Protein AF-0000000079072176 (afdb_homodimer)

Foldseek 3Di:
DFPAQLWDKAFAFKDKDKWFFADWDPQFPFKIKTKIFDPQCAFDDDPHETHHHDDAAALFFKKKWFADDPPDDFDAFPDDNRYTHADPPDHTPIAIWGWLDDDVVVRMTMTMDGADPDDRVNVCSVPDDGGDMIMIIDDGMHIHDGPPFQAEEAAEEPRCVSSVLSCQQVPDAAHEYEYEYEYQAPRRDGDGDHNYNYDYDYHHPPRPDPPPDLRRLVPLVPDDDDDTGYAYEYEEAPVSCLSVVLCCCAVVVHDLSRYDYYYSHYDPPPPPPPPPPPPDCVCVVVVVVCVVPDCVVLVLLLVCLQLCPLVCVSNPQFALVVSCVSSVHDSVVSVVSQVVCCVVFQWPDDDRGIHGGPVVVVCVNPVVNSLCSHLLEQNVLLVCLCVQLVVCVVPLAAGDDRPVRHFLVVCLVPRCRHVVRVLVVQLVVLSSLLQLVLPPDDQQPFQEEEEFEGNVLNNQQSNCVVPVNYAYEYEEAPVVLVCSQSRRHDPSRVVRYHYHYDDARFDADDQEYEYEAHPQLDDLVVLLVSLLVNQVRHPQNGKYKYKHAAQDPDPPPVVSVSQQSSSSNRRSGGGHHPVSVQVSNVSSQKDFPDWDDSDPRMIITIIHGDVPD/DAPAQLWDKAFAQKDKDKWFFADWDDQFPFKIKTKIFDDQCAFDDDPHETHHHDDAAALFFKKKWFADDPPDDFDAFPDDNRYTHADPPDHTPIAIWGWLDDDVVVRMTMTMDGADPDDRVNVCSVPPDGGDMIMIIDDGMHIHDGPPFQAEEAAEEPRCVSSVLSCQQVPDAAHEYEHEYEYAAPRRDGDGDHNYNYDYHYHYPPRDDPPPDLRRLVPLVPDDDDDTGYAYEYEEADVSVLSVVLCCCAVVVRDLSRYDYYYSHYDPPPPPPPPPPPPDCVCVVVVVVCVVPDCVVLVLLLVCLQLCVLVCQSNPQFALVVSCVSSVHDSVVSVVSLVVCCVVFQWPDDDRGIHGGPVVCVCVNPVVNSLCSHLLEQNVLLVCLCVQLVVCVVPLAAGDDRPVGHFLVVCLVPRCRHVVRVLVVQLVVLSSLLQLVLPPDDQVPFQEEEEFEGNVLNNQQSNCVVPVNYAYEYEEAPVVLVCSQSPRHDPSRVVRYHYHYDDARFDADDQEYEYEAHPQLDDLVVLLVNLLVNQVRHPQNGKYKYKHAAQDPDPPPVVSVSQQSSSSNRRSGGGHHPVSVQVSNVSSQKDFPDWDDSDPRMIITIIHGDVPD

Sequence (1226 aa):
MSTRNPRPVVTFPIVLRELTVLRVADVTPGMRRVTLGGPQLRAFHRDGLDLPALRTEGFDDHVKFFFAEGDEPPVLPGQNVSSLDWPVDARPLAKDYTPVRFDPGAGEIDFDFVRHEGGVASTWAQRVKPGEVTWIAGPKMSHGHPEGADWLLVVGDETALPAIARWLAEMPAGTRARVFIEVGEESHRQELETAADATVTWLSRDGAPAGTTDLLEQAVRSMAWLPGTVYVWAAGEAVTLKGIRRHIAVERQVPREQSHFTGYWRRAEPAPGPLEDAVPKDEEAHERLHELTDLAPGFAIRTAVTLGLFDLVRGGVSGSAELSRRTGTDPSLLGALLAYLVAIGLLEADGEAHRLTPVSEELVEDDHSSDEYHLGGAQAAMDLSLSGLLHTLRTGEPGYRTAGGEWVATAMHTDERLAGSARVAVEEEARWVAPGVSGAYDWASVPALTAGGHGVGTLVNALVKAHPALRVRIAALPSELRVLDEQILDTDVSPNVELIPQTGPVPHGGSTVLVSRLLERLADEDAVLILTGAAAALPPDGTLLLVEQIRPTDPDDVDATLQHLRLACLFGSALRSQDELSALAVRAGLRVRRCDDIGWDHRLWVLEHSAGQMSTRNPRPVVTFPIVLRELTVLRVADVTPGMRRVTLGGPQLRAFHRDGLDLPALRTEGFDDHVKFFFAEGDEPPVLPGQNVSSLDWPVDARPLAKDYTPVRFDPGAGEIDFDFVRHEGGVASTWAQRVKPGEVTWIAGPKMSHGHPEGADWLLVVGDETALPAIARWLAEMPAGTRARVFIEVGEESHRQELETAADATVTWLSRDGAPAGTTDLLEQAVRSMAWLPGTVYVWAAGEAVTLKGIRRHIAVERQVPREQSHFTGYWRRAEPAPGPLEDAVPKDEEAHERLHELTDLAPGFAIRTAVTLGLFDLVRGGVSGSAELSRRTGTDPSLLGALLAYLVAIGLLEADGEAHRLTPVSEELVEDDHSSDEYHLGGAQAAMDLSLSGLLHTLRTGEPGYRTAGGEWVATAMHTDERLAGSARVAVEEEARWVAPGVSGAYDWASVPALTAGGHGVGTLVNALVKAHPALRVRIAALPSELRVLDEQILDTDVSPNVELIPQTGPVPHGGSTVLVSRLLERLADEDAVLILTGAAAALPPDGTLLLVEQIRPTDPDDVDATLQHLRLACLFGSALRSQDELSALAVRAGLRVRRCDDIGWDHRLWVLEHSAGQ

InterPro domains:
  IPR001077 O-methyltransferase, C-terminal domain [PF00891] (393-590)
  IPR007037 SIP-like, Rossmann fold domain [PF04954] (149-267)
  IPR012967 Caffeic acid 3-O-methyltransferase-like, dimerisation domain [PF08100] (300-365)
  IPR013113 Siderophore-interacting, FAD-binding [PF08021] (20-142)
  IPR016461 O-methyltransferase-like [PS51683] (289-611)
  IPR017927 FAD-binding domain, ferredoxin reductase-type [PS51384] (14-146)
  IPR017938 Riboflavin synthase-like beta-barrel [SSF63380] (60-141)
  IPR029063 S-adenosyl-L-methionine-dependent methyltransferase superfamily [G3DSA:3.40.50.150] (427-591)
  IPR029063 S-adenosyl-L-methionine-dependent methyltransferase superfamily [SSF53335] (388-605)
  IPR036388 Winged helix-like DNA-binding domain superfamily [G3DSA:1.10.10.10] (273-373)
  IPR036390 Winged helix DNA-binding domain superfamily [SSF46785] (292-366)
  IPR039261 Ferredoxin-NADP reductase (FNR), nucleotide-binding domain [G3DSA:3.40.50.80] (146-272)
  IPR039374 Siderophore-interacting protein [PTHR30157] (13-269)

Secondary structure (DSSP, 8-state):
---S-SS-EEE----EEEEEEEEEEEEETTEEEEEEE-GGGS-EEETTEEEPPP----TT--EEEEE-STTSPPP--EE-SSSEE--SS---EEEEE-EEEEETTTTEEEEEEE--TT-HHHHHHHH--TT-EEEEE--SEEE-PPSS-SEEEEEE-GGGHHHHHHHHHHSPTT-EEEEEEEESSGGG------SSEEEEEEEE-TTPPTTS--HHHHHHHHSPPPSS-EEEEEEEEHHHHHHHHHIIIIIS---GGGEEEEEEE---------------HHHHHHHHHHHHH--HHHHHHHHHHHHTHHHHHHTT--BHHHHHHHHT--HHHHHHHHHHHHHTTSEEEETTEEEE-HHHHHHHHSHHHHHHH-TTSHHHHHHHHGGGHHHHHHHSS---B-TTS-BHHHHHHH-HHHHHHHHHHHHHHHHHHHHHHHHSS-GGG-SEEEEEETTHHHHHHHHHHH-TT-EEEEEE-HHHHHHIIIIIS-TTTGGGEEEEE-SSSS---SSEEEEES-GGGS-HHHHHHHHHHHHHHS-TT-EEEEEEEBPPS-TT-HHHHHHHHHHHHHHS--PBPHHHHHHHHHHTTEEEEEEEEEETTEEEEEEEE-TT-/---S-SS-EEE----EEEEEEEEEEEEETTEEEEEEE-GGGS-EEETTEEEPPP----TT--EEEEE-STTSPPP--EE-SSSEE--SS---EEEEE-EEEEETTTTEEEEEEE--TT-HHHHHHHH--TT-EEEEE--SEEE-PPSS-SEEEEEE-GGGHHHHHHHHHHSPTT-EEEEEEEESSGGG------SSEEEEEEEE-TTPPTTS--HHHHHHHHSPPPSS-EEEEEEEEHHHHHHHHHIIIIIS---GGGEEEEEEE---------------HHHHHHHHHHHHH--HHHHHHHHHHHHTHHHHHHTT--BHHHHHHHHT--HHHHHHHHHHHHHTTSEEEETTEEEE-HHHHHHHHSHHHHHHH-TTSHHHHHHHHGGGHHHHHHHSS---B-TTS-BHHHHHHH-HHHHHHHHHHHHHHHHHHHHHHHHHS-GGG-SEEEEEETTHHHHHHHHHHH-TT-EEEEEE-HHHHHHIIIIIS-TTTGGGEEEEE-SSSS---SSEEEEES-GGGS-HHHHHHHHHHHHHHS-TT-EEEEEEEB--S-TT-HHHHHHHHHHHHHHS--PBPHHHHHHHHHHTTEEEEEEEEEETTEEEEEEEE-TT-

Nearest PDB structures (foldseek):
  7phf-assembly2_D  TM=8.019E-01  e=1.319E-25  Streptomyces peucetius
  7oy1-assembly1_A  TM=7.825E-01  e=2.642E-25  Streptomyces peucetius
  7pga-assembly2_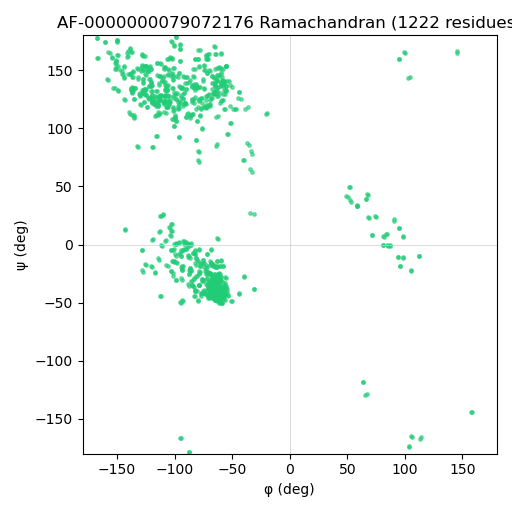C  TM=7.942E-01  e=3.000E-24  Streptomyces peucetius
  2ip2-assembly1_B  TM=5.846E-01  e=7.571E-19  Pseudomonas aeruginosa PAO1
  3lst-assembly1_A  TM=6.181E-01  e=1.217E-17  Micromonospora echinospora

Organism: Streptomyces microflavus (NCBI:txid1919)

Solvent-accessible surface area (backbone atoms only — not comparable to full-atom values): 63824 Å² total; per-residue (Å²): 127,81,84,56,64,43,39,53,74,48,71,45,59,29,46,78,31,65,33,31,30,64,44,72,46,70,77,26,92,44,28,37,34,42,30,32,27,49,72,49,53,37,57,42,76,54,94,90,38,81,41,71,46,65,66,83,79,16,37,72,26,44,25,36,35,48,38,49,67,82,90,43,78,46,54,68,61,43,80,49,91,41,34,71,42,71,52,89,90,49,80,52,49,65,49,76,47,34,58,42,42,75,38,78,89,80,38,38,38,30,35,68,38,59,63,54,87,90,38,72,66,29,50,43,66,72,65,59,51,61,70,40,76,46,38,39,34,42,27,51,50,23,51,40,74,69,53,89,48,57,28,36,40,38,39,26,28,61,83,27,38,42,26,50,45,28,35,36,54,65,38,55,69,74,43,34,30,44,33,41,39,38,33,51,34,76,72,44,62,71,92,71,58,55,59,32,54,58,49,78,44,80,42,59,48,73,68,48,62,81,72,72,64,60,62,67,43,52,51,63,71,69,47,82,81,69,86,73,46,60,33,37,41,35,31,19,40,38,72,56,46,48,62,40,50,48,44,40,43,66,76,65,54,50,53,67,57,37,45,47,78,46,62,76,44,50,76,72,64,80,56,75,67,73,75,76,66,76,63,54,57,61,64,41,26,56,50,46,45,49,59,44,50,51,47,58,56,25,34,52,50,21,37,38,47,58,56,39,47,63,56,38,35,74,70,65,52,31,38,56,68,61,48,18,62,78,53,52,33,43,57,70,57,45,48,38,51,51,41,44,36,31,73,75,47,37,28,40,75,56,86,70,28,45,40,77,27,73,38,38,41,49,39,67,70,39,65,65,44,34,51,45,37,17,67,63,20,33,52,28,48,44,57,55,8,39,76,11,38,56,56,15,31,54,68,50,38,52,34,30,56,45,99,88,65,40,47,47,75,63,40,46,75,73,35,63,55,29,34,49,43,39,48,52,52,40,28,56,52,25,49,71,34,28,65,28,57,57,70,71,51,74,59,88,79,40,65,51,38,24,29,15,48,51,25,37,50,42,35,45,44,50,42,32,72,77,34,74,80,38,32,36,36,42,31,32,41,60,75,55,48,52,45,35,62,74,69,55,43,44,82,88,42,46,85,41,49,46,81,42,75,36,88,60,81,57,51,74,52,56,50,32,31,39,40,22,53,60,52,54,65,33,41,69,71,55,36,27,52,50,45,29,52,39,52,70,48,37,49,85,87,17,38,41,35,40,35,40,64,36,42,63,84,53,72,81,42,53,66,51,38,49,49,32,51,23,35,21,6,44,46,29,10,44,52,40,45,69,66,57,52,50,48,40,40,43,74,25,53,32,33,80,78,44,74,43,82,28,34,94,52,26,34,39,34,40,29,30,63,34,87,88,111,127,80,86,54,63,43,39,53,75,48,69,45,60,29,47,79,30,67,32,30,30,66,43,70,47,71,77,27,89,44,29,38,32,41,30,32,28,47,72,49,52,36,59,41,76,56,97,91,37,81,42,71,46,66,65,84,79,16,38,73,26,45,26,36,36,47,41,50,67,83,92,43,77,47,53,70,60,45,79,48,91,41,34,71,43,72,54,88,90,50,80,53,48,63,48,75,44,37,60,42,42,74,37,79,88,79,40,37,38,31,35,68,37,59,62,53,87,88,38,72,66,29,50,44,65,72,66,59,51,63,71,40,75,49,38,40,32,41,28,49,50,24,48,40,76,69,52,89,49,60,29,37,40,38,39,26,28,60,83,25,40,42,27,48,46,29,35,37,54,65,36,55,71,73,43,34,30,47,32,42,38,38,32,51,34,74,71,45,60,72,92,71,59,56,57,32,54,57,49,79,44,79,42,59,47,73,69,48,62,83,72,72,63,60,64,66,42,52,51,62,70,70,47,82,82,69,86,72,47,60,33,37,39,35,31,19,42,37,71,57,46,47,61,40,48,49,44,41,44,66,76,65,55,49,54,67,56,36,44,48,78,45,62,78,45,49,77,73,63,80,57,75,66,72,74,77,66,78,64,52,57,60,63,42,24,55,48,47,44,50,60,45,50,50,46,58,56,26,34,51,50,22,37,37,47,58,56,39,46,63,56,38,36,73,72,65,51,31,38,58,70,60,47,20,63,77,54,51,32,42,56,71,57,45,46,37,52,52,42,44,37,31,72,75,48,37,29,38,76,56,86,71,28,43,41,77,26,73,38,38,41,49,38,66,70,39,63,66,46,33,51,44,37,17,67,63,18,33,52,28,48,45,57,57,9,40,75,10,39,56,55,15,32,55,67,49,37,51,36,30,57,46,98,88,65,40,47,45,74,63,40,45,78,74,34,62,55,29,33,49,41,39,49,51,53,41,29,56,53,24,50,70,34,27,65,28,58,57,68,71,51,74,60,87,78,41,64,51,38,24,30,14,49,50,24,36,52,42,34,47,43,51,42,32,71,76,35,74,79,37,32,36,35,41,34,33,42,60,75,55,48,51,46,36,61,75,71,56,42,44,80,91,43,46,84,40,48,45,81,42,76,37,87,60,79,55,52,73,50,56,50,32,31,39,40,22,54,59,52,52,66,34,41,68,71,56,36,25,52,50,45,29,52,40,53,70,48,36,50,86,87,17,37,41,35,39,34,40,63,34,42,63,84,52,75,81,40,54,64,50,38,49,48,31,52,24,35,20,6,42,47,29,8,44,53,40,44,70,66,56,53,51,50,40,40,44,74,25,53,33,32,80,77,45,74,43,82,29,35,94,53,25,34,40,35,40,28,30,64,33,87,88,112

Radius of gyration: 34.69 Å; Cα contacts (8 Å, |Δi|>4): 2547; chains: 2; bounding box: 75×97×93 Å

pLDDT: mean 85.84, std 12.63, range [28.48, 97.81]

Structure (mmCIF, N/CA/C/O backbone):
data_AF-0000000079072176-model_v1
#
loop_
_entity.id
_entity.type
_entity.pdbx_description
1 polymer 'SIP domain-containing protein'
#
loop_
_atom_site.group_PDB
_atom_site.id
_atom_site.type_symbol
_atom_site.label_atom_id
_atom_site.label_alt_id
_atom_site.label_comp_id
_atom_site.label_asym_id
_atom_site.label_entity_id
_atom_site.label_seq_id
_atom_site.pdbx_PDB_ins_code
_atom_site.Cartn_x
_atom_site.Cartn_y
_atom_site.Cartn_z
_atom_site.occupancy
_atom_site.B_iso_or_equiv
_atom_site.auth_seq_id
_atom_site.auth_comp_id
_atom_site.auth_asym_id
_atom_site.auth_atom_id
_atom_site.pdbx_PDB_model_num
ATOM 1 N N . MET A 1 1 ? -13.516 -35.75 0.88 1 29.86 1 MET A N 1
ATOM 2 C CA . MET A 1 1 ? -13.594 -35.375 -0.529 1 29.86 1 MET A CA 1
ATOM 3 C C . MET A 1 1 ? -12.305 -34.688 -0.982 1 29.86 1 MET A C 1
ATOM 5 O O . MET A 1 1 ? -11.688 -33.969 -0.217 1 29.86 1 MET A O 1
ATOM 9 N N . SER A 1 2 ? -11.641 -35.188 -1.911 1 36.16 2 SER A N 1
ATOM 10 C CA . SER A 1 2 ? -10.305 -34.781 -2.342 1 36.16 2 SER A CA 1
ATOM 11 C C . SER A 1 2 ? -10.234 -33.281 -2.594 1 36.16 2 SER A C 1
ATOM 13 O O . SER A 1 2 ? -11.086 -32.719 -3.283 1 36.16 2 SER A O 1
ATOM 15 N N . THR A 1 3 ? -9.664 -32.562 -1.758 1 50.34 3 THR A N 1
ATOM 16 C CA . THR A 1 3 ? -9.438 -31.125 -1.746 1 50.34 3 THR A CA 1
ATOM 17 C C . THR A 1 3 ? -8.578 -30.703 -2.932 1 50.34 3 THR A C 1
ATOM 19 O O . THR A 1 3 ? -8.219 -29.531 -3.057 1 50.34 3 THR A O 1
ATOM 22 N N . ARG A 1 4 ? -8.273 -31.75 -3.836 1 52.28 4 ARG A N 1
ATOM 23 C CA . ARG A 1 4 ? -7.383 -31.438 -4.953 1 52.28 4 ARG A CA 1
ATOM 24 C C . ARG A 1 4 ? -8.18 -31.016 -6.184 1 52.28 4 ARG A C 1
ATOM 26 O O . ARG A 1 4 ? -9.297 -31.484 -6.402 1 52.28 4 ARG A O 1
ATOM 33 N N . ASN A 1 5 ? -7.719 -30.141 -6.934 1 60.94 5 ASN A N 1
ATOM 34 C CA . ASN A 1 5 ? -8.266 -29.797 -8.242 1 60.94 5 ASN A CA 1
ATOM 35 C C . ASN A 1 5 ? -8.32 -31 -9.164 1 60.94 5 ASN A C 1
ATOM 37 O O . ASN A 1 5 ? -7.305 -31.656 -9.398 1 60.94 5 ASN A O 1
ATOM 41 N N . PRO A 1 6 ? -9.477 -31.391 -9.547 1 73.38 6 PRO A N 1
ATOM 42 C CA . PRO A 1 6 ? -9.633 -32.625 -10.328 1 73.38 6 PRO A CA 1
ATOM 43 C C . PRO A 1 6 ? -9.039 -32.5 -11.734 1 73.38 6 PRO A C 1
ATOM 45 O O . PRO A 1 6 ? -8.977 -33.5 -12.461 1 73.38 6 PRO A O 1
ATOM 48 N N . ARG A 1 7 ? -8.578 -31.297 -12.047 1 77.81 7 ARG A N 1
ATOM 49 C CA . ARG A 1 7 ? -7.992 -31.125 -13.375 1 77.81 7 ARG A CA 1
ATOM 50 C C . ARG A 1 7 ? -6.473 -31.266 -13.328 1 77.81 7 ARG A C 1
ATOM 52 O O . ARG A 1 7 ? -5.797 -30.484 -12.648 1 77.81 7 ARG A O 1
ATOM 59 N N . PRO A 1 8 ? -5.938 -32.281 -14.039 1 74 8 PRO A N 1
ATOM 60 C CA . PRO A 1 8 ? -4.48 -32.375 -14.125 1 74 8 PRO A CA 1
ATOM 61 C C . PRO A 1 8 ? -3.848 -31.125 -14.75 1 74 8 PRO A C 1
ATOM 63 O O . PRO A 1 8 ? -4.438 -30.516 -15.641 1 74 8 PRO A O 1
ATOM 66 N N . VAL A 1 9 ? -2.705 -30.781 -14.258 1 73.06 9 VAL A N 1
ATOM 67 C CA . VAL A 1 9 ? -2.055 -29.562 -14.727 1 73.06 9 VAL A CA 1
ATOM 68 C C . VAL A 1 9 ? -0.696 -29.891 -15.336 1 73.06 9 VAL A C 1
ATOM 70 O O . VAL A 1 9 ? 0.038 -30.734 -14.805 1 73.06 9 VAL A O 1
ATOM 73 N N . VAL A 1 10 ? -0.444 -29.344 -16.531 1 73.69 10 VAL A N 1
ATOM 74 C CA . VAL A 1 10 ? 0.87 -29.406 -17.156 1 73.69 10 VAL A CA 1
ATOM 75 C C . VAL A 1 10 ? 1.393 -27.984 -17.406 1 73.69 10 VAL A C 1
ATOM 77 O O . VAL A 1 10 ? 0.633 -27.094 -17.781 1 73.69 10 VAL A O 1
ATOM 80 N N . THR A 1 11 ? 2.631 -27.75 -17.125 1 76.88 11 THR A N 1
ATOM 81 C CA . THR A 1 11 ? 3.225 -26.422 -17.328 1 76.88 11 THR A CA 1
ATOM 82 C C . THR A 1 11 ? 4.203 -26.438 -18.484 1 76.88 11 THR A C 1
ATOM 84 O O . THR A 1 11 ? 4.848 -27.453 -18.75 1 76.88 11 THR A O 1
ATOM 87 N N . PHE A 1 12 ? 4.258 -25.281 -19.266 1 77.75 12 PHE A N 1
ATOM 88 C CA . PHE A 1 12 ? 5.113 -25.109 -20.438 1 77.75 12 PHE A CA 1
ATOM 89 C C . PHE A 1 12 ? 5.973 -23.859 -20.297 1 77.75 12 PHE A C 1
ATOM 91 O O . PHE A 1 12 ? 5.598 -22.922 -19.609 1 77.75 12 PHE A O 1
ATOM 98 N N . PRO A 1 13 ? 7.246 -23.859 -20.844 1 76.81 13 PRO A N 1
ATOM 99 C CA . PRO A 1 13 ? 7.941 -22.578 -20.984 1 76.81 13 PRO A CA 1
ATOM 100 C C . PRO A 1 13 ? 7.137 -21.562 -21.781 1 76.81 13 PRO A C 1
ATOM 102 O O . PRO A 1 13 ? 6.473 -21.922 -22.75 1 76.81 13 PRO A O 1
ATOM 105 N N . ILE A 1 14 ? 7.141 -20.359 -21.266 1 82.69 14 ILE A N 1
ATOM 106 C CA . ILE A 1 14 ? 6.492 -19.297 -22.031 1 82.69 14 ILE A CA 1
ATOM 107 C C . ILE A 1 14 ? 7.398 -18.859 -23.188 1 82.69 14 ILE A C 1
ATOM 109 O O . ILE A 1 14 ? 8.5 -18.359 -22.969 1 82.69 14 ILE A O 1
ATOM 113 N N . VAL A 1 15 ? 6.934 -19.047 -24.484 1 88.94 15 VAL A N 1
ATOM 114 C CA . VAL A 1 15 ? 7.738 -18.766 -25.672 1 88.94 15 VAL A CA 1
ATOM 115 C C . VAL A 1 15 ? 7.023 -17.75 -26.547 1 88.94 15 VAL A C 1
ATOM 117 O O . VAL A 1 15 ? 5.84 -17.906 -26.859 1 88.94 15 VAL A O 1
ATOM 120 N N . LEU A 1 16 ? 7.711 -16.672 -26.859 1 92.31 16 LEU A N 1
ATOM 121 C CA . LEU A 1 16 ? 7.223 -15.727 -27.859 1 92.31 16 LEU A CA 1
ATOM 122 C C . LEU A 1 16 ? 7.414 -16.266 -29.266 1 92.31 16 LEU A C 1
ATOM 124 O O . LEU A 1 16 ? 8.531 -16.625 -29.656 1 92.31 16 LEU A O 1
ATOM 128 N N . ARG A 1 17 ? 6.324 -16.297 -30.047 1 94.06 17 ARG A N 1
ATOM 129 C CA . ARG A 1 17 ? 6.379 -16.875 -31.391 1 94.06 17 ARG A CA 1
ATOM 130 C C . ARG A 1 17 ? 5.891 -15.891 -32.438 1 94.06 17 ARG A C 1
ATOM 132 O O . ARG A 1 17 ? 4.91 -15.172 -32.219 1 94.06 17 ARG A O 1
ATOM 139 N N . GLU A 1 18 ? 6.637 -15.797 -33.469 1 94.69 18 GLU A N 1
ATOM 140 C CA . GLU A 1 18 ? 6.215 -15.062 -34.656 1 94.69 18 GLU A CA 1
ATOM 141 C C . GLU A 1 18 ? 5.5 -15.984 -35.656 1 94.69 18 GLU A C 1
ATOM 143 O O . GLU A 1 18 ? 6.07 -16.984 -36.094 1 94.69 18 GLU A O 1
ATOM 148 N N . LEU A 1 19 ? 4.238 -15.617 -35.969 1 95.38 19 LEU A N 1
ATOM 149 C CA . LEU A 1 19 ? 3.449 -16.469 -36.844 1 95.38 19 LEU A CA 1
ATOM 150 C C . LEU A 1 19 ? 2.873 -15.656 -38 1 95.38 19 LEU A C 1
ATOM 152 O O . LEU A 1 19 ? 2.895 -14.43 -38 1 95.38 19 LEU A O 1
ATOM 156 N N . THR A 1 20 ? 2.459 -16.391 -39 1 95.25 20 THR A N 1
ATOM 157 C CA . THR A 1 20 ? 1.862 -15.789 -40.188 1 95.25 20 THR A CA 1
ATOM 158 C C . THR A 1 20 ? 0.389 -16.172 -40.312 1 95.25 20 THR A C 1
ATOM 160 O O . THR A 1 20 ? 0.018 -17.312 -40.062 1 95.25 20 THR A O 1
ATOM 163 N N . VAL A 1 21 ? -0.42 -15.195 -40.656 1 94.19 21 VAL A N 1
ATOM 164 C CA . VAL A 1 21 ? -1.833 -15.461 -40.906 1 94.19 21 VAL A CA 1
ATOM 165 C C . VAL A 1 21 ? -1.989 -16.266 -42.188 1 94.19 21 VAL A C 1
ATOM 167 O O . VAL A 1 21 ? -1.585 -15.812 -43.281 1 94.19 21 VAL A O 1
ATOM 170 N N . LEU A 1 22 ? -2.555 -17.391 -42.062 1 94.88 22 LEU A N 1
ATOM 171 C CA . LEU A 1 22 ? -2.725 -18.266 -43.219 1 94.88 22 LEU A CA 1
ATOM 172 C C . LEU A 1 22 ? -4.086 -18.047 -43.875 1 94.88 22 LEU A C 1
ATOM 174 O O . LEU A 1 22 ? -4.199 -18.016 -45.094 1 94.88 22 LEU A O 1
ATOM 178 N N . ARG A 1 23 ? -5.102 -18.031 -43.062 1 95.81 23 ARG A N 1
ATOM 179 C CA . ARG A 1 23 ? -6.48 -17.875 -43.531 1 95.81 23 ARG A CA 1
ATOM 180 C C . ARG A 1 23 ? -7.316 -17.125 -42.5 1 95.81 23 ARG A C 1
ATOM 182 O O . ARG A 1 23 ? -7.004 -17.125 -41.312 1 95.81 23 ARG A O 1
ATOM 189 N N . VAL A 1 24 ? -8.289 -16.422 -43.031 1 94.75 24 VAL A N 1
ATOM 190 C CA . VAL A 1 24 ? -9.297 -15.75 -42.188 1 94.75 24 VAL A CA 1
ATOM 191 C C . VAL A 1 24 ? -10.695 -16.141 -42.688 1 94.75 24 VAL A C 1
ATOM 193 O O . VAL A 1 24 ? -10.953 -16.156 -43.906 1 94.75 24 VAL A O 1
ATOM 196 N N . ALA A 1 25 ? -11.531 -16.5 -41.781 1 91.25 25 ALA A N 1
ATOM 197 C CA . ALA A 1 25 ? -12.883 -16.906 -42.156 1 91.25 25 ALA A CA 1
ATOM 198 C C . ALA A 1 25 ? -13.891 -16.5 -41.094 1 91.25 25 ALA A C 1
ATOM 200 O O . ALA A 1 25 ? -13.578 -16.516 -39.875 1 91.25 25 ALA A O 1
ATOM 201 N N . ASP A 1 26 ? -15.07 -16.188 -41.531 1 89.25 26 ASP A N 1
ATOM 202 C CA . ASP A 1 26 ? -16.156 -15.938 -40.594 1 89.25 26 ASP A CA 1
ATOM 203 C C . ASP A 1 26 ? -16.828 -17.25 -40.188 1 89.25 26 ASP A C 1
ATOM 205 O O . ASP A 1 26 ? -17.5 -17.875 -40.969 1 89.25 26 ASP A O 1
ATOM 209 N N . VAL A 1 27 ? -16.656 -17.609 -38.906 1 86.69 27 VAL A N 1
ATOM 210 C CA . VAL A 1 27 ? -17.312 -18.797 -38.375 1 86.69 27 VAL A CA 1
ATOM 211 C C . VAL A 1 27 ? -18.812 -18.531 -38.25 1 86.69 27 VAL A C 1
ATOM 213 O O . VAL A 1 27 ? -19.625 -19.406 -38.594 1 86.69 27 VAL A O 1
ATOM 216 N N . THR A 1 28 ? -19.172 -17.406 -37.719 1 84.81 28 THR A N 1
ATOM 217 C CA . THR A 1 28 ? -20.5 -16.812 -37.688 1 84.81 28 THR A CA 1
ATOM 218 C C . THR A 1 28 ? -20.438 -15.312 -37.938 1 84.81 28 THR A C 1
ATOM 220 O O . THR A 1 28 ? -19.359 -14.734 -38 1 84.81 28 THR A O 1
ATOM 223 N N . PRO A 1 29 ? -21.578 -14.742 -38.156 1 81.5 29 PRO A N 1
ATOM 224 C CA . PRO A 1 29 ? -21.547 -13.289 -38.344 1 81.5 29 PRO A CA 1
ATOM 225 C C . PRO A 1 29 ? -20.922 -12.562 -37.125 1 81.5 29 PRO A C 1
ATOM 227 O O . PRO A 1 29 ? -20.469 -11.43 -37.25 1 81.5 29 PRO A O 1
ATOM 230 N N . GLY A 1 30 ? -20.875 -13.227 -36.031 1 83.81 30 GLY A N 1
ATOM 231 C CA . GLY A 1 30 ? -20.359 -12.57 -34.844 1 83.81 30 GLY A CA 1
ATOM 232 C C . GLY A 1 30 ? -18.984 -13.07 -34.438 1 83.81 30 GLY A C 1
ATOM 233 O O . GLY A 1 30 ? -18.453 -12.672 -33.406 1 83.81 30 GLY A O 1
ATOM 234 N N . MET A 1 31 ? -18.422 -13.953 -35.25 1 88.75 31 MET A N 1
ATOM 235 C CA . MET A 1 31 ? -17.156 -14.57 -34.812 1 88.75 31 MET A CA 1
ATOM 236 C C . MET A 1 31 ? -16.234 -14.789 -36.031 1 88.75 31 MET A C 1
ATOM 238 O O . MET A 1 31 ? -16.625 -15.438 -37 1 88.75 31 MET A O 1
ATOM 242 N N . ARG A 1 32 ? -14.992 -14.234 -35.906 1 90.75 32 ARG A N 1
ATOM 243 C CA . ARG A 1 32 ? -13.969 -14.367 -36.938 1 90.75 32 ARG A CA 1
ATOM 244 C C . ARG A 1 32 ? -12.883 -15.344 -36.5 1 90.75 32 ARG A C 1
ATOM 246 O O . ARG A 1 32 ? -12.359 -15.242 -35.406 1 90.75 32 ARG A O 1
ATOM 253 N N . ARG A 1 33 ? -12.617 -16.297 -37.375 1 94.12 33 ARG A N 1
ATOM 254 C CA . ARG A 1 33 ? -11.523 -17.234 -37.125 1 94.12 33 ARG A CA 1
ATOM 255 C C . ARG A 1 33 ? -10.273 -16.828 -37.906 1 94.12 33 ARG A C 1
ATOM 257 O O . ARG A 1 33 ? -10.328 -16.578 -39.094 1 94.12 33 ARG A O 1
ATOM 264 N N . VAL A 1 34 ? -9.211 -16.781 -37.188 1 94.31 34 VAL A N 1
ATOM 265 C CA . VAL A 1 34 ? -7.898 -16.547 -37.781 1 94.31 34 VAL A CA 1
ATOM 266 C C . VAL A 1 34 ? -7.012 -17.766 -37.625 1 94.31 34 VAL A C 1
ATOM 268 O O . VAL A 1 34 ? -6.766 -18.219 -36.5 1 94.31 34 VAL A O 1
ATOM 271 N N . THR A 1 35 ? -6.582 -18.328 -38.719 1 95.94 35 THR A N 1
ATOM 272 C CA . THR A 1 35 ? -5.66 -19.469 -38.719 1 95.94 35 THR A CA 1
ATOM 273 C C . THR A 1 35 ? -4.223 -18.984 -38.906 1 95.94 35 THR A C 1
ATOM 275 O O . THR A 1 35 ? -3.908 -18.297 -39.875 1 95.94 35 THR A O 1
ATOM 278 N N . LEU A 1 36 ? -3.42 -19.359 -37.938 1 96.31 36 LEU A N 1
ATOM 279 C CA . LEU A 1 36 ? -2.016 -18.969 -37.969 1 96.31 36 LEU A CA 1
ATOM 280 C C . LEU A 1 36 ? -1.122 -20.172 -38.25 1 96.31 36 LEU A C 1
ATOM 282 O O . LEU A 1 36 ? -1.505 -21.312 -38 1 96.31 36 LEU A O 1
ATOM 286 N N . GLY A 1 37 ? 0.001 -19.844 -38.844 1 96.25 37 GLY A N 1
ATOM 287 C CA . GLY A 1 37 ? 1.033 -20.844 -39.094 1 96.25 37 GLY A CA 1
ATOM 288 C C . GLY A 1 37 ? 2.434 -20.266 -39.094 1 96.25 37 GLY A C 1
ATOM 289 O O . GLY A 1 37 ? 2.613 -19.062 -38.906 1 96.25 37 GLY A O 1
ATOM 290 N N . GLY A 1 38 ? 3.447 -21.219 -39.25 1 93.38 38 GLY A N 1
ATOM 291 C CA . GLY A 1 38 ? 4.836 -20.797 -39.281 1 93.38 38 GLY A CA 1
ATOM 292 C C . GLY A 1 38 ? 5.785 -21.781 -38.656 1 93.38 38 GLY A C 1
ATOM 293 O O . GLY A 1 38 ? 5.355 -22.656 -37.875 1 93.38 38 GLY A O 1
ATOM 294 N N . PRO A 1 39 ? 6.996 -21.609 -38.875 1 93.31 39 PRO A N 1
ATOM 295 C CA . PRO A 1 39 ? 7.992 -22.562 -38.406 1 93.31 39 PRO A CA 1
ATOM 296 C C . PRO A 1 39 ? 8.125 -22.531 -36.875 1 93.31 39 PRO A C 1
ATOM 298 O O . PRO A 1 39 ? 8.555 -23.516 -36.281 1 93.31 39 PRO A O 1
ATOM 301 N N . GLN A 1 40 ? 7.648 -21.5 -36.281 1 94.69 40 GLN A N 1
ATOM 302 C CA . GLN A 1 40 ? 7.887 -21.359 -34.844 1 94.69 40 GLN A CA 1
ATOM 303 C C . GLN A 1 40 ? 6.809 -22.078 -34.031 1 94.69 40 GLN A C 1
ATOM 305 O O . GLN A 1 40 ? 6.836 -22.062 -32.812 1 94.69 40 GLN A O 1
ATOM 310 N N . LEU A 1 41 ? 5.875 -22.688 -34.719 1 95.44 41 LEU A N 1
ATOM 311 C CA . LEU A 1 41 ? 4.984 -23.609 -34.031 1 95.44 41 LEU A CA 1
ATOM 312 C C . LEU A 1 41 ? 5.73 -24.875 -33.625 1 95.44 41 LEU A C 1
ATOM 314 O O . LEU A 1 41 ? 5.297 -25.594 -32.719 1 95.44 41 LEU A O 1
ATOM 318 N N . ARG A 1 42 ? 6.789 -25.141 -34.312 1 94.56 42 ARG A N 1
ATOM 319 C CA . ARG A 1 42 ? 7.699 -26.234 -33.969 1 94.56 42 ARG A CA 1
ATOM 320 C C . ARG A 1 42 ? 8.867 -25.719 -33.125 1 94.56 42 ARG A C 1
ATOM 322 O O . ARG A 1 42 ? 8.938 -24.531 -32.812 1 94.56 42 ARG A O 1
ATOM 329 N N . ALA A 1 43 ? 9.641 -26.75 -32.656 1 94 43 ALA A N 1
ATOM 330 C CA . ALA A 1 43 ? 10.844 -26.328 -31.953 1 94 43 ALA A CA 1
ATOM 331 C C . ALA A 1 43 ? 11.742 -25.5 -32.844 1 94 43 ALA A C 1
ATOM 333 O O . ALA A 1 43 ? 11.883 -25.781 -34.031 1 94 43 ALA A O 1
ATOM 334 N N . PHE A 1 44 ? 12.328 -24.422 -32.281 1 91.75 44 PHE A N 1
ATOM 335 C CA . PHE A 1 44 ? 13.18 -23.562 -33.094 1 91.75 44 PHE A CA 1
ATOM 336 C C . PHE A 1 44 ? 14.273 -22.922 -32.25 1 91.75 44 PHE A C 1
ATOM 338 O O . PHE A 1 44 ? 14.25 -23.031 -31.016 1 91.75 44 PHE A O 1
ATOM 345 N N . HIS A 1 45 ? 15.289 -22.422 -32.969 1 91.75 45 HIS A N 1
ATOM 346 C CA . HIS A 1 45 ? 16.406 -21.734 -32.344 1 91.75 45 HIS A CA 1
ATOM 347 C C . HIS A 1 45 ? 16.391 -20.25 -32.625 1 91.75 45 HIS A C 1
ATOM 349 O O . HIS A 1 45 ? 16.234 -19.844 -33.781 1 91.75 45 HIS A O 1
ATOM 355 N N . ARG A 1 46 ? 16.469 -19.469 -31.547 1 85.44 46 ARG A N 1
ATOM 356 C CA . ARG A 1 46 ? 16.516 -18.016 -31.703 1 85.44 46 ARG A CA 1
ATOM 357 C C . ARG A 1 46 ? 17.312 -17.359 -30.594 1 85.44 46 ARG A C 1
ATOM 359 O O . ARG A 1 46 ? 17.109 -17.672 -29.406 1 85.44 46 ARG A O 1
ATOM 366 N N . ASP A 1 47 ? 18.188 -16.484 -31.016 1 81.19 47 ASP A N 1
ATOM 367 C CA . ASP A 1 47 ? 18.953 -15.672 -30.078 1 81.19 47 ASP A CA 1
ATOM 368 C C . ASP A 1 47 ? 19.656 -16.547 -29.047 1 81.19 47 ASP A C 1
ATOM 370 O O . ASP A 1 47 ? 19.625 -16.266 -27.844 1 81.19 47 ASP A O 1
ATOM 374 N N . GLY A 1 48 ? 20.109 -17.656 -29.484 1 80 48 GLY A N 1
ATOM 375 C CA . GLY A 1 48 ? 20.922 -18.531 -28.656 1 80 48 GLY A CA 1
ATOM 376 C C . GLY A 1 48 ? 20.094 -19.453 -27.766 1 80 48 GLY A C 1
ATOM 377 O O . GLY A 1 48 ? 20.641 -20.125 -26.906 1 80 48 GLY A O 1
ATOM 378 N N . LEU A 1 49 ? 18.797 -19.5 -27.953 1 83.81 49 LEU A N 1
ATOM 379 C CA . LEU A 1 49 ? 17.922 -20.328 -27.125 1 83.81 49 LEU A CA 1
ATOM 380 C C . LEU A 1 49 ? 17.25 -21.422 -27.969 1 83.81 49 LEU A C 1
ATOM 382 O O . LEU A 1 49 ? 16.859 -21.172 -29.109 1 83.81 49 LEU A O 1
ATOM 386 N N . ASP A 1 50 ? 17.297 -22.594 -27.484 1 86.62 50 ASP A N 1
ATOM 387 C CA . ASP A 1 50 ? 16.469 -23.641 -28.047 1 86.62 50 ASP A CA 1
ATOM 388 C C . ASP A 1 50 ? 15.07 -23.641 -27.438 1 86.62 50 ASP A C 1
ATOM 390 O O . ASP A 1 50 ? 14.898 -23.969 -26.266 1 86.62 50 ASP A O 1
ATOM 394 N N . LEU A 1 51 ? 14.148 -23.297 -28.234 1 88.5 51 LEU A N 1
ATOM 395 C CA . LEU A 1 51 ? 12.773 -23.141 -27.766 1 88.5 51 LEU A CA 1
ATOM 396 C C . LEU A 1 51 ? 11.898 -24.281 -28.234 1 88.5 51 LEU A C 1
ATOM 398 O O . LEU A 1 51 ? 11.969 -24.688 -29.406 1 88.5 51 LEU A O 1
ATOM 402 N N . PRO A 1 52 ? 11.109 -24.859 -27.359 1 89.25 52 PRO A N 1
ATOM 403 C CA . PRO A 1 52 ? 10.32 -26.047 -27.688 1 89.25 52 PRO A CA 1
ATOM 404 C C . PRO A 1 52 ? 9.133 -25.734 -28.609 1 89.25 52 PRO A C 1
ATOM 406 O O . PRO A 1 52 ? 8.766 -24.562 -28.766 1 89.25 52 PRO A O 1
ATOM 409 N N . ALA A 1 53 ? 8.602 -26.781 -29.219 1 93.5 53 ALA A N 1
ATOM 410 C CA . ALA A 1 53 ? 7.379 -26.672 -30.016 1 93.5 53 ALA A CA 1
ATOM 411 C C . ALA A 1 53 ? 6.203 -26.219 -29.156 1 93.5 53 ALA A C 1
ATOM 413 O O . ALA A 1 53 ? 6.191 -26.453 -27.938 1 93.5 53 ALA A O 1
ATOM 414 N N . LEU A 1 54 ? 5.27 -25.562 -29.766 1 93.62 54 LEU A N 1
ATOM 415 C CA . LEU A 1 54 ? 4.055 -25.172 -29.062 1 93.62 54 LEU A CA 1
ATOM 416 C C . LEU A 1 54 ? 3.271 -26.406 -28.609 1 93.62 54 LEU A C 1
ATOM 418 O O . LEU A 1 54 ? 3.121 -27.359 -29.359 1 93.62 54 LEU A O 1
ATOM 422 N N . ARG A 1 55 ? 2.912 -26.328 -27.406 1 89.31 55 ARG A N 1
ATOM 423 C CA . ARG A 1 55 ? 2.018 -27.344 -26.844 1 89.31 55 ARG A CA 1
ATOM 424 C C . ARG A 1 55 ? 0.783 -26.703 -26.219 1 89.31 55 ARG A C 1
ATOM 426 O O . ARG A 1 55 ? 0.883 -25.672 -25.562 1 89.31 55 ARG A O 1
ATOM 433 N N . THR A 1 56 ? -0.342 -27.172 -26.578 1 92.06 56 THR A N 1
ATOM 434 C CA . THR A 1 56 ? -1.616 -26.812 -25.969 1 92.06 56 THR A CA 1
ATOM 435 C C . THR A 1 56 ? -2.479 -28.047 -25.719 1 92.06 56 THR A C 1
ATOM 437 O O . THR A 1 56 ? -2.951 -28.672 -26.672 1 92.06 56 THR A O 1
ATOM 440 N N . GLU A 1 57 ? -2.633 -28.312 -24.406 1 88.62 57 GLU A N 1
ATOM 441 C CA . GLU A 1 57 ? -3.301 -29.562 -24.031 1 88.62 57 GLU A CA 1
ATOM 442 C C . GLU A 1 57 ? -4.621 -29.297 -23.328 1 88.62 57 GLU A C 1
ATOM 444 O O . GLU A 1 57 ? -5.41 -30.219 -23.094 1 88.62 57 GLU A O 1
ATOM 449 N N . GLY A 1 58 ? -4.816 -28.125 -22.984 1 90.44 58 GLY A N 1
ATOM 450 C CA . GLY A 1 58 ? -6.043 -27.766 -22.281 1 90.44 58 GLY A CA 1
ATOM 451 C C . GLY A 1 58 ? -7.027 -27.016 -23.156 1 90.44 58 GLY A C 1
ATOM 452 O O . GLY A 1 58 ? -6.629 -26.172 -23.953 1 90.44 58 GLY A O 1
ATOM 453 N N . PHE A 1 59 ? -8.328 -27.234 -22.938 1 90.06 59 PHE A N 1
ATOM 454 C CA . PHE A 1 59 ? -9.383 -26.641 -23.75 1 90.06 59 PHE A CA 1
ATOM 455 C C . PHE A 1 59 ? -9.523 -25.156 -23.469 1 90.06 59 PHE A C 1
ATOM 457 O O . PHE A 1 59 ? -10.031 -24.406 -24.312 1 90.06 59 PHE A O 1
ATOM 464 N N . ASP A 1 60 ? -9.164 -24.766 -22.375 1 88.38 60 ASP A N 1
ATOM 465 C CA . ASP A 1 60 ? -9.289 -23.359 -22.031 1 88.38 60 ASP A CA 1
ATOM 466 C C . ASP A 1 60 ? -7.918 -22.703 -21.891 1 88.38 60 ASP A C 1
ATOM 468 O O . ASP A 1 60 ? -7.754 -21.75 -21.141 1 88.38 60 ASP A O 1
ATOM 472 N N . ASP A 1 61 ? -6.91 -23.25 -22.547 1 89.88 61 ASP A N 1
ATOM 473 C CA . ASP A 1 61 ? -5.598 -22.625 -22.641 1 89.88 61 ASP A CA 1
ATOM 474 C C . ASP A 1 61 ? -5.699 -21.203 -23.203 1 89.88 61 ASP A C 1
ATOM 476 O O . ASP A 1 61 ? -6.664 -20.875 -23.906 1 89.88 61 ASP A O 1
ATOM 480 N N . HIS A 1 62 ? -4.801 -20.391 -22.875 1 89.06 62 HIS A N 1
ATOM 481 C CA . HIS A 1 62 ? -4.773 -19.078 -23.484 1 89.06 62 HIS A CA 1
ATOM 482 C C . HIS A 1 62 ? -3.344 -18.641 -23.797 1 89.06 62 HIS A C 1
ATOM 484 O O . HIS A 1 62 ? -2.4 -19.062 -23.125 1 89.06 62 HIS A O 1
ATOM 490 N N . VAL A 1 63 ? -3.258 -17.906 -24.859 1 91.31 63 VAL A N 1
ATOM 491 C CA . VAL A 1 63 ? -2.002 -17.297 -25.281 1 91.31 63 VAL A CA 1
ATOM 492 C C . VAL A 1 63 ? -2.18 -15.781 -25.406 1 91.31 63 VAL A C 1
ATOM 494 O O . VAL A 1 63 ? -3.291 -15.305 -25.625 1 91.31 63 VAL A O 1
ATOM 497 N N . LYS A 1 64 ? -1.088 -15.094 -25.156 1 88.88 64 LYS A N 1
ATOM 498 C CA . LYS A 1 64 ? -1.107 -13.641 -25.328 1 88.88 64 LYS A CA 1
ATOM 499 C C . LYS A 1 64 ? -0.822 -13.258 -26.766 1 88.88 64 LYS A C 1
ATOM 501 O O . LYS A 1 64 ? 0.175 -13.688 -27.344 1 88.88 64 LYS A O 1
ATOM 506 N N . PHE A 1 65 ? -1.76 -12.469 -27.359 1 92.06 65 PHE A N 1
ATOM 507 C CA . PHE A 1 65 ? -1.523 -11.805 -28.641 1 92.06 65 PHE A CA 1
ATOM 508 C C . PHE A 1 65 ? -0.928 -10.414 -28.422 1 92.06 65 PHE A C 1
ATOM 510 O O . PHE A 1 65 ? -1.331 -9.695 -27.516 1 92.06 65 PHE A O 1
ATOM 517 N N . PHE A 1 66 ? 0.003 -10.062 -29.203 1 90.12 66 PHE A N 1
ATOM 518 C CA . PHE A 1 66 ? 0.591 -8.734 -29.141 1 90.12 66 PHE A CA 1
ATOM 519 C C . PHE A 1 66 ? 0.173 -7.895 -30.344 1 90.12 66 PHE A C 1
ATOM 521 O O . PHE A 1 66 ? 0.385 -8.297 -31.5 1 90.12 66 PHE A O 1
ATOM 528 N N . PHE A 1 67 ? -0.43 -6.773 -30.078 1 87.25 67 PHE A N 1
ATOM 529 C CA . PHE A 1 67 ? -0.983 -5.945 -31.141 1 87.25 67 PHE A CA 1
ATOM 530 C C . PHE A 1 67 ? -0.221 -4.629 -31.266 1 87.25 67 PHE A C 1
ATOM 532 O O . PHE A 1 67 ? 0.408 -4.188 -30.297 1 87.25 67 PHE A O 1
ATOM 539 N N . ALA A 1 68 ? -0.282 -4.078 -32.375 1 82.56 68 ALA A N 1
ATOM 540 C CA . ALA A 1 68 ? 0.307 -2.766 -32.625 1 82.56 68 ALA A CA 1
ATOM 541 C C . ALA A 1 68 ? -0.643 -1.649 -32.219 1 82.56 68 ALA A C 1
ATOM 543 O O . ALA A 1 68 ? -1.863 -1.795 -32.312 1 82.56 68 ALA A O 1
ATOM 544 N N . GLU A 1 69 ? -0.032 -0.708 -31.594 1 73.5 69 GLU A N 1
ATOM 545 C CA . GLU A 1 69 ? -0.788 0.515 -31.344 1 73.5 69 GLU A CA 1
ATOM 546 C C . GLU A 1 69 ? -0.65 1.497 -32.5 1 73.5 69 GLU A C 1
ATOM 548 O O . GLU A 1 69 ? 0.442 2.002 -32.781 1 73.5 69 GLU A O 1
ATOM 553 N N . GLY A 1 70 ? -1.726 1.747 -33.219 1 72.5 70 GLY A N 1
ATOM 554 C CA . GLY A 1 70 ? -1.659 2.59 -34.406 1 72.5 70 GLY A CA 1
ATOM 555 C C . GLY A 1 70 ? -0.84 1.981 -35.5 1 72.5 70 GLY A C 1
ATOM 556 O O . GLY A 1 70 ? -1.055 0.827 -35.875 1 72.5 70 GLY A O 1
ATOM 557 N N . ASP A 1 71 ? 0.123 2.801 -36.031 1 73.94 71 ASP A N 1
ATOM 558 C CA . ASP A 1 71 ? 0.893 2.381 -37.188 1 73.94 71 ASP A CA 1
ATOM 559 C C . ASP A 1 71 ? 2.258 1.833 -36.781 1 73.94 71 ASP A C 1
ATOM 561 O O . ASP A 1 71 ? 3.02 1.354 -37.625 1 73.94 71 ASP A O 1
ATOM 565 N N . GLU A 1 72 ? 2.531 1.805 -35.531 1 76.88 72 GLU A N 1
ATOM 566 C CA . GLU A 1 72 ? 3.816 1.302 -35.062 1 76.88 72 GLU A CA 1
ATOM 567 C C . GLU A 1 72 ? 3.76 -0.201 -34.781 1 76.88 72 GLU A C 1
ATOM 569 O O . GLU A 1 72 ? 2.695 -0.743 -34.5 1 76.88 72 GLU A O 1
ATOM 574 N N . PRO A 1 73 ? 4.902 -0.807 -35.094 1 81.5 73 PRO A N 1
ATOM 575 C CA . PRO A 1 73 ? 4.938 -2.232 -34.75 1 81.5 73 PRO A CA 1
ATOM 576 C C . PRO A 1 73 ? 4.645 -2.5 -33.281 1 81.5 73 PRO A C 1
ATOM 578 O O . PRO A 1 73 ? 4.836 -1.617 -32.438 1 81.5 73 PRO A O 1
ATOM 581 N N . PRO A 1 74 ? 4.145 -3.66 -33.062 1 86.25 74 PRO A N 1
ATOM 582 C CA . PRO A 1 74 ? 3.838 -3.975 -31.656 1 86.25 74 PRO A CA 1
ATOM 583 C C . PRO A 1 74 ? 5.078 -3.992 -30.766 1 86.25 74 PRO A C 1
ATOM 585 O O . PRO A 1 74 ? 6.152 -4.402 -31.203 1 86.25 74 PRO A O 1
ATOM 588 N N . VAL A 1 75 ? 4.902 -3.475 -29.594 1 81.25 75 VAL A N 1
ATOM 589 C CA . VAL A 1 75 ? 5.922 -3.641 -28.562 1 81.25 75 VAL A CA 1
ATOM 590 C C . VAL A 1 75 ? 5.945 -5.09 -28.094 1 81.25 75 VAL A C 1
ATOM 592 O O . VAL A 1 75 ? 4.91 -5.637 -27.688 1 81.25 75 VAL A O 1
ATOM 595 N N . LEU A 1 76 ? 7.117 -5.73 -28.266 1 87.56 76 LEU A N 1
ATOM 596 C CA . LEU A 1 76 ? 7.215 -7.141 -27.906 1 87.56 76 LEU A CA 1
ATOM 597 C C . LEU A 1 76 ? 8.141 -7.332 -26.703 1 87.56 76 LEU A C 1
ATOM 599 O O . LEU A 1 76 ? 9.125 -6.605 -26.562 1 87.56 76 LEU A O 1
ATOM 603 N N . PRO A 1 77 ? 7.805 -8.32 -25.828 1 81.25 77 PRO A N 1
ATOM 604 C CA . PRO A 1 77 ? 8.766 -8.703 -24.797 1 81.25 77 PRO A CA 1
ATOM 605 C C . PRO A 1 77 ? 9.961 -9.461 -25.344 1 81.25 77 PRO A C 1
ATOM 607 O O . PRO A 1 77 ? 9.914 -9.969 -26.469 1 81.25 77 PRO A O 1
ATOM 610 N N . GLY A 1 78 ? 11.039 -9.422 -24.5 1 80.38 78 GLY A N 1
ATOM 611 C CA . GLY A 1 78 ? 12.148 -10.305 -24.812 1 80.38 78 GLY A CA 1
ATOM 612 C C . GLY A 1 78 ? 11.898 -11.742 -24.406 1 80.38 78 GLY A C 1
ATOM 613 O O . GLY A 1 78 ? 10.875 -12.055 -23.797 1 80.38 78 GLY A O 1
ATOM 614 N N . GLN A 1 79 ? 12.758 -12.625 -24.906 1 85.81 79 GLN A N 1
ATOM 615 C CA . GLN A 1 79 ? 12.617 -14.047 -24.609 1 85.81 79 GLN A CA 1
ATOM 616 C C . GLN A 1 79 ? 13.711 -14.523 -23.656 1 85.81 79 GLN A C 1
ATOM 618 O O . GLN A 1 79 ? 14.898 -14.289 -23.906 1 85.81 79 GLN A O 1
ATOM 623 N N . ASN A 1 80 ? 13.305 -15.109 -22.516 1 74.62 80 ASN A N 1
ATOM 624 C CA . ASN A 1 80 ? 14.18 -15.891 -21.656 1 74.62 80 ASN A CA 1
ATOM 625 C C . ASN A 1 80 ? 14.016 -17.391 -21.891 1 74.62 80 ASN A C 1
ATOM 627 O O . ASN A 1 80 ? 13.258 -17.797 -22.781 1 74.62 80 ASN A O 1
ATOM 631 N N . VAL A 1 81 ? 14.766 -18.172 -21.188 1 66.94 81 VAL A N 1
ATOM 632 C CA . VAL A 1 81 ? 14.781 -19.609 -21.406 1 66.94 81 VAL A CA 1
ATOM 633 C C . VAL A 1 81 ? 13.375 -20.172 -21.25 1 66.94 81 VAL A C 1
ATOM 635 O O . VAL A 1 81 ? 12.961 -21.047 -22 1 66.94 81 VAL A O 1
ATOM 638 N N . SER A 1 82 ? 12.633 -19.672 -20.297 1 72.81 82 SER A N 1
ATOM 639 C CA . SER A 1 82 ? 11.312 -20.234 -20.047 1 72.81 82 SER A CA 1
ATOM 640 C C . SER A 1 82 ? 10.305 -19.156 -19.672 1 72.81 82 SER A C 1
ATOM 642 O O . SER A 1 82 ? 9.266 -19.453 -19.078 1 72.81 82 SER A O 1
ATOM 644 N N . SER A 1 83 ? 10.68 -17.906 -19.875 1 75.69 83 SER A N 1
ATOM 645 C CA . SER A 1 83 ? 9.812 -16.781 -19.547 1 75.69 83 SER A CA 1
ATOM 646 C C . SER A 1 83 ? 10.062 -15.602 -20.469 1 75.69 83 SER A C 1
ATOM 648 O O . SER A 1 83 ? 10.867 -15.695 -21.406 1 75.69 83 SER A O 1
ATOM 650 N N . LEU A 1 84 ? 9.188 -14.523 -20.281 1 77.44 84 LEU A N 1
ATOM 651 C CA . LEU A 1 84 ? 9.344 -13.328 -21.109 1 77.44 84 LEU A CA 1
ATOM 652 C C . LEU A 1 84 ? 10.031 -12.211 -20.328 1 77.44 84 LEU A C 1
ATOM 654 O O . LEU A 1 84 ? 9.914 -12.148 -19.109 1 77.44 84 LEU A O 1
ATOM 658 N N . ASP A 1 85 ? 10.75 -11.477 -20.984 1 74.75 85 ASP A N 1
ATOM 659 C CA . ASP A 1 85 ? 11.352 -10.25 -20.469 1 74.75 85 ASP A CA 1
ATOM 660 C C . ASP A 1 85 ? 10.562 -9.023 -20.922 1 74.75 85 ASP A C 1
ATOM 662 O O . ASP A 1 85 ? 10.742 -8.539 -22.031 1 74.75 85 ASP A O 1
ATOM 666 N N . TRP A 1 86 ? 9.742 -8.461 -20.047 1 70.94 86 TRP A N 1
ATOM 667 C CA . TRP A 1 86 ? 8.82 -7.391 -20.406 1 70.94 86 TRP A CA 1
ATOM 668 C C . TRP A 1 86 ? 9.547 -6.047 -20.453 1 70.94 86 TRP A C 1
ATOM 670 O O . TRP A 1 86 ? 10.352 -5.742 -19.578 1 70.94 86 TRP A O 1
ATOM 680 N N . PRO A 1 87 ? 9.227 -5.336 -21.516 1 64.81 87 PRO A N 1
ATOM 681 C CA . PRO A 1 87 ? 9.891 -4.039 -21.641 1 64.81 87 PRO A CA 1
ATOM 682 C C . PRO A 1 87 ? 9.5 -3.061 -20.531 1 64.81 87 PRO A C 1
ATOM 684 O O . PRO A 1 87 ? 8.336 -3.021 -20.125 1 64.81 87 PRO A O 1
ATOM 687 N N . VAL A 1 88 ? 10.414 -2.299 -19.984 1 56.47 88 VAL A N 1
ATOM 688 C CA . VAL A 1 88 ? 10.227 -1.389 -18.859 1 56.47 88 VAL A CA 1
ATOM 689 C C . VAL A 1 88 ? 9.57 -0.099 -19.344 1 56.47 88 VAL A C 1
ATOM 691 O O . VAL A 1 88 ? 8.719 0.468 -18.656 1 56.47 88 VAL A O 1
ATOM 694 N N . ASP A 1 89 ? 9.914 0.297 -20.516 1 55.19 89 ASP A N 1
ATOM 695 C CA . ASP A 1 89 ? 9.562 1.644 -20.953 1 55.19 89 ASP A CA 1
ATOM 696 C C . ASP A 1 89 ? 8.258 1.64 -21.75 1 55.19 89 ASP A C 1
ATOM 698 O O . ASP A 1 89 ? 7.695 2.699 -22.031 1 55.19 89 ASP A O 1
ATOM 702 N N . ALA A 1 90 ? 7.895 0.404 -22.266 1 60.34 90 ALA A N 1
ATOM 703 C CA . ALA A 1 90 ? 6.695 0.329 -23.094 1 60.34 90 ALA A CA 1
ATOM 704 C C . ALA A 1 90 ? 5.863 -0.903 -22.734 1 60.34 90 ALA A C 1
ATOM 706 O O . ALA A 1 90 ? 6.391 -2.016 -22.672 1 60.34 90 ALA A O 1
ATOM 707 N N . ARG A 1 91 ? 4.668 -0.537 -22.578 1 66.19 91 ARG A N 1
ATOM 708 C CA . ARG A 1 91 ? 3.799 -1.666 -22.266 1 66.19 91 ARG A CA 1
ATOM 709 C C . ARG A 1 91 ? 3.211 -2.271 -23.547 1 66.19 91 ARG A C 1
ATOM 711 O O . ARG A 1 91 ? 2.545 -1.581 -24.312 1 66.19 91 ARG A O 1
ATOM 718 N N . PRO A 1 92 ? 3.496 -3.549 -23.719 1 72.81 92 PRO A N 1
ATOM 719 C CA . PRO A 1 92 ? 2.883 -4.207 -24.875 1 72.81 92 PRO A CA 1
ATOM 720 C C . PRO A 1 92 ? 1.357 -4.23 -24.797 1 72.81 92 PRO A C 1
ATOM 722 O O . PRO A 1 92 ? 0.792 -4.406 -23.719 1 72.81 92 PRO A O 1
ATOM 725 N N . LEU A 1 93 ? 0.71 -3.914 -25.891 1 78.38 93 LEU A N 1
ATOM 726 C CA . LEU A 1 93 ? -0.725 -4.145 -26.016 1 78.38 93 LEU A CA 1
ATOM 727 C C . LEU A 1 93 ? -1.02 -5.617 -26.266 1 78.38 93 LEU A C 1
ATOM 729 O O . LEU A 1 93 ? -0.861 -6.105 -27.391 1 78.38 93 LEU A O 1
ATOM 733 N N . ALA A 1 94 ? -1.408 -6.332 -25.219 1 80.31 94 ALA A N 1
ATOM 734 C CA . ALA A 1 94 ? -1.571 -7.781 -25.328 1 80.31 94 ALA A CA 1
ATOM 735 C C . ALA A 1 94 ? -2.955 -8.211 -24.844 1 80.31 94 ALA A C 1
ATOM 737 O O . ALA A 1 94 ? -3.537 -7.578 -23.969 1 80.31 94 ALA A O 1
ATOM 738 N N . LYS A 1 95 ? -3.502 -9.18 -25.531 1 81.69 95 LYS A N 1
ATOM 739 C CA . LYS A 1 95 ? -4.773 -9.789 -25.141 1 81.69 95 LYS A CA 1
ATOM 740 C C . LYS A 1 95 ? -4.68 -11.312 -25.172 1 81.69 95 LYS A C 1
ATOM 742 O O . LYS A 1 95 ? -3.941 -11.883 -25.984 1 81.69 95 LYS A O 1
ATOM 747 N N . ASP A 1 96 ? -5.469 -11.93 -24.359 1 85.5 96 ASP A N 1
ATOM 748 C CA . ASP A 1 96 ? -5.441 -13.383 -24.281 1 85.5 96 ASP A CA 1
ATOM 749 C C . ASP A 1 96 ? -6.516 -14.008 -25.156 1 85.5 96 ASP A C 1
ATOM 751 O O . ASP A 1 96 ? -7.648 -13.523 -25.203 1 85.5 96 ASP A O 1
ATOM 755 N N . TYR A 1 97 ? -6.133 -15.031 -25.844 1 90.75 97 TYR A N 1
ATOM 756 C CA . TYR A 1 97 ? -7.078 -15.781 -26.672 1 90.75 97 TYR A CA 1
ATOM 757 C C . TYR A 1 97 ? -6.859 -17.281 -26.5 1 90.75 97 TYR A C 1
ATOM 759 O O . TYR A 1 97 ? -5.727 -17.734 -26.297 1 90.75 97 TYR A O 1
ATOM 767 N N . THR A 1 98 ? -7.895 -17.984 -26.625 1 90.94 98 THR A N 1
ATOM 768 C CA . THR A 1 98 ? -7.883 -19.438 -26.484 1 90.94 98 THR A CA 1
ATOM 769 C C . THR A 1 98 ? -7.676 -20.109 -27.844 1 90.94 98 THR A C 1
ATOM 771 O O . THR A 1 98 ? -8.414 -19.828 -28.797 1 90.94 98 THR A O 1
ATOM 774 N N . PRO A 1 99 ? -6.656 -20.984 -28 1 92.94 99 PRO A N 1
ATOM 775 C CA . PRO A 1 99 ? -6.582 -21.797 -29.219 1 92.94 99 PRO A CA 1
ATOM 776 C C . PRO A 1 99 ? -7.777 -22.734 -29.375 1 92.94 99 PRO A C 1
ATOM 778 O O . PRO A 1 99 ? -8.031 -23.562 -28.5 1 92.94 99 PRO A O 1
ATOM 781 N N . VAL A 1 100 ? -8.398 -22.656 -30.516 1 92.06 100 VAL A N 1
ATOM 782 C CA . VAL A 1 100 ? -9.578 -23.469 -30.766 1 92.06 100 VAL A CA 1
ATOM 783 C C . VAL A 1 100 ? -9.156 -24.828 -31.344 1 92.06 100 VAL A C 1
ATOM 785 O O . VAL A 1 100 ? -9.773 -25.844 -31.047 1 92.06 100 VAL A O 1
ATOM 788 N N . ARG A 1 101 ? -8.141 -24.781 -32.094 1 91.75 101 ARG A N 1
ATOM 789 C CA . ARG A 1 101 ? -7.625 -25.969 -32.75 1 91.75 101 ARG A CA 1
ATOM 790 C C . ARG A 1 101 ? -6.133 -25.844 -33.031 1 91.75 101 ARG A C 1
ATOM 792 O O . ARG A 1 101 ? -5.66 -24.781 -33.438 1 91.75 101 ARG A O 1
ATOM 799 N N . PHE A 1 102 ? -5.465 -26.953 -32.688 1 94.19 102 PHE A N 1
ATOM 800 C CA . PHE A 1 102 ? -4.047 -27.031 -33 1 94.19 102 PHE A CA 1
ATOM 801 C C . PHE A 1 102 ? -3.715 -28.328 -33.719 1 94.19 102 PHE A C 1
ATOM 803 O O . PHE A 1 102 ? -4 -29.406 -33.219 1 94.19 102 PHE A O 1
ATOM 810 N N . ASP A 1 103 ? -3.197 -28.141 -34.906 1 92.12 103 ASP A N 1
ATOM 811 C CA . ASP A 1 103 ? -2.746 -29.281 -35.719 1 92.12 103 ASP A CA 1
ATOM 812 C C . ASP A 1 103 ? -1.236 -29.219 -35.938 1 92.12 103 ASP A C 1
ATOM 814 O O . ASP A 1 103 ? -0.762 -28.578 -36.875 1 92.12 103 ASP A O 1
ATOM 818 N N . PRO A 1 104 ? -0.547 -29.922 -35.031 1 91.12 104 PRO A N 1
ATOM 819 C CA . PRO A 1 104 ? 0.912 -29.859 -35.156 1 91.12 104 PRO A CA 1
ATOM 820 C C . PRO A 1 104 ? 1.419 -30.422 -36.5 1 91.12 104 PRO A C 1
ATOM 822 O O . PRO A 1 104 ? 2.469 -30 -36.969 1 91.12 104 PRO A O 1
ATOM 825 N N . GLY A 1 105 ? 0.79 -31.359 -37.062 1 90.81 105 GLY A N 1
ATOM 826 C CA . GLY A 1 105 ? 1.174 -31.938 -38.344 1 90.81 105 GLY A CA 1
ATOM 827 C C . GLY A 1 105 ? 1.092 -30.938 -39.5 1 90.81 105 GLY A C 1
ATOM 828 O O . GLY A 1 105 ? 2.047 -30.781 -40.25 1 90.81 105 GLY A O 1
ATOM 829 N N . ALA A 1 106 ? -0.039 -30.266 -39.531 1 91.31 106 ALA A N 1
ATOM 830 C CA . ALA A 1 106 ? -0.257 -29.266 -40.594 1 91.31 106 ALA A CA 1
ATOM 831 C C . ALA A 1 106 ? 0.458 -27.969 -40.25 1 91.31 106 ALA A C 1
ATOM 833 O O . ALA A 1 106 ? 0.635 -27.109 -41.125 1 91.31 106 ALA A O 1
ATOM 834 N N . GLY A 1 107 ? 0.878 -27.828 -39.031 1 92.5 107 GLY A N 1
ATOM 835 C CA . GLY A 1 107 ? 1.495 -26.594 -38.625 1 92.5 107 GLY A CA 1
ATOM 836 C C . GLY A 1 107 ? 0.528 -25.422 -38.594 1 92.5 107 GLY A C 1
ATOM 837 O O . GLY A 1 107 ? 0.84 -24.344 -39.094 1 92.5 107 GLY A O 1
ATOM 838 N N . GLU A 1 108 ? -0.662 -25.703 -38.062 1 95.75 108 GLU A N 1
ATOM 839 C CA . GLU A 1 108 ? -1.7 -24.672 -38.031 1 95.75 108 GLU A CA 1
ATOM 840 C C . GLU A 1 108 ? -2.334 -24.594 -36.625 1 95.75 108 GLU A C 1
ATOM 842 O O . GLU A 1 108 ? -2.467 -25.609 -35.938 1 95.75 108 GLU A O 1
ATOM 847 N N . ILE A 1 109 ? -2.654 -23.375 -36.281 1 95.38 109 ILE A N 1
ATOM 848 C CA . ILE A 1 109 ? -3.379 -23.125 -35.031 1 95.38 109 ILE A CA 1
ATOM 849 C C . ILE A 1 109 ? -4.477 -22.094 -35.281 1 95.38 109 ILE A C 1
ATOM 851 O O . ILE A 1 109 ? -4.266 -21.109 -36 1 95.38 109 ILE A O 1
ATOM 855 N N . ASP A 1 110 ? -5.699 -22.344 -34.75 1 95.12 110 ASP A N 1
ATOM 856 C CA . ASP A 1 110 ? -6.863 -21.484 -34.969 1 95.12 110 ASP A CA 1
ATOM 857 C C . ASP A 1 110 ? -7.23 -20.703 -33.719 1 95.12 110 ASP A C 1
ATOM 859 O O . ASP A 1 110 ? -7.199 -21.25 -32.625 1 95.12 110 ASP A O 1
ATOM 863 N N . PHE A 1 111 ? -7.531 -19.453 -33.938 1 95.19 111 PHE A N 1
ATOM 864 C CA . PHE A 1 111 ? -8.078 -18.594 -32.906 1 95.19 111 PHE A CA 1
ATOM 865 C C . PHE A 1 111 ? -9.367 -17.922 -33.375 1 95.19 111 PHE A C 1
ATOM 867 O O . PHE A 1 111 ? -9.461 -17.484 -34.531 1 95.19 111 PHE A O 1
ATOM 874 N N . ASP A 1 112 ? -10.344 -17.812 -32.531 1 92.56 112 ASP A N 1
ATOM 875 C CA . ASP A 1 112 ? -11.609 -17.156 -32.812 1 92.56 112 ASP A CA 1
ATOM 876 C C . ASP A 1 112 ? -11.727 -15.828 -32.062 1 92.56 112 ASP A C 1
ATOM 878 O O . ASP A 1 112 ? -11.391 -15.75 -30.891 1 92.56 112 ASP A O 1
ATOM 882 N N . PHE A 1 113 ? -12.133 -14.836 -32.781 1 91.12 113 PHE A N 1
ATOM 883 C CA . PHE A 1 113 ? -12.305 -13.492 -32.25 1 91.12 113 PHE A CA 1
ATOM 884 C C . PHE A 1 113 ? -13.758 -13.055 -32.344 1 91.12 113 PHE A C 1
ATOM 886 O O . PHE A 1 113 ? -14.336 -13.023 -33.406 1 91.12 113 PHE A O 1
ATOM 893 N N . VAL A 1 114 ? -14.344 -12.734 -31.156 1 85.75 114 VAL A N 1
ATOM 894 C CA . VAL A 1 114 ? -15.695 -12.188 -31.156 1 85.75 114 VAL A CA 1
ATOM 895 C C . VAL A 1 114 ? -15.68 -10.805 -31.797 1 85.75 114 VAL A C 1
ATOM 897 O O . VAL A 1 114 ? -14.828 -9.969 -31.5 1 85.75 114 VAL A O 1
ATOM 900 N N . ARG A 1 115 ? -16.609 -10.625 -32.656 1 82.12 115 ARG A N 1
ATOM 901 C CA . ARG A 1 115 ? -16.719 -9.344 -33.344 1 82.12 115 ARG A CA 1
ATOM 902 C C . ARG A 1 115 ? -17.438 -8.312 -32.469 1 82.12 115 ARG A C 1
ATOM 904 O O . ARG A 1 115 ? -18.562 -8.531 -32.031 1 82.12 115 ARG A O 1
ATOM 911 N N . HIS A 1 116 ? -16.781 -7.301 -32.125 1 76.56 116 HIS A N 1
ATOM 912 C CA . HIS A 1 116 ? -17.375 -6.168 -31.438 1 76.56 116 HIS A CA 1
ATOM 913 C C . HIS A 1 116 ? -16.641 -4.871 -31.766 1 76.56 116 HIS A C 1
ATOM 915 O O . HIS A 1 116 ? -15.492 -4.891 -32.219 1 76.56 116 HIS A O 1
ATOM 921 N N . GLU A 1 117 ? -17.312 -3.814 -31.562 1 69.06 117 GLU A N 1
ATOM 922 C CA . GLU A 1 117 ? -16.734 -2.525 -31.938 1 69.06 117 GLU A CA 1
ATOM 923 C C . GLU A 1 117 ? -15.773 -2.016 -30.875 1 69.06 117 GLU A C 1
ATOM 925 O O . GLU A 1 117 ? -16 -2.207 -29.672 1 69.06 117 GLU A O 1
ATOM 930 N N . GLY A 1 118 ? -14.703 -1.493 -31.359 1 65.94 118 GLY A N 1
ATOM 931 C CA . GLY A 1 118 ? -13.852 -0.682 -30.516 1 65.94 118 GLY A CA 1
ATOM 932 C C . GLY A 1 118 ? -12.727 -1.468 -29.875 1 65.94 118 GLY A C 1
ATOM 933 O O . GLY A 1 118 ? -11.812 -0.886 -29.281 1 65.94 118 GLY A O 1
ATOM 934 N N . GLY A 1 119 ? -12.695 -2.715 -29.922 1 70.44 119 GLY A N 1
ATOM 935 C CA . GLY A 1 119 ? -11.617 -3.455 -29.297 1 70.44 119 GLY A CA 1
ATOM 936 C C . GLY A 1 119 ? -10.414 -3.643 -30.203 1 70.44 119 GLY A C 1
ATOM 937 O O . GLY A 1 119 ? -10.57 -3.834 -31.422 1 70.44 119 GLY A O 1
ATOM 938 N N . VAL A 1 120 ? -9.242 -3.531 -29.672 1 77.12 120 VAL A N 1
ATOM 939 C CA . VAL A 1 120 ? -7.992 -3.627 -30.422 1 77.12 120 VAL A CA 1
ATOM 940 C C . VAL A 1 120 ? -7.906 -4.988 -31.109 1 77.12 120 VAL A C 1
ATOM 942 O O . VAL A 1 120 ? -7.609 -5.074 -32.312 1 77.12 120 VAL A O 1
ATOM 945 N N . ALA A 1 121 ? -8.227 -6.016 -30.422 1 84.56 121 ALA A N 1
ATOM 946 C CA . ALA A 1 121 ? -8.094 -7.367 -30.969 1 84.56 121 ALA A CA 1
ATOM 947 C C . ALA A 1 121 ? -9.188 -7.656 -31.984 1 84.56 121 ALA A C 1
ATOM 949 O O . ALA A 1 121 ? -8.922 -8.266 -33.031 1 84.56 121 ALA A O 1
ATOM 950 N N . SER A 1 122 ? -10.359 -7.23 -31.625 1 84.69 122 SER A N 1
ATOM 951 C CA . SER A 1 122 ? -11.461 -7.414 -32.562 1 84.69 122 SER A CA 1
ATOM 952 C C . SER A 1 122 ? -11.211 -6.656 -33.875 1 84.69 122 SER A C 1
ATOM 954 O O . SER A 1 122 ? -11.414 -7.199 -34.938 1 84.69 122 SER A O 1
ATOM 956 N N . THR A 1 123 ? -10.766 -5.434 -33.75 1 83.81 123 THR A N 1
ATOM 957 C CA . THR A 1 123 ? -10.469 -4.629 -34.938 1 83.81 123 THR A CA 1
ATOM 958 C C . THR A 1 123 ? -9.367 -5.277 -35.75 1 83.81 123 THR A C 1
ATOM 960 O O . THR A 1 123 ? -9.469 -5.355 -37 1 83.81 123 THR A O 1
ATOM 963 N N . TRP A 1 124 ? -8.422 -5.73 -35.125 1 88.94 124 TRP A N 1
ATOM 964 C CA . TRP A 1 124 ? -7.324 -6.41 -35.812 1 88.94 124 TRP A CA 1
ATOM 965 C C . TRP A 1 124 ? -7.832 -7.629 -36.594 1 88.94 124 TRP A C 1
ATOM 967 O O . TRP A 1 124 ? -7.523 -7.809 -37.781 1 88.94 124 TRP A O 1
ATOM 977 N N . ALA A 1 125 ? -8.602 -8.484 -35.938 1 91.38 125 ALA A N 1
ATOM 978 C CA . ALA A 1 125 ? -9.094 -9.727 -36.531 1 91.38 125 ALA A CA 1
ATOM 979 C C . ALA A 1 125 ? -9.961 -9.445 -37.75 1 91.38 125 ALA A C 1
ATOM 981 O O . ALA A 1 125 ? -9.992 -10.234 -38.688 1 91.38 125 ALA A O 1
ATOM 982 N N . GLN A 1 126 ? -10.594 -8.305 -37.688 1 87.69 126 GLN A N 1
ATOM 983 C CA . GLN A 1 126 ? -11.477 -7.945 -38.812 1 87.69 126 GLN A CA 1
ATOM 984 C C . GLN A 1 126 ? -10.68 -7.434 -40 1 87.69 126 GLN A C 1
ATOM 986 O O . GLN A 1 126 ? -11.109 -7.57 -41.156 1 87.69 126 GLN A O 1
ATOM 991 N N . ARG A 1 127 ? -9.547 -6.957 -39.75 1 88.31 127 ARG A N 1
ATOM 992 C CA . ARG A 1 127 ? -8.805 -6.285 -40.812 1 88.31 127 ARG A CA 1
ATOM 993 C C . ARG A 1 127 ? -7.652 -7.156 -41.312 1 88.31 127 ARG A C 1
ATOM 995 O O . ARG A 1 127 ? -7.152 -6.957 -42.406 1 88.31 127 ARG A O 1
ATOM 1002 N N . VAL A 1 128 ? -7.281 -8.102 -40.531 1 91.25 128 VAL A N 1
ATOM 1003 C CA . VAL A 1 128 ? -6.059 -8.852 -40.812 1 91.25 128 VAL A CA 1
ATOM 1004 C C . VAL A 1 128 ? -6.246 -9.68 -42.062 1 91.25 128 VAL A C 1
ATOM 1006 O O . VAL A 1 128 ? -7.352 -10.156 -42.344 1 91.25 128 VAL A O 1
ATOM 1009 N N . LYS A 1 129 ? -5.152 -9.82 -42.844 1 90.75 129 LYS A N 1
ATOM 1010 C CA . LYS A 1 129 ? -5.176 -10.57 -44.094 1 90.75 129 LYS A CA 1
ATOM 1011 C C . LYS A 1 129 ? -4.121 -11.672 -44.094 1 90.75 129 LYS A C 1
ATOM 1013 O O . LYS A 1 129 ? -3.102 -11.57 -43.438 1 90.75 129 LYS A O 1
ATOM 1018 N N . PRO A 1 130 ? -4.504 -12.766 -44.906 1 93.19 130 PRO A N 1
ATOM 1019 C CA . PRO A 1 130 ? -3.477 -13.805 -45.031 1 93.19 130 PRO A CA 1
ATOM 1020 C C . PRO A 1 130 ? -2.125 -13.242 -45.469 1 93.19 130 PRO A C 1
ATOM 1022 O O . PRO A 1 130 ? -2.066 -12.359 -46.312 1 93.19 130 PRO A O 1
ATOM 1025 N N . GLY A 1 131 ? -1.084 -13.719 -44.844 1 92 131 GLY A N 1
ATOM 1026 C CA . GLY A 1 131 ? 0.26 -13.258 -45.156 1 92 131 GLY A CA 1
ATOM 1027 C C . GLY A 1 131 ? 0.827 -12.32 -44.094 1 92 131 GLY A C 1
ATOM 1028 O O . GLY A 1 131 ? 2.045 -12.164 -44 1 92 131 GLY A O 1
ATOM 1029 N N . GLU A 1 132 ? -0.021 -11.703 -43.344 1 92.38 132 GLU A N 1
ATOM 1030 C CA . GLU A 1 132 ? 0.44 -10.781 -42.312 1 92.38 132 GLU A CA 1
ATOM 1031 C C . GLU A 1 132 ? 1.027 -11.531 -41.125 1 92.38 132 GLU A C 1
ATOM 1033 O O . GLU A 1 132 ? 0.682 -12.695 -40.875 1 92.38 132 GLU A O 1
ATOM 1038 N N . VAL A 1 133 ? 1.919 -10.805 -40.438 1 92.56 133 VAL A N 1
ATOM 1039 C CA . VAL A 1 133 ? 2.639 -11.414 -39.344 1 92.56 133 VAL A CA 1
ATOM 1040 C C . VAL A 1 133 ? 2.012 -10.984 -38 1 92.56 133 VAL A C 1
ATOM 1042 O O . VAL A 1 133 ? 1.483 -9.875 -37.906 1 92.56 133 VAL A O 1
ATOM 1045 N N . THR A 1 134 ? 1.953 -11.898 -37.062 1 94 134 THR A N 1
ATOM 1046 C CA . THR A 1 134 ? 1.504 -11.617 -35.719 1 94 134 THR A CA 1
ATOM 1047 C C . THR A 1 134 ? 2.346 -12.375 -34.688 1 94 134 THR A C 1
ATOM 1049 O O . THR A 1 134 ? 3.197 -13.188 -35.062 1 94 134 THR A O 1
ATOM 1052 N N . TRP A 1 135 ? 2.246 -12.016 -33.406 1 93.88 135 TRP A N 1
ATOM 1053 C CA . TRP A 1 135 ? 3.035 -12.609 -32.344 1 93.88 135 TRP A CA 1
ATOM 1054 C C . TRP A 1 135 ? 2.137 -13.109 -31.203 1 93.88 135 TRP A C 1
ATOM 1056 O O . TRP A 1 135 ? 1.182 -12.43 -30.812 1 93.88 135 TRP A O 1
ATOM 1066 N N . ILE A 1 136 ? 2.412 -14.336 -30.766 1 93.94 136 ILE A N 1
ATOM 1067 C CA . ILE A 1 136 ? 1.703 -14.883 -29.625 1 93.94 136 ILE A CA 1
ATOM 1068 C C . ILE A 1 136 ? 2.709 -15.406 -28.594 1 93.94 136 ILE A C 1
ATOM 1070 O O . ILE A 1 136 ? 3.855 -15.695 -28.938 1 93.94 136 ILE A O 1
ATOM 1074 N N . ALA A 1 137 ? 2.338 -15.445 -27.359 1 92.06 137 ALA A N 1
ATOM 1075 C CA . ALA A 1 137 ? 3.145 -16.047 -26.281 1 92.06 137 ALA A CA 1
ATOM 1076 C C . ALA A 1 137 ? 2.291 -16.922 -25.391 1 92.06 137 ALA A C 1
ATOM 1078 O O . ALA A 1 137 ? 1.185 -16.547 -25 1 92.06 137 ALA A O 1
ATOM 1079 N N . GLY A 1 138 ? 2.855 -18.172 -25.078 1 87.06 138 GLY A N 1
ATOM 1080 C CA . GLY A 1 138 ? 2.15 -19.125 -24.25 1 87.06 138 GLY A CA 1
ATOM 1081 C C . GLY A 1 138 ? 1.745 -20.391 -24.984 1 87.06 138 GLY A C 1
ATOM 1082 O O . GLY A 1 138 ? 2.209 -20.625 -26.109 1 87.06 138 GLY A O 1
ATOM 1083 N N . PRO A 1 139 ? 0.867 -21.141 -24.359 1 86.81 139 PRO A N 1
ATOM 1084 C CA . PRO A 1 139 ? 0.354 -21 -23 1 86.81 139 PRO A CA 1
ATOM 1085 C C . PRO A 1 139 ? 1.395 -21.344 -21.938 1 86.81 139 PRO A C 1
ATOM 1087 O O . PRO A 1 139 ? 2.391 -22.016 -22.234 1 86.81 139 PRO A O 1
ATOM 1090 N N . LYS A 1 140 ? 1.162 -20.859 -20.734 1 78.25 140 LYS A N 1
ATOM 1091 C CA . LYS A 1 140 ? 2.057 -21.141 -19.609 1 78.25 140 LYS A CA 1
ATOM 1092 C C . LYS A 1 140 ? 1.717 -22.469 -18.938 1 78.25 140 LYS A C 1
ATOM 1094 O O . LYS A 1 140 ? 2.594 -23.125 -18.391 1 78.25 140 LYS A O 1
ATOM 1099 N N . MET A 1 141 ? 0.449 -22.766 -18.906 1 77.62 141 MET A N 1
ATOM 1100 C CA . MET A 1 141 ? -0.034 -24 -18.281 1 77.62 141 MET A CA 1
ATOM 1101 C C . MET A 1 141 ? -1.327 -24.469 -18.953 1 77.62 141 MET A C 1
ATOM 1103 O O . MET A 1 141 ? -2.027 -23.672 -19.578 1 77.62 141 MET A O 1
ATOM 1107 N N . SER A 1 142 ? -1.58 -25.766 -18.828 1 85 142 SER A N 1
ATOM 1108 C CA . SER A 1 142 ? -2.803 -26.375 -19.344 1 85 142 SER A CA 1
ATOM 1109 C C . SER A 1 142 ? -3.512 -27.188 -18.266 1 85 142 SER A C 1
ATOM 1111 O O . SER A 1 142 ? -2.877 -27.953 -17.547 1 85 142 SER A O 1
ATOM 1113 N N . HIS A 1 143 ? -4.75 -26.906 -18.172 1 83.56 143 HIS A N 1
ATOM 1114 C CA . HIS A 1 143 ? -5.605 -27.734 -17.344 1 83.56 143 HIS A CA 1
ATOM 1115 C C . HIS A 1 143 ? -6.371 -28.75 -18.172 1 83.56 143 HIS A C 1
ATOM 1117 O O . HIS A 1 143 ? -6.969 -28.391 -19.203 1 83.56 143 HIS A O 1
ATOM 1123 N N . GLY A 1 144 ? -6.285 -29.984 -17.734 1 85.75 144 GLY A N 1
ATOM 1124 C CA . GLY A 1 144 ? -6.926 -31.031 -18.5 1 85.75 144 GLY A CA 1
ATOM 1125 C C . GLY A 1 144 ? -8.383 -31.25 -18.125 1 85.75 144 GLY A C 1
ATOM 1126 O O . GLY A 1 144 ? -8.969 -30.438 -17.422 1 85.75 144 GLY A O 1
ATOM 1127 N N . HIS A 1 145 ? -9.039 -32.25 -18.797 1 89.75 145 HIS A N 1
ATOM 1128 C CA . HIS A 1 145 ? -10.398 -32.688 -18.5 1 89.75 145 HIS A CA 1
ATOM 1129 C C . HIS A 1 145 ? -10.539 -33.125 -17.031 1 89.75 145 HIS A C 1
ATOM 1131 O O . HIS A 1 145 ? -9.688 -33.844 -16.516 1 89.75 145 HIS A O 1
ATOM 1137 N N . PRO A 1 146 ? -11.578 -32.562 -16.391 1 88.38 146 PRO A N 1
ATOM 1138 C CA . PRO A 1 146 ? -11.742 -32.906 -14.984 1 88.38 146 PRO A CA 1
ATOM 1139 C C . PRO A 1 146 ? -11.945 -34.406 -14.781 1 88.38 146 PRO A C 1
ATOM 1141 O O . PRO A 1 146 ? -12.734 -35.031 -15.5 1 88.38 146 PRO A O 1
ATOM 1144 N N . GLU A 1 147 ? -11.266 -34.906 -13.797 1 83.94 147 GLU A N 1
ATOM 1145 C CA . GLU A 1 147 ? -11.375 -36.312 -13.477 1 83.94 147 GLU A CA 1
ATOM 1146 C C . GLU A 1 147 ? -12.367 -36.562 -12.352 1 83.94 147 GLU A C 1
ATOM 1148 O O . GLU A 1 147 ? -12.492 -35.75 -11.438 1 83.94 147 GLU A O 1
ATOM 1153 N N . GLY A 1 148 ? -13.086 -37.625 -12.414 1 82.38 148 GLY A N 1
ATOM 1154 C CA . GLY A 1 148 ? -13.914 -38.094 -11.305 1 82.38 148 GLY A CA 1
ATOM 1155 C C . GLY A 1 148 ? -15.297 -37.469 -11.297 1 82.38 148 GLY A C 1
ATOM 1156 O O . GLY A 1 148 ? -16.125 -37.781 -10.438 1 82.38 148 GLY A O 1
ATOM 1157 N N . ALA A 1 149 ? -15.617 -36.594 -12.25 1 91.38 149 ALA A N 1
ATOM 1158 C CA . ALA A 1 149 ? -16.953 -36 -12.312 1 91.38 149 ALA A CA 1
ATOM 1159 C C . ALA A 1 149 ? -17.922 -36.906 -13.062 1 91.38 149 ALA A C 1
ATOM 1161 O O . ALA A 1 149 ? -17.562 -37.531 -14.07 1 91.38 149 ALA A O 1
ATOM 1162 N N . ASP A 1 150 ? -19.125 -37.062 -12.516 1 93.31 150 ASP A N 1
ATOM 1163 C CA . ASP A 1 150 ? -20.156 -37.844 -13.172 1 93.31 150 ASP A CA 1
ATOM 1164 C C . ASP A 1 150 ? -20.766 -37.062 -14.352 1 93.31 150 ASP A C 1
ATOM 1166 O O . ASP A 1 150 ? -21.234 -37.688 -15.312 1 93.31 150 ASP A O 1
ATOM 1170 N N . TRP A 1 151 ? -20.781 -35.844 -14.234 1 94.88 151 TRP A N 1
ATOM 1171 C CA . TRP A 1 151 ? -21.281 -35 -15.32 1 94.88 151 TRP A CA 1
ATOM 1172 C C . TRP A 1 151 ? -20.688 -33.594 -15.234 1 94.88 151 TRP A C 1
ATOM 1174 O O . TRP A 1 151 ? -20.078 -33.219 -14.227 1 94.88 151 TRP A O 1
ATOM 1184 N N . LEU A 1 152 ? -20.859 -32.875 -16.375 1 96.25 152 LEU A N 1
ATOM 1185 C CA . LEU A 1 152 ? -20.266 -31.531 -16.484 1 96.25 152 LEU A CA 1
ATOM 1186 C C . LEU A 1 152 ? -21.344 -30.484 -16.719 1 96.25 152 LEU A C 1
ATOM 1188 O O . LEU A 1 152 ? -22.312 -30.719 -17.438 1 96.25 152 LEU A O 1
ATOM 1192 N N . LEU A 1 153 ? -21.219 -29.375 -16.047 1 96 153 LEU A N 1
ATOM 1193 C CA . LEU A 1 153 ? -21.984 -28.172 -16.344 1 96 153 LEU A CA 1
ATOM 1194 C C . LEU A 1 153 ? -21.094 -27.094 -16.953 1 96 153 LEU A C 1
ATOM 1196 O O . LEU A 1 153 ? -20.172 -26.609 -16.297 1 96 153 LEU A O 1
ATOM 1200 N N . VAL A 1 154 ? -21.328 -26.766 -18.188 1 96.31 154 VAL A N 1
ATOM 1201 C CA . VAL A 1 154 ? -20.516 -25.828 -18.938 1 96.31 154 VAL A CA 1
ATOM 1202 C C . VAL A 1 154 ? -21.344 -24.594 -19.281 1 96.31 154 VAL A C 1
ATOM 1204 O O . VAL A 1 154 ? -22.391 -24.703 -19.922 1 96.31 154 VAL A O 1
ATOM 1207 N N . VAL A 1 155 ? -20.891 -23.422 -18.828 1 95.38 155 VAL A N 1
ATOM 1208 C CA . VAL A 1 155 ? -21.641 -22.188 -19.016 1 95.38 155 VAL A CA 1
ATOM 1209 C C . VAL A 1 155 ? -20.719 -21.109 -19.594 1 95.38 155 VAL A C 1
ATOM 1211 O O . VAL A 1 155 ? -19.625 -20.891 -19.094 1 95.38 155 VAL A O 1
ATOM 1214 N N . GLY A 1 156 ? -21.141 -20.438 -20.703 1 94.56 156 GLY A N 1
ATOM 1215 C CA . GLY A 1 156 ? -20.312 -19.359 -21.203 1 94.56 156 GLY A CA 1
ATOM 1216 C C . GLY A 1 156 ? -21.016 -18.5 -22.234 1 94.56 156 GLY A C 1
ATOM 1217 O O . GLY A 1 156 ? -22.062 -18.875 -22.766 1 94.56 156 GLY A O 1
ATOM 1218 N N . ASP A 1 157 ? -20.5 -17.281 -22.438 1 91.25 157 ASP A N 1
ATOM 1219 C CA . ASP A 1 157 ? -20.969 -16.438 -23.531 1 91.25 157 ASP A CA 1
ATOM 1220 C C . ASP A 1 157 ? -20.094 -16.594 -24.766 1 91.25 157 ASP A C 1
ATOM 1222 O O . ASP A 1 157 ? -19.344 -17.578 -24.891 1 91.25 157 ASP A O 1
ATOM 1226 N N . GLU A 1 158 ? -20.234 -15.734 -25.672 1 88.69 158 GLU A N 1
ATOM 1227 C CA . GLU A 1 158 ? -19.547 -15.875 -26.953 1 88.69 158 GLU A CA 1
ATOM 1228 C C . GLU A 1 158 ? -18.031 -15.883 -26.766 1 88.69 158 GLU A C 1
ATOM 1230 O O . GLU A 1 158 ? -17.312 -16.547 -27.516 1 88.69 158 GLU A O 1
ATOM 1235 N N . THR A 1 159 ? -17.562 -15.195 -25.766 1 87.19 159 THR A N 1
ATOM 1236 C CA . THR A 1 159 ? -16.109 -15.117 -25.547 1 87.19 159 THR A CA 1
ATOM 1237 C C . THR A 1 159 ? -15.57 -16.438 -25.031 1 87.19 159 THR A C 1
ATOM 1239 O O . THR A 1 159 ? -14.383 -16.734 -25.172 1 87.19 159 THR A O 1
ATOM 1242 N N . ALA A 1 160 ? -16.438 -17.25 -24.5 1 91.62 160 ALA A N 1
ATOM 1243 C CA . ALA A 1 160 ? -16.047 -18.562 -23.969 1 91.62 160 ALA A CA 1
ATOM 1244 C C . ALA A 1 160 ? -16.266 -19.656 -25 1 91.62 160 ALA A C 1
ATOM 1246 O O . ALA A 1 160 ? -15.828 -20.797 -24.812 1 91.62 160 ALA A O 1
ATOM 1247 N N . LEU A 1 161 ? -16.859 -19.312 -26.062 1 90.88 161 LEU A N 1
ATOM 1248 C CA . LEU A 1 161 ? -17.281 -20.281 -27.047 1 90.88 161 LEU A CA 1
ATOM 1249 C C . LEU A 1 161 ? -16.094 -21.047 -27.625 1 90.88 161 LEU A C 1
ATOM 1251 O O . LEU A 1 161 ? -16.156 -22.25 -27.844 1 90.88 161 LEU A O 1
ATOM 1255 N N . PRO A 1 162 ? -14.938 -20.406 -27.875 1 89.75 162 PRO A N 1
ATOM 1256 C CA . PRO A 1 162 ? -13.789 -21.172 -28.375 1 89.75 162 PRO A CA 1
ATOM 1257 C C . PRO A 1 162 ? -13.367 -22.281 -27.422 1 89.75 162 PRO A C 1
ATOM 1259 O O . PRO A 1 162 ? -13.094 -23.406 -27.875 1 89.75 162 PRO A O 1
ATOM 1262 N N . ALA A 1 163 ? -13.344 -22.016 -26.188 1 92.44 163 ALA A N 1
ATOM 1263 C CA . ALA A 1 163 ? -12.984 -23.016 -25.188 1 92.44 163 ALA A CA 1
ATOM 1264 C C . ALA A 1 163 ? -14.039 -24.125 -25.125 1 92.44 163 ALA A C 1
ATOM 1266 O O . ALA A 1 163 ? -13.703 -25.312 -25.062 1 92.44 163 ALA A O 1
ATOM 1267 N N . ILE A 1 164 ? -15.273 -23.719 -25.172 1 93.81 164 ILE A N 1
ATOM 1268 C CA . ILE A 1 164 ? -16.375 -24.672 -25.078 1 93.81 164 ILE A CA 1
ATOM 1269 C C . ILE A 1 164 ? -16.359 -25.578 -26.312 1 93.81 164 ILE A C 1
ATOM 1271 O O . ILE A 1 164 ? -16.484 -26.797 -26.172 1 93.81 164 ILE A O 1
ATOM 1275 N N . ALA A 1 165 ? -16.203 -24.969 -27.469 1 92.19 165 ALA A N 1
ATOM 1276 C CA . ALA A 1 165 ? -16.172 -25.734 -28.703 1 92.19 165 ALA A CA 1
ATOM 1277 C C . ALA A 1 165 ? -15.039 -26.766 -28.688 1 92.19 165 ALA A C 1
ATOM 1279 O O . ALA A 1 165 ? -15.25 -27.938 -29.031 1 92.19 165 ALA A O 1
ATOM 1280 N N . ARG A 1 166 ? -13.898 -26.297 -28.234 1 92.31 166 ARG A N 1
ATOM 1281 C CA . ARG A 1 166 ? -12.758 -27.188 -28.156 1 92.31 166 ARG A CA 1
ATOM 1282 C C . ARG A 1 166 ? -13 -28.312 -27.141 1 92.31 166 ARG A C 1
ATOM 1284 O O . ARG A 1 166 ? -12.703 -29.469 -27.422 1 92.31 166 ARG A O 1
ATOM 1291 N N . TRP A 1 167 ? -13.539 -27.984 -26.031 1 95.12 167 TRP A N 1
ATOM 1292 C CA . TRP A 1 167 ? -13.773 -28.969 -24.984 1 95.12 167 TRP A CA 1
ATOM 1293 C C . TRP A 1 167 ? -14.773 -30.031 -25.438 1 95.12 167 TRP A C 1
ATOM 1295 O O . TRP A 1 167 ? -14.555 -31.219 -25.25 1 95.12 167 TRP A O 1
ATOM 1305 N N . LEU A 1 168 ? -15.844 -29.562 -26.062 1 93.62 168 LEU A N 1
ATOM 1306 C CA . LEU A 1 168 ? -16.859 -30.484 -26.562 1 93.62 168 LEU A CA 1
ATOM 1307 C C . LEU A 1 168 ? -16.25 -31.438 -27.578 1 93.62 168 LEU A C 1
ATOM 1309 O O . LEU A 1 168 ? -16.547 -32.625 -27.562 1 93.62 168 LEU A O 1
ATOM 1313 N N . ALA A 1 169 ? -15.391 -30.938 -28.406 1 92.06 169 ALA A N 1
ATOM 1314 C CA . ALA A 1 169 ? -14.742 -31.781 -29.406 1 92.06 169 ALA A CA 1
ATOM 1315 C C . ALA A 1 169 ? -13.82 -32.812 -28.766 1 92.06 169 ALA A C 1
ATOM 1317 O O . ALA A 1 169 ? -13.633 -33.906 -29.281 1 92.06 169 ALA A O 1
ATOM 1318 N N . GLU A 1 170 ? -13.273 -32.406 -27.562 1 92.31 170 GLU A N 1
ATOM 1319 C CA . GLU A 1 170 ? -12.258 -33.25 -26.938 1 92.31 170 GLU A CA 1
ATOM 1320 C C . GLU A 1 170 ? -12.859 -34.125 -25.828 1 92.31 170 GLU A C 1
ATOM 1322 O O . GLU A 1 170 ? -12.219 -35.031 -25.328 1 92.31 170 GLU A O 1
ATOM 1327 N N . MET A 1 171 ? -14.148 -33.875 -25.484 1 93.69 171 MET A N 1
ATOM 1328 C CA . MET A 1 171 ? -14.781 -34.594 -24.406 1 93.69 171 MET A CA 1
ATOM 1329 C C . MET A 1 171 ? -14.867 -36.094 -24.734 1 93.69 171 MET A C 1
ATOM 1331 O O . MET A 1 171 ? -15.258 -36.469 -25.844 1 93.69 171 MET A O 1
ATOM 1335 N N . PRO A 1 172 ? -14.438 -36.875 -23.781 1 91.31 172 PRO A N 1
ATOM 1336 C CA . PRO A 1 172 ? -14.562 -38.312 -24.016 1 91.31 172 PRO A CA 1
ATOM 1337 C C . PRO A 1 172 ? -16.016 -38.75 -24.234 1 91.31 172 PRO A C 1
ATOM 1339 O O . PRO A 1 172 ? -16.938 -38.188 -23.641 1 91.31 172 PRO A O 1
ATOM 1342 N N . ALA A 1 173 ? -16.156 -39.812 -25.078 1 92.81 173 ALA A N 1
ATOM 1343 C CA . ALA A 1 173 ? -17.484 -40.406 -25.281 1 92.81 173 ALA A CA 1
ATOM 1344 C C . ALA A 1 173 ? -18.078 -40.875 -23.953 1 92.81 173 ALA A C 1
ATOM 1346 O O . ALA A 1 173 ? -17.375 -41.438 -23.109 1 92.81 173 ALA A O 1
ATOM 1347 N N . GLY A 1 174 ? -19.344 -40.625 -23.797 1 90.75 174 GLY A N 1
ATOM 1348 C CA . GLY A 1 174 ? -20.016 -41.031 -22.578 1 90.75 174 GLY A CA 1
ATOM 1349 C C . GLY A 1 174 ? -20.109 -39.938 -21.531 1 90.75 174 GLY A C 1
ATOM 1350 O O . GLY A 1 174 ? -20.875 -40.031 -20.578 1 90.75 174 GLY A O 1
ATOM 1351 N N . THR A 1 175 ? -19.266 -38.938 -21.688 1 93 175 THR A N 1
ATOM 1352 C CA . THR A 1 175 ? -19.359 -37.812 -20.766 1 93 175 THR A CA 1
ATOM 1353 C C . THR A 1 175 ? -20.734 -37.156 -20.844 1 93 175 THR A C 1
ATOM 1355 O O . THR A 1 175 ? -21.219 -36.844 -21.922 1 93 175 THR A O 1
ATOM 1358 N N . ARG A 1 176 ? -21.438 -37.062 -19.75 1 95.56 176 ARG A N 1
ATOM 1359 C CA . ARG A 1 176 ? -22.703 -36.312 -19.688 1 95.56 176 ARG A CA 1
ATOM 1360 C C . ARG A 1 176 ? -22.438 -34.844 -19.422 1 95.56 176 ARG A C 1
ATOM 1362 O O . ARG A 1 176 ? -21.781 -34.5 -18.438 1 95.56 176 ARG A O 1
ATOM 1369 N N . ALA A 1 177 ? -22.906 -34.031 -20.297 1 96.81 177 ALA A N 1
ATOM 1370 C CA . ALA A 1 177 ? -22.641 -32.625 -20.125 1 96.81 177 ALA A CA 1
ATOM 1371 C C . ALA A 1 177 ? -23.875 -31.781 -20.438 1 96.81 177 ALA A C 1
ATOM 1373 O O . ALA A 1 177 ? -24.609 -32.094 -21.375 1 96.81 177 ALA A O 1
ATOM 1374 N N . ARG A 1 178 ? -24.188 -30.828 -19.609 1 96.62 178 ARG A N 1
ATOM 1375 C CA . ARG A 1 178 ? -25.125 -29.75 -19.859 1 96.62 178 ARG A CA 1
ATOM 1376 C C . ARG A 1 178 ? -24.391 -28.453 -20.203 1 96.62 178 ARG A C 1
ATOM 1378 O O . ARG A 1 178 ? -23.625 -27.938 -19.391 1 96.62 178 ARG A O 1
ATOM 1385 N N . VAL A 1 179 ? -24.641 -27.984 -21.422 1 96.44 179 VAL A N 1
ATOM 1386 C CA . VAL A 1 179 ? -23.891 -26.844 -21.922 1 96.44 179 VAL A CA 1
ATOM 1387 C C . VAL A 1 179 ? -24.844 -25.688 -22.234 1 96.44 179 VAL A C 1
ATOM 1389 O O . VAL A 1 179 ? -25.797 -25.859 -22.984 1 96.44 179 VAL A O 1
ATOM 1392 N N . PHE A 1 180 ? -24.609 -24.547 -21.625 1 95.81 180 PHE A N 1
ATOM 1393 C CA . PHE A 1 180 ? -25.375 -23.344 -21.891 1 95.81 180 PHE A CA 1
ATOM 1394 C C . PHE A 1 180 ? -24.5 -22.266 -22.516 1 95.81 180 PHE A C 1
ATOM 1396 O O . PHE A 1 180 ? -23.484 -21.891 -21.938 1 95.81 180 PHE A O 1
ATOM 1403 N N . ILE A 1 181 ? -24.859 -21.766 -23.688 1 94.69 181 ILE A N 1
ATOM 1404 C CA . ILE A 1 181 ? -24.062 -20.766 -24.422 1 94.69 181 ILE A CA 1
ATOM 1405 C C . ILE A 1 181 ? -24.938 -19.562 -24.781 1 94.69 181 ILE A C 1
ATOM 1407 O O . ILE A 1 181 ? -25.969 -19.719 -25.438 1 94.69 181 ILE A O 1
ATOM 1411 N N . GLU A 1 182 ? -24.516 -18.406 -24.344 1 94 182 GLU A N 1
ATOM 1412 C CA . GLU A 1 182 ? -25.203 -17.156 -24.688 1 94 182 GLU A CA 1
ATOM 1413 C C . GLU A 1 182 ? -24.562 -16.5 -25.906 1 94 182 GLU A C 1
ATOM 1415 O O . GLU A 1 182 ? -23.344 -16.312 -25.953 1 94 182 GLU A O 1
ATOM 1420 N N . VAL A 1 183 ? -25.422 -16.156 -26.938 1 91.31 183 VAL A N 1
ATOM 1421 C CA . VAL A 1 183 ? -24.938 -15.5 -28.141 1 91.31 183 VAL A CA 1
ATOM 1422 C C . VAL A 1 183 ? -25.75 -14.234 -28.406 1 91.31 183 VAL A C 1
ATOM 1424 O O . VAL A 1 183 ? -26.844 -14.07 -27.859 1 91.31 183 VAL A O 1
ATOM 1427 N N . GLY A 1 184 ? -25.219 -13.352 -29.219 1 86.94 184 GLY A N 1
ATOM 1428 C CA . GLY A 1 184 ? -25.891 -12.094 -29.516 1 86.94 184 GLY A CA 1
ATOM 1429 C C . GLY A 1 184 ? -27.156 -12.273 -30.312 1 86.94 184 GLY A C 1
ATOM 1430 O O . GLY A 1 184 ? -28.156 -11.609 -30.047 1 86.94 184 GLY A O 1
ATOM 1431 N N . GLU A 1 185 ? -27 -13.141 -31.297 1 87.06 185 GLU A N 1
ATOM 1432 C CA . GLU A 1 185 ? -28.109 -13.43 -32.188 1 87.06 185 GLU A CA 1
ATOM 1433 C C . GLU A 1 185 ? -28.172 -14.914 -32.531 1 87.06 185 GLU A C 1
ATOM 1435 O O . GLU A 1 185 ? -27.188 -15.641 -32.375 1 87.06 185 GLU A O 1
ATOM 1440 N N . GLU A 1 186 ? -29.406 -15.273 -33.031 1 87.56 186 GLU A N 1
ATOM 1441 C CA . GLU A 1 186 ? -29.578 -16.672 -33.438 1 87.56 186 GLU A CA 1
ATOM 1442 C C . GLU A 1 186 ? -28.609 -17.062 -34.531 1 87.56 186 GLU A C 1
ATOM 1444 O O . GLU A 1 186 ? -28.188 -18.219 -34.594 1 87.56 186 GLU A O 1
ATOM 1449 N N . SER A 1 187 ? -28.281 -16.125 -35.312 1 85.81 187 SER A N 1
ATOM 1450 C CA . SER A 1 187 ? -27.391 -16.391 -36.438 1 85.81 187 SER A CA 1
ATOM 1451 C C . SER A 1 187 ? -25.953 -16.641 -35.938 1 85.81 187 SER A C 1
ATOM 1453 O O . SER A 1 187 ? -25.109 -17.094 -36.719 1 85.81 187 SER A O 1
ATOM 1455 N N . HIS A 1 188 ? -25.719 -16.422 -34.688 1 90.19 188 HIS A N 1
ATOM 1456 C CA . HIS A 1 188 ? -24.391 -16.609 -34.156 1 90.19 188 HIS A CA 1
ATOM 1457 C C . HIS A 1 188 ? -24.188 -18.031 -33.625 1 90.19 188 HIS A C 1
ATOM 1459 O O . HIS A 1 188 ? -23.109 -18.375 -33.156 1 90.19 188 HIS A O 1
ATOM 1465 N N . ARG A 1 189 ? -25.156 -18.812 -33.719 1 89.44 189 ARG A N 1
ATOM 1466 C CA . ARG A 1 189 ? -25.031 -20.219 -33.344 1 89.44 189 ARG A CA 1
ATOM 1467 C C . ARG A 1 189 ? -24.094 -20.969 -34.281 1 89.44 189 ARG A C 1
ATOM 1469 O O . ARG A 1 189 ? -24.094 -20.734 -35.469 1 89.44 189 ARG A O 1
ATOM 1476 N N . GLN A 1 190 ? -23.328 -21.797 -33.656 1 88.44 190 GLN A N 1
ATOM 1477 C CA . GLN A 1 190 ? -22.422 -22.625 -34.438 1 88.44 190 GLN A CA 1
ATOM 1478 C C . GLN A 1 190 ? -22.688 -24.109 -34.188 1 88.44 190 GLN A C 1
ATOM 1480 O O . GLN A 1 190 ? -23.234 -24.484 -33.156 1 88.44 190 GLN A O 1
ATOM 1485 N N . GLU A 1 191 ? -22.328 -24.875 -35.219 1 85.25 191 GLU A N 1
ATOM 1486 C CA . GLU A 1 191 ? -22.375 -26.312 -35 1 85.25 191 GLU A CA 1
ATOM 1487 C C . GLU A 1 191 ? -21.156 -26.797 -34.219 1 85.25 191 GLU A C 1
ATOM 1489 O O . GLU A 1 191 ? -20.016 -26.469 -34.562 1 85.25 191 GLU A O 1
ATOM 1494 N N . LEU A 1 192 ? -21.453 -27.438 -33.125 1 90.25 192 LEU A N 1
ATOM 1495 C CA . LEU A 1 192 ? -20.406 -27.922 -32.25 1 90.25 192 LEU A CA 1
ATOM 1496 C C . LEU A 1 192 ? -20.312 -29.453 -32.281 1 90.25 192 LEU A C 1
ATOM 1498 O O . LEU A 1 192 ? -21.312 -30.141 -32.062 1 90.25 192 LEU A O 1
ATOM 1502 N N . GLU A 1 193 ? -19.156 -29.953 -32.625 1 88.62 193 GLU A N 1
ATOM 1503 C CA . GLU A 1 193 ? -18.922 -31.391 -32.688 1 88.62 193 GLU A CA 1
ATOM 1504 C C . GLU A 1 193 ? -18.625 -31.953 -31.281 1 88.62 193 GLU A C 1
ATOM 1506 O O . GLU A 1 193 ? -17.922 -31.312 -30.5 1 88.62 193 GLU A O 1
ATOM 1511 N N . THR A 1 194 ? -19.266 -33.094 -31 1 93.62 194 THR A N 1
ATOM 1512 C CA . THR A 1 194 ? -18.938 -33.719 -29.719 1 93.62 194 THR A CA 1
ATOM 1513 C C . THR A 1 194 ? -19.281 -35.219 -29.766 1 93.62 194 THR A C 1
ATOM 1515 O O . THR A 1 194 ? -20.203 -35.625 -30.453 1 93.62 194 THR A O 1
ATOM 1518 N N . ALA A 1 195 ? -18.438 -36 -29.156 1 93.88 195 ALA A N 1
ATOM 1519 C CA . ALA A 1 195 ? -18.734 -37.406 -28.953 1 93.88 195 ALA A CA 1
ATOM 1520 C C . ALA A 1 195 ? -19.422 -37.656 -27.609 1 93.88 195 ALA A C 1
ATOM 1522 O O . ALA A 1 195 ? -19.844 -38.75 -27.312 1 93.88 195 ALA A O 1
ATOM 1523 N N . ALA A 1 196 ? -19.562 -36.625 -26.844 1 93.94 196 ALA A N 1
ATOM 1524 C CA . ALA A 1 196 ? -20.141 -36.719 -25.5 1 93.94 196 ALA A CA 1
ATOM 1525 C C . ALA A 1 196 ? -21.656 -36.719 -25.562 1 93.94 196 ALA A C 1
ATOM 1527 O O . ALA A 1 196 ? -22.25 -36.406 -26.594 1 93.94 196 ALA A O 1
ATOM 1528 N N . ASP A 1 197 ? -22.266 -37.219 -24.5 1 95.06 197 ASP A N 1
ATOM 1529 C CA . ASP A 1 197 ? -23.703 -37.031 -24.312 1 95.06 197 ASP A CA 1
ATOM 1530 C C . ASP A 1 197 ? -24.031 -35.656 -23.766 1 95.06 197 ASP A C 1
ATOM 1532 O O . ASP A 1 197 ? -24.422 -35.5 -22.609 1 95.06 197 ASP A O 1
ATOM 1536 N N . ALA A 1 198 ? -23.859 -34.719 -24.703 1 95.44 198 ALA A N 1
ATOM 1537 C CA . ALA A 1 198 ? -23.969 -33.312 -24.297 1 95.44 198 ALA A CA 1
ATOM 1538 C C . ALA A 1 198 ? -25.266 -32.688 -24.812 1 95.44 198 ALA A C 1
ATOM 1540 O O . ALA A 1 198 ? -25.672 -32.969 -25.953 1 95.44 198 ALA A O 1
ATOM 1541 N N . THR A 1 199 ? -25.953 -32.031 -23.969 1 94.19 199 THR A N 1
ATOM 1542 C CA . THR A 1 199 ? -27.078 -31.203 -24.359 1 94.19 199 THR A CA 1
ATOM 1543 C C . THR A 1 199 ? -26.672 -29.734 -24.422 1 94.19 199 THR A C 1
ATOM 1545 O O . THR A 1 199 ? -26.422 -29.109 -23.391 1 94.19 199 THR A O 1
ATOM 1548 N N . VAL A 1 200 ? -26.609 -29.219 -25.641 1 95 200 VAL A N 1
ATOM 1549 C CA . VAL A 1 200 ? -26.203 -27.828 -25.844 1 95 200 VAL A CA 1
ATOM 1550 C C . VAL A 1 200 ? -27.438 -26.953 -25.984 1 95 200 VAL A C 1
ATOM 1552 O O . VAL A 1 200 ? -28.266 -27.156 -26.875 1 95 200 VAL A O 1
ATOM 1555 N N . THR A 1 201 ? -27.594 -26.031 -25.062 1 94.31 201 THR A N 1
ATOM 1556 C CA . THR A 1 201 ? -28.672 -25.047 -25.094 1 94.31 201 THR A CA 1
ATOM 1557 C C . THR A 1 201 ? -28.141 -23.672 -25.484 1 94.31 201 THR A C 1
ATOM 1559 O O . THR A 1 201 ? -27.281 -23.109 -24.781 1 94.31 201 THR A O 1
ATOM 1562 N N . TRP A 1 202 ? -28.594 -23.156 -26.562 1 94.75 202 TRP A N 1
ATOM 1563 C CA . TRP A 1 202 ? -28.219 -21.828 -27.016 1 94.75 202 TRP A CA 1
ATOM 1564 C C . TRP A 1 202 ? -29.188 -20.766 -26.5 1 94.75 202 TRP A C 1
ATOM 1566 O O . TRP A 1 202 ? -30.406 -20.953 -26.578 1 94.75 202 TRP A O 1
ATOM 1576 N N . LEU A 1 203 ? -28.656 -19.734 -25.938 1 92.81 203 LEU A N 1
ATOM 1577 C CA . LEU A 1 203 ? -29.422 -18.609 -25.422 1 92.81 203 LEU A CA 1
ATOM 1578 C C . LEU A 1 203 ? -29.125 -17.344 -26.219 1 92.81 203 LEU A C 1
ATOM 1580 O O . LEU A 1 203 ? -28 -16.812 -26.156 1 92.81 203 LEU A O 1
ATOM 1584 N N . SER A 1 204 ? -30.062 -16.828 -26.984 1 91.38 204 SER A N 1
ATOM 1585 C CA . SER A 1 204 ? -29.875 -15.625 -27.797 1 91.38 204 SER A CA 1
ATOM 1586 C C . SER A 1 204 ? -30.328 -14.375 -27.047 1 91.38 204 SER A C 1
ATOM 1588 O O . SER A 1 204 ? -31.406 -14.367 -26.453 1 91.38 204 SER A O 1
ATOM 1590 N N . ARG A 1 205 ? -29.5 -13.336 -27.109 1 87.88 205 ARG A N 1
ATOM 1591 C CA . ARG A 1 205 ? -29.875 -12.078 -26.469 1 87.88 205 ARG A CA 1
ATOM 1592 C C . ARG A 1 205 ? -30.797 -11.266 -27.375 1 87.88 205 ARG A C 1
ATOM 1594 O O . ARG A 1 205 ? -31.266 -10.195 -26.969 1 87.88 205 ARG A O 1
ATOM 1601 N N . ASP A 1 206 ? -31 -11.727 -28.516 1 85.38 206 ASP A N 1
ATOM 1602 C CA . ASP A 1 206 ? -31.844 -11.07 -29.5 1 85.38 206 ASP A CA 1
ATOM 1603 C C . ASP A 1 206 ? -31.484 -9.594 -29.641 1 85.38 206 ASP A C 1
ATOM 1605 O O . ASP A 1 206 ? -32.344 -8.719 -29.562 1 85.38 206 ASP A O 1
ATOM 1609 N N . GLY A 1 207 ? -30.219 -9.336 -29.656 1 75.81 207 GLY A N 1
ATOM 1610 C CA . GLY A 1 207 ? -29.734 -7.992 -29.938 1 75.81 207 GLY A CA 1
ATOM 1611 C C . GLY A 1 207 ? -29.391 -7.199 -28.703 1 75.81 207 GLY A C 1
ATOM 1612 O O . GLY A 1 207 ? -28.766 -6.145 -28.781 1 75.81 207 GLY A O 1
ATOM 1613 N N . ALA A 1 208 ? -29.75 -7.668 -27.562 1 80.19 208 ALA A N 1
ATOM 1614 C CA . ALA A 1 208 ? -29.359 -6.965 -26.344 1 80.19 208 ALA A CA 1
ATOM 1615 C C . ALA A 1 208 ? -27.844 -6.957 -26.188 1 80.19 208 ALA A C 1
ATOM 1617 O O . ALA A 1 208 ? -27.172 -7.918 -26.578 1 80.19 208 ALA A O 1
ATOM 1618 N N . PRO A 1 209 ? -27.312 -5.84 -25.703 1 78.69 209 PRO A N 1
ATOM 1619 C CA . PRO A 1 209 ? -25.859 -5.773 -25.531 1 78.69 209 PRO A CA 1
ATOM 1620 C C . PRO A 1 209 ? -25.328 -6.863 -24.594 1 78.69 209 PRO A C 1
ATOM 1622 O O . PRO A 1 209 ? -26.016 -7.258 -23.641 1 78.69 209 PRO A O 1
ATOM 1625 N N . ALA A 1 210 ? -24.219 -7.379 -24.969 1 79.25 210 ALA A N 1
ATOM 1626 C CA . ALA A 1 210 ? -23.578 -8.422 -24.172 1 79.25 210 ALA A CA 1
ATOM 1627 C C . ALA A 1 210 ? -23.406 -7.984 -22.719 1 79.25 210 ALA A C 1
ATOM 1629 O O . ALA A 1 210 ? -23.094 -6.824 -22.438 1 79.25 210 ALA A O 1
ATOM 1630 N N . GLY A 1 211 ? -23.609 -8.867 -21.828 1 76.94 211 GLY A N 1
ATOM 1631 C CA . GLY A 1 211 ? -23.422 -8.602 -20.406 1 76.94 211 GLY A CA 1
ATOM 1632 C C . GLY A 1 211 ? -24.625 -7.965 -19.75 1 76.94 211 GLY A C 1
ATOM 1633 O O . GLY A 1 211 ? -24.594 -7.68 -18.547 1 76.94 211 GLY A O 1
ATOM 1634 N N . THR A 1 212 ? -25.656 -7.699 -20.422 1 76.12 212 THR A N 1
ATOM 1635 C CA . THR A 1 212 ? -26.781 -6.961 -19.859 1 76.12 212 THR A CA 1
ATOM 1636 C C . THR A 1 212 ? -27.922 -7.91 -19.5 1 76.12 212 THR A C 1
ATOM 1638 O O . THR A 1 212 ? -28.891 -7.512 -18.859 1 76.12 212 THR A O 1
ATOM 1641 N N . THR A 1 213 ? -27.844 -9.133 -20 1 82.94 213 THR A N 1
ATOM 1642 C CA . THR A 1 213 ? -28.938 -10.078 -19.781 1 82.94 213 THR A CA 1
ATOM 1643 C C . THR A 1 213 ? -28.562 -11.078 -18.688 1 82.94 213 THR A C 1
ATOM 1645 O O . THR A 1 213 ? -27.406 -11.18 -18.297 1 82.94 213 THR A O 1
ATOM 1648 N N . ASP A 1 214 ? -29.578 -11.656 -18.156 1 86.81 214 ASP A N 1
ATOM 1649 C CA . ASP A 1 214 ? -29.359 -12.695 -17.156 1 86.81 214 ASP A CA 1
ATOM 1650 C C . ASP A 1 214 ? -29.734 -14.07 -17.688 1 86.81 214 ASP A C 1
ATOM 1652 O O . ASP A 1 214 ? -30.125 -14.961 -16.938 1 86.81 214 ASP A O 1
ATOM 1656 N N . LEU A 1 215 ? -29.672 -14.242 -19.016 1 87.69 215 LEU A N 1
ATOM 1657 C CA . LEU A 1 215 ? -30.109 -15.461 -19.688 1 87.69 215 LEU A CA 1
ATOM 1658 C C . LEU A 1 215 ? -29.344 -16.672 -19.156 1 87.69 215 LEU A C 1
ATOM 1660 O O . LEU A 1 215 ? -29.953 -17.719 -18.875 1 87.69 215 LEU A O 1
ATOM 1664 N N . LEU A 1 216 ? -28.094 -16.578 -19 1 92.44 216 LEU A N 1
ATOM 1665 C CA . LEU A 1 216 ? -27.266 -17.688 -18.531 1 92.44 216 LEU A CA 1
ATOM 1666 C C . LEU A 1 216 ? -27.641 -18.094 -17.109 1 92.44 216 LEU A C 1
ATOM 1668 O O . LEU A 1 216 ? -27.812 -19.281 -16.828 1 92.44 216 LEU A O 1
ATOM 1672 N N . GLU A 1 217 ? -27.766 -17.094 -16.266 1 90.19 217 GLU A N 1
ATOM 1673 C CA . GLU A 1 217 ? -28.125 -17.375 -14.883 1 90.19 217 GLU A CA 1
ATOM 1674 C C . GLU A 1 217 ? -29.484 -18.062 -14.789 1 90.19 217 GLU A C 1
ATOM 1676 O O . GLU A 1 217 ? -29.656 -19.047 -14.062 1 90.19 217 GLU A O 1
ATOM 1681 N N . GLN A 1 218 ? -30.453 -17.547 -15.531 1 87.25 218 GLN A N 1
ATOM 1682 C CA . GLN A 1 218 ? -31.797 -18.125 -15.539 1 87.25 218 GLN A CA 1
ATOM 1683 C C . GLN A 1 218 ? -31.766 -19.578 -16.031 1 87.25 218 GLN A C 1
ATOM 1685 O O . GLN A 1 218 ? -32.438 -20.438 -15.484 1 87.25 218 GLN A O 1
ATOM 1690 N N . ALA A 1 219 ? -31.031 -19.859 -17.062 1 92.5 219 ALA A N 1
ATOM 1691 C CA . ALA A 1 219 ? -30.938 -21.203 -17.625 1 92.5 219 ALA A CA 1
ATOM 1692 C C . ALA A 1 219 ? -30.359 -22.188 -16.609 1 92.5 219 ALA A C 1
ATOM 1694 O O . ALA A 1 219 ? -30.875 -23.297 -16.453 1 92.5 219 ALA A O 1
ATOM 1695 N N . VAL A 1 220 ? -29.328 -21.812 -15.938 1 92.94 220 VAL A N 1
ATOM 1696 C CA . VAL A 1 220 ? -28.672 -22.688 -14.969 1 92.94 220 VAL A CA 1
ATOM 1697 C C . VAL A 1 220 ? -29.609 -22.953 -13.789 1 92.94 220 VAL A C 1
ATOM 1699 O O . VAL A 1 220 ? -29.703 -24.078 -13.312 1 92.94 220 VAL A O 1
ATOM 1702 N N . ARG A 1 221 ? -30.297 -21.875 -13.344 1 90.25 221 ARG A N 1
ATOM 1703 C CA . ARG A 1 221 ? -31.219 -22 -12.211 1 90.25 221 ARG A CA 1
ATOM 1704 C C . ARG A 1 221 ? -32.406 -22.891 -12.57 1 90.25 221 ARG A C 1
ATOM 1706 O O . ARG A 1 221 ? -32.938 -23.609 -11.711 1 90.25 221 ARG A O 1
ATOM 1713 N N . SER A 1 222 ? -32.844 -22.891 -13.82 1 89.38 222 SER A N 1
ATOM 1714 C CA . SER A 1 222 ? -34.031 -23.609 -14.242 1 89.38 222 SER A CA 1
ATOM 1715 C C . SER A 1 222 ? -33.688 -25.047 -14.648 1 89.38 222 SER A C 1
ATOM 1717 O O . SER A 1 222 ? -34.594 -25.875 -14.797 1 89.38 222 SER A O 1
ATOM 1719 N N . MET A 1 223 ? -32.438 -25.328 -14.734 1 92 223 MET A N 1
ATOM 1720 C CA . MET A 1 223 ? -32.031 -26.656 -15.203 1 92 223 MET A CA 1
ATOM 1721 C C . MET A 1 223 ? -32.25 -27.688 -14.117 1 92 223 MET A C 1
ATOM 1723 O O . MET A 1 223 ? -32.031 -27.422 -12.93 1 92 223 MET A O 1
ATOM 1727 N N . ALA A 1 224 ? -32.719 -28.875 -14.539 1 89.81 224 ALA A N 1
ATOM 1728 C CA . ALA A 1 224 ? -32.75 -30.016 -13.617 1 89.81 224 ALA A CA 1
ATOM 1729 C C . ALA A 1 224 ? -31.359 -30.516 -13.289 1 89.81 224 ALA A C 1
ATOM 1731 O O . ALA A 1 224 ? -30.578 -30.797 -14.195 1 89.81 224 ALA A O 1
ATOM 1732 N N . TRP A 1 225 ? -31.047 -30.562 -12.062 1 93.31 225 TRP A N 1
ATOM 1733 C CA . TRP A 1 225 ? -29.734 -31.047 -11.617 1 93.31 225 TRP A CA 1
ATOM 1734 C C . TRP A 1 225 ? -29.609 -32.562 -11.812 1 93.31 225 TRP A C 1
ATOM 1736 O O . TRP A 1 225 ? -30.531 -33.312 -11.477 1 93.31 225 TRP A O 1
ATOM 1746 N N . LEU A 1 226 ? -28.641 -33 -12.398 1 91.44 226 LEU A N 1
ATOM 1747 C CA . LEU A 1 226 ? -28.422 -34.406 -12.641 1 91.44 226 LEU A CA 1
ATOM 1748 C C . LEU A 1 226 ? -27.797 -35.094 -11.422 1 91.44 226 LEU A C 1
ATOM 1750 O O . LEU A 1 226 ? -27.109 -34.438 -10.641 1 91.44 226 LEU A O 1
ATOM 1754 N N . PRO A 1 227 ? -28.078 -36.344 -11.273 1 92.31 227 PRO A N 1
ATOM 1755 C CA . PRO A 1 227 ? -27.484 -37.062 -10.141 1 92.31 227 PRO A CA 1
ATOM 1756 C C . PRO A 1 227 ? -25.969 -37.25 -10.297 1 92.31 227 PRO A C 1
ATOM 1758 O O . PRO A 1 227 ? -25.469 -37.344 -11.414 1 92.31 227 PRO A O 1
ATOM 1761 N N . GLY A 1 228 ? -25.234 -37.281 -9.125 1 91.25 228 GLY A N 1
ATOM 1762 C CA . GLY A 1 228 ? -23.812 -37.562 -9.117 1 91.25 228 GLY A CA 1
ATOM 1763 C C . GLY A 1 228 ? -22.969 -36.312 -8.906 1 91.25 228 GLY A C 1
ATOM 1764 O O . GLY A 1 228 ? -23.516 -35.219 -8.648 1 91.25 228 GLY A O 1
ATOM 1765 N N . THR A 1 229 ? -21.672 -36.5 -9.031 1 91.94 229 THR A N 1
ATOM 1766 C CA . THR A 1 229 ? -20.719 -35.438 -8.797 1 91.94 229 THR A CA 1
ATOM 1767 C C . THR A 1 229 ? -20.562 -34.562 -10.047 1 91.94 229 THR A C 1
ATOM 1769 O O . THR A 1 229 ? -20.297 -35.094 -11.141 1 91.94 229 THR A O 1
ATOM 1772 N N . VAL A 1 230 ? -20.75 -33.281 -9.898 1 94.19 230 VAL A N 1
ATOM 1773 C CA . VAL A 1 230 ? -20.656 -32.344 -11.023 1 94.19 230 VAL A CA 1
ATOM 1774 C C . VAL A 1 230 ? -19.312 -31.625 -10.984 1 94.19 230 VAL A C 1
ATOM 1776 O O . VAL A 1 230 ? -18.734 -31.422 -9.914 1 94.19 230 VAL A O 1
ATOM 1779 N N . TYR A 1 231 ? -18.781 -31.344 -12.148 1 94.38 231 TYR A N 1
ATOM 1780 C CA . TYR A 1 231 ? -17.781 -30.312 -12.32 1 94.38 231 TYR A CA 1
ATOM 1781 C C . TYR A 1 231 ? -18.328 -29.125 -13.117 1 94.38 231 TYR A C 1
ATOM 1783 O O . TYR A 1 231 ? -18.828 -29.312 -14.234 1 94.38 231 TYR A O 1
ATOM 1791 N N . VAL A 1 232 ? -18.234 -27.969 -12.531 1 93.62 232 VAL A N 1
ATOM 1792 C CA . VAL A 1 232 ? -18.812 -26.781 -13.148 1 93.62 232 VAL A CA 1
ATOM 1793 C C . VAL A 1 232 ? -17.703 -25.922 -13.75 1 93.62 232 VAL A C 1
ATOM 1795 O O . VAL A 1 232 ? -16.734 -25.578 -13.062 1 93.62 232 VAL A O 1
ATOM 1798 N N . TRP A 1 233 ? -17.797 -25.656 -15.008 1 93.88 233 TRP A N 1
ATOM 1799 C CA . TRP A 1 233 ? -16.906 -24.719 -15.695 1 93.88 233 TRP A CA 1
ATOM 1800 C C . TRP A 1 233 ? -17.703 -23.562 -16.312 1 93.88 233 TRP A C 1
ATOM 1802 O O . TRP A 1 233 ? -18.641 -23.797 -17.078 1 93.88 233 TRP A O 1
ATOM 1812 N N . ALA A 1 234 ? -17.391 -22.344 -15.922 1 93.06 234 ALA A N 1
ATOM 1813 C CA . ALA A 1 234 ? -18.109 -21.172 -16.438 1 93.06 234 ALA A CA 1
ATOM 1814 C C . ALA A 1 234 ? -17.141 -20.062 -16.797 1 93.06 234 ALA A C 1
ATOM 1816 O O . ALA A 1 234 ? -16.203 -19.766 -16.047 1 93.06 234 ALA A O 1
ATOM 1817 N N . ALA A 1 235 ? -17.297 -19.469 -17.984 1 90.62 235 ALA A N 1
ATOM 1818 C CA . ALA A 1 235 ? -16.469 -18.359 -18.422 1 90.62 235 ALA A CA 1
ATOM 1819 C C . ALA A 1 235 ? -17.266 -17.359 -19.234 1 90.62 235 ALA A C 1
ATOM 1821 O O . ALA A 1 235 ? -18.188 -17.734 -19.969 1 90.62 235 ALA A O 1
ATOM 1822 N N . GLY A 1 236 ? -17 -16.078 -19.109 1 87.69 236 GLY A N 1
ATOM 1823 C CA . GLY A 1 236 ? -17.688 -15.023 -19.828 1 87.69 236 GLY A CA 1
ATOM 1824 C C . GLY A 1 236 ? -17.578 -13.672 -19.156 1 87.69 236 GLY A C 1
ATOM 1825 O O . GLY A 1 236 ? -16.5 -13.273 -18.719 1 87.69 236 GLY A O 1
ATOM 1826 N N . GLU A 1 237 ? -18.656 -12.883 -19.234 1 80.12 237 GLU A N 1
ATOM 1827 C CA . GLU A 1 237 ? -18.703 -11.57 -18.594 1 80.12 237 GLU A CA 1
ATOM 1828 C C . GLU A 1 237 ? -18.672 -11.695 -17.078 1 80.12 237 GLU A C 1
ATOM 1830 O O . GLU A 1 237 ? -19.453 -12.453 -16.484 1 80.12 237 GLU A O 1
ATOM 1835 N N . ALA A 1 238 ? -17.797 -10.969 -16.469 1 71.75 238 ALA A N 1
ATOM 1836 C CA . ALA A 1 238 ? -17.422 -11.18 -15.078 1 71.75 238 ALA A CA 1
ATOM 1837 C C . ALA A 1 238 ? -18.625 -10.969 -14.156 1 71.75 238 ALA A C 1
ATOM 1839 O O . ALA A 1 238 ? -18.844 -11.758 -13.227 1 71.75 238 ALA A O 1
ATOM 1840 N N . VAL A 1 239 ? -19.406 -9.977 -14.359 1 68.69 239 VAL A N 1
ATOM 1841 C CA . VAL A 1 239 ? -20.5 -9.664 -13.461 1 68.69 239 VAL A CA 1
ATOM 1842 C C . VAL A 1 239 ? -21.625 -10.688 -13.633 1 68.69 239 VAL A C 1
ATOM 1844 O O . VAL A 1 239 ? -22.234 -11.117 -12.656 1 68.69 239 VAL A O 1
ATOM 1847 N N . THR A 1 240 ? -21.812 -11.164 -14.859 1 76.88 240 THR A N 1
ATOM 1848 C CA . THR A 1 240 ? -22.828 -12.164 -15.156 1 76.88 240 THR A CA 1
ATOM 1849 C C . THR A 1 240 ? -22.516 -13.477 -14.445 1 76.88 240 THR A C 1
ATOM 1851 O O . THR A 1 240 ? -23.422 -14.18 -14.008 1 76.88 240 THR A O 1
ATOM 1854 N N . LEU A 1 241 ? -21.281 -13.758 -14.273 1 82.62 241 LEU A N 1
ATOM 1855 C CA . LEU A 1 241 ? -20.859 -15.039 -13.703 1 82.62 241 LEU A CA 1
ATOM 1856 C C . LEU A 1 241 ? -21.047 -15.047 -12.188 1 82.62 241 LEU A C 1
ATOM 1858 O O . LEU A 1 241 ? -21.125 -16.109 -11.57 1 82.62 241 LEU A O 1
ATOM 1862 N N . LYS A 1 242 ? -21.219 -13.828 -11.617 1 73.38 242 LYS A N 1
ATOM 1863 C CA . LYS A 1 242 ? -21.328 -13.734 -10.164 1 73.38 242 LYS A CA 1
ATOM 1864 C C . LYS A 1 242 ? -22.578 -14.43 -9.656 1 73.38 242 LYS A C 1
ATOM 1866 O O . LYS A 1 242 ? -22.531 -15.211 -8.695 1 73.38 242 LYS A O 1
ATOM 1871 N N . GLY A 1 243 ? -23.688 -14.148 -10.312 1 76.44 243 GLY A N 1
ATOM 1872 C CA . GLY A 1 243 ? -24.938 -14.781 -9.922 1 76.44 243 GLY A CA 1
ATOM 1873 C C . GLY A 1 243 ? -24.922 -16.297 -10.086 1 76.44 243 GLY A C 1
ATOM 1874 O O . GLY A 1 243 ? -25.453 -17.016 -9.25 1 76.44 243 GLY A O 1
ATOM 1875 N N . ILE A 1 244 ? -24.266 -16.734 -11.078 1 86.19 244 ILE A N 1
ATOM 1876 C CA . ILE A 1 244 ? -24.172 -18.172 -11.344 1 86.19 244 ILE A CA 1
ATOM 1877 C C . ILE A 1 244 ? -23.281 -18.844 -10.297 1 86.19 244 ILE A C 1
ATOM 1879 O O . ILE A 1 244 ? -23.641 -19.891 -9.758 1 86.19 244 ILE A O 1
ATOM 1883 N N . ARG A 1 245 ? -22.219 -18.172 -10.047 1 81.5 245 ARG A N 1
ATOM 1884 C CA . ARG A 1 245 ? -21.297 -18.703 -9.047 1 81.5 245 ARG A CA 1
ATOM 1885 C C . ARG A 1 245 ? -21.969 -18.828 -7.688 1 81.5 245 ARG A C 1
ATOM 1887 O O . ARG A 1 245 ? -21.797 -19.844 -7 1 81.5 245 ARG A O 1
ATOM 1894 N N . ARG A 1 246 ? -22.703 -17.828 -7.289 1 75.31 246 ARG A N 1
ATOM 1895 C CA . ARG A 1 246 ? -23.422 -17.859 -6.02 1 75.31 246 ARG A CA 1
ATOM 1896 C C . ARG A 1 246 ? -24.422 -19 -5.984 1 75.31 246 ARG A C 1
ATOM 1898 O O . ARG A 1 246 ? -24.531 -19.719 -4.98 1 75.31 246 ARG A O 1
ATOM 1905 N N . HIS A 1 247 ? -25.109 -19.156 -7.035 1 84.62 247 HIS A N 1
ATOM 1906 C CA . HIS A 1 247 ? -26.109 -20.234 -7.133 1 84.62 247 HIS A CA 1
ATOM 1907 C C . HIS A 1 247 ? -25.453 -21.594 -6.988 1 84.62 247 HIS A C 1
ATOM 1909 O O . HIS A 1 247 ? -25.938 -22.453 -6.242 1 84.62 247 HIS A O 1
ATOM 1915 N N . ILE A 1 248 ? -24.344 -21.812 -7.605 1 86.44 248 ILE A N 1
ATOM 1916 C CA . ILE A 1 248 ? -23.641 -23.078 -7.633 1 86.44 248 ILE A CA 1
ATOM 1917 C C . ILE A 1 248 ? -23.047 -23.359 -6.254 1 86.44 248 ILE A C 1
ATOM 1919 O O . ILE A 1 248 ? -23.141 -24.484 -5.746 1 86.44 248 ILE A O 1
ATOM 1923 N N . ALA A 1 249 ? -22.5 -22.344 -5.695 1 78.06 249 ALA A N 1
ATOM 1924 C CA . ALA A 1 249 ? -21.797 -22.516 -4.422 1 78.06 249 ALA A CA 1
ATOM 1925 C C . ALA A 1 249 ? -22.781 -22.625 -3.268 1 78.06 249 ALA A C 1
ATOM 1927 O O . ALA A 1 249 ? -22.625 -23.484 -2.395 1 78.06 249 ALA A O 1
ATOM 1928 N N . VAL A 1 250 ? -23.844 -21.766 -3.254 1 72.19 250 VAL A N 1
ATOM 1929 C CA . VAL A 1 250 ? -24.703 -21.625 -2.082 1 72.19 250 VAL A CA 1
ATOM 1930 C C . VAL A 1 250 ? -25.922 -22.531 -2.223 1 72.19 250 VAL A C 1
ATOM 1932 O O . VAL A 1 250 ? -26.234 -23.297 -1.31 1 72.19 250 VAL A O 1
ATOM 1935 N N . GLU A 1 251 ? -26.547 -22.484 -3.26 1 77.31 251 GLU A N 1
ATOM 1936 C CA . GLU A 1 251 ? -27.781 -23.219 -3.422 1 77.31 251 GLU A CA 1
ATOM 1937 C C . GLU A 1 251 ? -27.516 -24.688 -3.785 1 77.31 251 GLU A C 1
ATOM 1939 O O . GLU A 1 251 ? -28.156 -25.594 -3.252 1 77.31 251 GLU A O 1
ATOM 1944 N N . ARG A 1 252 ? -26.531 -24.906 -4.617 1 89 252 ARG A N 1
ATOM 1945 C CA . ARG A 1 252 ? -26.25 -26.266 -5.066 1 89 252 ARG A CA 1
ATOM 1946 C C . ARG A 1 252 ? -25.109 -26.875 -4.27 1 89 252 ARG A C 1
ATOM 1948 O O . ARG A 1 252 ? -24.891 -28.094 -4.312 1 89 252 ARG A O 1
ATOM 1955 N N . GLN A 1 253 ? -24.328 -25.984 -3.527 1 82.06 253 GLN A N 1
ATOM 1956 C CA . GLN A 1 253 ? -23.266 -26.406 -2.605 1 82.06 253 GLN A CA 1
ATOM 1957 C C . GLN A 1 253 ? -22.203 -27.234 -3.318 1 82.06 253 GLN A C 1
ATOM 1959 O O . GLN A 1 253 ? -21.766 -28.266 -2.811 1 82.06 253 GLN A O 1
ATOM 1964 N N . VAL A 1 254 ? -21.922 -26.953 -4.543 1 86.31 254 VAL A N 1
ATOM 1965 C CA . VAL A 1 254 ? -20.797 -27.562 -5.25 1 86.31 254 VAL A CA 1
ATOM 1966 C C . VAL A 1 254 ? -19.484 -27.062 -4.652 1 86.31 254 VAL A C 1
ATOM 1968 O O . VAL A 1 254 ? -19.266 -25.859 -4.516 1 86.31 254 VAL A O 1
ATOM 1971 N N . PRO A 1 255 ? -18.672 -28.047 -4.281 1 75.94 255 PRO A N 1
ATOM 1972 C CA . PRO A 1 255 ? -17.391 -27.656 -3.695 1 75.94 255 PRO A CA 1
ATOM 1973 C C . PRO A 1 255 ? -16.562 -26.781 -4.641 1 75.94 255 PRO A C 1
ATOM 1975 O O . PRO A 1 255 ? -16.641 -26.953 -5.859 1 75.94 255 PRO A O 1
ATOM 1978 N N . ARG A 1 256 ? -15.805 -26 -4.078 1 73.31 256 ARG A N 1
ATOM 1979 C CA . ARG A 1 256 ? -14.984 -25.047 -4.828 1 73.31 256 ARG A CA 1
ATOM 1980 C C . ARG A 1 256 ? -14.039 -25.781 -5.773 1 73.31 256 ARG A C 1
ATOM 1982 O O . ARG A 1 256 ? -13.781 -25.312 -6.887 1 73.31 256 ARG A O 1
ATOM 1989 N N . GLU A 1 257 ? -13.57 -26.875 -5.312 1 73.88 257 GLU A N 1
ATOM 1990 C CA . GLU A 1 257 ? -12.617 -27.625 -6.117 1 73.88 257 GLU A CA 1
ATOM 1991 C C . GLU A 1 257 ? -13.289 -28.219 -7.355 1 73.88 257 GLU A C 1
ATOM 1993 O O . GLU A 1 257 ? -12.609 -28.609 -8.312 1 73.88 257 GLU A O 1
ATOM 1998 N N . GLN A 1 258 ? -14.586 -28.203 -7.32 1 87.12 258 GLN A N 1
ATOM 1999 C CA . GLN A 1 258 ? -15.336 -28.797 -8.43 1 87.12 258 GLN A CA 1
ATOM 2000 C C . GLN A 1 258 ? -15.938 -27.719 -9.32 1 87.12 258 GLN A C 1
ATOM 2002 O O . GLN A 1 258 ? -16.875 -27.969 -10.07 1 87.12 258 GLN A O 1
ATOM 2007 N N . SER A 1 259 ? -15.453 -26.578 -9.133 1 86.75 259 SER A N 1
ATOM 2008 C CA . SER A 1 259 ? -15.938 -25.484 -9.961 1 86.75 259 SER A CA 1
ATOM 2009 C C . SER A 1 259 ? -14.789 -24.594 -10.43 1 86.75 259 SER A C 1
ATOM 2011 O O . SER A 1 259 ? -13.781 -24.453 -9.734 1 86.75 259 SER A O 1
ATOM 2013 N N . HIS A 1 260 ? -14.93 -24.109 -11.648 1 84.69 260 HIS A N 1
ATOM 2014 C CA . HIS A 1 260 ? -13.977 -23.156 -12.219 1 84.69 260 HIS A CA 1
ATOM 2015 C C . HIS A 1 260 ? -14.703 -22.016 -12.93 1 84.69 260 HIS A C 1
ATOM 2017 O O . HIS A 1 260 ? -15.383 -22.234 -13.938 1 84.69 260 HIS A O 1
ATOM 2023 N N . PHE A 1 261 ? -14.641 -20.844 -12.359 1 83.62 261 PHE A N 1
ATOM 2024 C CA . PHE A 1 261 ? -15.25 -19.641 -12.922 1 83.62 261 PHE A CA 1
ATOM 2025 C C . PHE A 1 261 ? -14.188 -18.656 -13.352 1 83.62 261 PHE A C 1
ATOM 2027 O O . PHE A 1 261 ? -13.273 -18.328 -12.586 1 83.62 261 PHE A O 1
ATOM 2034 N N . THR A 1 262 ? -14.25 -18.156 -14.578 1 78.75 262 THR A N 1
ATOM 2035 C CA . THR A 1 262 ? -13.297 -17.156 -15.055 1 78.75 262 THR A CA 1
ATOM 2036 C C . THR A 1 262 ? -14.023 -16.031 -15.805 1 78.75 262 THR A C 1
ATOM 2038 O O . THR A 1 262 ? -14.711 -16.297 -16.797 1 78.75 262 THR A O 1
ATOM 2041 N N . GLY A 1 263 ? -13.812 -14.789 -15.391 1 76.31 263 GLY A N 1
ATOM 2042 C CA . GLY A 1 263 ? -14.281 -13.641 -16.156 1 76.31 263 GLY A CA 1
ATOM 2043 C C . GLY A 1 263 ? -13.375 -13.281 -17.312 1 76.31 263 GLY A C 1
ATOM 2044 O O . GLY A 1 263 ? -12.273 -12.758 -17.109 1 76.31 263 GLY A O 1
ATOM 2045 N N . TYR A 1 264 ? -13.844 -13.594 -18.5 1 73.19 264 TYR A N 1
ATOM 2046 C CA . TYR A 1 264 ? -13.039 -13.32 -19.688 1 73.19 264 TYR A CA 1
ATOM 2047 C C . TYR A 1 264 ? -13.062 -11.836 -20.031 1 73.19 264 TYR A C 1
ATOM 2049 O O . TYR A 1 264 ? -12.117 -11.312 -20.641 1 73.19 264 TYR A O 1
ATOM 2057 N N . TRP A 1 265 ? -14.219 -11.148 -19.719 1 69.12 265 TRP A N 1
ATOM 2058 C CA . TRP A 1 265 ? -14.375 -9.727 -20 1 69.12 265 TRP A CA 1
ATOM 2059 C C . TRP A 1 265 ? -15.383 -9.086 -19.047 1 69.12 265 TRP A C 1
ATOM 2061 O O . TRP A 1 265 ? -16.047 -9.781 -18.281 1 69.12 265 TRP A O 1
ATOM 2071 N N . ARG A 1 266 ? -15.336 -7.695 -18.922 1 62.62 266 ARG A N 1
ATOM 2072 C CA . ARG A 1 266 ? -16.266 -6.961 -18.062 1 62.62 266 ARG A CA 1
ATOM 2073 C C . ARG A 1 266 ? -16.891 -5.789 -18.812 1 62.62 266 ARG A C 1
ATOM 2075 O O . ARG A 1 266 ? -16.203 -5.059 -19.516 1 62.62 266 ARG A O 1
ATOM 2082 N N . ARG A 1 267 ? -18.125 -5.77 -18.719 1 57.16 267 ARG A N 1
ATOM 2083 C CA . ARG A 1 267 ? -18.844 -4.656 -19.344 1 57.16 267 ARG A CA 1
ATOM 2084 C C . ARG A 1 267 ? -18.469 -3.332 -18.688 1 57.16 267 ARG A C 1
ATOM 2086 O O . ARG A 1 267 ? -18.5 -3.215 -17.453 1 57.16 267 ARG A O 1
ATOM 2093 N N . ALA A 1 268 ? -17.719 -2.455 -19.422 1 48.88 268 ALA A N 1
ATOM 2094 C CA . ALA A 1 268 ? -17.344 -1.137 -18.906 1 48.88 268 ALA A CA 1
ATOM 2095 C C . ALA A 1 268 ? -18.578 -0.272 -18.672 1 48.88 268 ALA A C 1
ATOM 2097 O O . ALA A 1 268 ? -19.469 -0.202 -19.531 1 48.88 268 ALA A O 1
ATOM 2098 N N . GLU A 1 269 ? -19.25 -0.312 -17.641 1 40.28 269 GLU A N 1
ATOM 2099 C CA . GLU A 1 269 ? -20.156 0.83 -17.578 1 40.28 269 GLU A CA 1
ATOM 2100 C C . GLU A 1 269 ? -19.422 2.137 -17.859 1 40.28 269 GLU A C 1
ATOM 2102 O O . GLU A 1 269 ? -18.281 2.322 -17.406 1 40.28 269 GLU A O 1
ATOM 2107 N N . PRO A 1 270 ? -19.797 2.797 -18.938 1 30.31 270 PRO A N 1
ATOM 2108 C CA . PRO A 1 270 ? -19.141 4.078 -19.188 1 30.31 270 PRO A CA 1
ATOM 2109 C C . PRO A 1 270 ? -18.766 4.816 -17.906 1 30.31 270 PRO A C 1
ATOM 2111 O O . PRO A 1 270 ? -19.641 5.168 -17.109 1 30.31 270 PRO A O 1
ATOM 2114 N N . ALA A 1 271 ? -17.969 4.223 -17.203 1 31.89 271 ALA A N 1
ATOM 2115 C CA . ALA A 1 271 ? -17.625 5.184 -16.156 1 31.89 271 ALA A CA 1
ATOM 2116 C C . ALA A 1 271 ? -17.359 6.566 -16.75 1 31.89 271 ALA A C 1
ATOM 2118 O O . ALA A 1 271 ? -16.938 6.688 -17.891 1 31.89 271 ALA A O 1
ATOM 2119 N N . PRO A 1 272 ? -18.078 7.578 -16.219 1 30.88 272 PRO A N 1
ATOM 2120 C CA . PRO A 1 272 ? -17.672 8.898 -16.703 1 30.88 272 PRO A CA 1
ATOM 2121 C C . PRO A 1 272 ? -16.172 9.016 -16.922 1 30.88 272 PRO A C 1
ATOM 2123 O O . PRO A 1 272 ? -15.391 8.273 -16.312 1 30.88 272 PRO A O 1
ATOM 2126 N N . GLY A 1 273 ? -15.789 9.266 -18.141 1 28.59 273 GLY A N 1
ATOM 2127 C CA . GLY A 1 273 ? -14.422 9.523 -18.562 1 28.59 273 GLY A CA 1
ATOM 2128 C C . GLY A 1 273 ? -13.523 9.961 -17.406 1 28.59 273 GLY A C 1
ATOM 2129 O O . GLY A 1 273 ? -13.984 10.562 -16.438 1 28.59 273 GLY A O 1
ATOM 2130 N N . PRO A 1 274 ? -12.688 9.109 -17.172 1 31 274 PRO A N 1
ATOM 2131 C CA . PRO A 1 274 ? -11.742 9.609 -16.172 1 31 274 PRO A CA 1
ATOM 2132 C C . PRO A 1 274 ? -11.438 11.102 -16.344 1 31 274 PRO A C 1
ATOM 2134 O O . PRO A 1 274 ? -11.258 11.57 -17.469 1 31 274 PRO A O 1
ATOM 2137 N N . LEU A 1 275 ? -12.188 11.945 -15.781 1 29.06 275 LEU A N 1
ATOM 2138 C CA . LEU A 1 275 ? -11.672 13.312 -15.758 1 29.06 275 LEU A CA 1
ATOM 2139 C C . LEU A 1 275 ? -10.148 13.312 -15.641 1 29.06 275 LEU A C 1
ATOM 2141 O O . LEU A 1 275 ? -9.594 12.742 -14.703 1 29.06 275 LEU A O 1
ATOM 2145 N N . GLU A 1 276 ? -9.523 13.109 -16.734 1 30.84 276 GLU A N 1
ATOM 2146 C CA . GLU A 1 276 ? -8.086 13.359 -16.859 1 30.84 276 GLU A CA 1
ATOM 2147 C C . GLU A 1 276 ? -7.66 14.547 -16.016 1 30.84 276 GLU A C 1
ATOM 2149 O O . GLU A 1 276 ? -7.652 15.688 -16.484 1 30.84 276 GLU A O 1
ATOM 2154 N N . ASP A 1 277 ? -8.328 14.828 -14.984 1 30.11 277 ASP A N 1
ATOM 2155 C CA . ASP A 1 277 ? -7.762 15.977 -14.289 1 30.11 277 ASP A CA 1
ATOM 2156 C C . ASP A 1 277 ? -6.281 15.758 -13.977 1 30.11 277 ASP A C 1
ATOM 2158 O O . ASP A 1 277 ? -5.922 14.812 -13.273 1 30.11 277 ASP A O 1
ATOM 2162 N N . ALA A 1 278 ? -5.449 16.25 -14.844 1 32.19 278 ALA A N 1
ATOM 2163 C CA . ALA A 1 278 ? -4.016 16.406 -14.617 1 32.19 278 ALA A CA 1
ATOM 2164 C C . ALA A 1 278 ? -3.734 16.891 -13.195 1 32.19 278 ALA A C 1
ATOM 2166 O O . ALA A 1 278 ? -3.971 18.062 -12.875 1 32.19 278 ALA A O 1
ATOM 2167 N N . VAL A 1 279 ? -3.863 16.141 -12.242 1 31.8 279 VAL A N 1
ATOM 2168 C CA . VAL A 1 279 ? -3.34 16.531 -10.938 1 31.8 279 VAL A CA 1
ATOM 2169 C C . VAL A 1 279 ? -1.916 17.062 -11.094 1 31.8 279 VAL A C 1
ATOM 2171 O O . VAL A 1 279 ? -1.093 16.453 -11.789 1 31.8 279 VAL A O 1
ATOM 2174 N N . PRO A 1 280 ? -1.66 18.188 -10.828 1 36.09 280 PRO A N 1
ATOM 2175 C CA . PRO A 1 280 ? -0.294 18.703 -10.938 1 36.09 280 PRO A CA 1
ATOM 2176 C C . PRO A 1 280 ? 0.747 17.75 -10.359 1 36.09 280 PRO A C 1
ATOM 2178 O O . PRO A 1 280 ? 0.463 17.031 -9.398 1 36.09 280 PRO A O 1
ATOM 2181 N N . LYS A 1 281 ? 1.729 17.547 -11.117 1 41.94 281 LYS A N 1
ATOM 2182 C CA . LYS A 1 281 ? 2.777 16.547 -10.969 1 41.94 281 LYS A CA 1
ATOM 2183 C C . LYS A 1 281 ? 3.266 16.469 -9.523 1 41.94 281 LYS A C 1
ATOM 2185 O O . LYS A 1 281 ? 3.6 15.398 -9.023 1 41.94 281 LYS A O 1
ATOM 2190 N N . ASP A 1 282 ? 3.477 17.734 -8.773 1 41.16 282 ASP A N 1
ATOM 2191 C CA . ASP A 1 282 ? 3.887 17.734 -7.371 1 41.16 282 ASP A CA 1
ATOM 2192 C C . ASP A 1 282 ? 2.855 17.031 -6.496 1 41.16 282 ASP A C 1
ATOM 2194 O O . ASP A 1 282 ? 3.217 16.281 -5.582 1 41.16 282 ASP A O 1
ATOM 2198 N N . GLU A 1 283 ? 1.598 17.406 -6.711 1 50.06 283 GLU A N 1
ATOM 2199 C CA . GLU A 1 283 ? 0.528 16.719 -5.996 1 50.06 283 GLU A CA 1
ATOM 2200 C C . GLU A 1 283 ? 0.521 15.227 -6.32 1 50.06 283 GLU A C 1
ATOM 2202 O O . GLU A 1 283 ? 0.18 14.406 -5.469 1 50.06 283 GLU A O 1
ATOM 2207 N N . GLU A 1 284 ? 1.333 15.086 -7.434 1 59.12 284 GLU A N 1
ATOM 2208 C CA . GLU A 1 284 ? 1.413 13.688 -7.848 1 59.12 284 GLU A CA 1
ATOM 2209 C C . GLU A 1 284 ? 2.467 12.938 -7.039 1 59.12 284 GLU A C 1
ATOM 2211 O O . GLU A 1 284 ? 2.236 11.797 -6.617 1 59.12 284 GLU A O 1
ATOM 2216 N N . ALA A 1 285 ? 3.66 13.773 -6.727 1 64.88 285 ALA A N 1
ATOM 2217 C CA . ALA A 1 285 ? 4.73 13.117 -5.973 1 64.88 285 ALA A CA 1
ATOM 2218 C C . ALA A 1 285 ? 4.305 12.852 -4.535 1 64.88 285 ALA A C 1
ATOM 2220 O O . ALA A 1 285 ? 4.566 11.773 -3.992 1 64.88 285 ALA A O 1
ATOM 2221 N N . HIS A 1 286 ? 3.658 13.828 -3.932 1 71.94 286 HIS A N 1
ATOM 2222 C CA . HIS A 1 286 ? 3.18 13.68 -2.562 1 71.94 286 HIS A CA 1
ATOM 2223 C C . HIS A 1 286 ? 2.131 12.578 -2.463 1 71.94 286 HIS A C 1
ATOM 2225 O O . HIS A 1 286 ? 2.189 11.742 -1.559 1 71.94 286 HIS A O 1
ATOM 2231 N N . GLU A 1 287 ? 1.269 12.656 -3.377 1 72.75 287 GLU A N 1
ATOM 2232 C CA . GLU A 1 287 ? 0.224 11.633 -3.398 1 72.75 287 GLU A CA 1
ATOM 2233 C C . GLU A 1 287 ? 0.812 10.25 -3.643 1 72.75 287 GLU A C 1
ATOM 2235 O O . GLU A 1 287 ? 0.391 9.266 -3.021 1 72.75 287 GLU A O 1
ATOM 2240 N N . ARG A 1 288 ? 1.787 10.242 -4.516 1 79.56 288 ARG A N 1
ATOM 2241 C CA . ARG A 1 288 ? 2.449 8.969 -4.797 1 79.56 288 ARG A CA 1
ATOM 2242 C C . ARG A 1 288 ? 3.172 8.445 -3.564 1 79.56 288 ARG A C 1
ATOM 2244 O O . ARG A 1 288 ? 3.09 7.254 -3.25 1 79.56 288 ARG A O 1
ATOM 2251 N N . LEU A 1 289 ? 3.84 9.32 -2.861 1 85.56 289 LEU A N 1
ATOM 2252 C CA . LEU A 1 289 ? 4.52 8.93 -1.632 1 85.56 289 LEU A CA 1
ATOM 2253 C C . LEU A 1 289 ? 3.525 8.398 -0.604 1 85.56 289 LEU A C 1
ATOM 2255 O O . LEU A 1 289 ? 3.766 7.367 0.024 1 85.56 289 LEU A O 1
ATOM 2259 N N . HIS A 1 290 ? 2.428 9.031 -0.501 1 83.62 290 HIS A N 1
ATOM 2260 C CA . HIS A 1 290 ? 1.395 8.602 0.432 1 83.62 290 HIS A CA 1
ATOM 2261 C C . HIS A 1 290 ? 0.867 7.215 0.063 1 83.62 290 HIS A C 1
ATOM 2263 O O . HIS A 1 290 ? 0.704 6.355 0.932 1 83.62 290 HIS A O 1
ATOM 2269 N N . GLU A 1 291 ? 0.687 7.043 -1.161 1 82.56 291 GLU A N 1
ATOM 2270 C CA . GLU A 1 291 ? 0.2 5.754 -1.634 1 82.56 291 GLU A CA 1
ATOM 2271 C C . GLU A 1 291 ? 1.199 4.641 -1.33 1 82.56 291 GLU A C 1
ATOM 2273 O O . GLU A 1 291 ? 0.82 3.572 -0.845 1 82.56 291 GLU A O 1
ATOM 2278 N N . LEU A 1 292 ? 2.453 4.918 -1.576 1 88.81 292 LEU A N 1
ATOM 2279 C CA . LEU A 1 292 ? 3.496 3.91 -1.415 1 88.81 292 LEU A CA 1
ATOM 2280 C C . LEU A 1 292 ? 3.707 3.578 0.058 1 88.81 292 LEU A C 1
ATOM 2282 O O . LEU A 1 292 ? 4.066 2.447 0.398 1 88.81 292 LEU A O 1
ATOM 2286 N N . THR A 1 293 ? 3.377 4.535 0.932 1 92.44 293 THR A N 1
ATOM 2287 C CA . THR A 1 293 ? 3.748 4.355 2.332 1 92.44 293 THR A CA 1
ATOM 2288 C C . THR A 1 293 ? 2.539 3.932 3.16 1 92.44 293 THR A C 1
ATOM 2290 O O . THR A 1 293 ? 2.66 3.676 4.359 1 92.44 293 THR A O 1
ATOM 2293 N N . ASP A 1 294 ? 1.389 3.896 2.551 1 91.31 294 ASP A N 1
ATOM 2294 C CA . ASP A 1 294 ? 0.179 3.531 3.281 1 91.31 294 ASP A CA 1
ATOM 2295 C C . ASP A 1 294 ? 0.152 2.035 3.588 1 91.31 294 ASP A C 1
ATOM 2297 O O . ASP A 1 294 ? 0.128 1.21 2.672 1 91.31 294 ASP A O 1
ATOM 2301 N N . LEU A 1 295 ? 0.142 1.616 4.84 1 95 295 LEU A N 1
ATOM 2302 C CA . LEU A 1 295 ? 0.18 0.221 5.266 1 95 295 LEU A CA 1
ATOM 2303 C C . LEU A 1 295 ? -1.213 -0.267 5.652 1 95 295 LEU A C 1
ATOM 2305 O O . LEU A 1 295 ? -1.445 -1.474 5.754 1 95 295 LEU A O 1
ATOM 2309 N N . ALA A 1 296 ? -2.15 0.633 5.84 1 95.38 296 ALA A N 1
ATOM 2310 C CA . ALA A 1 296 ? -3.424 0.329 6.488 1 95.38 296 ALA A CA 1
ATOM 2311 C C . ALA A 1 296 ? -4.234 -0.666 5.664 1 95.38 296 ALA A C 1
ATOM 2313 O O . ALA A 1 296 ? -4.738 -1.657 6.195 1 95.38 296 ALA A O 1
ATOM 2314 N N . PRO A 1 297 ? -4.348 -0.439 4.293 1 94.44 297 PRO A N 1
ATOM 2315 C CA . PRO A 1 297 ? -5.156 -1.392 3.529 1 94.44 297 PRO A CA 1
ATOM 2316 C C . PRO A 1 297 ? -4.637 -2.824 3.635 1 94.44 297 PRO A C 1
ATOM 2318 O O . PRO A 1 297 ? -5.422 -3.756 3.834 1 94.44 297 PRO A O 1
ATOM 2321 N N . GLY A 1 298 ? -3.338 -3.016 3.521 1 95.75 298 GLY A N 1
ATOM 2322 C CA . GLY A 1 298 ? -2.748 -4.344 3.588 1 95.75 298 GLY A CA 1
ATOM 2323 C C . GLY A 1 298 ? -3.029 -5.059 4.898 1 95.75 298 GLY A C 1
ATOM 2324 O O . GLY A 1 298 ? -3.377 -6.238 4.902 1 95.75 298 GLY A O 1
ATOM 2325 N N . PHE A 1 299 ? -2.943 -4.375 6.031 1 96.12 299 PHE A N 1
ATOM 2326 C CA . PHE A 1 299 ? -3.207 -4.953 7.34 1 96.12 299 PHE A CA 1
ATOM 2327 C C . PHE A 1 299 ? -4.695 -5.234 7.523 1 96.12 299 PHE A C 1
ATOM 2329 O O . PHE A 1 299 ? -5.074 -6.293 8.023 1 96.12 299 PHE A O 1
ATOM 2336 N N . ALA A 1 300 ? -5.52 -4.27 7.098 1 96.62 300 ALA A N 1
ATOM 2337 C CA . ALA A 1 300 ? -6.965 -4.41 7.266 1 96.62 300 ALA A CA 1
ATOM 2338 C C . ALA A 1 300 ? -7.496 -5.605 6.48 1 96.62 300 ALA A C 1
ATOM 2340 O O . ALA A 1 300 ? -8.273 -6.402 7.008 1 96.62 300 ALA A O 1
ATOM 2341 N N . ILE A 1 301 ? -7.027 -5.738 5.242 1 95.94 301 ILE A N 1
ATOM 2342 C CA . ILE A 1 301 ? -7.504 -6.812 4.379 1 95.94 301 ILE A CA 1
ATOM 2343 C C . ILE A 1 301 ? -7.051 -8.156 4.938 1 95.94 301 ILE A C 1
ATOM 2345 O O . ILE A 1 301 ? -7.848 -9.102 5.027 1 95.94 301 ILE A O 1
ATOM 2349 N N . ARG A 1 302 ? -5.797 -8.289 5.324 1 96.06 302 ARG A N 1
ATOM 2350 C CA . ARG A 1 302 ? -5.297 -9.539 5.875 1 96.06 302 ARG A CA 1
ATOM 2351 C C . ARG A 1 302 ? -6.039 -9.914 7.152 1 96.06 302 ARG A C 1
ATOM 2353 O O . ARG A 1 302 ? -6.324 -11.086 7.395 1 96.06 302 ARG A O 1
ATOM 2360 N N . THR A 1 303 ? -6.359 -8.906 8 1 97 303 THR A N 1
ATOM 2361 C CA . THR A 1 303 ? -7.137 -9.141 9.211 1 97 303 THR A CA 1
ATOM 2362 C C . THR A 1 303 ? -8.531 -9.656 8.867 1 97 303 THR A C 1
ATOM 2364 O O . THR A 1 303 ? -8.992 -10.648 9.43 1 97 303 THR A O 1
ATOM 2367 N N . ALA A 1 304 ? -9.195 -9.039 7.883 1 96.69 304 ALA A N 1
ATOM 2368 C CA . ALA A 1 304 ? -10.539 -9.422 7.465 1 96.69 304 ALA A CA 1
ATOM 2369 C C . ALA A 1 304 ? -10.555 -10.836 6.891 1 96.69 304 ALA A C 1
ATOM 2371 O O . ALA A 1 304 ? -11.453 -11.625 7.188 1 96.69 304 ALA A O 1
ATOM 2372 N N . VAL A 1 305 ? -9.516 -11.148 6.062 1 94.56 305 VAL A N 1
ATOM 2373 C CA . VAL A 1 305 ? -9.391 -12.484 5.484 1 94.56 305 VAL A CA 1
ATOM 2374 C C . VAL A 1 305 ? -9.219 -13.516 6.598 1 94.56 305 VAL A C 1
ATOM 2376 O O . VAL A 1 305 ? -9.883 -14.555 6.594 1 94.56 305 VAL A O 1
ATOM 2379 N N . THR A 1 306 ? -8.391 -13.227 7.555 1 95.44 306 THR A N 1
ATOM 2380 C CA . THR A 1 306 ? -8.094 -14.156 8.641 1 95.44 306 THR A CA 1
ATOM 2381 C C . THR A 1 306 ? -9.32 -14.375 9.516 1 95.44 306 THR A C 1
ATOM 2383 O O . THR A 1 306 ? -9.531 -15.477 10.031 1 95.44 306 THR A O 1
ATOM 2386 N N . LEU A 1 307 ? -10.18 -13.32 9.664 1 95.81 307 LEU A N 1
ATOM 2387 C CA . LEU A 1 307 ? -11.422 -13.414 10.438 1 95.81 307 LEU A CA 1
ATOM 2388 C C . LEU A 1 307 ? -12.484 -14.188 9.664 1 95.81 307 LEU A C 1
ATOM 2390 O O . LEU A 1 307 ? -13.508 -14.57 10.227 1 95.81 307 LEU A O 1
ATOM 2394 N N . GLY A 1 308 ? -12.242 -14.406 8.359 1 92.94 308 GLY A N 1
ATOM 2395 C CA . GLY A 1 308 ? -13.234 -15.031 7.508 1 92.94 308 GLY A CA 1
ATOM 2396 C C . GLY A 1 308 ? -14.383 -14.109 7.152 1 92.94 308 GLY A C 1
ATOM 2397 O O . GLY A 1 308 ? -15.484 -14.57 6.844 1 92.94 308 GLY A O 1
ATOM 2398 N N . LEU A 1 309 ? -14.125 -12.805 7.195 1 94.38 309 LEU A N 1
ATOM 2399 C CA . LEU A 1 309 ? -15.172 -11.805 7.039 1 94.38 309 LEU A CA 1
ATOM 2400 C C . LEU A 1 309 ? -15.789 -11.875 5.645 1 94.38 309 LEU A C 1
ATOM 2402 O O . LEU A 1 309 ? -17.016 -11.883 5.504 1 94.38 309 LEU A O 1
ATOM 2406 N N . PHE A 1 310 ? -15.008 -11.938 4.602 1 91 310 PHE A N 1
ATOM 2407 C CA . PHE A 1 310 ? -15.508 -11.922 3.23 1 91 310 PHE A CA 1
ATOM 2408 C C . PHE A 1 310 ? -16.281 -13.203 2.924 1 91 310 PHE A C 1
ATOM 2410 O O . PHE A 1 310 ? -17.281 -13.164 2.209 1 91 310 PHE A O 1
ATOM 2417 N N . ASP A 1 311 ? -15.797 -14.32 3.477 1 83.38 311 ASP A N 1
ATOM 2418 C CA . ASP A 1 311 ? -16.516 -15.578 3.324 1 83.38 311 ASP A CA 1
ATOM 2419 C C . ASP A 1 311 ? -17.891 -15.5 3.992 1 83.38 311 ASP A C 1
ATOM 2421 O O . ASP A 1 311 ? -18.875 -16.047 3.471 1 83.38 311 ASP A O 1
ATOM 2425 N N . LEU A 1 312 ? -17.938 -14.914 5.184 1 87.75 312 LEU A N 1
ATOM 2426 C CA . LEU A 1 312 ? -19.203 -14.758 5.895 1 87.75 312 LEU A CA 1
ATOM 2427 C C . LEU A 1 312 ? -20.172 -13.914 5.082 1 87.75 312 LEU A C 1
ATOM 2429 O O . LEU A 1 312 ? -21.344 -14.266 4.945 1 87.75 312 LEU A O 1
ATOM 2433 N N . VAL A 1 313 ? -19.672 -12.812 4.539 1 86.06 313 VAL A N 1
ATOM 2434 C CA . VAL A 1 313 ? -20.531 -11.938 3.744 1 86.06 313 VAL A CA 1
ATOM 2435 C C . VAL A 1 313 ? -21 -12.672 2.494 1 86.06 313 VAL A C 1
ATOM 2437 O O . VAL A 1 313 ? -22.172 -12.57 2.121 1 86.06 313 VAL A O 1
ATOM 2440 N N . ARG A 1 314 ? -20.078 -13.391 1.884 1 75.25 314 ARG A N 1
ATOM 2441 C CA . ARG A 1 314 ? -20.453 -14.203 0.729 1 75.25 314 ARG A CA 1
ATOM 2442 C C . ARG A 1 314 ? -21.547 -15.203 1.089 1 75.25 314 ARG A C 1
ATOM 2444 O O . ARG A 1 314 ? -22.422 -15.484 0.275 1 75.25 314 ARG A O 1
ATOM 2451 N N . GLY A 1 315 ? -21.438 -15.703 2.316 1 71.06 315 GLY A N 1
ATOM 2452 C CA . GLY A 1 315 ? -22.391 -16.688 2.801 1 71.06 315 GLY A CA 1
ATOM 2453 C C . GLY A 1 315 ? -23.719 -16.078 3.244 1 71.06 315 GLY A C 1
ATOM 2454 O O . GLY A 1 315 ? -24.625 -16.797 3.67 1 71.06 315 GLY A O 1
ATOM 2455 N N . GLY A 1 316 ? -23.844 -14.766 3.238 1 74.88 316 GLY A N 1
ATOM 2456 C CA . GLY A 1 316 ? -25.125 -14.141 3.514 1 74.88 316 GLY A CA 1
ATOM 2457 C C . GLY A 1 316 ? -25.141 -13.367 4.824 1 74.88 316 GLY A C 1
ATOM 2458 O O . GLY A 1 316 ? -26.156 -12.742 5.168 1 74.88 316 GLY A O 1
ATOM 2459 N N . VAL A 1 317 ? -24.125 -13.523 5.594 1 82.75 317 VAL A N 1
ATOM 2460 C CA . VAL A 1 317 ? -24.031 -12.734 6.816 1 82.75 317 VAL A CA 1
ATOM 2461 C C . VAL A 1 317 ? -23.578 -11.312 6.488 1 82.75 317 VAL A C 1
ATOM 2463 O O . VAL A 1 317 ? -22.438 -11.102 6.086 1 82.75 317 VAL A O 1
ATOM 2466 N N . SER A 1 318 ? -24.422 -10.352 6.637 1 82.06 318 SER A N 1
ATOM 2467 C CA . SER A 1 318 ? -24.062 -9.055 6.086 1 82.06 318 SER A CA 1
ATOM 2468 C C . SER A 1 318 ? -24.125 -7.965 7.152 1 82.06 318 SER A C 1
ATOM 2470 O O . SER A 1 318 ? -23.547 -6.887 6.988 1 82.06 318 SER A O 1
ATOM 2472 N N . GLY A 1 319 ? -24.797 -8.227 8.258 1 90.31 319 GLY A N 1
ATOM 2473 C CA . GLY A 1 319 ? -24.938 -7.223 9.297 1 90.31 319 GLY A CA 1
ATOM 2474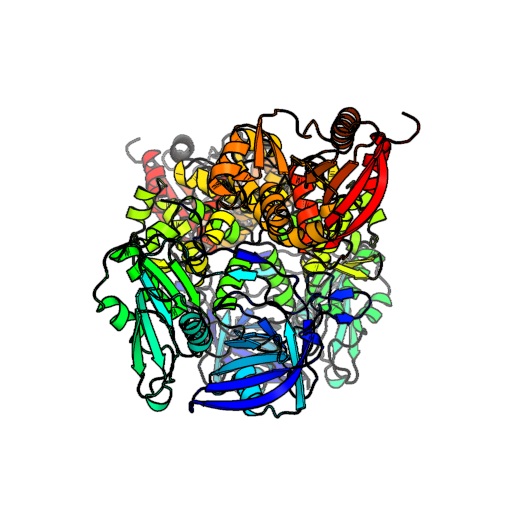 C C . GLY A 1 319 ? -23.75 -7.164 10.234 1 90.31 319 GLY A C 1
ATOM 2475 O O . GLY A 1 319 ? -23.156 -8.195 10.562 1 90.31 319 GLY A O 1
ATOM 2476 N N . SER A 1 320 ? -23.422 -5.984 10.672 1 91.62 320 SER A N 1
ATOM 2477 C CA . SER A 1 320 ? -22.25 -5.75 11.508 1 91.62 320 SER A CA 1
ATOM 2478 C C . SER A 1 320 ? -22.359 -6.531 12.82 1 91.62 320 SER A C 1
ATOM 2480 O O . SER A 1 320 ? -21.375 -7.129 13.266 1 91.62 320 SER A O 1
ATOM 2482 N N . ALA A 1 321 ? -23.531 -6.547 13.422 1 92.81 321 ALA A N 1
ATOM 2483 C CA . ALA A 1 321 ? -23.703 -7.223 14.703 1 92.81 321 ALA A CA 1
ATOM 2484 C C . ALA A 1 321 ? -23.484 -8.727 14.562 1 92.81 321 ALA A C 1
ATOM 2486 O O . ALA A 1 321 ? -22.797 -9.344 15.383 1 92.81 321 ALA A O 1
ATOM 2487 N N . GLU A 1 322 ? -24.094 -9.32 13.562 1 92.12 322 GLU A N 1
ATOM 2488 C CA . GLU A 1 322 ? -23.953 -10.758 13.336 1 92.12 322 GLU A CA 1
ATOM 2489 C C . GLU A 1 322 ? -22.516 -11.109 12.945 1 92.12 322 GLU A C 1
ATOM 2491 O O . GLU A 1 322 ? -22 -12.148 13.344 1 92.12 322 GLU A O 1
ATOM 2496 N N . LEU A 1 323 ? -21.906 -10.258 12.164 1 94.69 323 LEU A N 1
ATOM 2497 C CA . LEU A 1 323 ? -20.5 -10.469 11.805 1 94.69 323 LEU A CA 1
ATOM 2498 C C . LEU A 1 323 ? -19.609 -10.461 13.039 1 94.69 323 LEU A C 1
ATOM 2500 O O . LEU A 1 323 ? -18.719 -11.297 13.164 1 94.69 323 LEU A O 1
ATOM 2504 N N . SER A 1 324 ? -19.875 -9.508 13.938 1 95.88 324 SER A N 1
ATOM 2505 C CA . SER A 1 324 ? -19.109 -9.445 15.172 1 95.88 324 SER A CA 1
ATOM 2506 C C . SER A 1 324 ? -19.281 -10.719 15.992 1 95.88 324 SER A C 1
ATOM 2508 O O . SER A 1 324 ? -18.297 -11.266 16.516 1 95.88 324 SER A O 1
ATOM 2510 N N . ARG A 1 325 ? -20.422 -11.211 16.078 1 95.38 325 ARG A N 1
ATOM 2511 C CA . ARG A 1 325 ? -20.703 -12.422 16.844 1 95.38 325 ARG A CA 1
ATOM 2512 C C . ARG A 1 325 ? -20 -13.633 16.219 1 95.38 325 ARG A C 1
ATOM 2514 O O . ARG A 1 325 ? -19.359 -14.414 16.938 1 95.38 325 ARG A O 1
ATOM 2521 N N . ARG A 1 326 ? -20.078 -13.781 14.969 1 93.19 326 ARG A N 1
ATOM 2522 C CA . ARG A 1 326 ? -19.547 -14.953 14.273 1 93.19 326 ARG A CA 1
ATOM 2523 C C . ARG A 1 326 ? -18.031 -14.938 14.25 1 93.19 326 ARG A C 1
ATOM 2525 O O . ARG A 1 326 ? -17.391 -15.992 14.25 1 93.19 326 ARG A O 1
ATOM 2532 N N . THR A 1 327 ? -17.469 -13.734 14.266 1 95.31 327 THR A N 1
ATOM 2533 C CA . THR A 1 327 ? -16.016 -13.625 14.211 1 95.31 327 THR A CA 1
ATOM 2534 C C . THR A 1 327 ? -15.422 -13.516 15.609 1 95.31 327 THR A C 1
ATOM 2536 O O . THR A 1 327 ? -14.203 -13.586 15.781 1 95.31 327 THR A O 1
ATOM 2539 N N . GLY A 1 328 ? -16.266 -13.328 16.641 1 96.31 328 GLY A N 1
ATOM 2540 C CA . GLY A 1 328 ? -15.789 -13.18 18 1 96.31 328 GLY A CA 1
ATOM 2541 C C . GLY A 1 328 ? -14.984 -11.914 18.219 1 96.31 328 GLY A C 1
ATOM 2542 O O . GLY A 1 328 ? -13.906 -11.945 18.828 1 96.31 328 GLY A O 1
ATOM 2543 N N . THR A 1 329 ? -15.398 -10.828 17.609 1 96.38 329 THR A N 1
ATOM 2544 C CA . THR A 1 329 ? -14.648 -9.578 17.672 1 96.38 329 THR A CA 1
ATOM 2545 C C . THR A 1 329 ? -15.445 -8.508 18.406 1 96.38 329 THR A C 1
ATOM 2547 O O . THR A 1 329 ? -16.656 -8.617 18.547 1 96.38 329 THR A O 1
ATOM 2550 N N . ASP A 1 330 ? -14.758 -7.492 18.984 1 93.19 330 ASP A N 1
ATOM 2551 C CA . ASP A 1 330 ? -15.391 -6.328 19.594 1 93.19 330 ASP A CA 1
ATOM 2552 C C . ASP A 1 330 ? -16.266 -5.582 18.594 1 93.19 330 ASP A C 1
ATOM 2554 O O . ASP A 1 330 ? -15.797 -5.223 17.5 1 93.19 330 ASP A O 1
ATOM 2558 N N . PRO A 1 331 ? -17.516 -5.371 18.891 1 92.19 331 PRO A N 1
ATOM 2559 C CA . PRO A 1 331 ? -18.469 -4.801 17.922 1 92.19 331 PRO A CA 1
ATOM 2560 C C . PRO A 1 331 ? -18.047 -3.418 17.438 1 92.19 331 PRO A C 1
ATOM 2562 O O . PRO A 1 331 ? -18.188 -3.109 16.25 1 92.19 331 PRO A O 1
ATOM 2565 N N . SER A 1 332 ? -17.578 -2.525 18.297 1 89.06 332 SER A N 1
ATOM 2566 C CA . SER A 1 332 ? -17.188 -1.173 17.922 1 89.06 332 SER A CA 1
ATOM 2567 C C . SER A 1 332 ? -15.984 -1.188 16.984 1 89.06 332 SER A C 1
ATOM 2569 O O . SER A 1 332 ? -15.969 -0.487 15.969 1 89.06 332 SER A O 1
ATOM 2571 N N . LEU A 1 333 ? -15.039 -1.973 17.344 1 92.5 333 LEU A N 1
ATOM 2572 C CA . LEU A 1 333 ? -13.828 -2.061 16.547 1 92.5 333 LEU A CA 1
ATOM 2573 C C . LEU A 1 333 ? -14.109 -2.721 15.195 1 92.5 333 LEU A C 1
ATOM 2575 O O . LEU A 1 333 ? -13.586 -2.289 14.164 1 92.5 333 LEU A O 1
ATOM 2579 N N . LEU A 1 334 ? -14.945 -3.783 15.203 1 94.5 334 LEU A N 1
ATOM 2580 C CA . LEU A 1 334 ? -15.297 -4.402 13.93 1 94.5 334 LEU A CA 1
ATOM 2581 C C . LEU A 1 334 ? -16.062 -3.432 13.039 1 94.5 334 LEU A C 1
ATOM 2583 O O . LEU A 1 334 ? -15.875 -3.41 11.82 1 94.5 334 LEU A O 1
ATOM 2587 N N . GLY A 1 335 ? -16.984 -2.688 13.703 1 91.69 335 GLY A N 1
ATOM 2588 C CA . GLY A 1 335 ? -17.688 -1.664 12.945 1 91.69 335 GLY A CA 1
ATOM 2589 C C . GLY A 1 335 ? -16.766 -0.705 12.227 1 91.69 335 GLY A C 1
ATOM 2590 O O . GLY A 1 335 ? -17 -0.344 11.078 1 91.69 335 GLY A O 1
ATOM 2591 N N . ALA A 1 336 ? -15.727 -0.273 12.898 1 91.38 336 ALA A N 1
ATOM 2592 C CA . ALA A 1 336 ? -14.734 0.623 12.305 1 91.38 336 ALA A CA 1
ATOM 2593 C C . ALA A 1 336 ? -13.992 -0.059 11.156 1 91.38 336 ALA A C 1
ATOM 2595 O O . ALA A 1 336 ? -13.734 0.561 10.125 1 91.38 336 ALA A O 1
ATOM 2596 N N . LEU A 1 337 ? -13.586 -1.36 11.352 1 94.81 337 LEU A N 1
ATOM 2597 C CA . LEU A 1 337 ? -12.93 -2.104 10.281 1 94.81 337 LEU A CA 1
ATOM 2598 C C . LEU A 1 337 ? -13.836 -2.197 9.055 1 94.81 337 LEU A C 1
ATOM 2600 O O . LEU A 1 337 ? -13.383 -1.993 7.93 1 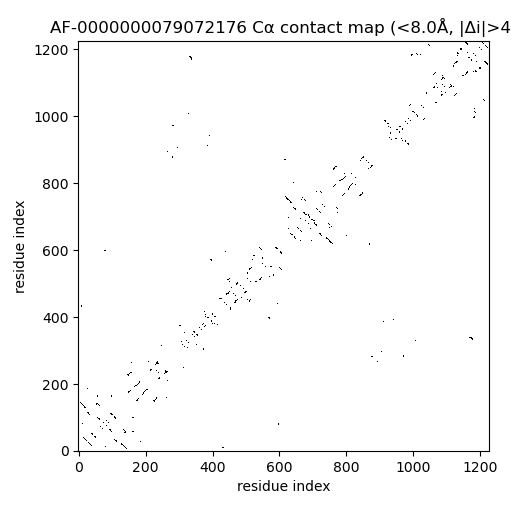94.81 337 LEU A O 1
ATOM 2604 N N . LEU A 1 338 ? -15.133 -2.492 9.281 1 93.75 338 LEU A N 1
ATOM 2605 C CA . LEU A 1 338 ? -16.094 -2.588 8.188 1 93.75 338 LEU A CA 1
ATOM 2606 C C . LEU A 1 338 ? -16.203 -1.258 7.453 1 93.75 338 LEU A C 1
ATOM 2608 O O . LEU A 1 338 ? -16.219 -1.223 6.223 1 93.75 338 LEU A O 1
ATOM 2612 N N . ALA A 1 339 ? -16.25 -0.172 8.219 1 89.25 339 ALA A N 1
ATOM 2613 C CA . ALA A 1 339 ? -16.328 1.156 7.613 1 89.25 339 ALA A CA 1
ATOM 2614 C C . ALA A 1 339 ? -15.102 1.444 6.762 1 89.25 339 ALA A C 1
ATOM 2616 O O . ALA A 1 339 ? -15.203 2.025 5.68 1 89.25 339 ALA A O 1
ATOM 2617 N N . TYR A 1 340 ? -13.984 1.067 7.242 1 93.62 340 TYR A N 1
ATOM 2618 C CA . TYR A 1 340 ? -12.75 1.272 6.492 1 93.62 340 TYR A CA 1
ATOM 2619 C C . TYR A 1 340 ? -12.742 0.45 5.211 1 93.62 340 TYR A C 1
ATOM 2621 O O . TYR A 1 340 ? -12.32 0.933 4.156 1 93.62 340 TYR A O 1
ATOM 2629 N N . LEU A 1 341 ? -13.148 -0.872 5.281 1 94.5 341 LEU A N 1
ATOM 2630 C CA . LEU A 1 341 ? -13.195 -1.747 4.117 1 94.5 341 LEU A CA 1
ATOM 2631 C C . LEU A 1 341 ? -14.148 -1.2 3.062 1 94.5 341 LEU A C 1
ATOM 2633 O O . LEU A 1 341 ? -13.914 -1.364 1.862 1 94.5 341 LEU A O 1
ATOM 2637 N N . VAL A 1 342 ? -15.219 -0.516 3.496 1 88.31 342 VAL A N 1
ATOM 2638 C CA . VAL A 1 342 ? -16.125 0.158 2.576 1 88.31 342 VAL A CA 1
ATOM 2639 C C . VAL A 1 342 ? -15.414 1.329 1.906 1 88.31 342 VAL A C 1
ATOM 2641 O O . VAL A 1 342 ? -15.5 1.497 0.687 1 88.31 342 VAL A O 1
ATOM 2644 N N . ALA A 1 343 ? -14.664 2.068 2.691 1 83.31 343 ALA A N 1
ATOM 2645 C CA . ALA A 1 343 ? -13.977 3.262 2.203 1 83.31 343 ALA A CA 1
ATOM 2646 C C . ALA A 1 343 ? -12.953 2.908 1.125 1 83.31 343 ALA A C 1
ATOM 2648 O O . ALA A 1 343 ? -12.766 3.662 0.168 1 83.31 343 ALA A O 1
ATOM 2649 N N . ILE A 1 344 ? -12.328 1.761 1.228 1 87.69 344 ILE A N 1
ATOM 2650 C CA . ILE A 1 344 ? -11.273 1.424 0.275 1 87.69 344 ILE A CA 1
ATOM 2651 C C . ILE A 1 344 ? -11.836 0.512 -0.813 1 87.69 344 ILE A C 1
ATOM 2653 O O . ILE A 1 344 ? -11.086 -0.01 -1.643 1 87.69 344 ILE A O 1
ATOM 2657 N N . GLY A 1 345 ? -13.117 0.191 -0.756 1 87.25 345 GLY A N 1
ATOM 2658 C CA . GLY A 1 345 ? -13.812 -0.404 -1.888 1 87.25 345 GLY A CA 1
ATOM 2659 C C . GLY A 1 345 ? -13.852 -1.919 -1.832 1 87.25 345 GLY A C 1
ATOM 2660 O O . GLY A 1 345 ? -14.086 -2.576 -2.85 1 87.25 345 GLY A O 1
ATOM 2661 N N . LEU A 1 346 ? -13.539 -2.568 -0.678 1 91.81 346 LEU A N 1
ATOM 2662 C CA . LEU A 1 346 ? -13.656 -4.02 -0.563 1 91.81 346 LEU A CA 1
ATOM 2663 C C . LEU A 1 346 ? -15.086 -4.426 -0.238 1 91.81 346 LEU A C 1
ATOM 2665 O O . LEU A 1 346 ? -15.508 -5.535 -0.568 1 91.81 346 LEU A O 1
ATOM 2669 N N . LEU A 1 347 ? -15.836 -3.527 0.487 1 91.44 347 LEU A N 1
ATOM 2670 C CA . LEU A 1 347 ? -17.25 -3.75 0.809 1 91.44 347 LEU A CA 1
ATOM 2671 C C . LEU A 1 347 ? -18.094 -2.572 0.354 1 91.44 347 LEU A C 1
ATOM 2673 O O . LEU A 1 347 ? -17.594 -1.47 0.15 1 91.44 347 LEU A O 1
ATOM 2677 N N . GLU A 1 348 ? -19.266 -2.805 0.105 1 84.62 348 GLU A N 1
ATOM 2678 C CA . GLU A 1 348 ? -20.281 -1.784 -0.134 1 84.62 348 GLU A CA 1
ATOM 2679 C C . GLU A 1 348 ? -21.328 -1.775 0.978 1 84.62 348 GLU A C 1
ATOM 2681 O O . GLU A 1 348 ? -21.812 -2.83 1.385 1 84.62 348 GLU A O 1
ATOM 2686 N N . ALA A 1 349 ? -21.5 -0.576 1.488 1 81.06 349 ALA A N 1
ATOM 2687 C CA . ALA A 1 349 ? -22.531 -0.452 2.527 1 81.06 349 ALA A CA 1
ATOM 2688 C C . ALA A 1 349 ? -23.922 -0.398 1.918 1 81.06 349 ALA A C 1
ATOM 2690 O O . ALA A 1 349 ? -24.141 0.254 0.892 1 81.06 349 ALA A O 1
ATOM 2691 N N . ASP A 1 350 ? -24.781 -1.244 2.328 1 74.62 350 ASP A N 1
ATOM 2692 C CA . ASP A 1 350 ? -26.203 -1.241 2.029 1 74.62 350 ASP A CA 1
ATOM 2693 C C . ASP A 1 350 ? -27.031 -1.115 3.307 1 74.62 350 ASP A C 1
ATOM 2695 O O . ASP A 1 350 ? -27.531 -2.113 3.83 1 74.62 350 ASP A O 1
ATOM 2699 N N . GLY A 1 351 ? -27.203 0.157 3.732 1 73.38 351 GLY A N 1
ATOM 2700 C CA . GLY A 1 351 ? -27.75 0.324 5.066 1 73.38 351 GLY A CA 1
ATOM 2701 C C . GLY A 1 351 ? -26.859 -0.227 6.156 1 73.38 351 GLY A C 1
ATOM 2702 O O . GLY A 1 351 ? -25.688 0.161 6.266 1 73.38 351 GLY A O 1
ATOM 2703 N N . GLU A 1 352 ? -27.438 -1.228 6.867 1 78.12 352 GLU A N 1
ATOM 2704 C CA . GLU A 1 352 ? -26.672 -1.85 7.941 1 78.12 352 GLU A CA 1
ATOM 2705 C C . GLU A 1 352 ? -25.984 -3.123 7.465 1 78.12 352 GLU A C 1
ATOM 2707 O O . GLU A 1 352 ? -25.281 -3.781 8.234 1 78.12 352 GLU A O 1
ATOM 2712 N N . ALA A 1 353 ? -26.203 -3.344 6.215 1 83.38 353 ALA A N 1
ATOM 2713 C CA . ALA A 1 353 ? -25.641 -4.57 5.656 1 83.38 353 ALA A CA 1
ATOM 2714 C C . ALA A 1 353 ? -24.438 -4.27 4.77 1 83.38 353 ALA A C 1
ATOM 2716 O O . ALA A 1 353 ? -24.203 -3.115 4.41 1 83.38 353 ALA A O 1
ATOM 2717 N N . HIS A 1 354 ? -23.609 -5.262 4.547 1 91.75 354 HIS A N 1
ATOM 2718 C CA . HIS A 1 354 ? -22.422 -5.152 3.697 1 91.75 354 HIS A CA 1
ATOM 2719 C C . HIS A 1 354 ? -22.469 -6.168 2.562 1 91.75 354 HIS A C 1
ATOM 2721 O O . HIS A 1 354 ? -22.984 -7.277 2.736 1 91.75 354 HIS A O 1
ATOM 2727 N N . ARG A 1 355 ? -22 -5.746 1.416 1 83.94 355 ARG A N 1
ATOM 2728 C CA . ARG A 1 355 ? -21.875 -6.613 0.251 1 83.94 355 ARG A CA 1
ATOM 2729 C C . ARG A 1 355 ? -20.453 -6.613 -0.281 1 83.94 355 ARG A C 1
ATOM 2731 O O . ARG A 1 355 ? -19.703 -5.652 -0.081 1 83.94 355 ARG A O 1
ATOM 2738 N N . LEU A 1 356 ? -20.078 -7.703 -0.938 1 82.5 356 LEU A N 1
ATOM 2739 C CA . LEU A 1 356 ? -18.766 -7.793 -1.553 1 82.5 356 LEU A CA 1
ATOM 2740 C C . LEU A 1 356 ? -18.672 -6.898 -2.787 1 82.5 356 LEU A C 1
ATOM 2742 O O . LEU A 1 356 ? -19.703 -6.551 -3.377 1 82.5 356 LEU A O 1
ATOM 2746 N N . THR A 1 357 ? -17.562 -6.379 -3.062 1 80.94 357 THR A N 1
ATOM 2747 C CA . THR A 1 357 ? -17.234 -5.664 -4.293 1 80.94 357 THR A CA 1
ATOM 2748 C C . THR A 1 357 ? -16.453 -6.562 -5.246 1 80.94 357 THR A C 1
ATOM 2750 O O . THR A 1 357 ? -16.031 -7.664 -4.875 1 80.94 357 THR A O 1
ATOM 2753 N N . PRO A 1 358 ? -16.219 -6.133 -6.477 1 69.81 358 PRO A N 1
ATOM 2754 C CA . PRO A 1 358 ? -15.398 -6.934 -7.383 1 69.81 358 PRO A CA 1
ATOM 2755 C C . PRO A 1 358 ? -14 -7.203 -6.82 1 69.81 358 PRO A C 1
ATOM 2757 O O . PRO A 1 358 ? -13.445 -8.281 -7.027 1 69.81 358 PRO A O 1
ATOM 2760 N N . VAL A 1 359 ? -13.469 -6.277 -6.066 1 81.5 359 VAL A N 1
ATOM 2761 C CA . VAL A 1 359 ? -12.133 -6.43 -5.496 1 81.5 359 VAL A CA 1
ATOM 2762 C C . VAL A 1 359 ? -12.148 -7.531 -4.438 1 81.5 359 VAL A C 1
ATOM 2764 O O . VAL A 1 359 ? -11.289 -8.422 -4.445 1 81.5 359 VAL A O 1
ATOM 2767 N N . SER A 1 360 ? -13.188 -7.527 -3.533 1 87.5 360 SER A N 1
ATOM 2768 C CA . SER A 1 360 ? -13.211 -8.516 -2.459 1 87.5 360 SER A CA 1
ATOM 2769 C C . SER A 1 360 ? -13.68 -9.875 -2.971 1 87.5 360 SER A C 1
ATOM 2771 O O . SER A 1 360 ? -13.406 -10.906 -2.352 1 87.5 360 SER A O 1
ATOM 2773 N N . GLU A 1 361 ? -14.305 -9.898 -4.086 1 76.12 361 GLU A N 1
ATOM 2774 C CA . GLU A 1 361 ? -14.695 -11.164 -4.707 1 76.12 361 GLU A CA 1
ATOM 2775 C C . GLU A 1 361 ? -13.469 -11.953 -5.16 1 76.12 361 GLU A C 1
ATOM 2777 O O . GLU A 1 361 ? -13.492 -13.188 -5.176 1 76.12 361 GLU A O 1
ATOM 2782 N N . GLU A 1 362 ? -12.398 -11.172 -5.5 1 74.5 362 GLU A N 1
ATOM 2783 C CA . GLU A 1 362 ? -11.148 -11.836 -5.859 1 74.5 362 GLU A CA 1
ATOM 2784 C C . GLU A 1 362 ? -10.633 -12.703 -4.711 1 74.5 362 GLU A C 1
ATOM 2786 O O . GLU A 1 362 ? -9.945 -13.695 -4.934 1 74.5 362 GLU A O 1
ATOM 2791 N N . LEU A 1 363 ? -10.953 -12.359 -3.48 1 83.44 363 LEU A N 1
ATOM 2792 C CA . LEU A 1 363 ? -10.453 -13.039 -2.291 1 83.44 363 LEU A CA 1
ATOM 2793 C C . LEU A 1 363 ? -11.242 -14.312 -2.018 1 83.44 363 LEU A C 1
ATOM 2795 O O . LEU A 1 363 ? -10.75 -15.227 -1.354 1 83.44 363 LEU A O 1
ATOM 2799 N N . VAL A 1 364 ? -12.461 -14.32 -2.449 1 70.94 364 VAL A N 1
ATOM 2800 C CA . VAL A 1 364 ? -13.312 -15.445 -2.09 1 70.94 364 VAL A CA 1
ATOM 2801 C C . VAL A 1 364 ? -13.445 -16.391 -3.281 1 70.94 364 VAL A C 1
ATOM 2803 O O . VAL A 1 364 ? -13.781 -17.562 -3.113 1 70.94 364 VAL A O 1
ATOM 2806 N N . GLU A 1 365 ? -13.211 -15.844 -4.496 1 55.12 365 GLU A N 1
ATOM 2807 C CA . GLU A 1 365 ? -13.367 -16.672 -5.684 1 55.12 365 GLU A CA 1
ATOM 2808 C C . GLU A 1 365 ? -12.148 -17.562 -5.898 1 55.12 365 GLU A C 1
ATOM 2810 O O . GLU A 1 365 ? -12.281 -18.719 -6.305 1 55.12 365 GLU A O 1
ATOM 2815 N N . ASP A 1 366 ? -10.977 -16.844 -5.797 1 49.78 366 ASP A N 1
ATOM 2816 C CA . ASP A 1 366 ? -9.734 -17.578 -6.031 1 49.78 366 ASP A CA 1
ATOM 2817 C C . ASP A 1 366 ? -9.117 -18.031 -4.711 1 49.78 366 ASP A C 1
ATOM 2819 O O . ASP A 1 366 ? -8.695 -17.203 -3.898 1 49.78 366 ASP A O 1
ATOM 2823 N N . ASP A 1 367 ? -9.43 -19.188 -4.316 1 50.41 367 ASP A N 1
ATOM 2824 C CA . ASP A 1 367 ? -8.961 -19.75 -3.053 1 50.41 367 ASP A CA 1
ATOM 2825 C C . ASP A 1 367 ? -7.5 -19.375 -2.801 1 50.41 367 ASP A C 1
ATOM 2827 O O . ASP A 1 367 ? -7.07 -19.281 -1.65 1 50.41 367 ASP A O 1
ATOM 2831 N N . HIS A 1 368 ? -6.859 -19.172 -3.861 1 56.44 368 HIS A N 1
ATOM 2832 C CA . HIS A 1 368 ? -5.438 -18.906 -3.67 1 56.44 368 HIS A CA 1
ATOM 2833 C C . HIS A 1 368 ? -5.211 -17.5 -3.107 1 56.44 368 HIS A C 1
ATOM 2835 O O . HIS A 1 368 ? -4.305 -17.297 -2.295 1 56.44 368 HIS A O 1
ATOM 2841 N N . SER A 1 369 ? -6.219 -16.688 -3.359 1 63.28 369 SER A N 1
ATOM 2842 C CA . SER A 1 369 ? -5.969 -15.32 -2.926 1 63.28 369 SER A CA 1
ATOM 2843 C C . SER A 1 369 ? -6.176 -15.164 -1.423 1 63.28 369 SER A C 1
ATOM 2845 O O . SER A 1 369 ? -5.379 -14.508 -0.746 1 63.28 369 SER A O 1
ATOM 2847 N N . SER A 1 370 ? -7.18 -15.945 -0.917 1 72.44 370 SER A N 1
ATOM 2848 C CA . SER A 1 370 ? -7.426 -15.805 0.514 1 72.44 370 SER A CA 1
ATOM 2849 C C . SER A 1 370 ? -6.277 -16.391 1.331 1 72.44 370 SER A C 1
ATOM 2851 O O . SER A 1 370 ? -5.879 -15.812 2.348 1 72.44 370 SER A O 1
ATOM 2853 N N . ASP A 1 371 ? -5.707 -17.469 0.812 1 78.62 371 ASP A N 1
ATOM 2854 C CA . ASP A 1 371 ? -4.602 -18.094 1.53 1 78.62 371 ASP A CA 1
ATOM 2855 C C . ASP A 1 371 ? -3.363 -17.203 1.521 1 78.62 371 ASP A C 1
ATOM 2857 O O . ASP A 1 371 ? -2.584 -17.203 2.479 1 78.62 371 ASP A O 1
ATOM 2861 N N . GLU A 1 372 ? -3.297 -16.484 0.486 1 84.94 372 GLU A N 1
ATOM 2862 C CA . GLU A 1 372 ? -2.139 -15.602 0.316 1 84.94 372 GLU A CA 1
ATOM 2863 C C . GLU A 1 372 ? -2.143 -14.477 1.341 1 84.94 372 GLU A C 1
ATOM 2865 O O . GLU A 1 372 ? -1.084 -13.984 1.739 1 84.94 372 GLU A O 1
ATOM 2870 N N . TYR A 1 373 ? -3.367 -14.148 1.795 1 90.81 373 TYR A N 1
ATOM 2871 C CA . TYR A 1 373 ? -3.443 -12.961 2.639 1 90.81 373 TYR A CA 1
ATOM 2872 C C . TYR A 1 373 ? -3.785 -13.336 4.078 1 90.81 373 TYR A C 1
ATOM 2874 O O . TYR A 1 373 ? -3.857 -12.469 4.949 1 90.81 373 TYR A O 1
ATOM 2882 N N . HIS A 1 374 ? -3.982 -14.695 4.312 1 92.81 374 HIS A N 1
ATOM 2883 C CA . HIS A 1 374 ? -4.219 -15.125 5.684 1 92.81 374 HIS A CA 1
ATOM 2884 C C . HIS A 1 374 ? -2.992 -14.891 6.559 1 92.81 374 HIS A C 1
ATOM 2886 O O . HIS A 1 374 ? -1.887 -15.312 6.215 1 92.81 374 HIS A O 1
ATOM 2892 N N . LEU A 1 375 ? -3.125 -14.289 7.715 1 94.25 375 LEU A N 1
ATOM 2893 C CA . LEU A 1 375 ? -2.029 -13.852 8.57 1 94.25 375 LEU A CA 1
ATOM 2894 C C . LEU A 1 375 ? -1.267 -15.047 9.133 1 94.25 375 LEU A C 1
ATOM 2896 O O . LEU A 1 375 ? -0.115 -14.914 9.547 1 94.25 375 LEU A O 1
ATOM 2900 N N . GLY A 1 376 ? -1.826 -16.172 9.109 1 91.69 376 GLY A N 1
ATOM 2901 C CA . GLY A 1 376 ? -1.157 -17.375 9.578 1 91.69 376 GLY A CA 1
ATOM 2902 C C . GLY A 1 376 ? -0.43 -18.125 8.477 1 91.69 376 GLY A C 1
ATOM 2903 O O . GLY A 1 376 ? 0.163 -19.172 8.727 1 91.69 376 GLY A O 1
ATOM 2904 N N . GLY A 1 377 ? -0.423 -17.609 7.281 1 92.19 377 GLY A N 1
ATOM 2905 C CA . GLY A 1 377 ? 0.167 -18.281 6.141 1 92.19 377 GLY A CA 1
ATOM 2906 C C . GLY A 1 377 ? 1.595 -17.859 5.859 1 92.19 377 GLY A C 1
ATOM 2907 O O . GLY A 1 377 ? 2.068 -16.859 6.41 1 92.19 377 GLY A O 1
ATOM 2908 N N . ALA A 1 378 ? 2.244 -18.609 5 1 91.38 378 ALA A N 1
ATOM 2909 C CA . ALA A 1 378 ? 3.645 -18.375 4.656 1 91.38 378 ALA A CA 1
ATOM 2910 C C . ALA A 1 378 ? 3.814 -17.078 3.877 1 91.38 378 ALA A C 1
ATOM 2912 O O . ALA A 1 378 ? 4.797 -16.359 4.066 1 91.38 378 ALA A O 1
ATOM 2913 N N . GLN A 1 379 ? 2.9 -16.828 3.008 1 91.06 379 GLN A N 1
ATOM 2914 C CA . GLN A 1 379 ? 3.012 -15.609 2.217 1 91.06 379 GLN A CA 1
ATOM 2915 C C . GLN A 1 379 ? 2.908 -14.367 3.102 1 91.06 379 GLN A C 1
ATOM 2917 O O . GLN A 1 379 ? 3.645 -13.398 2.908 1 91.06 379 GLN A O 1
ATOM 2922 N N . ALA A 1 380 ? 1.97 -14.398 3.998 1 91.69 380 ALA A N 1
ATOM 2923 C CA . ALA A 1 380 ? 1.866 -13.281 4.941 1 91.69 380 ALA A CA 1
ATOM 2924 C C . ALA A 1 380 ? 3.164 -13.109 5.727 1 91.69 380 ALA A C 1
ATOM 2926 O O . ALA A 1 380 ? 3.617 -11.984 5.941 1 91.69 380 ALA A O 1
ATOM 2927 N N . ALA A 1 381 ? 3.729 -14.211 6.164 1 93.06 381 ALA A N 1
ATOM 2928 C CA . ALA A 1 381 ? 5.008 -14.141 6.871 1 93.06 381 ALA A CA 1
ATOM 2929 C C . ALA A 1 381 ? 6.082 -13.5 5.996 1 93.06 381 ALA A C 1
ATOM 2931 O O . ALA A 1 381 ? 6.875 -12.688 6.473 1 93.06 381 ALA A O 1
ATOM 2932 N N . MET A 1 382 ? 6.094 -13.898 4.758 1 92.88 382 MET A N 1
ATOM 2933 C CA . MET A 1 382 ? 7.047 -13.32 3.812 1 92.88 382 MET A CA 1
ATOM 2934 C C . MET A 1 382 ? 6.84 -11.812 3.678 1 92.88 382 MET A C 1
ATOM 2936 O O . MET A 1 382 ? 7.797 -11.047 3.77 1 92.88 382 MET A O 1
ATOM 2940 N N . ASP A 1 383 ? 5.66 -11.406 3.516 1 93.81 383 ASP A N 1
ATOM 2941 C CA . ASP A 1 383 ? 5.355 -9.992 3.34 1 93.81 383 ASP A CA 1
ATOM 2942 C C . ASP A 1 383 ? 5.688 -9.195 4.602 1 93.81 383 ASP A C 1
ATOM 2944 O O . ASP A 1 383 ? 6.301 -8.125 4.523 1 93.81 383 ASP A O 1
ATOM 2948 N N . LEU A 1 384 ? 5.289 -9.719 5.742 1 94.12 384 LEU A N 1
ATOM 2949 C CA . LEU A 1 384 ? 5.441 -9.016 7.012 1 94.12 384 LEU A CA 1
ATOM 2950 C C . LEU A 1 384 ? 6.891 -9.047 7.48 1 94.12 384 LEU A C 1
ATOM 2952 O O . LEU A 1 384 ? 7.285 -8.273 8.352 1 94.12 384 LEU A O 1
ATOM 2956 N N . SER A 1 385 ? 7.688 -9.945 6.891 1 94.94 385 SER A N 1
ATOM 2957 C CA . SER A 1 385 ? 9.078 -10.062 7.309 1 94.94 385 SER A CA 1
ATOM 2958 C C . SER A 1 385 ? 9.852 -8.773 7.055 1 94.94 385 SER A C 1
ATOM 2960 O O . SER A 1 385 ? 10.805 -8.461 7.77 1 94.94 385 SER A O 1
ATOM 2962 N N . LEU A 1 386 ? 9.414 -7.984 6.109 1 95.44 386 LEU A N 1
ATOM 2963 C CA . LEU A 1 386 ? 10.102 -6.75 5.738 1 95.44 386 LEU A CA 1
ATOM 2964 C C . LEU A 1 386 ? 10 -5.715 6.855 1 95.44 386 LEU A C 1
ATOM 2966 O O . LEU A 1 386 ? 10.734 -4.727 6.855 1 95.44 386 LEU A O 1
ATOM 2970 N N . SER A 1 387 ? 9.086 -5.902 7.816 1 93.62 387 SER A N 1
ATOM 2971 C CA . SER A 1 387 ? 9.055 -5.043 8.992 1 93.62 387 SER A CA 1
ATOM 2972 C C . SER A 1 387 ? 10.359 -5.129 9.773 1 93.62 387 SER A C 1
ATOM 2974 O O . SER A 1 387 ? 10.672 -4.242 10.57 1 93.62 387 SER A O 1
ATOM 2976 N N . GLY A 1 388 ? 11.18 -6.191 9.562 1 94.25 388 GLY A N 1
ATOM 2977 C CA . GLY A 1 388 ? 12.453 -6.375 10.227 1 94.25 388 GLY A CA 1
ATOM 2978 C C . GLY A 1 388 ? 13.641 -6.035 9.344 1 94.25 388 GLY A C 1
ATOM 2979 O O . GLY A 1 388 ? 14.789 -6.344 9.688 1 94.25 388 GLY A O 1
ATOM 2980 N N . LEU A 1 389 ? 13.383 -5.43 8.242 1 95.44 389 LEU A N 1
ATOM 2981 C CA . LEU A 1 389 ? 14.406 -5.195 7.227 1 95.44 389 LEU A CA 1
ATOM 2982 C C . LEU A 1 389 ? 15.555 -4.375 7.793 1 95.44 389 LEU A C 1
ATOM 2984 O O . LEU A 1 389 ? 16.719 -4.656 7.508 1 95.44 389 LEU A O 1
ATOM 2988 N N . LEU A 1 390 ? 15.266 -3.354 8.633 1 95.06 390 LEU A N 1
ATOM 2989 C CA . LEU A 1 390 ? 16.312 -2.516 9.211 1 95.06 390 LEU A CA 1
ATOM 2990 C C . LEU A 1 390 ? 17.297 -3.355 10.008 1 95.06 390 LEU A C 1
ATOM 2992 O O . LEU A 1 390 ? 18.516 -3.25 9.812 1 95.06 390 LEU A O 1
ATOM 2996 N N . HIS A 1 391 ? 16.797 -4.195 10.906 1 94.19 391 HIS A N 1
ATOM 2997 C CA . HIS A 1 391 ? 17.625 -5.062 11.727 1 94.19 391 HIS A CA 1
ATOM 2998 C C . HIS A 1 391 ? 18.484 -5.98 10.859 1 94.19 391 HIS A C 1
ATOM 3000 O O . HIS A 1 391 ? 19.688 -6.113 11.094 1 94.19 391 HIS A O 1
ATOM 3006 N N . THR A 1 392 ? 17.859 -6.57 9.859 1 94.81 392 THR A N 1
ATOM 3007 C CA . THR A 1 392 ? 18.531 -7.527 8.984 1 94.81 392 THR A CA 1
ATOM 3008 C C . THR A 1 392 ? 19.625 -6.836 8.172 1 94.81 392 THR A C 1
ATOM 3010 O O . THR A 1 392 ? 20.703 -7.387 7.984 1 94.81 392 THR A O 1
ATOM 3013 N N . LEU A 1 393 ? 19.375 -5.641 7.664 1 95.25 393 LEU A N 1
ATOM 3014 C CA . LEU A 1 393 ? 20.375 -4.895 6.902 1 95.25 393 LEU A CA 1
ATOM 3015 C C . LEU A 1 393 ? 21.609 -4.598 7.754 1 95.25 393 LEU A C 1
ATOM 3017 O O . LEU A 1 393 ? 22.734 -4.648 7.266 1 95.25 393 LEU A O 1
ATOM 3021 N N . ARG A 1 394 ? 21.438 -4.344 9.023 1 94.44 394 ARG A N 1
ATOM 3022 C CA . ARG A 1 394 ? 22.516 -3.924 9.906 1 94.44 394 ARG A CA 1
ATOM 3023 C C . ARG A 1 394 ? 23.281 -5.129 10.453 1 94.44 394 ARG A C 1
ATOM 3025 O O . ARG A 1 394 ? 24.5 -5.066 10.656 1 94.44 394 ARG A O 1
ATOM 3032 N N . THR A 1 395 ? 22.547 -6.301 10.641 1 93 395 THR A N 1
ATOM 3033 C CA . THR A 1 395 ? 23.172 -7.383 11.406 1 93 395 THR A CA 1
ATOM 3034 C C . THR A 1 395 ? 23.359 -8.625 10.539 1 93 395 THR A C 1
ATOM 3036 O O . THR A 1 395 ? 24.156 -9.5 10.867 1 93 395 THR A O 1
ATOM 3039 N N . GLY A 1 396 ? 22.516 -8.68 9.5 1 90.06 396 GLY A N 1
ATOM 3040 C CA . GLY A 1 396 ? 22.5 -9.898 8.703 1 90.06 396 GLY A CA 1
ATOM 3041 C C . GLY A 1 396 ? 21.672 -11.008 9.32 1 90.06 396 GLY A C 1
ATOM 3042 O O . GLY A 1 396 ? 21.531 -12.086 8.742 1 90.06 396 GLY A O 1
ATOM 3043 N N . GLU A 1 397 ? 21.094 -10.773 10.453 1 91.19 397 GLU A N 1
ATOM 3044 C CA . GLU A 1 397 ? 20.297 -11.758 11.164 1 91.19 397 GLU A CA 1
ATOM 3045 C C . GLU A 1 397 ? 18.812 -11.594 10.844 1 91.19 397 GLU A C 1
ATOM 3047 O O . GLU A 1 397 ? 18.375 -10.523 10.406 1 91.19 397 GLU A O 1
ATOM 3052 N N . PRO A 1 398 ? 18.047 -12.711 11.062 1 91.88 398 PRO A N 1
ATOM 3053 C CA . PRO A 1 398 ? 16.594 -12.562 10.859 1 91.88 398 PRO A CA 1
ATOM 3054 C C . PRO A 1 398 ? 16 -11.461 11.727 1 91.88 398 PRO A C 1
ATOM 3056 O O . PRO A 1 398 ? 16.406 -11.281 12.875 1 91.88 398 PRO A O 1
ATOM 3059 N N . GLY A 1 399 ? 15.086 -10.734 11.148 1 91.44 399 GLY A N 1
ATOM 3060 C CA . GLY A 1 399 ? 14.523 -9.586 11.859 1 91.44 399 GLY A CA 1
ATOM 3061 C C . GLY A 1 399 ? 13.031 -9.703 12.086 1 91.44 399 GLY A C 1
ATOM 3062 O O . GLY A 1 399 ? 12.398 -8.766 12.578 1 91.44 399 GLY A O 1
ATOM 3063 N N . TYR A 1 400 ? 12.414 -10.789 11.734 1 91.5 400 TYR A N 1
ATOM 3064 C CA . TYR A 1 400 ? 10.969 -10.93 11.836 1 91.5 400 TYR A CA 1
ATOM 3065 C C . TYR A 1 400 ? 10.594 -12.117 12.711 1 91.5 400 TYR A C 1
ATOM 3067 O O . TYR A 1 400 ? 11.18 -13.195 12.586 1 91.5 400 TYR A O 1
ATOM 3075 N N . ARG A 1 401 ? 9.594 -11.859 13.57 1 89.06 401 ARG A N 1
ATOM 3076 C CA . ARG A 1 401 ? 8.961 -12.891 14.391 1 89.06 401 ARG A CA 1
ATOM 3077 C C . ARG A 1 401 ? 7.469 -12.984 14.094 1 89.06 401 ARG A C 1
ATOM 3079 O O . ARG A 1 401 ? 6.844 -12 13.711 1 89.06 401 ARG A O 1
ATOM 3086 N N . THR A 1 402 ? 6.949 -14.172 14.281 1 87.75 402 THR A N 1
ATOM 3087 C CA . THR A 1 402 ? 5.512 -14.359 14.109 1 87.75 402 THR A CA 1
ATOM 3088 C C . THR A 1 402 ? 4.73 -13.57 15.156 1 87.75 402 THR A C 1
ATOM 3090 O O . THR A 1 402 ? 5.324 -12.984 16.062 1 87.75 402 THR A O 1
ATOM 3093 N N . ALA A 1 403 ? 3.375 -13.484 14.992 1 78.19 403 ALA A N 1
ATOM 3094 C CA . ALA A 1 403 ? 2.502 -12.789 15.938 1 78.19 403 ALA A CA 1
ATOM 3095 C C . ALA A 1 403 ? 2.68 -13.336 17.359 1 78.19 403 ALA A C 1
ATOM 3097 O O . ALA A 1 403 ? 2.541 -12.594 18.328 1 78.19 403 ALA A O 1
ATOM 3098 N N . GLY A 1 404 ? 3.057 -14.609 17.438 1 78.38 404 GLY A N 1
ATOM 3099 C CA . GLY A 1 404 ? 3.27 -15.234 18.734 1 78.38 404 GLY A CA 1
ATOM 3100 C C . GLY A 1 404 ? 4.652 -14.977 19.312 1 78.38 404 GLY A C 1
ATOM 3101 O O . GLY A 1 404 ? 4.957 -15.391 20.422 1 78.38 404 GLY A O 1
ATOM 3102 N N . GLY A 1 405 ? 5.52 -14.359 18.516 1 82.88 405 GLY A N 1
ATOM 3103 C CA . GLY A 1 405 ? 6.824 -13.953 19.016 1 82.88 405 GLY A CA 1
ATOM 3104 C C . GLY A 1 405 ? 7.93 -14.93 18.656 1 82.88 405 GLY A C 1
ATOM 3105 O O . GLY A 1 405 ? 9.078 -14.75 19.062 1 82.88 405 GLY A O 1
ATOM 3106 N N . GLU A 1 406 ? 7.672 -15.914 17.859 1 88.31 406 GLU A N 1
ATOM 3107 C CA . GLU A 1 406 ? 8.664 -16.922 17.5 1 88.31 406 GLU A CA 1
ATOM 3108 C C . GLU A 1 406 ? 9.336 -16.578 16.172 1 88.31 406 GLU A C 1
ATOM 3110 O O . GLU A 1 406 ? 8.703 -16 15.281 1 88.31 406 GLU A O 1
ATOM 3115 N N . TRP A 1 407 ? 10.633 -17 16.125 1 90.12 407 TRP A N 1
ATOM 3116 C CA . TRP A 1 407 ? 11.281 -16.953 14.812 1 90.12 407 TRP A CA 1
ATOM 3117 C C . TRP A 1 407 ? 10.578 -17.875 13.82 1 90.12 407 TRP A C 1
ATOM 3119 O O . TRP A 1 407 ? 10.117 -18.953 14.188 1 90.12 407 TRP A O 1
ATOM 3129 N N . VAL A 1 408 ? 10.523 -17.516 12.602 1 90.88 408 VAL A N 1
ATOM 3130 C CA . VAL A 1 408 ? 9.75 -18.234 11.594 1 90.88 408 VAL A CA 1
ATOM 3131 C C . VAL A 1 408 ? 10.32 -19.641 11.406 1 90.88 408 VAL A C 1
ATOM 3133 O O . VAL A 1 408 ? 9.57 -20.609 11.297 1 90.88 408 VAL A O 1
ATOM 3136 N N . ALA A 1 409 ? 11.664 -19.75 11.375 1 87.69 409 ALA A N 1
ATOM 3137 C CA . ALA A 1 409 ? 12.289 -21.062 11.219 1 87.69 409 ALA A CA 1
ATOM 3138 C C . ALA A 1 409 ? 11.812 -22.031 12.297 1 87.69 409 ALA A C 1
ATOM 3140 O O . ALA A 1 409 ? 11.562 -23.203 12.016 1 87.69 409 ALA A O 1
ATOM 3141 N N . THR A 1 410 ? 11.625 -21.531 13.477 1 88.12 410 THR A N 1
ATOM 3142 C CA . THR A 1 410 ? 11.148 -22.344 14.594 1 88.12 410 THR A CA 1
ATOM 3143 C C . THR A 1 410 ? 9.648 -22.594 14.469 1 88.12 410 THR A C 1
ATOM 3145 O O . THR A 1 410 ? 9.195 -23.734 14.672 1 88.12 410 THR A O 1
ATOM 3148 N N . ALA A 1 411 ? 8.93 -21.625 14.102 1 90.81 411 ALA A N 1
ATOM 3149 C CA . ALA A 1 411 ? 7.473 -21.719 13.992 1 90.81 411 ALA A CA 1
ATOM 3150 C C . ALA A 1 411 ? 7.074 -22.719 12.914 1 90.81 411 ALA A C 1
ATOM 3152 O O . ALA A 1 411 ? 6.035 -23.375 13.016 1 90.81 411 ALA A O 1
ATOM 3153 N N . MET A 1 412 ? 7.84 -22.906 11.914 1 87.75 412 MET A N 1
ATOM 3154 C CA . MET A 1 412 ? 7.551 -23.812 10.797 1 87.75 412 MET A CA 1
ATOM 3155 C C . MET A 1 412 ? 7.48 -25.25 11.266 1 87.75 412 MET A C 1
ATOM 3157 O O . MET A 1 412 ? 6.848 -26.094 10.617 1 87.75 412 MET A O 1
ATOM 3161 N N . HIS A 1 413 ? 8.023 -25.516 12.391 1 82.56 413 HIS A N 1
ATOM 3162 C CA . HIS A 1 413 ? 8.016 -26.875 12.906 1 82.56 413 HIS A CA 1
ATOM 3163 C C . HIS A 1 413 ? 6.738 -27.172 13.68 1 82.56 413 HIS A C 1
ATOM 3165 O O . HIS A 1 413 ? 6.336 -28.328 13.805 1 82.56 413 HIS A O 1
ATOM 3171 N N . THR A 1 414 ? 6.102 -26.125 14.156 1 84.56 414 THR A N 1
ATOM 3172 C CA . THR A 1 414 ? 4.992 -26.359 15.078 1 84.56 414 THR A CA 1
ATOM 3173 C C . THR A 1 414 ? 3.695 -25.766 14.523 1 84.56 414 THR A C 1
ATOM 3175 O O . THR A 1 414 ? 2.604 -26.172 14.93 1 84.56 414 THR A O 1
ATOM 3178 N N . ASP A 1 415 ? 3.809 -24.922 13.641 1 88.88 415 ASP A N 1
ATOM 3179 C CA . ASP A 1 415 ? 2.637 -24.266 13.07 1 88.88 415 ASP A CA 1
ATOM 3180 C C . ASP A 1 415 ? 2.24 -24.922 11.742 1 88.88 415 ASP A C 1
ATOM 3182 O O . ASP A 1 415 ? 2.82 -24.609 10.695 1 88.88 415 ASP A O 1
ATOM 3186 N N . GLU A 1 416 ? 1.207 -25.656 11.711 1 84.06 416 GLU A N 1
ATOM 3187 C CA . GLU A 1 416 ? 0.804 -26.453 10.562 1 84.06 416 GLU A CA 1
ATOM 3188 C C . GLU A 1 416 ? 0.374 -25.578 9.398 1 84.06 416 GLU A C 1
ATOM 3190 O O . GLU A 1 416 ? 0.621 -25.906 8.234 1 84.06 416 GLU A O 1
ATOM 3195 N N . ARG A 1 417 ? -0.283 -24.547 9.711 1 86.94 417 ARG A N 1
ATOM 3196 C CA . ARG A 1 417 ? -0.734 -23.672 8.633 1 86.94 417 ARG A CA 1
ATOM 3197 C C . ARG A 1 417 ? 0.447 -23 7.953 1 86.94 417 ARG A C 1
ATOM 3199 O O . ARG A 1 417 ? 0.504 -22.922 6.723 1 86.94 417 ARG A O 1
ATOM 3206 N N . LEU A 1 418 ? 1.344 -22.516 8.812 1 90.62 418 LEU A N 1
ATOM 3207 C CA . LEU A 1 418 ? 2.537 -21.859 8.281 1 90.62 418 LEU A CA 1
ATOM 3208 C C . LEU A 1 418 ? 3.359 -22.828 7.438 1 90.62 418 LEU A C 1
ATOM 3210 O O . LEU A 1 418 ? 3.678 -22.531 6.285 1 90.62 418 LEU A O 1
ATOM 3214 N N . ALA A 1 419 ? 3.617 -23.938 7.945 1 87.56 419 ALA A N 1
ATOM 3215 C CA . ALA A 1 419 ? 4.418 -24.953 7.258 1 87.56 419 ALA A CA 1
ATOM 3216 C C . ALA A 1 419 ? 3.691 -25.469 6.02 1 87.56 419 ALA A C 1
ATOM 3218 O O . ALA A 1 419 ? 4.305 -25.672 4.969 1 87.56 419 ALA A O 1
ATOM 3219 N N . GLY A 1 420 ? 2.432 -25.688 6.215 1 85.31 420 GLY A N 1
ATOM 3220 C CA . GLY A 1 420 ? 1.635 -26.219 5.117 1 85.31 420 GLY A CA 1
ATOM 3221 C C . GLY A 1 420 ? 1.546 -25.266 3.939 1 85.31 420 GLY A C 1
ATOM 3222 O O . GLY A 1 420 ? 1.735 -25.672 2.791 1 85.31 420 GLY A O 1
ATOM 3223 N N . SER A 1 421 ? 1.275 -24.031 4.25 1 87.88 421 SER A N 1
ATOM 3224 C CA . SER A 1 421 ? 1.173 -23.062 3.17 1 87.88 421 SER A CA 1
ATOM 3225 C C . SER A 1 421 ? 2.531 -22.812 2.521 1 87.88 421 SER A C 1
ATOM 3227 O O . SER A 1 421 ? 2.609 -22.531 1.32 1 87.88 421 SER A O 1
ATOM 3229 N N . ALA A 1 422 ? 3.58 -22.859 3.291 1 89.56 422 ALA A N 1
ATOM 3230 C CA . ALA A 1 422 ? 4.922 -22.75 2.723 1 89.56 422 ALA A CA 1
ATOM 3231 C C . ALA A 1 422 ? 5.195 -23.891 1.745 1 89.56 422 ALA A C 1
ATOM 3233 O O . ALA A 1 422 ? 5.738 -23.672 0.659 1 89.56 422 ALA A O 1
ATOM 3234 N N . ARG A 1 423 ? 4.836 -25.016 2.146 1 86.88 423 ARG A N 1
ATOM 3235 C CA . ARG A 1 423 ? 5.023 -26.188 1.301 1 86.88 423 ARG A CA 1
ATOM 3236 C C . ARG A 1 423 ? 4.25 -26.062 -0.006 1 86.88 423 ARG A C 1
ATOM 3238 O O . ARG A 1 423 ? 4.781 -26.344 -1.081 1 86.88 423 ARG A O 1
ATOM 3245 N N . VAL A 1 424 ? 3.1 -25.594 0.115 1 82.25 424 VAL A N 1
ATOM 3246 C CA . VAL A 1 424 ? 2.266 -25.406 -1.069 1 82.25 424 VAL A CA 1
ATOM 3247 C C . VAL A 1 424 ? 2.924 -24.406 -2.018 1 82.25 424 VAL A C 1
ATOM 3249 O O . VAL A 1 424 ? 2.979 -24.641 -3.229 1 82.25 424 VAL A O 1
ATOM 3252 N N . ALA A 1 425 ? 3.387 -23.422 -1.483 1 84.69 425 ALA A N 1
ATOM 3253 C CA . ALA A 1 425 ? 4.008 -22.375 -2.287 1 84.69 425 ALA A CA 1
ATOM 3254 C C . ALA A 1 425 ? 5.246 -22.906 -3.01 1 84.69 425 ALA A C 1
ATOM 3256 O O . ALA A 1 425 ? 5.441 -22.625 -4.195 1 84.69 425 ALA A O 1
ATOM 3257 N N . VAL A 1 426 ? 6.035 -23.609 -2.322 1 88.38 426 VAL A N 1
ATOM 3258 C CA . VAL A 1 426 ? 7.277 -24.094 -2.92 1 88.38 426 VAL A CA 1
ATOM 3259 C C . VAL A 1 426 ? 6.973 -25.156 -3.973 1 88.38 426 VAL A C 1
ATOM 3261 O O . VAL A 1 426 ? 7.652 -25.234 -5 1 88.38 426 VAL A O 1
ATOM 3264 N N . GLU A 1 427 ? 5.961 -25.969 -3.721 1 86.38 427 GLU A N 1
ATOM 3265 C CA . GLU A 1 427 ? 5.551 -26.969 -4.703 1 86.38 427 GLU A CA 1
ATOM 3266 C C . GLU A 1 427 ? 5.008 -26.312 -5.969 1 86.38 427 GLU A C 1
ATOM 3268 O O . GLU A 1 427 ? 5.266 -26.781 -7.078 1 86.38 427 GLU A O 1
ATOM 3273 N N . GLU A 1 428 ? 4.371 -25.25 -5.781 1 78.69 428 GLU A N 1
ATOM 3274 C CA . GLU A 1 428 ? 3.869 -24.5 -6.93 1 78.69 428 GLU A CA 1
ATOM 3275 C C . GLU A 1 428 ? 5.016 -23.922 -7.758 1 78.69 428 GLU A C 1
ATOM 3277 O O . GLU A 1 428 ? 4.988 -23.969 -8.984 1 78.69 428 GLU A O 1
ATOM 3282 N N . GLU A 1 429 ? 5.934 -23.422 -7.102 1 81.31 429 GLU A N 1
ATOM 3283 C CA . GLU A 1 429 ? 7.094 -22.875 -7.797 1 81.31 429 GLU A CA 1
ATOM 3284 C C . GLU A 1 429 ? 7.859 -23.984 -8.531 1 81.31 429 GLU A C 1
ATOM 3286 O O . GLU A 1 429 ? 8.398 -23.75 -9.617 1 81.31 429 GLU A O 1
ATOM 3291 N N . ALA A 1 430 ? 7.918 -25.094 -7.906 1 88.81 430 ALA A N 1
ATOM 3292 C CA . ALA A 1 430 ? 8.641 -26.219 -8.477 1 88.81 430 ALA A CA 1
ATOM 3293 C C . ALA A 1 430 ? 8.031 -26.641 -9.812 1 88.81 430 ALA A C 1
ATOM 3295 O O . ALA A 1 430 ? 8.727 -27.188 -10.68 1 88.81 430 ALA A O 1
ATOM 3296 N N . ARG A 1 431 ? 6.781 -26.344 -9.992 1 79.56 431 ARG A N 1
ATOM 3297 C CA . ARG A 1 431 ? 6.113 -26.672 -11.25 1 79.56 431 ARG A CA 1
ATOM 3298 C C . ARG A 1 431 ? 6.754 -25.922 -12.414 1 79.56 431 ARG A C 1
ATOM 3300 O O . ARG A 1 431 ? 6.871 -26.453 -13.516 1 79.56 431 ARG A O 1
ATOM 3307 N N . TRP A 1 432 ? 7.191 -24.781 -12.148 1 76.06 432 TRP A N 1
ATOM 3308 C CA . TRP A 1 432 ? 7.77 -23.938 -13.195 1 76.06 432 TRP A CA 1
ATOM 3309 C C . TRP A 1 432 ? 9.203 -24.375 -13.5 1 76.06 432 TRP A C 1
ATOM 3311 O O . TRP A 1 432 ? 9.68 -24.219 -14.633 1 76.06 432 TRP A O 1
ATOM 3321 N N . VAL A 1 433 ? 9.859 -24.969 -12.586 1 84.56 433 VAL A N 1
ATOM 3322 C CA . VAL A 1 433 ? 11.266 -25.328 -12.695 1 84.56 433 VAL A CA 1
ATOM 3323 C C . VAL A 1 433 ? 11.391 -26.766 -13.211 1 84.56 433 VAL A C 1
ATOM 3325 O O . VAL A 1 433 ? 12.422 -27.141 -13.773 1 84.56 433 VAL A O 1
ATOM 3328 N N . ALA A 1 434 ? 10.344 -27.547 -13.125 1 87.12 434 ALA A N 1
ATOM 3329 C CA . ALA A 1 434 ? 10.367 -29 -13.359 1 87.12 434 ALA A CA 1
ATOM 3330 C C . ALA A 1 434 ? 10.789 -29.312 -14.789 1 87.12 434 ALA A C 1
ATOM 3332 O O . ALA A 1 434 ? 11.633 -30.188 -15.016 1 87.12 434 ALA A O 1
ATOM 3333 N N . PRO A 1 435 ? 10.289 -28.562 -15.781 1 77.12 435 PRO A N 1
ATOM 3334 C CA . PRO A 1 435 ? 10.734 -28.859 -17.141 1 77.12 435 PRO A CA 1
ATOM 3335 C C . PRO A 1 435 ? 12.234 -28.656 -17.344 1 77.12 435 PRO A C 1
ATOM 3337 O O . PRO A 1 435 ? 12.891 -29.438 -18.031 1 77.12 435 PRO A O 1
ATOM 3340 N N . GLY A 1 436 ? 12.758 -27.625 -16.719 1 83.69 436 GLY A N 1
ATOM 3341 C CA . GLY A 1 436 ? 14.195 -27.359 -16.781 1 83.69 436 GLY A CA 1
ATOM 3342 C C . GLY A 1 436 ? 15.016 -28.453 -16.141 1 83.69 436 GLY A C 1
ATOM 3343 O O . GLY A 1 436 ? 16.062 -28.859 -16.672 1 83.69 436 GLY A O 1
ATOM 3344 N N . VAL A 1 437 ? 14.547 -29 -15.023 1 92.44 437 VAL A N 1
ATOM 3345 C CA . VAL A 1 437 ? 15.227 -30.078 -14.328 1 92.44 437 VAL A CA 1
ATOM 3346 C C . VAL A 1 437 ? 15.211 -31.344 -15.188 1 92.44 437 VAL A C 1
ATOM 3348 O O . VAL A 1 437 ? 16.219 -32.031 -15.305 1 92.44 437 VAL A O 1
ATOM 3351 N N . SER A 1 438 ? 14.109 -31.656 -15.789 1 87.88 438 SER A N 1
ATOM 3352 C CA . SER A 1 438 ? 13.938 -32.844 -16.594 1 87.88 438 SER A CA 1
ATOM 3353 C C . SER A 1 438 ? 14.883 -32.844 -17.797 1 87.88 438 SER A C 1
ATOM 3355 O O . SER A 1 438 ? 15.367 -33.906 -18.203 1 87.88 438 SER A O 1
ATOM 3357 N N . GLY A 1 439 ? 15.172 -31.688 -18.25 1 85.81 439 GLY A N 1
ATOM 3358 C CA . GLY A 1 439 ? 15.992 -31.594 -19.453 1 85.81 439 GLY A CA 1
ATOM 3359 C C . GLY A 1 439 ? 17.469 -31.422 -19.141 1 85.81 439 GLY A C 1
ATOM 3360 O O . GLY A 1 439 ? 18.312 -31.547 -20.047 1 85.81 439 GLY A O 1
ATOM 3361 N N . ALA A 1 440 ? 17.891 -31.281 -17.922 1 90.94 440 ALA A N 1
ATOM 3362 C CA . ALA A 1 440 ? 19.234 -30.828 -17.594 1 90.94 440 ALA A CA 1
ATOM 3363 C C . ALA A 1 440 ? 20.141 -32 -17.203 1 90.94 440 ALA A C 1
ATOM 3365 O O . ALA A 1 440 ? 21.344 -31.828 -17 1 90.94 440 ALA A O 1
ATOM 3366 N N . TYR A 1 441 ? 19.609 -33.188 -17.125 1 95 441 TYR A N 1
ATOM 3367 C CA . TYR A 1 441 ? 20.391 -34.344 -16.703 1 95 441 TYR A CA 1
ATOM 3368 C C . TYR A 1 441 ? 19.953 -35.594 -17.484 1 95 441 TYR A C 1
ATOM 3370 O O . TYR A 1 441 ? 18.828 -35.656 -17.984 1 95 441 TYR A O 1
ATOM 3378 N N . ASP A 1 442 ? 20.828 -36.5 -17.641 1 95 442 ASP A N 1
ATOM 3379 C CA . ASP A 1 442 ? 20.516 -37.75 -18.312 1 95 442 ASP A CA 1
ATOM 3380 C C . ASP A 1 442 ? 19.781 -38.719 -17.391 1 95 442 ASP A C 1
ATOM 3382 O O . ASP A 1 442 ? 20.344 -39.688 -16.922 1 95 442 ASP A O 1
ATOM 3386 N N . TRP A 1 443 ? 18.531 -38.5 -17.25 1 95.44 443 TRP A N 1
ATOM 3387 C CA . TRP A 1 443 ? 17.703 -39.25 -16.328 1 95.44 443 TRP A CA 1
ATOM 3388 C C . TRP A 1 443 ? 17.516 -40.688 -16.797 1 95.44 443 TRP A C 1
ATOM 3390 O O . TRP A 1 443 ? 17.234 -41.594 -16 1 95.44 443 TRP A O 1
ATOM 3400 N N . ALA A 1 444 ? 17.641 -40.906 -18.047 1 92.81 444 ALA A N 1
ATOM 3401 C CA . ALA A 1 444 ? 17.469 -42.25 -18.609 1 92.81 444 ALA A CA 1
ATOM 3402 C C . ALA A 1 444 ? 18.531 -43.188 -18.078 1 92.81 444 ALA A C 1
ATOM 3404 O O . ALA A 1 444 ? 18.297 -44.406 -17.984 1 92.81 444 ALA A O 1
ATOM 3405 N N . SER A 1 445 ? 19.641 -42.688 -17.719 1 92.88 445 SER A N 1
ATOM 3406 C CA . SER A 1 445 ? 20.75 -43.5 -17.234 1 92.88 445 SER A CA 1
ATOM 3407 C C . SER A 1 445 ? 20.672 -43.688 -15.727 1 92.88 445 SER A C 1
ATOM 3409 O O . SER A 1 445 ? 21.531 -44.344 -15.133 1 92.88 445 SER A O 1
ATOM 3411 N N . VAL A 1 446 ? 19.672 -43.156 -15.07 1 94.69 446 VAL A N 1
ATOM 3412 C CA . VAL A 1 446 ? 19.531 -43.219 -13.617 1 94.69 446 VAL A CA 1
ATOM 3413 C C . VAL A 1 446 ? 18.516 -44.312 -13.258 1 94.69 446 VAL A C 1
ATOM 3415 O O . VAL A 1 446 ? 17.312 -44.125 -13.492 1 94.69 446 VAL A O 1
ATOM 3418 N N . PRO A 1 447 ? 18.953 -45.344 -12.758 1 88.44 447 PRO A N 1
ATOM 3419 C CA . PRO A 1 447 ? 18 -46.406 -12.406 1 88.44 447 PRO A CA 1
ATOM 3420 C C . PRO A 1 447 ? 17.172 -46.062 -11.172 1 88.44 447 PRO A C 1
ATOM 3422 O O . PRO A 1 447 ? 15.977 -46.344 -11.125 1 88.44 447 PRO A O 1
ATOM 3425 N N . ALA A 1 448 ? 17.859 -45.5 -10.188 1 94.69 448 ALA A N 1
ATOM 3426 C CA . ALA A 1 448 ? 17.188 -45.156 -8.938 1 94.69 448 ALA A CA 1
ATOM 3427 C C . ALA A 1 448 ? 17.641 -43.781 -8.445 1 94.69 448 ALA A C 1
ATOM 3429 O O . ALA A 1 448 ? 18.828 -43.469 -8.5 1 94.69 448 ALA A O 1
ATOM 3430 N N . LEU A 1 449 ? 16.656 -43 -8.07 1 96.56 449 LEU A N 1
ATOM 3431 C CA . LEU A 1 449 ? 16.922 -41.656 -7.59 1 96.56 449 LEU A CA 1
ATOM 3432 C C . LEU A 1 449 ? 16.484 -41.5 -6.137 1 96.56 449 LEU A C 1
ATOM 3434 O O . LEU A 1 449 ? 15.383 -41.906 -5.762 1 96.56 449 LEU A O 1
ATOM 3438 N N . THR A 1 450 ? 17.359 -41.031 -5.281 1 95.69 450 THR A N 1
ATOM 3439 C CA . THR A 1 450 ? 16.984 -40.594 -3.949 1 95.69 450 THR A CA 1
ATOM 3440 C C . THR A 1 450 ? 16.844 -39.062 -3.92 1 95.69 450 THR A C 1
ATOM 3442 O O . THR A 1 450 ? 17.75 -38.344 -4.332 1 95.69 450 THR A O 1
ATOM 3445 N N . ALA A 1 451 ? 15.688 -38.625 -3.48 1 95.56 451 ALA A N 1
ATOM 3446 C CA . ALA A 1 451 ? 15.406 -37.219 -3.588 1 95.56 451 ALA A CA 1
ATOM 3447 C C . ALA A 1 451 ? 14.938 -36.625 -2.254 1 95.56 451 ALA A C 1
ATOM 3449 O O . ALA A 1 451 ? 14.367 -37.375 -1.431 1 95.56 451 ALA A O 1
ATOM 3450 N N . GLY A 1 452 ? 15.211 -35.344 -1.978 1 93.25 452 GLY A N 1
ATOM 3451 C CA . GLY A 1 452 ? 14.758 -34.594 -0.815 1 93.25 452 GLY A CA 1
ATOM 3452 C C . GLY A 1 452 ? 14.82 -33.094 -1.01 1 93.25 452 GLY A C 1
ATOM 3453 O O . GLY A 1 452 ? 15.25 -32.625 -2.061 1 93.25 452 GLY A O 1
ATOM 3454 N N . GLY A 1 453 ? 14.281 -32.375 0.021 1 92.5 453 GLY A N 1
ATOM 3455 C CA . GLY A 1 453 ? 14.25 -30.922 -0.029 1 92.5 453 GLY A CA 1
ATOM 3456 C C . GLY A 1 453 ? 12.867 -30.359 -0.305 1 92.5 453 GLY A C 1
ATOM 3457 O O . GLY A 1 453 ? 11.875 -31.078 -0.22 1 92.5 453 GLY A O 1
ATOM 3458 N N . HIS A 1 454 ? 12.852 -29.078 -0.658 1 92.12 454 HIS A N 1
ATOM 3459 C CA . HIS A 1 454 ? 11.578 -28.391 -0.859 1 92.12 454 HIS A CA 1
ATOM 3460 C C . HIS A 1 454 ? 11.156 -28.438 -2.322 1 92.12 454 HIS A C 1
ATOM 3462 O O . HIS A 1 454 ? 11.984 -28.266 -3.221 1 92.12 454 HIS A O 1
ATOM 3468 N N . GLY A 1 455 ? 9.867 -28.75 -2.553 1 93.44 455 GLY A N 1
ATOM 3469 C CA . GLY A 1 455 ? 9.328 -28.828 -3.902 1 93.44 455 GLY A CA 1
ATOM 3470 C C . GLY A 1 455 ? 9.609 -30.156 -4.586 1 93.44 455 GLY A C 1
ATOM 3471 O O . GLY A 1 455 ? 9.32 -30.312 -5.77 1 93.44 455 GLY A O 1
ATOM 3472 N N . VAL A 1 456 ? 10.141 -31.078 -3.932 1 93.62 456 VAL A N 1
ATOM 3473 C CA . VAL A 1 456 ? 10.656 -32.312 -4.523 1 93.62 456 VAL A CA 1
ATOM 3474 C C . VAL A 1 456 ? 9.5 -33.188 -5.012 1 93.62 456 VAL A C 1
ATOM 3476 O O . VAL A 1 456 ? 9.633 -33.906 -6.004 1 93.62 456 VAL A O 1
ATOM 3479 N N . GLY A 1 457 ? 8.398 -33.125 -4.316 1 93.62 457 GLY A N 1
ATOM 3480 C CA . GLY A 1 457 ? 7.254 -33.875 -4.781 1 93.62 457 GLY A CA 1
ATOM 3481 C C . GLY A 1 457 ? 6.848 -33.531 -6.203 1 93.62 457 GLY A C 1
ATOM 3482 O O . GLY A 1 457 ? 6.652 -34.438 -7.027 1 93.62 457 GLY A O 1
ATOM 3483 N N . THR A 1 458 ? 6.773 -32.312 -6.445 1 92.38 458 THR A N 1
ATOM 3484 C CA . THR A 1 458 ? 6.391 -31.812 -7.77 1 92.38 458 THR A CA 1
ATOM 3485 C C . THR A 1 458 ? 7.457 -32.156 -8.805 1 92.38 458 THR A C 1
ATOM 3487 O O . THR A 1 458 ? 7.137 -32.531 -9.93 1 92.38 458 THR A O 1
ATOM 3490 N N . LEU A 1 459 ? 8.711 -32.062 -8.445 1 95.25 459 LEU A N 1
ATOM 3491 C CA . LEU A 1 459 ? 9.789 -32.438 -9.352 1 95.25 459 LEU A CA 1
ATOM 3492 C C . LEU A 1 459 ? 9.727 -33.906 -9.703 1 95.25 459 LEU A C 1
ATOM 3494 O O . LEU A 1 459 ? 9.883 -34.281 -10.867 1 95.25 459 LEU A O 1
ATOM 3498 N N . VAL A 1 460 ? 9.461 -34.688 -8.734 1 95.88 460 VAL A N 1
ATOM 3499 C CA . VAL A 1 460 ? 9.398 -36.125 -8.922 1 95.88 460 VAL A CA 1
ATOM 3500 C C . VAL A 1 460 ? 8.211 -36.5 -9.812 1 95.88 460 VAL A C 1
ATOM 3502 O O . VAL A 1 460 ? 8.312 -37.375 -10.68 1 95.88 460 VAL A O 1
ATOM 3505 N N . ASN A 1 461 ? 7.09 -35.844 -9.586 1 92.12 461 ASN A N 1
ATOM 3506 C CA . ASN A 1 461 ? 5.953 -36.031 -10.484 1 92.12 461 ASN A CA 1
ATOM 3507 C C . ASN A 1 461 ? 6.355 -35.844 -11.945 1 92.12 461 ASN A C 1
ATOM 3509 O O . ASN A 1 461 ? 6.07 -36.688 -12.789 1 92.12 461 ASN A O 1
ATOM 3513 N N . ALA A 1 462 ? 7.059 -34.781 -12.25 1 90.12 462 ALA A N 1
ATOM 3514 C CA . ALA A 1 462 ? 7.457 -34.469 -13.617 1 90.12 462 ALA A CA 1
ATOM 3515 C C . ALA A 1 462 ? 8.484 -35.469 -14.148 1 90.12 462 ALA A C 1
ATOM 3517 O O . ALA A 1 462 ? 8.383 -35.906 -15.297 1 90.12 462 ALA A O 1
ATOM 3518 N N . LEU A 1 463 ? 9.453 -35.844 -13.367 1 95.06 463 LEU A N 1
ATOM 3519 C CA . LEU A 1 463 ? 10.531 -36.75 -13.781 1 95.06 463 LEU A CA 1
ATOM 3520 C C . LEU A 1 463 ? 10 -38.125 -14.102 1 95.06 463 LEU A C 1
ATOM 3522 O O . LEU A 1 463 ? 10.352 -38.719 -15.133 1 95.06 463 LEU A O 1
ATOM 3526 N N . VAL A 1 464 ? 9.148 -38.594 -13.164 1 95 464 VAL A N 1
ATOM 3527 C CA . VAL A 1 464 ? 8.641 -39.969 -13.336 1 95 464 VAL A CA 1
ATOM 3528 C C . VAL A 1 464 ? 7.723 -40.031 -14.562 1 95 464 VAL A C 1
ATOM 3530 O O . VAL A 1 464 ? 7.715 -41 -15.297 1 95 464 VAL A O 1
ATOM 3533 N N . LYS A 1 465 ? 6.965 -39 -14.781 1 87.25 465 LYS A N 1
ATOM 3534 C CA . LYS A 1 465 ? 6.105 -38.969 -15.969 1 87.25 465 LYS A CA 1
ATOM 3535 C C . LYS A 1 465 ? 6.934 -38.906 -17.25 1 87.25 465 LYS A C 1
ATOM 3537 O O . LYS A 1 465 ? 6.562 -39.5 -18.25 1 87.25 465 LYS A O 1
ATOM 3542 N N . ALA A 1 466 ? 8.008 -38.219 -17.234 1 87.38 466 ALA A N 1
ATOM 3543 C CA . ALA A 1 466 ? 8.891 -38.125 -18.391 1 87.38 466 ALA A CA 1
ATOM 3544 C C . ALA A 1 466 ? 9.719 -39.375 -18.562 1 87.38 466 ALA A C 1
ATOM 3546 O O . ALA A 1 466 ? 10.086 -39.75 -19.688 1 87.38 466 ALA A O 1
ATOM 3547 N N . HIS A 1 467 ? 10.031 -40.062 -17.438 1 93.19 467 HIS A N 1
ATOM 3548 C CA . HIS A 1 467 ? 10.836 -41.281 -17.406 1 93.19 467 HIS A CA 1
ATOM 3549 C C . HIS A 1 467 ? 10.172 -42.375 -16.562 1 93.19 467 HIS A C 1
ATOM 3551 O O . HIS A 1 467 ? 10.586 -42.625 -15.43 1 93.19 467 HIS A O 1
ATOM 3557 N N . PRO A 1 468 ? 9.312 -43.094 -17.109 1 92.62 468 PRO A N 1
ATOM 3558 C CA . PRO A 1 468 ? 8.484 -44.031 -16.344 1 92.62 468 PRO A CA 1
ATOM 3559 C C . PRO A 1 468 ? 9.297 -45.188 -15.742 1 92.62 468 PRO A C 1
ATOM 3561 O O . PRO A 1 468 ? 8.812 -45.875 -14.844 1 92.62 468 PRO A O 1
ATOM 3564 N N . ALA A 1 469 ? 10.484 -45.406 -16.234 1 93.69 469 ALA A N 1
ATOM 3565 C CA . ALA A 1 469 ? 11.32 -46.469 -15.703 1 93.69 469 ALA A CA 1
ATOM 3566 C C . ALA A 1 469 ? 12.047 -46.031 -14.438 1 93.69 469 ALA A C 1
ATOM 3568 O O . ALA A 1 469 ? 12.594 -46.844 -13.703 1 93.69 469 ALA A O 1
ATOM 3569 N N . LEU A 1 470 ? 12.031 -44.781 -14.133 1 95.75 470 LEU A N 1
ATOM 3570 C CA . LEU A 1 470 ? 12.742 -44.219 -12.992 1 95.75 470 LEU A CA 1
ATOM 3571 C C . LEU A 1 470 ? 12.055 -44.594 -11.68 1 95.75 470 LEU A C 1
ATOM 3573 O O . LEU A 1 470 ? 10.836 -44.469 -11.555 1 95.75 470 LEU A O 1
ATOM 3577 N N . ARG A 1 471 ? 12.82 -45.156 -10.742 1 96.69 471 ARG A N 1
ATOM 3578 C CA . ARG A 1 471 ? 12.367 -45.406 -9.375 1 96.69 471 ARG A CA 1
ATOM 3579 C C . ARG A 1 471 ? 12.922 -44.344 -8.43 1 96.69 471 ARG A C 1
ATOM 3581 O O . ARG A 1 471 ? 14.094 -43.969 -8.523 1 96.69 471 ARG A O 1
ATOM 3588 N N . VAL A 1 472 ? 12.031 -43.844 -7.574 1 97.38 472 VAL A N 1
ATOM 3589 C CA . VAL A 1 472 ? 12.453 -42.719 -6.758 1 97.38 472 VAL A CA 1
ATOM 3590 C C . VAL A 1 472 ? 12.203 -43 -5.281 1 97.38 472 VAL A C 1
ATOM 3592 O O . VAL A 1 472 ? 11.18 -43.594 -4.926 1 97.38 472 VAL A O 1
ATOM 3595 N N . ARG A 1 473 ? 13.172 -42.719 -4.438 1 96.12 473 ARG A N 1
ATOM 3596 C CA . ARG A 1 473 ? 13.031 -42.656 -2.984 1 96.12 473 ARG A CA 1
ATOM 3597 C C . ARG A 1 473 ? 13.016 -41.219 -2.49 1 96.12 473 ARG A C 1
ATOM 3599 O O . ARG A 1 473 ? 13.953 -40.469 -2.75 1 96.12 473 ARG A O 1
ATOM 3606 N N . ILE A 1 474 ? 11.922 -40.844 -1.825 1 96 474 ILE A N 1
ATOM 3607 C CA . ILE A 1 474 ? 11.875 -39.5 -1.253 1 96 474 ILE A CA 1
ATOM 3608 C C . ILE A 1 474 ? 12.07 -39.562 0.259 1 96 474 ILE A C 1
ATOM 3610 O O . ILE A 1 474 ? 11.344 -40.281 0.953 1 96 474 ILE A O 1
ATOM 3614 N N . ALA A 1 475 ? 13.047 -38.875 0.761 1 93.12 475 ALA A N 1
ATOM 3615 C CA . ALA A 1 475 ? 13.352 -38.844 2.189 1 93.12 475 ALA A CA 1
ATOM 3616 C C . ALA A 1 475 ? 12.922 -37.531 2.814 1 93.12 475 ALA A C 1
ATOM 3618 O O . ALA A 1 475 ? 13.258 -36.438 2.301 1 93.12 475 ALA A O 1
ATOM 3619 N N . ALA A 1 476 ? 12.156 -37.531 3.904 1 90.06 476 ALA A N 1
ATOM 3620 C CA . ALA A 1 476 ? 11.688 -36.344 4.629 1 90.06 476 ALA A CA 1
ATOM 3621 C C . ALA A 1 476 ? 11.109 -36.719 5.988 1 90.06 476 ALA A C 1
ATOM 3623 O O . ALA A 1 476 ? 11.117 -37.906 6.359 1 90.06 476 ALA A O 1
ATOM 3624 N N . LEU A 1 477 ? 10.711 -35.75 6.734 1 86 477 LEU A N 1
ATOM 3625 C CA . LEU A 1 477 ? 10.023 -36 7.996 1 86 477 LEU A CA 1
ATOM 3626 C C . LEU A 1 477 ? 8.695 -36.719 7.758 1 86 477 LEU A C 1
ATOM 3628 O O . LEU A 1 477 ? 8.023 -36.469 6.75 1 86 477 LEU A O 1
ATOM 3632 N N . PRO A 1 478 ? 8.289 -37.469 8.727 1 88.19 478 PRO A N 1
ATOM 3633 C CA . PRO A 1 478 ? 7.039 -38.219 8.562 1 88.19 478 PRO A CA 1
ATOM 3634 C C . PRO A 1 478 ? 5.848 -37.312 8.273 1 88.19 478 PRO A C 1
ATOM 3636 O O . PRO A 1 478 ? 5.004 -37.656 7.434 1 88.19 478 PRO A O 1
ATOM 3639 N N . SER A 1 479 ? 5.816 -36.25 8.914 1 82.69 479 SER A N 1
ATOM 3640 C CA . SER A 1 479 ? 4.707 -35.344 8.711 1 82.69 479 SER A CA 1
ATOM 3641 C C . SER A 1 479 ? 4.695 -34.812 7.281 1 82.69 479 SER A C 1
ATOM 3643 O O . SER A 1 479 ? 3.627 -34.625 6.691 1 82.69 479 SER A O 1
ATOM 3645 N N . GLU A 1 480 ? 5.832 -34.625 6.719 1 85.31 480 GLU A N 1
ATOM 3646 C CA . GLU A 1 480 ? 5.949 -34.125 5.348 1 85.31 480 GLU A CA 1
ATOM 3647 C C . GLU A 1 480 ? 5.598 -35.219 4.34 1 85.31 480 GLU A C 1
ATOM 3649 O O . GLU A 1 480 ? 4.965 -34.938 3.318 1 85.31 480 GLU A O 1
ATOM 3654 N N . LEU A 1 481 ? 6.031 -36.406 4.648 1 90.75 481 LEU A N 1
ATOM 3655 C CA . LEU A 1 481 ? 5.773 -37.531 3.754 1 90.75 481 LEU A CA 1
ATOM 3656 C C . LEU A 1 481 ? 4.277 -37.812 3.631 1 90.75 481 LEU A C 1
ATOM 3658 O O . LEU A 1 481 ? 3.795 -38.156 2.557 1 90.75 481 LEU A O 1
ATOM 3662 N N . ARG A 1 482 ? 3.594 -37.594 4.727 1 87.75 482 ARG A N 1
ATOM 3663 C CA . ARG A 1 482 ? 2.145 -37.781 4.695 1 87.75 482 ARG A CA 1
ATOM 3664 C C . ARG A 1 482 ? 1.495 -36.781 3.717 1 87.75 482 ARG A C 1
ATOM 3666 O O . ARG A 1 482 ? 0.653 -37.188 2.908 1 87.75 482 ARG A O 1
ATOM 3673 N N . VAL A 1 483 ? 1.946 -35.656 3.766 1 85.31 483 VAL A N 1
ATOM 3674 C CA . VAL A 1 483 ? 1.397 -34.625 2.889 1 85.31 483 VAL A CA 1
ATOM 3675 C C . VAL A 1 483 ? 1.763 -34.938 1.438 1 85.31 483 VAL A C 1
ATOM 3677 O O . VAL A 1 483 ? 0.931 -34.781 0.538 1 85.31 483 VAL A O 1
ATOM 3680 N N . LEU A 1 484 ? 2.969 -35.344 1.187 1 89 484 LEU A N 1
ATOM 3681 C CA . LEU A 1 484 ? 3.428 -35.688 -0.154 1 89 484 LEU A CA 1
ATOM 3682 C C . LEU A 1 484 ? 2.568 -36.812 -0.748 1 89 484 LEU A C 1
ATOM 3684 O O . LEU A 1 484 ? 2.131 -36.719 -1.896 1 89 484 LEU A O 1
ATOM 3688 N N . ASP A 1 485 ? 2.326 -37.719 0.06 1 90.5 485 ASP A N 1
ATOM 3689 C CA . ASP A 1 485 ? 1.584 -38.906 -0.384 1 90.5 485 ASP A CA 1
ATOM 3690 C C . ASP A 1 485 ? 0.124 -38.531 -0.668 1 90.5 485 ASP A C 1
ATOM 3692 O O . ASP A 1 485 ? -0.422 -38.938 -1.702 1 90.5 485 ASP A O 1
ATOM 3696 N N . GLU A 1 486 ? -0.404 -37.75 0.209 1 83.62 486 GLU A N 1
ATOM 3697 C CA . GLU A 1 486 ? -1.846 -37.531 0.174 1 83.62 486 GLU A CA 1
ATOM 3698 C C . GLU A 1 486 ? -2.199 -36.375 -0.761 1 83.62 486 GLU A C 1
ATOM 3700 O O . GLU A 1 486 ? -3.277 -36.344 -1.357 1 83.62 486 GLU A O 1
ATOM 3705 N N . GLN A 1 487 ? -1.235 -35.469 -0.946 1 81.38 487 GLN A N 1
ATOM 3706 C CA . GLN A 1 487 ? -1.697 -34.219 -1.547 1 81.38 487 GLN A CA 1
ATOM 3707 C C . GLN A 1 487 ? -0.857 -33.875 -2.768 1 81.38 487 GLN A C 1
ATOM 3709 O O . GLN A 1 487 ? -1.31 -33.125 -3.637 1 81.38 487 GLN A O 1
ATOM 3714 N N . ILE A 1 488 ? 0.332 -34.344 -2.877 1 86.94 488 ILE A N 1
ATOM 3715 C CA . ILE A 1 488 ? 1.234 -33.75 -3.873 1 86.94 488 ILE A CA 1
ATOM 3716 C C . ILE A 1 488 ? 1.504 -34.781 -4.973 1 86.94 488 ILE A C 1
ATOM 3718 O O . ILE A 1 488 ? 1.366 -34.469 -6.16 1 86.94 488 ILE A O 1
ATOM 3722 N N . LEU A 1 489 ? 1.768 -36.031 -4.664 1 90.19 489 LEU A N 1
ATOM 3723 C CA . LEU A 1 489 ? 2.141 -37.062 -5.641 1 90.19 489 LEU A CA 1
ATOM 3724 C C . LEU A 1 489 ? 0.929 -37.5 -6.445 1 90.19 489 LEU A C 1
ATOM 3726 O O . LEU A 1 489 ? -0.133 -37.781 -5.883 1 90.19 489 LEU A O 1
ATOM 3730 N N . ASP A 1 490 ? 1.14 -37.562 -7.676 1 85.06 490 ASP A N 1
ATOM 3731 C CA . ASP A 1 490 ? 0.077 -38.031 -8.562 1 85.06 490 ASP A CA 1
ATOM 3732 C C . ASP A 1 490 ? -0.12 -39.531 -8.43 1 85.06 490 ASP A C 1
ATOM 3734 O O . ASP A 1 490 ? 0.836 -40.281 -8.18 1 85.06 490 ASP A O 1
ATOM 3738 N N . THR A 1 491 ? -1.31 -39.938 -8.648 1 83.88 491 THR A N 1
ATOM 3739 C CA . THR A 1 491 ? -1.672 -41.344 -8.469 1 83.88 491 THR A CA 1
ATOM 3740 C C . THR A 1 491 ? -0.893 -42.219 -9.438 1 83.88 491 THR A C 1
ATOM 3742 O O . THR A 1 491 ? -0.553 -43.375 -9.102 1 83.88 491 THR A O 1
ATOM 3745 N N . ASP A 1 492 ? -0.597 -41.75 -10.586 1 86.31 492 ASP A N 1
ATOM 3746 C CA . ASP A 1 492 ? 0.1 -42.562 -11.586 1 86.31 492 ASP A CA 1
ATOM 3747 C C . ASP A 1 492 ? 1.607 -42.562 -11.344 1 86.31 492 ASP A C 1
ATOM 3749 O O . ASP A 1 492 ? 2.342 -43.344 -11.938 1 86.31 492 ASP A O 1
ATOM 3753 N N . VAL A 1 493 ? 2.053 -41.75 -10.445 1 91.88 493 VAL A N 1
ATOM 3754 C CA . VAL A 1 493 ? 3.471 -41.656 -10.125 1 91.88 493 VAL A CA 1
ATOM 3755 C C . VAL A 1 493 ? 3.775 -42.406 -8.844 1 91.88 493 VAL A C 1
ATOM 3757 O O . VAL A 1 493 ? 4.875 -42.938 -8.68 1 91.88 493 VAL A O 1
ATOM 3760 N N . SER A 1 494 ? 2.838 -42.594 -7.98 1 92.75 494 SER A N 1
ATOM 3761 C CA . SER A 1 494 ? 2.979 -43.156 -6.633 1 92.75 494 SER A CA 1
ATOM 3762 C C . SER A 1 494 ? 3.605 -44.531 -6.66 1 92.75 494 SER A C 1
ATOM 3764 O O . SER A 1 494 ? 4.422 -44.875 -5.797 1 92.75 494 SER A O 1
ATOM 3766 N N . PRO A 1 495 ? 3.299 -45.344 -7.629 1 94.44 495 PRO A N 1
ATOM 3767 C CA . PRO A 1 495 ? 3.887 -46.688 -7.637 1 94.44 495 PRO A CA 1
ATOM 3768 C C . PRO A 1 495 ? 5.402 -46.656 -7.828 1 94.44 495 PRO A C 1
ATOM 3770 O O . PRO A 1 495 ? 6.086 -47.625 -7.461 1 94.44 495 PRO A O 1
ATOM 3773 N N . ASN A 1 496 ? 5.902 -45.688 -8.406 1 96.75 496 ASN A N 1
ATOM 3774 C CA . ASN A 1 496 ? 7.332 -45.594 -8.672 1 96.75 496 ASN A CA 1
ATOM 3775 C C . ASN A 1 496 ? 8.062 -44.938 -7.504 1 96.75 496 ASN A C 1
ATOM 3777 O O . ASN A 1 496 ? 9.289 -44.781 -7.531 1 96.75 496 ASN A O 1
ATOM 3781 N N . VAL A 1 497 ? 7.336 -44.531 -6.434 1 97.31 497 VAL A N 1
ATOM 3782 C CA . VAL A 1 497 ? 7.938 -43.688 -5.395 1 97.31 497 VAL A CA 1
ATOM 3783 C C . VAL A 1 497 ? 7.887 -44.438 -4.055 1 97.31 497 VAL A C 1
ATOM 3785 O O . VAL A 1 497 ? 6.832 -44.938 -3.66 1 97.31 497 VAL A O 1
ATOM 3788 N N . GLU A 1 498 ? 9 -44.594 -3.424 1 96.12 498 GLU A N 1
ATOM 3789 C CA . GLU A 1 498 ? 9.102 -45.062 -2.045 1 96.12 498 GLU A CA 1
ATOM 3790 C C . GLU A 1 498 ? 9.352 -43.906 -1.082 1 96.12 498 GLU A C 1
ATOM 3792 O O . GLU A 1 498 ? 10.273 -43.094 -1.288 1 96.12 498 GLU A O 1
ATOM 3797 N N . LEU A 1 499 ? 8.57 -43.75 -0.068 1 95.75 499 LEU A N 1
ATOM 3798 C CA . LEU A 1 499 ? 8.711 -42.688 0.928 1 95.75 499 LEU A CA 1
ATOM 3799 C C . LEU A 1 499 ? 9.508 -43.188 2.131 1 95.75 499 LEU A C 1
ATOM 3801 O O . LEU A 1 499 ? 9.133 -44.156 2.777 1 95.75 499 LEU A O 1
ATOM 3805 N N . ILE A 1 500 ? 10.586 -42.531 2.436 1 94.12 500 ILE A N 1
ATOM 3806 C CA . ILE A 1 500 ? 11.516 -42.969 3.471 1 94.12 500 ILE A CA 1
ATOM 3807 C C . ILE A 1 500 ? 11.57 -41.938 4.59 1 94.12 500 ILE A C 1
ATOM 3809 O O . ILE A 1 500 ? 12.188 -40.875 4.434 1 94.12 500 ILE A O 1
ATOM 3813 N N . PRO A 1 501 ? 11.047 -42.219 5.801 1 92.69 501 PRO A N 1
ATOM 3814 C CA . PRO A 1 501 ? 11.133 -41.281 6.918 1 92.69 501 PRO A CA 1
ATOM 3815 C C . PRO A 1 501 ? 12.57 -41.031 7.375 1 92.69 501 PRO A C 1
ATOM 3817 O O . PRO A 1 501 ? 13.344 -41.969 7.531 1 92.69 501 PRO A O 1
ATOM 3820 N N . GLN A 1 502 ? 12.852 -39.75 7.469 1 88.31 502 GLN A N 1
ATOM 3821 C CA . GLN A 1 502 ? 14.172 -39.375 7.957 1 88.31 502 GLN A CA 1
ATOM 3822 C C . GLN A 1 502 ? 14.133 -38.062 8.695 1 88.31 502 GLN A C 1
ATOM 3824 O O . GLN A 1 502 ? 13.281 -37.219 8.414 1 88.31 502 GLN A O 1
ATOM 3829 N N . THR A 1 503 ? 15.039 -37.812 9.633 1 80.38 503 THR A N 1
ATOM 3830 C CA . THR A 1 503 ? 15.109 -36.562 10.391 1 80.38 503 THR A CA 1
ATOM 3831 C C . THR A 1 503 ? 16.094 -35.594 9.742 1 80.38 503 THR A C 1
ATOM 3833 O O . THR A 1 503 ? 15.898 -34.375 9.797 1 80.38 503 THR A O 1
ATOM 3836 N N . GLY A 1 504 ? 17.094 -36.062 9.078 1 77.06 504 GLY A N 1
ATOM 3837 C CA . GLY A 1 504 ? 18.078 -35.188 8.484 1 77.06 504 GLY A CA 1
ATOM 3838 C C . GLY A 1 504 ? 17.609 -34.562 7.184 1 77.06 504 GLY A C 1
ATOM 3839 O O . GLY A 1 504 ? 16.734 -35.094 6.508 1 77.06 504 GLY A O 1
ATOM 3840 N N . PRO A 1 505 ? 18.172 -33.344 6.844 1 74.69 505 PRO A N 1
ATOM 3841 C CA . PRO A 1 505 ? 17.688 -32.625 5.66 1 74.69 505 PRO A CA 1
ATOM 3842 C C . PRO A 1 505 ? 18.172 -33.25 4.355 1 74.69 505 PRO A C 1
ATOM 3844 O O . PRO A 1 505 ? 17.578 -33 3.297 1 74.69 505 PRO A O 1
ATOM 3847 N N . VAL A 1 506 ? 19.188 -34.031 4.41 1 79.25 506 VAL A N 1
ATOM 3848 C CA . VAL A 1 506 ? 19.75 -34.594 3.193 1 79.25 506 VAL A CA 1
ATOM 3849 C C . VAL A 1 506 ? 19.406 -36.094 3.115 1 79.25 506 VAL A C 1
ATOM 3851 O O . VAL A 1 506 ? 19.641 -36.844 4.07 1 79.25 506 VAL A O 1
ATOM 3854 N N . PRO A 1 507 ? 18.844 -36.438 1.989 1 83.25 507 PRO A N 1
ATOM 3855 C CA . PRO A 1 507 ? 18.531 -37.844 1.834 1 83.25 507 PRO A CA 1
ATOM 3856 C C . PRO A 1 507 ? 19.797 -38.719 1.78 1 83.25 507 PRO A C 1
ATOM 3858 O O . PRO A 1 507 ? 20.828 -38.281 1.28 1 83.25 507 PRO A O 1
ATOM 3861 N N . HIS A 1 508 ? 19.688 -39.906 2.391 1 79.38 508 HIS A N 1
ATOM 3862 C CA . HIS A 1 508 ? 20.797 -40.875 2.4 1 79.38 508 HIS A CA 1
ATOM 3863 C C . HIS A 1 508 ? 20.5 -42.062 1.517 1 79.38 508 HIS A C 1
ATOM 3865 O O . HIS A 1 508 ? 19.328 -42.469 1.363 1 79.38 508 HIS A O 1
ATOM 3871 N N . GLY A 1 509 ? 21.562 -42.406 0.876 1 77.12 509 GLY A N 1
ATOM 3872 C CA . GLY A 1 509 ? 21.453 -43.656 0.131 1 77.12 509 GLY A CA 1
ATOM 3873 C C . GLY A 1 509 ? 21.297 -43.469 -1.363 1 77.12 509 GLY A C 1
ATOM 3874 O O . GLY A 1 509 ? 20.797 -42.406 -1.799 1 77.12 509 GLY A O 1
ATOM 3875 N N . GLY A 1 510 ? 21.844 -44.281 -2.117 1 84.81 510 GLY A N 1
ATOM 3876 C CA . GLY A 1 510 ? 21.734 -44.25 -3.568 1 84.81 510 GLY A CA 1
ATOM 3877 C C . GLY A 1 510 ? 22.953 -43.625 -4.242 1 84.81 510 GLY A C 1
ATOM 3878 O O . GLY A 1 510 ? 23.797 -43.031 -3.58 1 84.81 510 GLY A O 1
ATOM 3879 N N . SER A 1 511 ? 23.016 -43.875 -5.543 1 92.38 511 SER A N 1
ATOM 3880 C CA . SER A 1 511 ? 24.156 -43.375 -6.32 1 92.38 511 SER A CA 1
ATOM 3881 C C . SER A 1 511 ? 23.859 -42.031 -6.949 1 92.38 511 SER A C 1
ATOM 3883 O O . SER A 1 511 ? 24.766 -41.312 -7.34 1 92.38 511 SER A O 1
ATOM 3885 N N . THR A 1 512 ? 22.609 -41.688 -7.125 1 95.81 512 THR A N 1
ATOM 3886 C CA . THR A 1 512 ? 22.172 -40.375 -7.594 1 95.81 512 THR A CA 1
ATOM 3887 C C . THR A 1 512 ? 21.203 -39.75 -6.602 1 95.81 512 THR A C 1
ATOM 3889 O O . THR A 1 512 ? 20.141 -40.312 -6.316 1 95.81 512 THR A O 1
ATOM 3892 N N . VAL A 1 513 ? 21.578 -38.594 -6.039 1 95.75 513 VAL A N 1
ATOM 3893 C CA . VAL A 1 513 ? 20.797 -37.906 -5.02 1 95.75 513 VAL A CA 1
ATOM 3894 C C . VAL A 1 513 ? 20.406 -36.531 -5.523 1 95.75 513 VAL A C 1
ATOM 3896 O O . VAL A 1 513 ? 21.234 -35.781 -6.066 1 95.75 513 VAL A O 1
ATOM 3899 N N . LEU A 1 514 ? 19.156 -36.219 -5.445 1 96.44 514 LEU A N 1
ATOM 3900 C CA . LEU A 1 514 ? 18.656 -34.906 -5.805 1 96.44 514 LEU A CA 1
ATOM 3901 C C . LEU A 1 514 ? 18.219 -34.125 -4.562 1 96.44 514 LEU A C 1
ATOM 3903 O O . LEU A 1 514 ? 17.422 -34.625 -3.768 1 96.44 514 LEU A O 1
ATOM 3907 N N . VAL A 1 515 ? 18.797 -32.969 -4.305 1 95.44 515 VAL A N 1
ATOM 3908 C CA . VAL A 1 515 ? 18.391 -32.062 -3.234 1 95.44 515 VAL A CA 1
ATOM 3909 C C . VAL A 1 515 ? 17.891 -30.734 -3.832 1 95.44 515 VAL A C 1
ATOM 3911 O O . VAL A 1 515 ? 18.625 -30.078 -4.574 1 95.44 515 VAL A O 1
ATOM 3914 N N . SER A 1 516 ? 16.656 -30.422 -3.498 1 95.62 516 SER A N 1
ATOM 3915 C CA . SER A 1 516 ? 16.031 -29.25 -4.105 1 95.62 516 SER A CA 1
ATOM 3916 C C . SER A 1 516 ? 15.773 -28.156 -3.072 1 95.62 516 SER A C 1
ATOM 3918 O O . SER A 1 516 ? 15.109 -28.391 -2.062 1 95.62 516 SER A O 1
ATOM 3920 N N . ARG A 1 517 ? 16.281 -26.922 -3.32 1 94.25 517 ARG A N 1
ATOM 3921 C CA . ARG A 1 517 ? 15.945 -25.672 -2.646 1 94.25 517 ARG A CA 1
ATOM 3922 C C . ARG A 1 517 ? 16.062 -25.812 -1.133 1 94.25 517 ARG A C 1
ATOM 3924 O O . ARG A 1 517 ? 15.148 -25.453 -0.394 1 94.25 517 ARG A O 1
ATOM 3931 N N . LEU A 1 518 ? 17.156 -26.328 -0.694 1 91.19 518 LEU A N 1
ATOM 3932 C CA . LEU A 1 518 ? 17.406 -26.562 0.726 1 91.19 518 LEU A CA 1
ATOM 3933 C C . LEU A 1 518 ? 18.266 -25.438 1.304 1 91.19 518 LEU A C 1
ATOM 3935 O O . LEU A 1 518 ? 18.078 -25.031 2.449 1 91.19 518 LEU A O 1
ATOM 3939 N N . LEU A 1 519 ? 19.109 -24.844 0.577 1 93.69 519 LEU A N 1
ATOM 3940 C CA . LEU A 1 519 ? 20.188 -24.016 1.114 1 93.69 519 LEU A CA 1
ATOM 3941 C C . LEU A 1 519 ? 19.703 -22.578 1.323 1 93.69 519 LEU A C 1
ATOM 3943 O O . LEU A 1 519 ? 20.297 -21.844 2.104 1 93.69 519 LEU A O 1
ATOM 3947 N N . GLU A 1 520 ? 18.672 -22.172 0.652 1 91.38 520 GLU A N 1
ATOM 3948 C CA . GLU A 1 520 ? 18.234 -20.781 0.7 1 91.38 520 GLU A CA 1
ATOM 3949 C C . GLU A 1 520 ? 17.797 -20.391 2.109 1 91.38 520 GLU A C 1
ATOM 3951 O O . GLU A 1 520 ? 17.734 -19.203 2.439 1 91.38 520 GLU A O 1
ATOM 3956 N N . ARG A 1 521 ? 17.484 -21.328 3.008 1 89.88 521 ARG A N 1
ATOM 3957 C CA . ARG A 1 521 ? 17 -21.031 4.352 1 89.88 521 ARG A CA 1
ATOM 3958 C C . ARG A 1 521 ? 18.094 -21.234 5.387 1 89.88 521 ARG A C 1
ATOM 3960 O O . ARG A 1 521 ? 17.844 -21.172 6.594 1 89.88 521 ARG A O 1
ATOM 3967 N N . LEU A 1 522 ? 19.359 -21.469 4.887 1 90.62 522 LEU A N 1
ATOM 3968 C CA . LEU A 1 522 ? 20.453 -21.797 5.793 1 90.62 522 LEU A CA 1
ATOM 3969 C C . LEU A 1 522 ? 21.578 -20.781 5.68 1 90.62 522 LEU A C 1
ATOM 3971 O O . LEU A 1 522 ? 21.906 -20.328 4.582 1 90.62 522 LEU A O 1
ATOM 3975 N N . ALA A 1 523 ? 22.094 -20.469 6.832 1 88.12 523 ALA A N 1
ATOM 3976 C CA . ALA A 1 523 ? 23.328 -19.703 6.816 1 88.12 523 ALA A CA 1
ATOM 3977 C C . ALA A 1 523 ? 24.453 -20.5 6.176 1 88.12 523 ALA A C 1
ATOM 3979 O O . ALA A 1 523 ? 24.359 -21.719 6.039 1 88.12 523 ALA A O 1
ATOM 3980 N N . ASP A 1 524 ? 25.516 -19.859 5.801 1 90.44 524 ASP A N 1
ATOM 3981 C CA . ASP A 1 524 ? 26.594 -20.469 5.051 1 90.44 524 ASP A CA 1
ATOM 3982 C C . ASP A 1 524 ? 27.188 -21.656 5.816 1 90.44 524 ASP A C 1
ATOM 3984 O O . ASP A 1 524 ? 27.406 -22.734 5.246 1 90.44 524 ASP A O 1
ATOM 3988 N N . GLU A 1 525 ? 27.406 -21.469 7.055 1 91.38 525 GLU A N 1
ATOM 3989 C CA . GLU A 1 525 ? 28.031 -22.531 7.84 1 91.38 525 GLU A CA 1
ATOM 3990 C C . GLU A 1 525 ? 27.125 -23.75 7.945 1 91.38 525 GLU A C 1
ATOM 3992 O O . GLU A 1 525 ? 27.594 -24.891 7.879 1 91.38 525 GLU A O 1
ATOM 3997 N N . ASP A 1 526 ? 25.875 -23.469 8.055 1 91.38 526 ASP A N 1
ATOM 3998 C CA . ASP A 1 526 ? 24.922 -24.562 8.125 1 91.38 526 ASP A CA 1
ATOM 3999 C C . ASP A 1 526 ? 24.781 -25.266 6.773 1 91.38 526 ASP A C 1
ATOM 4001 O O . ASP A 1 526 ? 24.641 -26.484 6.715 1 91.38 526 ASP A O 1
ATOM 4005 N N . ALA A 1 527 ? 24.828 -24.516 5.742 1 94.06 527 ALA A N 1
ATOM 4006 C CA . ALA A 1 527 ? 24.766 -25.062 4.391 1 94.06 527 ALA A CA 1
ATOM 4007 C C . ALA A 1 527 ? 25.953 -25.984 4.113 1 94.06 527 ALA A C 1
ATOM 4009 O O . ALA A 1 527 ? 25.781 -27.078 3.572 1 94.06 527 ALA A O 1
ATOM 4010 N N . VAL A 1 528 ? 27.094 -25.547 4.531 1 95.5 528 VAL A N 1
ATOM 4011 C CA . VAL A 1 528 ? 28.297 -26.359 4.344 1 95.5 528 VAL A CA 1
ATOM 4012 C C . VAL A 1 528 ? 28.188 -27.656 5.141 1 95.5 528 VAL A C 1
ATOM 4014 O O . VAL A 1 528 ? 28.547 -28.719 4.652 1 95.5 528 VAL A O 1
ATOM 4017 N N . LEU A 1 529 ? 27.672 -27.547 6.309 1 93.69 529 LEU A N 1
ATOM 4018 C CA . LEU A 1 529 ? 27.516 -28.734 7.152 1 93.69 529 LEU A CA 1
ATOM 4019 C C . LEU A 1 529 ? 26.578 -29.734 6.5 1 93.69 529 LEU A C 1
ATOM 4021 O O . LEU A 1 529 ? 26.875 -30.938 6.48 1 93.69 529 LEU A O 1
ATOM 4025 N N . ILE A 1 530 ? 25.516 -29.281 5.953 1 91.5 530 ILE A N 1
ATOM 4026 C CA . ILE A 1 530 ? 24.516 -30.141 5.332 1 91.5 530 ILE A CA 1
ATOM 4027 C C . ILE A 1 530 ? 25.094 -30.781 4.07 1 91.5 530 ILE A C 1
ATOM 4029 O O . ILE A 1 530 ? 24.906 -31.969 3.824 1 91.5 530 ILE A O 1
ATOM 4033 N N . LEU A 1 531 ? 25.812 -30.016 3.299 1 93.88 531 LEU A N 1
ATOM 4034 C CA . LEU A 1 531 ? 26.422 -30.531 2.072 1 93.88 531 LEU A CA 1
ATOM 4035 C C . LEU A 1 531 ? 27.531 -31.531 2.385 1 93.88 531 LEU A C 1
ATOM 4037 O O . LEU A 1 531 ? 27.719 -32.5 1.647 1 93.88 531 LEU A O 1
ATOM 4041 N N . THR A 1 532 ? 28.25 -31.266 3.459 1 92.81 532 THR A N 1
ATOM 4042 C CA . THR A 1 532 ? 29.266 -32.219 3.904 1 92.81 532 THR A CA 1
ATOM 4043 C C . THR A 1 532 ? 28.641 -33.562 4.273 1 92.81 532 THR A C 1
ATOM 4045 O O . THR A 1 532 ? 29.188 -34.594 3.957 1 92.81 532 THR A O 1
ATOM 4048 N N . GLY A 1 533 ? 27.578 -33.438 4.934 1 89.12 533 GLY A N 1
ATOM 4049 C CA . GLY A 1 533 ? 26.844 -34.656 5.258 1 89.12 533 GLY A CA 1
ATOM 4050 C C . GLY A 1 533 ? 26.359 -35.406 4.027 1 89.12 533 GLY A C 1
ATOM 4051 O O . GLY A 1 533 ? 26.422 -36.656 3.986 1 89.12 533 GLY A O 1
ATOM 4052 N N . ALA A 1 534 ? 25.906 -34.688 3.057 1 89.31 534 ALA A N 1
ATOM 4053 C CA . ALA A 1 534 ? 25.469 -35.312 1.805 1 89.31 534 ALA A CA 1
ATOM 4054 C C . ALA A 1 534 ? 26.625 -35.969 1.077 1 89.31 534 ALA A C 1
ATOM 4056 O O . ALA A 1 534 ? 26.484 -37.062 0.542 1 89.31 534 ALA A O 1
ATOM 4057 N N . ALA A 1 535 ? 27.719 -35.312 1.09 1 90.94 535 ALA A N 1
ATOM 4058 C CA . ALA A 1 535 ? 28.922 -35.844 0.452 1 90.94 535 ALA A CA 1
ATOM 4059 C C . ALA A 1 535 ? 29.359 -37.156 1.123 1 90.94 535 ALA A C 1
ATOM 4061 O O . ALA A 1 535 ? 29.734 -38.094 0.446 1 90.94 535 ALA A O 1
ATOM 4062 N N . ALA A 1 536 ? 29.281 -37.125 2.375 1 88.81 536 ALA A N 1
ATOM 4063 C CA . ALA A 1 536 ? 29.734 -38.281 3.145 1 88.81 536 ALA A CA 1
ATOM 4064 C C . ALA A 1 536 ? 28.828 -39.5 2.895 1 88.81 536 ALA A C 1
ATOM 4066 O O . ALA A 1 536 ? 29.297 -40.656 2.957 1 88.81 536 ALA A O 1
ATOM 4067 N N . ALA A 1 537 ? 27.641 -39.219 2.6 1 86.44 537 ALA A N 1
ATOM 4068 C CA . ALA A 1 537 ? 26.656 -40.312 2.424 1 86.44 537 ALA A CA 1
ATOM 4069 C C . ALA A 1 537 ? 26.672 -40.812 0.99 1 86.44 537 ALA A C 1
ATOM 4071 O O . ALA A 1 537 ? 26.109 -41.875 0.707 1 86.44 537 ALA A O 1
ATOM 4072 N N . LEU A 1 538 ? 27.328 -40.156 0.104 1 89.88 538 LEU A N 1
ATOM 4073 C CA . LEU A 1 538 ? 27.391 -40.531 -1.304 1 89.88 538 LEU A CA 1
ATOM 4074 C C . LEU A 1 538 ? 28.438 -41.594 -1.535 1 89.88 538 LEU A C 1
ATOM 4076 O O . LEU A 1 538 ? 29.547 -41.531 -0.991 1 89.88 538 LEU A O 1
ATOM 4080 N N . PRO A 1 539 ? 28.156 -42.656 -2.262 1 89.62 539 PRO A N 1
ATOM 4081 C CA . PRO A 1 539 ? 29.203 -43.594 -2.668 1 89.62 539 PRO A CA 1
ATOM 4082 C C . PRO A 1 539 ? 30.297 -42.906 -3.514 1 89.62 539 PRO A C 1
ATOM 4084 O O . PRO A 1 539 ? 30.078 -41.812 -4.031 1 89.62 539 PRO A O 1
ATOM 4087 N N . PRO A 1 540 ? 31.422 -43.562 -3.678 1 88.88 540 PRO A N 1
ATOM 4088 C CA . PRO A 1 540 ? 32.531 -42.969 -4.379 1 88.88 540 PRO A CA 1
ATOM 4089 C C . PRO A 1 540 ? 32.188 -42.5 -5.789 1 88.88 540 PRO A C 1
ATOM 4091 O O . PRO A 1 540 ? 32.688 -41.469 -6.25 1 88.88 540 PRO A O 1
ATOM 4094 N N . ASP A 1 541 ? 31.328 -43.219 -6.457 1 89.06 541 ASP A N 1
ATOM 4095 C CA . ASP A 1 541 ? 30.953 -42.844 -7.82 1 89.06 541 ASP A CA 1
ATOM 4096 C C . ASP A 1 541 ? 29.578 -42.188 -7.844 1 89.06 541 ASP A C 1
ATOM 4098 O O . ASP A 1 541 ? 28.938 -42.125 -8.898 1 89.06 541 ASP A O 1
ATOM 4102 N N . GLY A 1 542 ? 29.156 -41.75 -6.691 1 93.69 542 GLY A N 1
ATOM 4103 C CA . GLY A 1 542 ? 27.828 -41.188 -6.586 1 93.69 542 GLY A CA 1
ATOM 4104 C C . GLY A 1 542 ? 27.766 -39.75 -7.082 1 93.69 542 GLY A C 1
ATOM 4105 O O . GLY A 1 542 ? 28.797 -39.094 -7.258 1 93.69 542 GLY A O 1
ATOM 4106 N N . THR A 1 543 ? 26.547 -39.281 -7.434 1 95.5 543 THR A N 1
ATOM 4107 C CA . THR A 1 543 ? 26.312 -37.938 -7.941 1 95.5 543 THR A CA 1
ATOM 4108 C C . THR A 1 543 ? 25.266 -37.219 -7.102 1 95.5 543 THR A C 1
ATOM 4110 O O . THR A 1 543 ? 24.219 -37.812 -6.777 1 95.5 543 THR A O 1
ATOM 4113 N N . LEU A 1 544 ? 25.609 -36.031 -6.66 1 96.19 544 LEU A N 1
ATOM 4114 C CA . LEU A 1 544 ? 24.641 -35.156 -5.992 1 96.19 544 LEU A CA 1
ATOM 4115 C C . LEU A 1 544 ? 24.125 -34.094 -6.945 1 96.19 544 LEU A C 1
ATOM 4117 O O . LEU A 1 544 ? 24.906 -33.312 -7.48 1 96.19 544 LEU A O 1
ATOM 4121 N N . LEU A 1 545 ? 22.859 -34.125 -7.242 1 97.31 545 LEU A N 1
ATOM 4122 C CA . LEU A 1 545 ? 22.188 -33.094 -8.008 1 97.31 545 LEU A CA 1
ATOM 4123 C C . LEU A 1 545 ? 21.578 -32.031 -7.09 1 97.31 545 LEU A C 1
ATOM 4125 O O . LEU A 1 545 ? 20.734 -32.344 -6.242 1 97.31 545 LEU A O 1
ATOM 4129 N N . LEU A 1 546 ? 22.016 -30.797 -7.238 1 97.44 546 LEU A N 1
ATOM 4130 C CA . LEU A 1 546 ? 21.547 -29.703 -6.398 1 97.44 546 LEU A CA 1
ATOM 4131 C C . LEU A 1 546 ? 20.766 -28.672 -7.227 1 97.44 546 LEU A C 1
ATOM 4133 O O . LEU A 1 546 ? 21.281 -28.156 -8.219 1 97.44 546 LEU A O 1
ATOM 4137 N N . VAL A 1 547 ? 19.516 -28.453 -6.891 1 96.88 547 VAL A N 1
ATOM 4138 C CA . VAL A 1 547 ? 18.688 -27.438 -7.531 1 96.88 547 VAL A CA 1
ATOM 4139 C C . VAL A 1 547 ? 18.484 -26.266 -6.57 1 96.88 547 VAL A C 1
ATOM 4141 O O . VAL A 1 547 ? 17.953 -26.438 -5.473 1 96.88 547 VAL A O 1
ATOM 4144 N N . GLU A 1 548 ? 18.938 -25.047 -6.906 1 96.06 548 GLU A N 1
ATOM 4145 C CA . GLU A 1 548 ? 18.797 -23.859 -6.07 1 96.06 548 GLU A CA 1
ATOM 4146 C C . GLU A 1 548 ? 18.438 -22.625 -6.906 1 96.06 548 GLU A C 1
ATOM 4148 O O . GLU A 1 548 ? 18.797 -22.547 -8.078 1 96.06 548 GLU A O 1
ATOM 4153 N N . GLN A 1 549 ? 17.672 -21.781 -6.277 1 92.62 549 GLN A N 1
ATOM 4154 C CA . GLN A 1 549 ? 17.469 -20.453 -6.859 1 92.62 549 GLN A CA 1
ATOM 4155 C C . GLN A 1 549 ? 18.672 -19.547 -6.594 1 92.62 549 GLN A C 1
ATOM 4157 O O . GLN A 1 549 ? 19.219 -19.547 -5.492 1 92.62 549 GLN A O 1
ATOM 4162 N N . ILE A 1 550 ? 19.094 -18.844 -7.586 1 92.12 550 ILE A N 1
ATOM 4163 C CA . ILE A 1 550 ? 20.234 -17.938 -7.395 1 92.12 550 ILE A CA 1
ATOM 4164 C C . ILE A 1 550 ? 19.734 -16.5 -7.305 1 92.12 550 ILE A C 1
ATOM 4166 O O . ILE A 1 550 ? 18.578 -16.203 -7.645 1 92.12 550 ILE A O 1
ATOM 4170 N N . ARG A 1 551 ? 20.547 -15.625 -6.758 1 88.06 551 ARG A N 1
ATOM 4171 C CA . ARG A 1 551 ? 20.25 -14.195 -6.75 1 88.06 551 ARG A CA 1
ATOM 4172 C C . ARG A 1 551 ? 20 -13.672 -8.164 1 88.06 551 ARG A C 1
ATOM 4174 O O . ARG A 1 551 ? 20.734 -14.023 -9.094 1 88.06 551 ARG A O 1
ATOM 4181 N N . PRO A 1 552 ? 18.938 -12.93 -8.234 1 70.62 552 PRO A N 1
ATOM 4182 C CA . PRO A 1 552 ? 18.609 -12.445 -9.578 1 70.62 552 PRO A CA 1
ATOM 4183 C C . PRO A 1 552 ? 19.75 -11.648 -10.211 1 70.62 552 PRO A C 1
ATOM 4185 O O . PRO A 1 552 ? 20.422 -10.867 -9.523 1 70.62 552 PRO A O 1
ATOM 4188 N N . THR A 1 553 ? 20.016 -11.984 -11.438 1 67.94 553 THR A N 1
ATOM 4189 C CA . THR A 1 553 ? 21.062 -11.273 -12.164 1 67.94 553 THR A CA 1
ATOM 4190 C C . THR A 1 553 ? 20.516 -10.023 -12.836 1 67.94 553 THR A C 1
ATOM 4192 O O . THR A 1 553 ? 21.266 -9.102 -13.164 1 67.94 553 THR A O 1
ATOM 4195 N N . ASP A 1 554 ? 19.188 -10.086 -12.984 1 63.59 554 ASP A N 1
ATOM 4196 C CA . ASP A 1 554 ? 18.5 -8.938 -13.578 1 63.59 554 ASP A CA 1
ATOM 4197 C C . ASP A 1 554 ? 18.078 -7.945 -12.5 1 63.59 554 ASP A C 1
ATOM 4199 O O . ASP A 1 554 ? 17.172 -8.234 -11.703 1 63.59 554 ASP A O 1
ATOM 4203 N N . PRO A 1 555 ? 18.688 -6.836 -12.438 1 58.94 555 PRO A N 1
ATOM 4204 C CA . PRO A 1 555 ? 18.328 -5.855 -11.406 1 58.94 555 PRO A CA 1
ATOM 4205 C C . PRO A 1 555 ? 16.891 -5.344 -11.547 1 58.94 555 PRO A C 1
ATOM 4207 O O . PRO A 1 555 ? 16.344 -4.793 -10.602 1 58.94 555 PRO A O 1
ATOM 4210 N N . ASP A 1 556 ? 16.281 -5.617 -12.742 1 61.19 556 ASP A N 1
ATOM 4211 C CA . ASP A 1 556 ? 14.93 -5.105 -12.984 1 61.19 556 ASP A CA 1
ATOM 4212 C C . ASP A 1 556 ? 13.875 -6.102 -12.516 1 61.19 556 ASP A C 1
ATOM 4214 O O . ASP A 1 556 ? 12.68 -5.797 -12.531 1 61.19 556 ASP A O 1
ATOM 4218 N N . ASP A 1 557 ? 14.383 -7.184 -12.094 1 74 557 ASP A N 1
ATOM 4219 C CA . ASP A 1 557 ? 13.453 -8.164 -11.539 1 74 557 ASP A CA 1
ATOM 4220 C C . ASP A 1 557 ? 13.109 -7.828 -10.094 1 74 557 ASP A C 1
ATOM 4222 O O . ASP A 1 557 ? 13.734 -8.344 -9.164 1 74 557 ASP A O 1
ATOM 4226 N N . VAL A 1 558 ? 12.086 -7.055 -9.938 1 75.75 558 VAL A N 1
ATOM 4227 C CA . VAL A 1 558 ? 11.695 -6.496 -8.648 1 75.75 558 VAL A CA 1
ATOM 4228 C C . VAL A 1 558 ? 11.227 -7.617 -7.723 1 75.75 558 VAL A C 1
ATOM 4230 O O . VAL A 1 558 ? 11.523 -7.602 -6.527 1 75.75 558 VAL A O 1
ATOM 4233 N N . ASP A 1 559 ? 10.625 -8.562 -8.266 1 79.31 559 ASP A N 1
ATOM 4234 C CA . ASP A 1 559 ? 10.102 -9.664 -7.457 1 79.31 559 ASP A CA 1
ATOM 4235 C C . ASP A 1 559 ? 11.234 -10.5 -6.867 1 79.31 559 ASP A C 1
ATOM 4237 O O . ASP A 1 559 ? 11.188 -10.875 -5.695 1 79.31 559 ASP A O 1
ATOM 4241 N N . ALA A 1 560 ? 12.188 -10.758 -7.727 1 80.88 560 ALA A N 1
ATOM 4242 C CA . ALA A 1 560 ? 13.328 -11.531 -7.242 1 80.88 560 ALA A CA 1
ATOM 4243 C C . ALA A 1 560 ? 14.109 -10.75 -6.188 1 80.88 560 ALA A C 1
ATOM 4245 O O . ALA A 1 560 ? 14.602 -11.336 -5.215 1 80.88 560 ALA A O 1
ATOM 4246 N N . THR A 1 561 ? 14.227 -9.461 -6.375 1 85.69 561 THR A N 1
ATOM 4247 C CA . THR A 1 561 ? 14.891 -8.594 -5.406 1 85.69 561 THR A CA 1
ATOM 4248 C C . THR A 1 561 ? 14.172 -8.625 -4.066 1 85.69 561 THR A C 1
ATOM 4250 O O . THR A 1 561 ? 14.805 -8.758 -3.016 1 85.69 561 THR A O 1
ATOM 4253 N N . LEU A 1 562 ? 12.891 -8.539 -4.133 1 89.88 562 LEU A N 1
ATOM 4254 C CA . LEU A 1 562 ? 12.094 -8.562 -2.912 1 89.88 562 LEU A CA 1
ATOM 4255 C C . LEU A 1 562 ? 12.195 -9.914 -2.223 1 89.88 562 LEU A C 1
ATOM 4257 O O . LEU A 1 562 ? 12.266 -9.984 -0.993 1 89.88 562 LEU A O 1
ATOM 4261 N N . GLN A 1 563 ? 12.203 -10.953 -3.027 1 89.94 563 GLN A N 1
ATOM 4262 C CA . GLN A 1 563 ? 12.344 -12.289 -2.463 1 89.94 563 GLN A CA 1
ATOM 4263 C C . GLN A 1 563 ? 13.664 -12.438 -1.723 1 89.94 563 GLN A C 1
ATOM 4265 O O . GLN A 1 563 ? 13.719 -13.039 -0.65 1 89.94 563 GLN A O 1
ATOM 4270 N N . HIS A 1 564 ? 14.719 -11.883 -2.322 1 91.12 564 HIS A N 1
ATOM 4271 C CA . HIS A 1 564 ? 16.031 -11.859 -1.698 1 91.12 564 HIS A CA 1
ATOM 4272 C C . HIS A 1 564 ? 15.984 -11.188 -0.328 1 91.12 564 HIS A C 1
ATOM 4274 O O . HIS A 1 564 ? 16.5 -11.734 0.651 1 91.12 564 HIS A O 1
ATOM 4280 N N . LEU A 1 565 ? 15.305 -10.102 -0.205 1 93.69 565 LEU A N 1
ATOM 4281 C CA . LEU A 1 565 ? 15.195 -9.352 1.044 1 93.69 565 LEU A CA 1
ATOM 4282 C C . LEU A 1 565 ? 14.312 -10.094 2.043 1 93.69 565 LEU A C 1
ATOM 4284 O O . LEU A 1 565 ? 14.633 -10.164 3.23 1 93.69 565 LEU A O 1
ATOM 4288 N N . ARG A 1 566 ? 13.234 -10.688 1.621 1 94.94 566 ARG A N 1
ATOM 4289 C CA . ARG A 1 566 ? 12.305 -11.398 2.488 1 94.94 566 ARG A CA 1
ATOM 4290 C C . ARG A 1 566 ? 12.969 -12.617 3.119 1 94.94 566 ARG A C 1
ATOM 4292 O O . ARG A 1 566 ? 12.828 -12.852 4.32 1 94.94 566 ARG A O 1
ATOM 4299 N N . LEU A 1 567 ? 13.727 -13.352 2.316 1 93.44 567 LEU A N 1
ATOM 4300 C CA . LEU A 1 567 ? 14.422 -14.523 2.836 1 93.44 567 LEU A CA 1
ATOM 4301 C C . LEU A 1 567 ? 15.438 -14.133 3.898 1 93.44 567 LEU A C 1
ATOM 4303 O O . LEU A 1 567 ? 15.562 -14.805 4.926 1 93.44 567 LEU A O 1
ATOM 4307 N N . ALA A 1 568 ? 16.141 -13.047 3.643 1 94 568 ALA A N 1
ATOM 4308 C CA . ALA A 1 568 ? 17.094 -12.562 4.629 1 94 568 ALA A CA 1
ATOM 4309 C C . ALA A 1 568 ? 16.406 -12.203 5.941 1 94 568 ALA A C 1
ATOM 4311 O O . ALA A 1 568 ? 16.891 -12.539 7.02 1 94 568 ALA A O 1
ATOM 4312 N N . CYS A 1 569 ? 15.258 -11.555 5.859 1 94.88 569 CYS A N 1
ATOM 4313 C CA . CYS A 1 569 ? 14.523 -11.117 7.047 1 94.88 569 CYS A CA 1
ATOM 4314 C C . CYS A 1 569 ? 13.961 -12.312 7.805 1 94.88 569 CYS A C 1
ATOM 4316 O O . CYS A 1 569 ? 13.867 -12.281 9.031 1 94.88 569 CYS A O 1
ATOM 4318 N N . LEU A 1 570 ? 13.586 -13.391 7.102 1 94.31 570 LEU A N 1
ATOM 4319 C CA . LEU A 1 570 ? 12.953 -14.555 7.719 1 94.31 570 LEU A CA 1
ATOM 4320 C C . LEU A 1 570 ? 14 -15.477 8.328 1 94.31 570 LEU A C 1
ATOM 4322 O O . LEU A 1 570 ? 13.805 -16.016 9.422 1 94.31 570 LEU A O 1
ATOM 4326 N N . PHE A 1 571 ? 15.172 -15.633 7.566 1 92.19 571 PHE A N 1
ATOM 4327 C CA . PHE A 1 571 ? 16.031 -16.75 7.922 1 92.19 571 PHE A CA 1
ATOM 4328 C C . PHE A 1 571 ? 17.469 -16.281 8.125 1 92.19 571 PHE A C 1
ATOM 4330 O O . PHE A 1 571 ? 18.344 -17.062 8.531 1 92.19 571 PHE A O 1
ATOM 4337 N N . GLY A 1 572 ? 17.703 -15.031 7.855 1 88.75 572 GLY A N 1
ATOM 4338 C CA . GLY A 1 572 ? 19.078 -14.555 7.914 1 88.75 572 GLY A CA 1
ATOM 4339 C C . GLY A 1 572 ? 19.938 -15.062 6.773 1 88.75 572 GLY A C 1
ATOM 4340 O O . GLY A 1 572 ? 21.172 -15.023 6.848 1 88.75 572 GLY A O 1
ATOM 4341 N N . SER A 1 573 ? 19.266 -15.664 5.883 1 86.56 573 SER A N 1
ATOM 4342 C CA . SER A 1 573 ? 19.906 -16.156 4.668 1 86.56 573 SER A CA 1
ATOM 4343 C C . SER A 1 573 ? 19.25 -15.586 3.42 1 86.56 573 SER A C 1
ATOM 4345 O O . SER A 1 573 ? 18.016 -15.562 3.32 1 86.56 573 SER A O 1
ATOM 4347 N N . ALA A 1 574 ? 19.938 -14.984 2.531 1 85.88 574 ALA A N 1
ATOM 4348 C CA . ALA A 1 574 ? 19.453 -14.445 1.267 1 85.88 574 ALA A CA 1
ATOM 4349 C C . ALA A 1 574 ? 19.812 -15.359 0.1 1 85.88 574 ALA A C 1
ATOM 4351 O O . ALA A 1 574 ? 20.359 -16.453 0.302 1 85.88 574 ALA A O 1
ATOM 4352 N N . LEU A 1 575 ? 19.328 -15.031 -1.036 1 90.81 575 LEU A N 1
ATOM 4353 C CA . LEU A 1 575 ? 19.734 -15.75 -2.238 1 90.81 575 LEU A CA 1
ATOM 4354 C C . LEU A 1 575 ? 21.219 -15.547 -2.531 1 90.81 575 LEU A C 1
ATOM 4356 O O . LEU A 1 575 ? 21.734 -14.445 -2.344 1 90.81 575 LEU A O 1
ATOM 4360 N N . ARG A 1 576 ? 21.812 -16.641 -2.861 1 94.06 576 ARG A N 1
ATOM 4361 C CA . ARG A 1 576 ? 23.234 -16.625 -3.164 1 94.06 576 ARG A CA 1
ATOM 4362 C C . ARG A 1 576 ? 23.469 -16.625 -4.672 1 94.06 576 ARG A C 1
ATOM 4364 O O . ARG A 1 576 ? 22.609 -17.031 -5.445 1 94.06 576 ARG A O 1
ATOM 4371 N N . SER A 1 577 ? 24.641 -16.016 -5.039 1 91.44 577 SER A N 1
ATOM 4372 C CA . SER A 1 577 ? 25.016 -16.109 -6.445 1 91.44 577 SER A CA 1
ATOM 4373 C C . SER A 1 577 ? 25.422 -17.531 -6.82 1 91.44 577 SER A C 1
ATOM 4375 O O . SER A 1 577 ? 25.656 -18.359 -5.949 1 91.44 577 SER A O 1
ATOM 4377 N N . GLN A 1 578 ? 25.453 -17.781 -8.156 1 94.12 578 GLN A N 1
ATOM 4378 C CA . GLN A 1 578 ? 25.922 -19.078 -8.648 1 94.12 578 GLN A CA 1
ATOM 4379 C C . GLN A 1 578 ? 27.312 -19.391 -8.117 1 94.12 578 GLN A C 1
ATOM 4381 O O . GLN A 1 578 ? 27.578 -20.516 -7.672 1 94.12 578 GLN A O 1
ATOM 4386 N N . ASP A 1 579 ? 28.188 -18.375 -8.078 1 95.12 579 ASP A N 1
ATOM 4387 C CA . ASP A 1 579 ? 29.547 -18.578 -7.621 1 95.12 579 ASP A CA 1
ATOM 4388 C C . ASP A 1 579 ? 29.594 -18.875 -6.125 1 95.12 579 ASP A C 1
ATOM 4390 O O . ASP A 1 579 ? 30.375 -19.719 -5.676 1 95.12 579 ASP A O 1
ATOM 4394 N N . GLU A 1 580 ? 28.797 -18.219 -5.41 1 94.06 580 GLU A N 1
ATOM 4395 C CA . GLU A 1 580 ? 28.75 -18.438 -3.969 1 94.06 580 GLU A CA 1
ATOM 4396 C C . GLU A 1 580 ? 28.266 -19.859 -3.641 1 94.06 580 GLU A C 1
ATOM 4398 O O . GLU A 1 580 ? 28.812 -20.5 -2.734 1 94.06 580 GLU A O 1
ATOM 4403 N N . LEU A 1 581 ? 27.281 -20.328 -4.324 1 96.56 581 LEU A N 1
ATOM 4404 C CA . LEU A 1 581 ? 26.75 -21.672 -4.102 1 96.56 581 LEU A CA 1
ATOM 4405 C C . LEU A 1 581 ? 27.781 -22.734 -4.488 1 96.56 581 LEU A C 1
ATOM 4407 O O . LEU A 1 581 ? 27.953 -23.734 -3.787 1 96.56 581 LEU A O 1
ATOM 4411 N N . SER A 1 582 ? 28.5 -22.453 -5.582 1 97.31 582 SER A N 1
ATOM 4412 C CA . SER A 1 582 ? 29.578 -23.359 -5.984 1 97.31 582 SER A CA 1
ATOM 4413 C C . SER A 1 582 ? 30.672 -23.406 -4.93 1 97.31 582 SER A C 1
ATOM 4415 O O . SER A 1 582 ? 31.219 -24.484 -4.641 1 97.31 582 SER A O 1
ATOM 4417 N N . ALA A 1 583 ? 30.922 -22.266 -4.41 1 96.94 583 ALA A N 1
ATOM 4418 C CA . ALA A 1 583 ? 31.953 -22.188 -3.377 1 96.94 583 ALA A CA 1
ATOM 4419 C C . ALA A 1 583 ? 31.547 -22.984 -2.141 1 96.94 583 ALA A C 1
ATOM 4421 O O . ALA A 1 583 ? 32.406 -23.609 -1.488 1 96.94 583 ALA A O 1
ATOM 4422 N N . LEU A 1 584 ? 30.297 -22.969 -1.764 1 96.69 584 LEU A N 1
ATOM 4423 C CA . LEU A 1 584 ? 29.812 -23.75 -0.633 1 96.69 584 LEU A CA 1
ATOM 4424 C C . LEU A 1 584 ? 30 -25.25 -0.886 1 96.69 584 LEU A C 1
ATOM 4426 O O . LEU A 1 584 ? 30.391 -25.984 0.016 1 96.69 584 LEU A O 1
ATOM 4430 N N . ALA A 1 585 ? 29.703 -25.672 -2.09 1 96.94 585 ALA A N 1
ATOM 4431 C CA . ALA A 1 585 ? 29.875 -27.078 -2.449 1 96.94 585 ALA A CA 1
ATOM 4432 C C . ALA A 1 585 ? 31.328 -27.516 -2.336 1 96.94 585 ALA A C 1
ATOM 4434 O O . ALA A 1 585 ? 31.625 -28.578 -1.797 1 96.94 585 ALA A O 1
ATOM 4435 N N . VAL A 1 586 ? 32.188 -26.656 -2.795 1 96.5 586 VAL A N 1
ATOM 4436 C CA . VAL A 1 586 ? 33.625 -26.953 -2.756 1 96.5 586 VAL A CA 1
ATOM 4437 C C . VAL A 1 586 ? 34.094 -27.031 -1.305 1 96.5 586 VAL A C 1
ATOM 4439 O O . VAL A 1 586 ? 34.844 -27.938 -0.935 1 96.5 586 VAL A O 1
ATOM 4442 N N . ARG A 1 587 ? 33.625 -26.125 -0.5 1 96.25 587 ARG A N 1
ATOM 4443 C CA . ARG A 1 587 ? 34 -26.109 0.918 1 96.25 587 ARG A CA 1
ATOM 4444 C C . ARG A 1 587 ? 33.5 -27.375 1.615 1 96.25 587 ARG A C 1
ATOM 4446 O O . ARG A 1 587 ? 34.094 -27.812 2.604 1 96.25 587 ARG A O 1
ATOM 4453 N N . ALA A 1 588 ? 32.469 -27.922 1.067 1 95.44 588 ALA A N 1
ATOM 4454 C CA . ALA A 1 588 ? 31.891 -29.125 1.661 1 95.44 588 ALA A CA 1
ATOM 4455 C C . ALA A 1 588 ? 32.594 -30.375 1.162 1 95.44 588 ALA A C 1
ATOM 4457 O O . ALA A 1 588 ? 32.188 -31.5 1.514 1 95.44 588 ALA A O 1
ATOM 4458 N N . GLY A 1 589 ? 33.594 -30.234 0.281 1 93.5 589 GLY A N 1
ATOM 4459 C CA . GLY A 1 589 ? 34.344 -31.359 -0.222 1 93.5 589 GLY A CA 1
ATOM 4460 C C . GLY A 1 589 ? 33.75 -31.953 -1.496 1 93.5 589 GLY A C 1
ATOM 4461 O O . GLY A 1 589 ? 34 -33.125 -1.806 1 93.5 589 GLY A O 1
ATOM 4462 N N . LEU A 1 590 ? 33 -31.234 -2.188 1 96.5 590 LEU A N 1
ATOM 4463 C CA . LEU A 1 590 ? 32.406 -31.672 -3.445 1 96.5 590 LEU A CA 1
ATOM 4464 C C . LEU A 1 590 ? 33.031 -30.953 -4.629 1 96.5 590 LEU A C 1
ATOM 4466 O O . LEU A 1 590 ? 33.562 -29.844 -4.477 1 96.5 590 LEU A O 1
ATOM 4470 N N . ARG A 1 591 ? 33.031 -31.609 -5.715 1 96.44 591 ARG A N 1
ATOM 4471 C CA . ARG A 1 591 ? 33.5 -31.016 -6.965 1 96.44 591 ARG A CA 1
ATOM 4472 C C . ARG A 1 591 ? 32.312 -30.688 -7.883 1 96.44 591 ARG A C 1
ATOM 4474 O O . ARG A 1 591 ? 31.438 -31.531 -8.078 1 96.44 591 ARG A O 1
ATOM 4481 N N . VAL A 1 592 ? 32.375 -29.547 -8.477 1 97.31 592 VAL A N 1
ATOM 4482 C CA . VAL A 1 592 ? 31.344 -29.125 -9.406 1 97.31 592 VAL A CA 1
ATOM 4483 C C . VAL A 1 592 ? 31.656 -29.641 -10.805 1 97.31 592 VAL A C 1
ATOM 4485 O O . VAL A 1 592 ? 32.594 -29.141 -11.461 1 97.31 592 VAL A O 1
ATOM 4488 N N . ARG A 1 593 ? 30.969 -30.547 -11.297 1 96.38 593 ARG A N 1
ATOM 4489 C CA . ARG A 1 593 ? 31.156 -31.078 -12.648 1 96.38 593 ARG A CA 1
ATOM 4490 C C . ARG A 1 593 ? 30.453 -30.188 -13.68 1 96.38 593 ARG A C 1
ATOM 4492 O O . ARG A 1 593 ? 31 -29.953 -14.758 1 96.38 593 ARG A O 1
ATOM 4499 N N . ARG A 1 594 ? 29.266 -29.828 -13.32 1 95.94 594 ARG A N 1
ATOM 4500 C CA . ARG A 1 594 ? 28.438 -29.047 -14.227 1 95.94 594 ARG A CA 1
ATOM 4501 C C . ARG A 1 594 ? 27.469 -28.156 -13.461 1 95.94 594 ARG A C 1
ATOM 4503 O O . ARG A 1 594 ? 27.109 -28.469 -12.32 1 95.94 594 ARG A O 1
ATOM 4510 N N . CYS A 1 595 ? 27.109 -27.062 -14.023 1 96 595 CYS A N 1
ATOM 4511 C CA . CYS A 1 595 ? 26.047 -26.188 -13.539 1 96 595 CYS A CA 1
ATOM 4512 C C . CYS A 1 595 ? 25.219 -25.641 -14.703 1 96 595 CYS A C 1
ATOM 4514 O O . CYS A 1 595 ? 25.719 -24.875 -15.531 1 96 595 CYS A O 1
ATOM 4516 N N . ASP A 1 596 ? 23.984 -26.031 -14.758 1 93.56 596 ASP A N 1
ATOM 4517 C CA . ASP A 1 596 ? 23.125 -25.672 -15.891 1 93.56 596 ASP A CA 1
ATOM 4518 C C . ASP A 1 596 ? 22.047 -24.688 -15.469 1 93.56 596 ASP A C 1
ATOM 4520 O O . ASP A 1 596 ? 21.5 -24.797 -14.367 1 93.56 596 ASP A O 1
ATOM 4524 N N . ASP A 1 597 ? 21.766 -23.719 -16.344 1 88.62 597 ASP A N 1
ATOM 4525 C CA . ASP A 1 597 ? 20.609 -22.844 -16.172 1 88.62 597 ASP A CA 1
ATOM 4526 C C . ASP A 1 597 ? 19.312 -23.578 -16.516 1 88.62 597 ASP A C 1
ATOM 4528 O O . ASP A 1 597 ? 19.141 -24.016 -17.656 1 88.62 597 ASP A O 1
ATOM 4532 N N . ILE A 1 598 ? 18.422 -23.719 -15.562 1 87.81 598 ILE A N 1
ATOM 4533 C CA . ILE A 1 598 ? 17.219 -24.5 -15.789 1 87.81 598 ILE A CA 1
ATOM 4534 C C . ILE A 1 598 ? 16 -23.594 -15.773 1 87.81 598 ILE A C 1
ATOM 4536 O O . ILE A 1 598 ? 14.867 -24.062 -15.641 1 87.81 598 ILE A O 1
ATOM 4540 N N . GLY A 1 599 ? 16.219 -22.281 -15.797 1 77.25 599 GLY A N 1
ATOM 4541 C CA . GLY A 1 599 ? 15.133 -21.312 -15.898 1 77.25 599 GLY A CA 1
ATOM 4542 C C . GLY A 1 599 ? 14.68 -20.781 -14.555 1 77.25 599 GLY A C 1
ATOM 4543 O O . GLY A 1 599 ? 14.953 -21.391 -13.516 1 77.25 599 GLY A O 1
ATOM 4544 N N . TRP A 1 600 ? 13.969 -19.547 -14.555 1 78.81 600 TRP A N 1
ATOM 4545 C CA . TRP A 1 600 ? 13.344 -18.922 -13.391 1 78.81 600 TRP A CA 1
ATOM 4546 C C . TRP A 1 600 ? 14.375 -18.672 -12.297 1 78.81 600 TRP A C 1
ATOM 4548 O O . TRP A 1 600 ? 14.117 -18.953 -11.117 1 78.81 600 TRP A O 1
ATOM 4558 N N . ASP A 1 601 ? 15.617 -18.375 -12.672 1 82.94 601 ASP A N 1
ATOM 4559 C CA . ASP A 1 601 ? 16.734 -18.047 -11.797 1 82.94 601 ASP A CA 1
ATOM 4560 C C . ASP A 1 601 ? 17.172 -19.266 -10.977 1 82.94 601 ASP A C 1
ATOM 4562 O O . ASP A 1 601 ? 17.656 -19.125 -9.852 1 82.94 601 ASP A O 1
ATOM 4566 N N . HIS A 1 602 ? 16.859 -20.422 -11.492 1 91.38 602 HIS A N 1
ATOM 4567 C CA . HIS A 1 602 ? 17.312 -21.656 -10.859 1 91.38 602 HIS A CA 1
ATOM 4568 C C . HIS A 1 602 ? 18.453 -22.297 -11.648 1 91.38 602 HIS A C 1
ATOM 4570 O O . HIS A 1 602 ? 18.578 -22.078 -12.852 1 91.38 602 HIS A O 1
ATOM 4576 N N . ARG A 1 603 ? 19.281 -22.984 -10.953 1 95 603 ARG A N 1
ATOM 4577 C CA . ARG A 1 603 ? 20.391 -23.766 -11.516 1 95 603 ARG A CA 1
ATOM 4578 C C . ARG A 1 603 ? 20.344 -25.203 -11.016 1 95 603 ARG A C 1
ATOM 4580 O O . ARG A 1 603 ? 19.812 -25.484 -9.938 1 95 603 ARG A O 1
ATOM 4587 N N . LEU A 1 604 ? 20.812 -26.078 -11.82 1 97.19 604 LEU A N 1
ATOM 4588 C CA . LEU A 1 604 ? 21.078 -27.453 -11.414 1 97.19 604 LEU A CA 1
ATOM 4589 C C . LEU A 1 604 ? 22.562 -27.75 -11.422 1 97.19 604 LEU A C 1
ATOM 4591 O O . LEU A 1 604 ? 23.219 -27.656 -12.461 1 97.19 604 LEU A O 1
ATOM 4595 N N . TRP A 1 605 ? 23.141 -27.984 -10.266 1 97.81 605 TRP A N 1
ATOM 4596 C CA . TRP A 1 605 ? 24.531 -28.406 -10.133 1 97.81 605 TRP A CA 1
ATOM 4597 C C . TRP A 1 605 ? 24.656 -29.922 -10.156 1 97.81 605 TRP A C 1
ATOM 4599 O O . TRP A 1 605 ? 23.859 -30.625 -9.531 1 97.81 605 TRP A O 1
ATOM 4609 N N . VAL A 1 606 ? 25.578 -30.453 -10.906 1 97.75 606 VAL A N 1
ATOM 4610 C CA . VAL A 1 606 ? 26.016 -31.828 -10.812 1 97.75 606 VAL A CA 1
ATOM 4611 C C . VAL A 1 606 ? 27.312 -31.906 -10.016 1 97.75 606 VAL A C 1
ATOM 4613 O O . VAL A 1 606 ? 28.359 -31.469 -10.484 1 97.75 606 VAL A O 1
ATOM 4616 N N . LEU A 1 607 ? 27.172 -32.5 -8.844 1 97.12 607 LEU A N 1
ATOM 4617 C CA . LEU A 1 607 ? 28.297 -32.531 -7.918 1 97.12 607 LEU A CA 1
ATOM 4618 C C . LEU A 1 607 ? 28.781 -33.969 -7.684 1 97.12 607 LEU A C 1
ATOM 4620 O O . LEU A 1 607 ? 27.969 -34.875 -7.66 1 97.12 607 LEU A O 1
ATOM 4624 N N . GLU A 1 608 ? 30.078 -34.062 -7.504 1 95.62 608 GLU A N 1
ATOM 4625 C CA . GLU A 1 608 ? 30.719 -35.375 -7.211 1 95.62 608 GLU A CA 1
ATOM 4626 C C . GLU A 1 608 ? 31.781 -35.219 -6.125 1 95.62 608 GLU A C 1
ATOM 4628 O O . GLU A 1 608 ? 32.125 -34.094 -5.73 1 95.62 608 GLU A O 1
ATOM 4633 N N . HIS A 1 609 ? 32.156 -36.406 -5.625 1 91.62 609 HIS A N 1
ATOM 4634 C CA . HIS A 1 609 ? 33.25 -36.375 -4.656 1 91.62 609 HIS A CA 1
ATOM 4635 C C . HIS A 1 609 ? 34.5 -35.75 -5.258 1 91.62 609 HIS A C 1
ATOM 4637 O O . HIS A 1 609 ? 34.812 -35.969 -6.422 1 91.62 609 HIS A O 1
ATOM 4643 N N . SER A 1 610 ? 35.094 -34.906 -4.418 1 85.12 610 SER A N 1
ATOM 4644 C CA . SER A 1 610 ? 36.406 -34.406 -4.848 1 85.12 610 SER A CA 1
ATOM 4645 C C . SER A 1 610 ? 37.469 -35.5 -4.816 1 85.12 610 SER A C 1
ATOM 4647 O O . SER A 1 610 ? 37.406 -36.406 -3.99 1 85.12 610 SER A O 1
ATOM 4649 N N . ALA A 1 611 ? 38.188 -35.938 -5.965 1 67 611 ALA A N 1
ATOM 4650 C CA . ALA A 1 611 ? 39.219 -37 -6.09 1 67 611 ALA A CA 1
ATOM 4651 C C . ALA A 1 611 ? 40.031 -37.125 -4.805 1 67 611 ALA A C 1
ATOM 4653 O O . ALA A 1 611 ? 40.469 -38.219 -4.461 1 67 611 ALA A O 1
ATOM 4654 N N . GLY A 1 612 ? 40.406 -36.188 -4.066 1 53.25 612 GLY A N 1
ATOM 4655 C CA . GLY A 1 612 ? 41.344 -36.469 -3.004 1 53.25 612 GLY A CA 1
ATOM 4656 C C . GLY A 1 612 ? 40.688 -37.031 -1.758 1 53.25 612 GLY A C 1
ATOM 4657 O O . GLY A 1 612 ? 41.375 -37.375 -0.787 1 53.25 612 GLY A O 1
ATOM 4658 N N . GLN A 1 613 ? 39.469 -36.969 -1.552 1 44.75 613 GLN A N 1
ATOM 4659 C CA . GLN A 1 613 ? 39 -37.562 -0.307 1 44.75 613 GLN A CA 1
ATOM 4660 C C . GLN A 1 613 ? 38.438 -38.938 -0.545 1 44.75 613 GLN A C 1
ATOM 4662 O O . GLN A 1 613 ? 37.75 -39.188 -1.538 1 44.75 613 GLN A O 1
ATOM 4667 N N . MET B 1 1 ? 21.438 26.609 17.875 1 30.08 1 MET B N 1
ATOM 4668 C CA . MET B 1 1 ? 20.609 27.359 16.938 1 30.08 1 MET B CA 1
ATOM 4669 C C . MET B 1 1 ? 19.172 26.875 16.953 1 30.08 1 MET B C 1
ATOM 4671 O O . MET B 1 1 ? 18.922 25.672 17.125 1 30.08 1 MET B O 1
ATOM 4675 N N . SER B 1 2 ? 18.25 27.656 17.25 1 36.5 2 SER B N 1
ATOM 4676 C CA . SER B 1 2 ? 16.859 27.328 17.5 1 36.5 2 SER B CA 1
ATOM 4677 C C . SER B 1 2 ? 16.266 26.484 16.375 1 36.5 2 SER B C 1
ATOM 4679 O O . SER B 1 2 ? 16.406 26.828 15.203 1 36.5 2 SER B O 1
ATOM 4681 N N . THR B 1 3 ? 16.094 25.281 16.578 1 50.44 3 THR B N 1
ATOM 4682 C CA . THR B 1 3 ? 15.555 24.266 15.688 1 50.44 3 THR B CA 1
ATOM 4683 C C . THR B 1 3 ? 14.102 24.578 15.328 1 50.44 3 THR B C 1
ATOM 4685 O O . THR B 1 3 ? 13.445 23.781 14.648 1 50.44 3 THR B O 1
ATOM 4688 N N . ARG B 1 4 ? 13.633 25.812 15.82 1 52.62 4 ARG B N 1
ATOM 4689 C CA . ARG B 1 4 ? 12.234 26.141 15.586 1 52.62 4 ARG B CA 1
ATOM 4690 C C . ARG B 1 4 ? 12.07 26.938 14.297 1 52.62 4 ARG B C 1
ATOM 4692 O O . ARG B 1 4 ? 12.953 27.719 13.922 1 52.62 4 ARG B O 1
ATOM 4699 N N . ASN B 1 5 ? 11.047 26.75 13.602 1 61 5 ASN B N 1
ATOM 4700 C CA . ASN B 1 5 ? 10.664 27.594 12.469 1 61 5 ASN B CA 1
ATOM 4701 C C . ASN B 1 5 ? 10.531 29.062 12.883 1 61 5 ASN B C 1
ATOM 4703 O O . ASN B 1 5 ? 9.773 29.391 13.797 1 61 5 ASN B O 1
ATOM 4707 N N . PRO B 1 6 ? 11.344 29.891 12.344 1 73.5 6 PRO B N 1
ATOM 4708 C CA . PRO B 1 6 ? 11.359 31.297 12.781 1 73.5 6 PRO B CA 1
ATOM 4709 C C . PRO B 1 6 ? 10.094 32.062 12.398 1 73.5 6 PRO B C 1
ATOM 4711 O O . PRO B 1 6 ? 9.906 33.188 12.805 1 73.5 6 PRO B O 1
ATOM 4714 N N . ARG B 1 7 ? 9.234 31.344 11.656 1 77.44 7 ARG B N 1
ATOM 4715 C CA . ARG B 1 7 ? 7.996 32.031 11.258 1 77.44 7 ARG B CA 1
ATOM 4716 C C . ARG B 1 7 ? 6.859 31.672 12.211 1 77.44 7 ARG B C 1
ATOM 4718 O O . ARG B 1 7 ? 6.492 30.5 12.359 1 77.44 7 ARG B O 1
ATOM 4725 N N . PRO B 1 8 ? 6.309 32.719 12.883 1 73.69 8 PRO B N 1
ATOM 4726 C CA . PRO B 1 8 ? 5.129 32.438 13.711 1 73.69 8 PRO B CA 1
ATOM 4727 C C . PRO B 1 8 ? 3.953 31.906 12.906 1 73.69 8 PRO B C 1
ATOM 4729 O O . PRO B 1 8 ? 3.77 32.281 11.742 1 73.69 8 PRO B O 1
ATOM 4732 N N . VAL B 1 9 ? 3.217 31.031 13.508 1 72.5 9 VAL B N 1
ATOM 4733 C CA . VAL B 1 9 ? 2.123 30.375 12.797 1 72.5 9 VAL B CA 1
ATOM 4734 C C . VAL B 1 9 ? 0.801 30.672 13.508 1 72.5 9 VAL B C 1
ATOM 4736 O O . VAL B 1 9 ? 0.734 30.656 14.734 1 72.5 9 VAL B O 1
ATOM 4739 N N . VAL B 1 10 ? -0.201 31.078 12.719 1 73.56 10 VAL B N 1
ATOM 4740 C CA . VAL B 1 10 ? -1.574 31.219 13.195 1 73.56 10 VAL B CA 1
ATOM 4741 C C . VAL B 1 10 ? -2.494 30.312 12.383 1 73.56 10 VAL B C 1
ATOM 4743 O O . VAL B 1 10 ? -2.338 30.188 11.164 1 73.56 10 VAL B O 1
ATOM 4746 N N . THR B 1 11 ? -3.396 29.625 13.016 1 76.38 11 THR B N 1
ATOM 4747 C CA . THR B 1 11 ? -4.324 28.734 12.328 1 76.38 11 THR B CA 1
ATOM 4748 C C . THR B 1 11 ? -5.738 29.297 12.352 1 76.38 11 THR B C 1
ATOM 4750 O O . THR B 1 11 ? -6.121 30 13.297 1 76.38 11 THR B O 1
ATOM 4753 N N . PHE B 1 12 ? -6.516 29.078 11.203 1 77.56 12 PHE B N 1
ATOM 4754 C CA . PHE B 1 12 ? -7.879 29.562 11.023 1 77.56 12 PHE B CA 1
ATOM 4755 C C . PHE B 1 12 ? -8.82 28.406 10.68 1 77.56 12 PHE B C 1
ATOM 4757 O O . PHE B 1 12 ? -8.391 27.391 10.125 1 77.56 12 PHE B O 1
ATOM 4764 N N . PRO B 1 13 ? -10.133 28.453 11.156 1 76.62 13 PRO B N 1
ATOM 4765 C CA . PRO B 1 13 ? -11.102 27.516 10.57 1 76.62 13 PRO B CA 1
ATOM 4766 C C . PRO B 1 13 ? -11.172 27.625 9.047 1 76.62 13 PRO B C 1
ATOM 4768 O O . PRO B 1 13 ? -11.086 28.719 8.492 1 76.62 13 PRO B O 1
ATOM 4771 N N . ILE B 1 14 ? -11.211 26.469 8.438 1 82.81 14 ILE B N 1
ATOM 4772 C CA . ILE B 1 14 ? -11.391 26.469 6.988 1 82.81 14 ILE B CA 1
ATOM 4773 C C . ILE B 1 14 ? -12.859 26.75 6.656 1 82.81 14 ILE B C 1
ATOM 4775 O O . ILE B 1 14 ? -13.742 25.969 7 1 82.81 14 ILE B O 1
ATOM 4779 N N . VAL B 1 15 ? -13.148 27.922 5.953 1 88.94 15 VAL B N 1
ATOM 4780 C CA . VAL B 1 15 ? -14.508 28.359 5.66 1 88.94 15 VAL B CA 1
ATOM 4781 C C . VAL B 1 15 ? -14.688 28.484 4.148 1 88.94 15 VAL B C 1
ATOM 4783 O O . VAL B 1 15 ? -13.875 29.125 3.473 1 88.94 15 VAL B O 1
ATOM 4786 N N . LEU B 1 16 ? -15.695 27.844 3.625 1 92.31 16 LEU B N 1
ATOM 4787 C CA . LEU B 1 16 ? -16.109 28.031 2.238 1 92.31 16 LEU B CA 1
ATOM 4788 C C . LEU B 1 16 ? -16.875 29.344 2.086 1 92.31 16 LEU B C 1
ATOM 4790 O O . LEU B 1 16 ? -17.891 29.562 2.773 1 92.31 16 LEU B O 1
ATOM 4794 N N . ARG B 1 17 ? -16.438 30.188 1.155 1 94.06 17 ARG B N 1
ATOM 4795 C CA . ARG B 1 17 ? -17.047 31.5 0.991 1 94.06 17 ARG B CA 1
ATOM 4796 C C . ARG B 1 17 ? -17.5 31.719 -0.449 1 94.06 17 ARG B C 1
ATOM 4798 O O . ARG B 1 17 ? -16.797 31.359 -1.39 1 94.06 17 ARG B O 1
ATOM 4805 N N . GLU B 1 18 ? -18.688 32.188 -0.582 1 94.69 18 GLU B N 1
ATOM 4806 C CA . GLU B 1 18 ? -19.203 32.656 -1.865 1 94.69 18 GLU B CA 1
ATOM 4807 C C . GLU B 1 18 ? -18.922 34.156 -2.057 1 94.69 18 GLU B C 1
ATOM 4809 O O . GLU B 1 18 ? -19.359 34.969 -1.25 1 94.69 18 GLU B O 1
ATOM 4814 N N . LEU B 1 19 ? -18.203 34.469 -3.154 1 95.44 19 LEU B N 1
ATOM 4815 C CA . LEU B 1 19 ? -17.844 35.875 -3.393 1 95.44 19 LEU B CA 1
ATOM 4816 C C . LEU B 1 19 ? -18.234 36.281 -4.801 1 95.44 19 LEU B C 1
ATOM 4818 O O . LEU B 1 19 ? -18.562 35.469 -5.645 1 95.44 19 LEU B O 1
ATOM 4822 N N . THR B 1 20 ? -18.25 37.562 -4.961 1 95.25 20 THR B N 1
ATOM 4823 C CA . THR B 1 20 ? -18.594 38.156 -6.246 1 95.25 20 THR B CA 1
ATOM 4824 C C . THR B 1 20 ? -17.375 38.875 -6.844 1 95.25 20 THR B C 1
ATOM 4826 O O . THR B 1 20 ? -16.641 39.562 -6.133 1 95.25 20 THR B O 1
ATOM 4829 N N . VAL B 1 21 ? -17.203 38.719 -8.133 1 94.19 21 VAL B N 1
ATOM 4830 C CA . VAL B 1 21 ? -16.141 39.438 -8.836 1 94.19 21 VAL B CA 1
ATOM 4831 C C . VAL B 1 21 ? -16.516 40.906 -8.945 1 94.19 21 VAL B C 1
ATOM 4833 O O . VAL B 1 21 ? -17.547 41.281 -9.523 1 94.19 21 VAL B O 1
ATOM 4836 N N . LEU B 1 22 ? -15.695 41.719 -8.391 1 95.06 22 LEU B N 1
ATOM 4837 C CA . LEU B 1 22 ? -15.969 43.156 -8.406 1 95.06 22 LEU B CA 1
ATOM 4838 C C . LEU B 1 22 ? -15.305 43.812 -9.602 1 95.06 22 LEU B C 1
ATOM 4840 O O . LEU B 1 22 ? -15.891 44.719 -10.234 1 95.06 22 LEU B O 1
ATOM 4844 N N . ARG B 1 23 ? -14.062 43.531 -9.812 1 95.94 23 ARG B N 1
ATOM 4845 C CA . ARG B 1 23 ? -13.258 44.094 -10.875 1 95.94 23 ARG B CA 1
ATOM 4846 C C . ARG B 1 23 ? -12.234 43.094 -11.406 1 95.94 23 ARG B C 1
ATOM 4848 O O . ARG B 1 23 ? -11.828 42.188 -10.688 1 95.94 23 ARG B O 1
ATOM 4855 N N . VAL B 1 24 ? -11.938 43.25 -12.68 1 94.81 24 VAL B N 1
ATOM 4856 C CA . VAL B 1 24 ? -10.859 42.5 -13.328 1 94.81 24 VAL B CA 1
ATOM 4857 C C . VAL B 1 24 ? -9.922 43.469 -14.047 1 94.81 24 VAL B C 1
ATOM 4859 O O . VAL B 1 24 ? -10.375 44.406 -14.703 1 94.81 24 VAL B O 1
ATOM 4862 N N . ALA B 1 25 ? -8.672 43.312 -13.828 1 91.5 25 ALA B N 1
ATOM 4863 C CA . ALA B 1 25 ? -7.691 44.188 -14.461 1 91.5 25 ALA B CA 1
ATOM 4864 C C . ALA B 1 25 ? -6.414 43.438 -14.812 1 91.5 25 ALA B C 1
ATOM 4866 O O . ALA B 1 25 ? -6.004 42.531 -14.086 1 91.5 25 ALA B O 1
ATOM 4867 N N . ASP B 1 26 ? -5.812 43.844 -15.891 1 89.19 26 ASP B N 1
ATOM 4868 C CA . ASP B 1 26 ? -4.496 43.312 -16.219 1 89.19 26 ASP B CA 1
ATOM 4869 C C . ASP B 1 26 ? -3.391 44.062 -15.492 1 89.19 26 ASP B C 1
ATOM 4871 O O . ASP B 1 26 ? -3.129 45.25 -15.781 1 89.19 26 ASP B O 1
ATOM 4875 N N . VAL B 1 27 ? -2.73 43.344 -14.555 1 86.62 27 VAL B N 1
ATOM 4876 C CA . VAL B 1 27 ? -1.6 43.938 -13.852 1 86.62 27 VAL B CA 1
ATOM 4877 C C . VAL B 1 27 ? -0.415 44.094 -14.805 1 86.62 27 VAL B C 1
ATOM 4879 O O . VAL B 1 27 ? 0.283 45.125 -14.781 1 86.62 27 VAL B O 1
ATOM 4882 N N . THR B 1 28 ? -0.132 43.062 -15.562 1 84.56 28 THR B N 1
ATOM 4883 C CA . THR B 1 28 ? 0.791 43 -16.688 1 84.56 28 THR B CA 1
ATOM 4884 C C . THR B 1 28 ? 0.196 42.188 -17.828 1 84.56 28 THR B C 1
ATOM 4886 O O . THR B 1 28 ? -0.858 41.562 -17.672 1 84.56 28 THR B O 1
ATOM 4889 N N . PRO B 1 29 ? 0.825 42.25 -18.953 1 81.62 29 PRO B N 1
ATOM 4890 C CA . PRO B 1 29 ? 0.314 41.406 -20.031 1 81.62 29 PRO B CA 1
ATOM 4891 C C . PRO B 1 29 ? 0.29 39.938 -19.656 1 81.62 29 PRO B C 1
ATOM 4893 O O . PRO B 1 29 ? -0.45 39.156 -20.266 1 81.62 29 PRO B O 1
ATOM 4896 N N . GLY B 1 30 ? 1.018 39.562 -18.672 1 84.44 30 GLY B N 1
ATOM 4897 C CA . GLY B 1 30 ? 1.095 38.156 -18.312 1 84.44 30 GLY B CA 1
ATOM 4898 C C . GLY B 1 30 ? 0.365 37.844 -17.016 1 84.44 30 GLY B C 1
ATOM 4899 O O . GLY B 1 30 ? 0.4 36.719 -16.547 1 84.44 30 GLY B O 1
ATOM 4900 N N . MET B 1 31 ? -0.287 38.844 -16.438 1 88.81 31 MET B N 1
ATOM 4901 C CA . MET B 1 31 ? -0.892 38.625 -15.117 1 88.81 31 MET B CA 1
ATOM 4902 C C . MET B 1 31 ? -2.221 39.375 -15.008 1 88.81 31 MET B C 1
ATOM 4904 O O . MET B 1 31 ? -2.277 40.594 -15.203 1 88.81 31 MET B O 1
ATOM 4908 N N . ARG B 1 32 ? -3.291 38.594 -14.672 1 90.88 32 ARG B N 1
ATOM 4909 C CA . ARG B 1 32 ? -4.633 39.125 -14.477 1 90.88 32 ARG B CA 1
ATOM 4910 C C . ARG B 1 32 ? -4.996 39.188 -13 1 90.88 32 ARG B C 1
ATOM 4912 O O . ARG B 1 32 ? -4.828 38.188 -12.281 1 90.88 32 ARG B O 1
ATOM 4919 N N . ARG B 1 33 ? -5.438 40.375 -12.586 1 94.12 33 ARG B N 1
ATOM 4920 C CA . ARG B 1 33 ? -5.918 40.5 -11.211 1 94.12 33 ARG B CA 1
ATOM 4921 C C . ARG B 1 33 ? -7.441 40.469 -11.156 1 94.12 33 ARG B C 1
ATOM 4923 O O . ARG B 1 33 ? -8.117 41.156 -11.906 1 94.12 33 ARG B O 1
ATOM 4930 N N . VAL B 1 34 ? -7.91 39.656 -10.281 1 94.38 34 VAL B N 1
ATOM 4931 C CA . VAL B 1 34 ? -9.336 39.562 -10 1 94.38 34 VAL B CA 1
ATOM 4932 C C . VAL B 1 34 ? -9.617 40.031 -8.57 1 94.38 34 VAL B C 1
ATOM 4934 O O . VAL B 1 34 ? -9.086 39.469 -7.617 1 94.38 34 VAL B O 1
ATOM 4937 N N . THR B 1 35 ? -10.414 41.062 -8.438 1 96 35 THR B N 1
ATOM 4938 C CA . THR B 1 35 ? -10.836 41.562 -7.133 1 96 35 THR B CA 1
ATOM 4939 C C . THR B 1 35 ? -12.203 41 -6.762 1 96 35 THR B C 1
ATOM 4941 O O . THR B 1 35 ? -13.172 41.156 -7.508 1 96 35 THR B O 1
ATOM 4944 N N . LEU B 1 36 ? -12.211 40.344 -5.629 1 96.44 36 LEU B N 1
ATOM 4945 C CA . LEU B 1 36 ? -13.445 39.75 -5.152 1 96.44 36 LEU B CA 1
ATOM 4946 C C . LEU B 1 36 ? -13.992 40.5 -3.947 1 96.44 36 LEU B C 1
ATOM 4948 O O . LEU B 1 36 ? -13.234 41.156 -3.238 1 96.44 36 LEU B O 1
ATOM 4952 N N . GLY B 1 37 ? -15.297 40.406 -3.83 1 96.25 37 GLY B N 1
ATOM 4953 C CA . GLY B 1 37 ? -15.984 40.969 -2.672 1 96.25 37 GLY B CA 1
ATOM 4954 C C . GLY B 1 37 ? -17.25 40.219 -2.316 1 96.25 37 GLY B C 1
ATOM 4955 O O . GLY B 1 37 ? -17.609 39.219 -2.973 1 96.25 37 GLY B O 1
ATOM 4956 N N . GLY B 1 38 ? -17.875 40.688 -1.149 1 93.5 38 GLY B N 1
ATOM 4957 C CA . GLY B 1 38 ? -19.125 40.062 -0.705 1 93.5 38 GLY B CA 1
ATOM 4958 C C . GLY B 1 38 ? -19.25 40 0.805 1 93.5 38 GLY B C 1
ATOM 4959 O O . GLY B 1 38 ? -18.266 40.156 1.525 1 93.5 38 GLY B O 1
ATOM 4960 N N . PRO B 1 39 ? -20.391 39.75 1.239 1 93.44 39 PRO B N 1
ATOM 4961 C CA . PRO B 1 39 ? -20.656 39.75 2.68 1 93.44 39 PRO B CA 1
ATOM 4962 C C . PRO B 1 39 ? -19.938 38.625 3.426 1 93.44 39 PRO B C 1
ATOM 4964 O O . PRO B 1 39 ? -19.672 38.75 4.629 1 93.44 39 PRO B O 1
ATOM 4967 N N . GLN B 1 40 ? -19.516 37.656 2.711 1 94.81 40 GLN B N 1
ATOM 4968 C CA . GLN B 1 40 ? -18.953 36.5 3.395 1 94.81 40 GLN B CA 1
ATOM 4969 C C . GLN B 1 40 ? -17.469 36.688 3.676 1 94.81 40 GLN B C 1
ATOM 4971 O O . GLN B 1 40 ? -16.812 35.812 4.242 1 94.81 40 GLN B O 1
ATOM 4976 N N . LEU B 1 41 ? -16.938 37.812 3.271 1 95.44 41 LEU B N 1
ATOM 4977 C CA . LEU B 1 41 ? -15.609 38.188 3.748 1 95.44 41 LEU B CA 1
ATOM 4978 C C . LEU B 1 41 ? -15.641 38.531 5.23 1 95.44 41 LEU B C 1
ATOM 4980 O O . LEU B 1 41 ? -14.609 38.469 5.906 1 95.44 41 LEU B O 1
ATOM 4984 N N . ARG B 1 42 ? -16.781 38.906 5.68 1 94.56 42 ARG B N 1
ATOM 4985 C CA . ARG B 1 42 ? -17.031 39.156 7.102 1 94.56 42 ARG B CA 1
ATOM 4986 C C . ARG B 1 42 ? -17.641 37.906 7.758 1 94.56 42 ARG B C 1
ATOM 4988 O O . ARG B 1 42 ? -17.844 36.906 7.102 1 94.56 42 ARG B O 1
ATOM 4995 N N . ALA B 1 43 ? -17.719 38.062 9.125 1 94.06 43 ALA B N 1
ATOM 4996 C CA . ALA B 1 43 ? -18.391 36.969 9.812 1 94.06 43 ALA B CA 1
ATOM 4997 C C . ALA B 1 43 ? -19.828 36.812 9.312 1 94.06 43 ALA B C 1
ATOM 4999 O O . ALA B 1 43 ? -20.516 37.781 9.047 1 94.06 43 ALA B O 1
ATOM 5000 N N . PHE B 1 44 ? -20.266 35.562 9.133 1 91.81 44 PHE B N 1
ATOM 5001 C CA . PHE B 1 44 ? -21.625 35.312 8.625 1 91.81 44 PHE B CA 1
ATOM 5002 C C . PHE B 1 44 ? -22.188 34.031 9.172 1 91.81 44 PHE B C 1
ATOM 5004 O O . PHE B 1 44 ? -21.469 33.25 9.797 1 91.81 44 PHE B O 1
ATOM 5011 N N . HIS B 1 45 ? -23.531 33.938 9.031 1 91.69 45 HIS B N 1
ATOM 5012 C CA . HIS B 1 45 ? -24.25 32.75 9.461 1 91.69 45 HIS B CA 1
ATOM 5013 C C . HIS B 1 45 ? -24.797 31.984 8.266 1 91.69 45 HIS B C 1
ATOM 5015 O O . HIS B 1 45 ? -25.406 32.562 7.367 1 91.69 45 HIS B O 1
ATOM 5021 N N . ARG B 1 46 ? -24.453 30.656 8.258 1 85.5 46 ARG B N 1
ATOM 5022 C CA . ARG B 1 46 ? -24.969 29.812 7.184 1 85.5 46 ARG B CA 1
ATOM 5023 C C . ARG B 1 46 ? -25.172 28.375 7.668 1 85.5 46 ARG B C 1
ATOM 5025 O O . ARG B 1 46 ? -24.281 27.812 8.32 1 85.5 46 ARG B O 1
ATOM 5032 N N . ASP B 1 47 ? -26.312 27.875 7.336 1 81.31 47 ASP B N 1
ATOM 5033 C CA . ASP B 1 47 ? -26.641 26.484 7.613 1 81.31 47 ASP B CA 1
ATOM 5034 C C . ASP B 1 47 ? -26.406 26.141 9.086 1 81.31 47 ASP B C 1
ATOM 5036 O O . ASP B 1 47 ? -25.812 25.109 9.406 1 81.31 47 ASP B O 1
ATOM 5040 N N . GLY B 1 48 ? -26.719 27.062 9.914 1 79.88 48 GLY B N 1
ATOM 5041 C CA . GLY B 1 48 ? -26.672 26.844 11.352 1 79.88 48 GLY B CA 1
ATOM 5042 C C . GLY B 1 48 ? -25.297 27.031 11.945 1 79.88 48 GLY B C 1
ATOM 5043 O O . GLY B 1 48 ? -25.062 26.734 13.117 1 79.88 48 GLY B O 1
ATOM 5044 N N . LEU B 1 49 ? -24.344 27.531 11.188 1 83.94 49 LEU B N 1
ATOM 5045 C CA . LEU B 1 49 ? -22.984 27.734 11.664 1 83.94 49 LEU B CA 1
ATOM 5046 C C . LEU B 1 49 ? -22.625 29.219 11.68 1 83.94 49 LEU B C 1
ATOM 5048 O O . LEU B 1 49 ? -23 29.969 10.773 1 83.94 49 LEU B O 1
ATOM 5052 N N . ASP B 1 50 ? -22.078 29.641 12.758 1 86.56 50 ASP B N 1
ATOM 5053 C CA . ASP B 1 50 ? -21.453 30.953 12.781 1 86.56 50 ASP B CA 1
ATOM 5054 C C . ASP B 1 50 ? -20 30.891 12.297 1 86.56 50 ASP B C 1
ATOM 5056 O O . ASP B 1 50 ? -19.141 30.328 12.969 1 86.56 50 ASP B O 1
ATOM 5060 N N . LEU B 1 51 ? -19.797 31.469 11.18 1 88.5 51 LEU B N 1
ATOM 5061 C CA . LEU B 1 51 ? -18.484 31.391 10.531 1 88.5 51 LEU B CA 1
ATOM 5062 C C . LEU B 1 51 ? -17.75 32.719 10.648 1 88.5 51 LEU B C 1
ATOM 5064 O O . LEU B 1 51 ? -18.328 33.781 10.445 1 88.5 51 LEU B O 1
ATOM 5068 N N . PRO B 1 52 ? -16.484 32.688 11.016 1 89.31 52 PRO B N 1
ATOM 5069 C CA . PRO B 1 52 ? -15.727 33.906 11.258 1 89.31 52 PRO B CA 1
ATOM 5070 C C . PRO B 1 52 ? -15.367 34.656 9.977 1 89.31 52 PRO B C 1
ATOM 5072 O O . PRO B 1 52 ? -15.484 34.094 8.883 1 89.31 52 PRO B O 1
ATOM 5075 N N . ALA B 1 53 ? -15.008 35.938 10.141 1 93.5 53 ALA B N 1
ATOM 5076 C CA . ALA B 1 53 ? -14.5 36.719 9.031 1 93.5 53 ALA B CA 1
ATOM 5077 C C . ALA B 1 53 ? -13.211 36.125 8.469 1 93.5 53 ALA B C 1
ATOM 5079 O O . ALA B 1 53 ? -12.484 35.438 9.172 1 93.5 53 ALA B O 1
ATOM 5080 N N . LEU B 1 54 ? -12.992 36.375 7.207 1 93.69 54 LEU B N 1
ATOM 5081 C CA . LEU B 1 54 ? -11.742 35.938 6.586 1 93.69 54 LEU B CA 1
ATOM 5082 C C . LEU B 1 54 ? -10.547 36.656 7.227 1 93.69 54 LEU B C 1
ATOM 5084 O O . LEU B 1 54 ? -10.586 37.844 7.477 1 93.69 54 LEU B O 1
ATOM 5088 N N . ARG B 1 55 ? -9.617 35.844 7.523 1 89.38 55 ARG B N 1
ATOM 5089 C CA . ARG B 1 55 ? -8.336 36.375 7.996 1 89.38 55 ARG B CA 1
ATOM 5090 C C . ARG B 1 55 ? -7.184 35.812 7.152 1 89.38 55 ARG B C 1
ATOM 5092 O O . ARG B 1 55 ? -7.176 34.656 6.777 1 89.38 55 ARG B O 1
ATOM 5099 N N . THR B 1 56 ? -6.355 36.688 6.707 1 92.06 56 THR B N 1
ATOM 5100 C CA . THR B 1 56 ? -5.113 36.344 6.02 1 92.06 56 THR B CA 1
ATOM 5101 C C . THR B 1 56 ? -3.967 37.219 6.523 1 92.06 56 THR B C 1
ATOM 5103 O O . THR B 1 56 ? -3.941 38.438 6.273 1 92.06 56 THR B O 1
ATOM 5106 N N . GLU B 1 57 ? -3.057 36.531 7.23 1 88.5 57 GLU B N 1
ATOM 5107 C CA . GLU B 1 57 ? -1.995 37.25 7.902 1 88.5 57 GLU B CA 1
ATOM 5108 C C . GLU B 1 57 ? -0.628 36.938 7.309 1 88.5 57 GLU B C 1
ATOM 5110 O O . GLU B 1 57 ? 0.364 37.594 7.613 1 88.5 57 GLU B O 1
ATOM 5115 N N . GLY B 1 58 ? -0.594 35.938 6.539 1 90.31 58 GLY B N 1
ATOM 5116 C CA . GLY B 1 58 ? 0.665 35.562 5.938 1 90.31 58 GLY B CA 1
ATOM 5117 C C . GLY B 1 58 ? 0.771 35.906 4.469 1 90.31 58 GLY B C 1
ATOM 5118 O O . GLY B 1 58 ? -0.21 35.844 3.729 1 90.31 58 GLY B O 1
ATOM 5119 N N . PHE B 1 59 ? 1.993 36.25 4.008 1 89.81 59 PHE B N 1
ATOM 5120 C CA . PHE B 1 59 ? 2.225 36.75 2.646 1 89.81 59 PHE B CA 1
ATOM 5121 C C . PHE B 1 59 ? 2.092 35.594 1.647 1 89.81 59 PHE B C 1
ATOM 5123 O O . PHE B 1 59 ? 1.836 35.812 0.464 1 89.81 59 PHE B O 1
ATOM 5130 N N . ASP B 1 60 ? 2.301 34.469 2.076 1 88.19 60 ASP B N 1
ATOM 5131 C CA . ASP B 1 60 ? 2.213 33.344 1.17 1 88.19 60 ASP B CA 1
ATOM 5132 C C . ASP B 1 60 ? 1.022 32.438 1.521 1 88.19 60 ASP B C 1
ATOM 5134 O O . ASP B 1 60 ? 1.05 31.234 1.273 1 88.19 60 ASP B O 1
ATOM 5138 N N . ASP B 1 61 ? 0.014 33 2.172 1 89.62 61 ASP B N 1
ATOM 5139 C CA . ASP B 1 61 ? -1.244 32.281 2.412 1 89.62 61 ASP B CA 1
ATOM 5140 C C . ASP B 1 61 ? -1.851 31.781 1.104 1 89.62 61 ASP B C 1
ATOM 5142 O O . ASP B 1 61 ? -1.559 32.312 0.032 1 89.62 61 ASP B O 1
ATOM 5146 N N . HIS B 1 62 ? -2.592 30.766 1.172 1 88.94 62 HIS B N 1
ATOM 5147 C CA . HIS B 1 62 ? -3.305 30.328 -0.02 1 88.94 62 HIS B CA 1
ATOM 5148 C C . HIS B 1 62 ? -4.727 29.891 0.319 1 88.94 62 HIS B C 1
ATOM 5150 O O . HIS B 1 62 ? -4.992 29.438 1.437 1 88.94 62 HIS B O 1
ATOM 5156 N N . VAL B 1 63 ? -5.57 30.141 -0.619 1 91.31 63 VAL B N 1
ATOM 5157 C CA . VAL B 1 63 ? -6.961 29.703 -0.554 1 91.31 63 VAL B CA 1
ATOM 5158 C C . VAL B 1 63 ? -7.285 28.828 -1.77 1 91.31 63 VAL B C 1
ATOM 5160 O O . VAL B 1 63 ? -6.652 28.969 -2.82 1 91.31 63 VAL B O 1
ATOM 5163 N N . LYS B 1 64 ? -8.195 27.906 -1.548 1 88.94 64 LYS B N 1
ATOM 5164 C CA . LYS B 1 64 ? -8.656 27.062 -2.656 1 88.94 64 LYS B CA 1
ATOM 5165 C C . LYS B 1 64 ? -9.781 27.766 -3.428 1 88.94 64 LYS B C 1
ATOM 5167 O O . LYS B 1 64 ? -10.773 28.203 -2.838 1 88.94 64 LYS B O 1
ATOM 5172 N N . PHE B 1 65 ? -9.562 27.922 -4.766 1 92.12 65 PHE B N 1
ATOM 5173 C CA . PHE B 1 65 ? -10.625 28.312 -5.68 1 92.12 65 PHE B CA 1
ATOM 5174 C C . PHE B 1 65 ? -11.352 27.094 -6.23 1 92.12 65 PHE B C 1
ATOM 5176 O O . PHE B 1 65 ? -10.727 26.078 -6.543 1 92.12 65 PHE B O 1
ATOM 5183 N N . PHE B 1 66 ? -12.625 27.156 -6.332 1 90.25 66 PHE B N 1
ATOM 5184 C CA . PHE B 1 66 ? -13.406 26.078 -6.918 1 90.25 66 PHE B CA 1
ATOM 5185 C C . PHE B 1 66 ? -13.961 26.484 -8.281 1 90.25 66 PHE B C 1
ATOM 5187 O O . PHE B 1 66 ? -14.648 27.5 -8.398 1 90.25 66 PHE B O 1
ATOM 5194 N N . PHE B 1 67 ? -13.633 25.734 -9.281 1 87.31 67 PHE B N 1
ATOM 5195 C CA . PHE B 1 67 ? -13.992 26.078 -10.648 1 87.31 67 PHE B CA 1
ATOM 5196 C C . PHE B 1 67 ? -15.016 25.094 -11.211 1 87.31 67 PHE B C 1
ATOM 5198 O O . PHE B 1 67 ? -15.109 23.953 -10.734 1 87.31 67 PHE B O 1
ATOM 5205 N N . ALA B 1 68 ? -15.734 25.531 -12.141 1 83 68 ALA B N 1
ATOM 5206 C CA . ALA B 1 68 ? -16.688 24.688 -12.852 1 83 68 ALA B CA 1
ATOM 5207 C C . ALA B 1 68 ? -16 23.891 -13.961 1 83 68 ALA B C 1
ATOM 5209 O O . ALA B 1 68 ? -15.039 24.375 -14.57 1 83 68 ALA B O 1
ATOM 5210 N N . GLU B 1 69 ? -16.406 22.688 -14.016 1 73.69 69 GLU B N 1
ATOM 5211 C CA . GLU B 1 69 ? -15.992 21.891 -15.18 1 73.69 69 GLU B CA 1
ATOM 5212 C C . GLU B 1 69 ? -17 22.031 -16.312 1 73.69 69 GLU B C 1
ATOM 5214 O O . GLU B 1 69 ? -18.141 21.594 -16.203 1 73.69 69 GLU B O 1
ATOM 5219 N N . GLY B 1 70 ? -16.609 22.656 -17.391 1 72.69 70 GLY B N 1
ATOM 5220 C CA . GLY B 1 70 ? -17.531 22.906 -18.484 1 72.69 70 GLY B CA 1
ATOM 5221 C C . GLY B 1 70 ? -18.625 23.891 -18.125 1 72.69 70 GLY B C 1
ATOM 5222 O O . GLY B 1 70 ? -18.344 24.969 -17.594 1 72.69 70 GLY B O 1
ATOM 5223 N N . ASP B 1 71 ? -19.875 23.453 -18.391 1 74.06 71 ASP B N 1
ATOM 5224 C CA . ASP B 1 71 ? -21.016 24.359 -18.203 1 74.06 71 ASP B CA 1
ATOM 5225 C C . ASP B 1 71 ? -21.734 24.078 -16.891 1 74.06 71 ASP B C 1
ATOM 5227 O O . ASP B 1 71 ? -22.656 24.797 -16.5 1 74.06 71 ASP B O 1
ATOM 5231 N N . GLU B 1 72 ? -21.266 23.141 -16.156 1 76.88 72 GLU B N 1
ATOM 5232 C CA . GLU B 1 72 ? -21.891 22.812 -14.875 1 76.88 72 GLU B CA 1
ATOM 5233 C C . GLU B 1 72 ? -21.297 23.625 -13.734 1 76.88 72 GLU B C 1
ATOM 5235 O O . GLU B 1 72 ? -20.141 24.047 -13.797 1 76.88 72 GLU B O 1
ATOM 5240 N N . PRO B 1 73 ? -22.219 23.953 -12.82 1 81.62 73 PRO B N 1
ATOM 5241 C CA . PRO B 1 73 ? -21.672 24.641 -11.648 1 81.62 73 PRO B CA 1
ATOM 5242 C C . PRO B 1 73 ? -20.562 23.859 -10.953 1 81.62 73 PRO B C 1
ATOM 5244 O O . PRO B 1 73 ? -20.484 22.641 -11.094 1 81.62 73 PRO B O 1
ATOM 5247 N N . PRO B 1 74 ? -19.719 24.578 -10.305 1 86.38 74 PRO B N 1
ATOM 5248 C CA . PRO B 1 74 ? -18.625 23.875 -9.625 1 86.38 74 PRO B CA 1
ATOM 5249 C C . PRO B 1 74 ? -19.125 22.938 -8.531 1 86.38 74 PRO B C 1
ATOM 5251 O O . PRO B 1 74 ? -20.109 23.234 -7.848 1 86.38 74 PRO B O 1
ATOM 5254 N N . VAL B 1 75 ? -18.484 21.812 -8.453 1 81.5 75 VAL B N 1
ATOM 5255 C CA . VAL B 1 75 ? -18.688 20.922 -7.312 1 81.5 75 VAL B CA 1
ATOM 5256 C C . VAL B 1 75 ? -18.062 21.531 -6.066 1 81.5 75 VAL B C 1
ATOM 5258 O O . VAL B 1 75 ? -16.875 21.891 -6.07 1 81.5 75 VAL B O 1
ATOM 5261 N N . LEU B 1 76 ? -18.906 21.766 -5.043 1 87.62 76 LEU B N 1
ATOM 5262 C CA . LEU B 1 76 ? -18.406 22.422 -3.832 1 87.62 76 LEU B CA 1
ATOM 5263 C C . LEU B 1 76 ? -18.438 21.453 -2.65 1 87.62 76 LEU B C 1
ATOM 5265 O O . LEU B 1 76 ? -19.328 20.609 -2.557 1 87.62 76 LEU B O 1
ATOM 5269 N N . PRO B 1 77 ? -17.438 21.578 -1.743 1 81.44 77 PRO B N 1
ATOM 5270 C CA . PRO B 1 77 ? -17.531 20.844 -0.481 1 81.44 77 PRO B CA 1
ATOM 5271 C C . PRO B 1 77 ? -18.578 21.422 0.464 1 81.44 77 PRO B C 1
ATOM 5273 O O . PRO B 1 77 ? -19.016 22.562 0.28 1 81.44 77 PRO B O 1
ATOM 5276 N N . GLY B 1 78 ? -18.969 20.516 1.415 1 80.31 78 GLY B N 1
ATOM 5277 C CA . GLY B 1 78 ? -19.797 21.031 2.504 1 80.31 78 GLY B CA 1
ATOM 5278 C C . GLY B 1 78 ? -18.984 21.75 3.566 1 80.31 78 GLY B C 1
ATOM 5279 O O . GLY B 1 78 ? -17.75 21.797 3.494 1 80.31 78 GLY B O 1
ATOM 5280 N N . GLN B 1 79 ? -19.719 22.453 4.41 1 85.94 79 GLN B N 1
ATOM 5281 C CA . GLN B 1 79 ? -19.062 23.219 5.469 1 85.94 79 GLN B CA 1
ATOM 5282 C C . GLN B 1 79 ? -19.297 22.578 6.832 1 85.94 79 GLN B C 1
ATOM 5284 O O . GLN B 1 79 ? -20.422 22.281 7.203 1 85.94 79 GLN B O 1
ATOM 5289 N N . ASN B 1 80 ? -18.172 22.266 7.547 1 74.56 80 ASN B N 1
ATOM 5290 C CA . ASN B 1 80 ? -18.188 21.938 8.969 1 74.56 80 ASN B CA 1
ATOM 5291 C C . ASN B 1 80 ? -17.797 23.141 9.828 1 74.56 80 ASN B C 1
ATOM 5293 O O . ASN B 1 80 ? -17.547 24.219 9.297 1 74.56 80 ASN B O 1
ATOM 5297 N N . VAL B 1 81 ? -17.812 22.953 11.109 1 66.94 81 VAL B N 1
ATOM 5298 C CA . VAL B 1 81 ? -17.562 24.062 12.031 1 66.94 81 VAL B CA 1
ATOM 5299 C C . VAL B 1 81 ? -16.203 24.688 11.727 1 66.94 81 VAL B C 1
ATOM 5301 O O . VAL B 1 81 ? -16.047 25.906 11.773 1 66.94 81 VAL B O 1
ATOM 5304 N N . SER B 1 82 ? -15.219 23.875 11.398 1 72.81 82 SER B N 1
ATOM 5305 C CA . SER B 1 82 ? -13.883 24.422 11.188 1 72.81 82 SER B CA 1
ATOM 5306 C C . SER B 1 82 ? -13.164 23.703 10.055 1 72.81 82 SER B C 1
ATOM 5308 O O . SER B 1 82 ? -11.93 23.75 9.961 1 72.81 82 SER B O 1
ATOM 5310 N N . SER B 1 83 ? -13.906 22.922 9.273 1 75.69 83 SER B N 1
ATOM 5311 C CA . SER B 1 83 ? -13.336 22.172 8.164 1 75.69 83 SER B CA 1
ATOM 5312 C C . SER B 1 83 ? -14.359 21.984 7.047 1 75.69 83 SER B C 1
ATOM 5314 O O . SER B 1 83 ? -15.477 22.484 7.129 1 75.69 83 SER B O 1
ATOM 5316 N N . LEU B 1 84 ? -13.844 21.375 5.895 1 77.19 84 LEU B N 1
ATOM 5317 C CA . LEU B 1 84 ? -14.734 21.141 4.762 1 77.19 84 LEU B CA 1
ATOM 5318 C C . LEU B 1 84 ? -15.148 19.672 4.707 1 77.19 84 LEU B C 1
ATOM 5320 O O . LEU B 1 84 ? -14.406 18.797 5.156 1 77.19 84 LEU B O 1
ATOM 5324 N N . ASP B 1 85 ? -16.266 19.453 4.281 1 74.94 85 ASP B N 1
ATOM 5325 C CA . ASP B 1 85 ? -16.797 18.125 3.98 1 74.94 85 ASP B CA 1
ATOM 5326 C C . ASP B 1 85 ? -16.75 17.844 2.482 1 74.94 85 ASP B C 1
ATOM 5328 O O . ASP B 1 85 ? -17.625 18.266 1.735 1 74.94 85 ASP B O 1
ATOM 5332 N N . TRP B 1 86 ? -15.766 17.062 2.027 1 70.81 86 TRP B N 1
ATOM 5333 C CA . TRP B 1 86 ? -15.516 16.859 0.604 1 70.81 86 TRP B CA 1
ATOM 5334 C C . TRP B 1 86 ? -16.484 15.82 0.031 1 70.81 86 TRP B C 1
ATOM 5336 O O . TRP B 1 86 ? -16.719 14.789 0.654 1 70.81 86 TRP B O 1
ATOM 5346 N N . PRO B 1 87 ? -17 16.188 -1.11 1 64.94 87 PRO B N 1
ATOM 5347 C CA . PRO B 1 87 ? -17.938 15.25 -1.717 1 64.94 87 PRO B CA 1
ATOM 5348 C C . PRO B 1 87 ? -17.297 13.93 -2.123 1 64.94 87 PRO B C 1
ATOM 5350 O O . PRO B 1 87 ? -16.156 13.922 -2.611 1 64.94 87 PRO B O 1
ATOM 5353 N N . VAL B 1 88 ? -17.906 12.812 -1.898 1 56.41 88 VAL B N 1
ATOM 5354 C CA . VAL B 1 88 ? -17.391 11.469 -2.141 1 56.41 88 VAL B CA 1
ATOM 5355 C C . VAL B 1 88 ? -17.5 11.133 -3.627 1 56.41 88 VAL B C 1
ATOM 5357 O O . VAL B 1 88 ? -16.609 10.492 -4.188 1 56.41 88 VAL B O 1
ATOM 5360 N N . ASP B 1 89 ? -18.516 11.609 -4.227 1 55.66 89 ASP B N 1
ATOM 5361 C CA . ASP B 1 89 ? -18.859 11.133 -5.566 1 55.66 89 ASP B CA 1
ATOM 5362 C C . ASP B 1 89 ? -18.25 12.023 -6.641 1 55.66 89 ASP B C 1
ATOM 5364 O O . ASP B 1 89 ? -18.234 11.672 -7.82 1 55.66 89 ASP B O 1
ATOM 5368 N N . ALA B 1 90 ? -17.922 13.297 -6.211 1 60.5 90 ALA B N 1
ATOM 5369 C CA . ALA B 1 90 ? -17.406 14.242 -7.195 1 60.5 90 ALA B CA 1
ATOM 5370 C C . ALA B 1 90 ? -16.219 15.023 -6.629 1 60.5 90 ALA B C 1
ATOM 5372 O O . ALA B 1 90 ? -16.297 15.578 -5.535 1 60.5 90 ALA B O 1
ATOM 5373 N N . ARG B 1 91 ? -15.266 14.969 -7.473 1 66.31 91 ARG B N 1
ATOM 5374 C CA . ARG B 1 91 ? -14.102 15.719 -7.016 1 66.31 91 ARG B CA 1
ATOM 5375 C C . ARG B 1 91 ? -14.164 17.172 -7.484 1 66.31 91 ARG B C 1
ATOM 5377 O O . ARG B 1 91 ? -14.242 17.438 -8.68 1 66.31 91 ARG B O 1
ATOM 5384 N N . PRO B 1 92 ? -14.148 18.078 -6.508 1 72.62 92 PRO B N 1
ATOM 5385 C CA . PRO B 1 92 ? -14.117 19.484 -6.898 1 72.62 92 PRO B CA 1
ATOM 5386 C C . PRO B 1 92 ? -12.859 19.844 -7.688 1 72.62 92 PRO B C 1
ATOM 5388 O O . PRO B 1 92 ? -11.773 19.344 -7.383 1 72.62 92 PRO B O 1
ATOM 5391 N N . LEU B 1 93 ? -13.016 20.578 -8.758 1 78.19 93 LEU B N 1
ATOM 5392 C CA . LEU B 1 93 ? -11.891 21.203 -9.445 1 78.19 93 LEU B CA 1
ATOM 5393 C C . LEU B 1 93 ? -11.398 22.422 -8.688 1 78.19 93 LEU B C 1
ATOM 5395 O O . LEU B 1 93 ? -11.992 23.5 -8.773 1 78.19 93 LEU B O 1
ATOM 5399 N N . ALA B 1 94 ? -10.328 22.266 -7.93 1 80.38 94 ALA B N 1
ATOM 5400 C CA . ALA B 1 94 ? -9.867 23.328 -7.047 1 80.38 94 ALA B CA 1
ATOM 5401 C C . ALA B 1 94 ? -8.391 23.641 -7.289 1 80.38 94 ALA B C 1
ATOM 5403 O O . ALA B 1 94 ? -7.613 22.766 -7.652 1 80.38 94 ALA B O 1
ATOM 5404 N N . LYS B 1 95 ? -8.07 24.906 -7.211 1 81.5 95 LYS B N 1
ATOM 5405 C CA . LYS B 1 95 ? -6.688 25.391 -7.309 1 81.5 95 LYS B CA 1
ATOM 5406 C C . LYS B 1 95 ? -6.367 26.375 -6.195 1 81.5 95 LYS B C 1
ATOM 5408 O O . LYS B 1 95 ? -7.246 27.125 -5.75 1 81.5 95 LYS B O 1
ATOM 5413 N N . ASP B 1 96 ? -5.141 26.422 -5.824 1 85.62 96 ASP B N 1
ATOM 5414 C CA . ASP B 1 96 ? -4.723 27.312 -4.742 1 85.62 96 ASP B CA 1
ATOM 5415 C C . ASP B 1 96 ? -4.195 28.625 -5.293 1 85.62 96 ASP B C 1
ATOM 5417 O O . ASP B 1 96 ? -3.451 28.656 -6.277 1 85.62 96 ASP B O 1
ATOM 5421 N N . TYR B 1 97 ? -4.609 29.688 -4.684 1 90.69 97 TYR B N 1
ATOM 5422 C CA . TYR B 1 97 ? -4.105 31.016 -5.039 1 90.69 97 TYR B CA 1
ATOM 5423 C C . TYR B 1 97 ? -3.793 31.828 -3.793 1 90.69 97 TYR B C 1
ATOM 5425 O O . TYR B 1 97 ? -4.461 31.688 -2.766 1 90.69 97 TYR B O 1
ATOM 5433 N N . THR B 1 98 ? -2.855 32.656 -3.912 1 91 98 THR B N 1
ATOM 5434 C CA . THR B 1 98 ? -2.404 33.5 -2.822 1 91 98 THR B CA 1
ATOM 5435 C C . THR B 1 98 ? -3.129 34.844 -2.852 1 91 98 THR B C 1
ATOM 5437 O O . THR B 1 98 ? -3.135 35.531 -3.877 1 91 98 THR B O 1
ATOM 5440 N N . PRO B 1 99 ? -3.779 35.281 -1.743 1 92.88 99 PRO B N 1
ATOM 5441 C CA . PRO B 1 99 ? -4.289 36.656 -1.688 1 92.88 99 PRO B CA 1
ATOM 5442 C C . PRO B 1 99 ? -3.176 37.688 -1.757 1 92.88 99 PRO B C 1
ATOM 5444 O O . PRO B 1 99 ? -2.268 37.688 -0.922 1 92.88 99 PRO B O 1
ATOM 5447 N N . VAL B 1 100 ? -3.342 38.594 -2.672 1 92.12 100 VAL B N 1
ATOM 5448 C CA . VAL B 1 100 ? -2.326 39.625 -2.861 1 92.12 100 VAL B CA 1
ATOM 5449 C C . VAL B 1 100 ? -2.609 40.812 -1.936 1 92.12 100 VAL B C 1
ATOM 5451 O O . VAL B 1 100 ? -1.682 41.438 -1.424 1 92.12 100 VAL B O 1
ATOM 5454 N N . ARG B 1 101 ? -3.832 41.062 -1.761 1 91.69 101 ARG B N 1
ATOM 5455 C CA . ARG B 1 101 ? -4.281 42.156 -0.93 1 91.69 101 ARG B CA 1
ATOM 5456 C C . ARG B 1 101 ? -5.652 41.875 -0.324 1 91.69 101 ARG B C 1
ATOM 5458 O O . ARG B 1 101 ? -6.539 41.344 -1.003 1 91.69 101 ARG B O 1
ATOM 5465 N N . PHE B 1 102 ? -5.703 42.188 0.971 1 94.12 102 PHE B N 1
ATOM 5466 C CA . PHE B 1 102 ? -6.988 42.094 1.653 1 94.12 102 PHE B CA 1
ATOM 5467 C C . PHE B 1 102 ? -7.293 43.375 2.428 1 94.12 102 PHE B C 1
ATOM 5469 O O . PHE B 1 102 ? -6.5 43.781 3.27 1 94.12 102 PHE B O 1
ATOM 5476 N N . ASP B 1 103 ? -8.391 43.938 2.049 1 92.19 103 ASP B N 1
ATOM 5477 C CA . ASP B 1 103 ? -8.891 45.125 2.723 1 92.19 103 ASP B CA 1
ATOM 5478 C C . ASP B 1 103 ? -10.227 44.875 3.414 1 92.19 103 ASP B C 1
ATOM 5480 O O . ASP B 1 103 ? -11.289 45 2.805 1 92.19 103 ASP B O 1
ATOM 5484 N N . PRO B 1 104 ? -10.102 44.531 4.688 1 91.19 104 PRO B N 1
ATOM 5485 C CA . PRO B 1 104 ? -11.344 44.188 5.391 1 91.19 104 PRO B CA 1
ATOM 5486 C C . PRO B 1 104 ? -12.32 45.344 5.465 1 91.19 104 PRO B C 1
ATOM 5488 O O . PRO B 1 104 ? -13.531 45.125 5.52 1 91.19 104 PRO B O 1
ATOM 5491 N N . GLY B 1 105 ? -11.875 46.531 5.527 1 90.88 105 GLY B N 1
ATOM 5492 C CA . GLY B 1 105 ? -12.734 47.719 5.559 1 90.88 105 GLY B CA 1
ATOM 5493 C C . GLY B 1 105 ? -13.562 47.875 4.297 1 90.88 105 GLY B C 1
ATOM 5494 O O . GLY B 1 105 ? -14.781 48.062 4.367 1 90.88 105 GLY B O 1
ATOM 5495 N N . ALA B 1 106 ? -12.875 47.75 3.176 1 91.25 106 ALA B N 1
ATOM 5496 C CA . ALA B 1 106 ? -13.547 47.906 1.885 1 91.25 106 ALA B CA 1
ATOM 5497 C C . ALA B 1 106 ? -14.281 46.625 1.506 1 91.25 106 ALA B C 1
ATOM 5499 O O . ALA B 1 106 ? -15.125 46.625 0.608 1 91.25 106 ALA B O 1
ATOM 5500 N N . GLY B 1 107 ? -13.984 45.562 2.193 1 92.62 107 GLY B N 1
ATOM 5501 C CA . GLY B 1 107 ? -14.57 44.281 1.855 1 92.62 107 GLY B CA 1
ATOM 5502 C C . GLY B 1 107 ? -14.094 43.75 0.518 1 92.62 107 GLY B C 1
ATOM 5503 O O . GLY B 1 107 ? -14.898 43.281 -0.296 1 92.62 107 GLY B O 1
ATOM 5504 N N . GLU B 1 108 ? -12.789 43.875 0.29 1 95.75 108 GLU B N 1
ATOM 5505 C CA . GLU B 1 108 ? -12.219 43.469 -0.98 1 95.75 108 GLU B CA 1
ATOM 5506 C C . GLU B 1 108 ? -10.977 42.594 -0.76 1 95.75 108 GLU B C 1
ATOM 5508 O O . GLU B 1 108 ? -10.219 42.812 0.19 1 95.75 108 GLU B O 1
ATOM 5513 N N . ILE B 1 109 ? -10.859 41.625 -1.624 1 95.44 109 ILE B N 1
ATOM 5514 C CA . ILE B 1 109 ? -9.664 40.781 -1.633 1 95.44 109 ILE B CA 1
ATOM 5515 C C . ILE B 1 109 ? -9.203 40.562 -3.07 1 95.44 109 ILE B C 1
ATOM 5517 O O . ILE B 1 109 ? -10.023 40.375 -3.971 1 95.44 109 ILE B O 1
ATOM 5521 N N . ASP B 1 110 ? -7.875 40.688 -3.344 1 95.06 110 ASP B N 1
ATOM 5522 C CA . ASP B 1 110 ? -7.309 40.594 -4.688 1 95.06 110 ASP B CA 1
ATOM 5523 C C . ASP B 1 110 ? -6.535 39.281 -4.871 1 95.06 110 ASP B C 1
ATOM 5525 O O . ASP B 1 110 ? -5.812 38.844 -3.969 1 95.06 110 ASP B O 1
ATOM 5529 N N . PHE B 1 111 ? -6.758 38.688 -6.016 1 95.31 111 PHE B N 1
ATOM 5530 C CA . PHE B 1 111 ? -5.98 37.531 -6.453 1 95.31 111 PHE B CA 1
ATOM 5531 C C . PHE B 1 111 ? -5.398 37.75 -7.844 1 95.31 111 PHE B C 1
ATOM 5533 O O . PHE B 1 111 ? -6.066 38.312 -8.719 1 95.31 111 PHE B O 1
ATOM 5540 N N . ASP B 1 112 ? -4.18 37.344 -8.055 1 92.56 112 ASP B N 1
ATOM 5541 C CA . ASP B 1 112 ? -3.514 37.469 -9.352 1 92.56 112 ASP B CA 1
ATOM 5542 C C . ASP B 1 112 ? -3.365 36.094 -10.008 1 92.56 112 ASP B C 1
ATOM 5544 O O . ASP B 1 112 ? -3.01 35.125 -9.352 1 92.56 112 ASP B O 1
ATOM 5548 N N . PHE B 1 113 ? -3.689 36.031 -11.258 1 91.19 113 PHE B N 1
ATOM 5549 C CA . PHE B 1 113 ? -3.619 34.812 -12.055 1 91.19 113 PHE B CA 1
ATOM 5550 C C . PHE B 1 113 ? -2.633 34.969 -13.203 1 91.19 113 PHE B C 1
ATOM 5552 O O . PHE B 1 113 ? -2.785 35.875 -14.039 1 91.19 113 PHE B O 1
ATOM 5559 N N . VAL B 1 114 ? -1.61 34.094 -13.211 1 85.69 114 VAL B N 1
ATOM 5560 C CA . VAL B 1 114 ? -0.689 34.062 -14.344 1 85.69 114 VAL B CA 1
ATOM 5561 C C . VAL B 1 114 ? -1.422 33.625 -15.602 1 85.69 114 VAL B C 1
ATOM 5563 O O . VAL B 1 114 ? -2.158 32.625 -15.578 1 85.69 114 VAL B O 1
ATOM 5566 N N . ARG B 1 115 ? -1.196 34.375 -16.625 1 82.62 115 ARG B N 1
ATOM 5567 C CA . ARG B 1 115 ? -1.824 34.031 -17.891 1 82.62 115 ARG B CA 1
ATOM 5568 C C . ARG B 1 115 ? -1.055 32.906 -18.609 1 82.62 115 ARG B C 1
ATOM 5570 O O . ARG B 1 115 ? 0.135 33.062 -18.891 1 82.62 115 ARG B O 1
ATOM 5577 N N . HIS B 1 116 ? -1.667 31.844 -18.812 1 76.75 116 HIS B N 1
ATOM 5578 C CA . HIS B 1 116 ? -1.112 30.766 -19.609 1 76.75 116 HIS B CA 1
ATOM 5579 C C . HIS B 1 116 ? -2.219 29.953 -20.281 1 76.75 116 HIS B C 1
ATOM 5581 O O . HIS B 1 116 ? -3.365 29.969 -19.828 1 76.75 116 HIS B O 1
ATOM 5587 N N . GLU B 1 117 ? -1.863 29.297 -21.297 1 69.25 117 GLU B N 1
ATOM 5588 C CA . GLU B 1 117 ? -2.867 28.562 -22.062 1 69.25 117 GLU B CA 1
ATOM 5589 C C . GLU B 1 117 ? -3.191 27.219 -21.422 1 69.25 117 GLU B C 1
ATOM 5591 O O . GLU B 1 117 ? -2.305 26.562 -20.859 1 69.25 117 GLU B O 1
ATOM 5596 N N . GLY B 1 118 ? -4.441 26.953 -21.422 1 66.25 118 GLY B N 1
ATOM 5597 C CA . GLY B 1 118 ? -4.863 25.594 -21.156 1 66.25 118 GLY B CA 1
ATOM 5598 C C . GLY B 1 118 ? -5.199 25.344 -19.688 1 66.25 118 GLY B C 1
ATOM 5599 O O . GLY B 1 118 ? -5.754 24.312 -19.344 1 66.25 118 GLY B O 1
ATOM 5600 N N . GLY B 1 119 ? -4.902 26.203 -18.812 1 70.62 119 GLY B N 1
ATOM 5601 C CA . GLY B 1 119 ? -5.219 25.953 -17.406 1 70.62 119 GLY B CA 1
ATOM 5602 C C . GLY B 1 119 ? -6.617 26.391 -17.031 1 70.62 119 GLY B C 1
ATOM 5603 O O . GLY B 1 119 ? -7.105 27.422 -17.531 1 70.62 119 GLY B O 1
ATOM 5604 N N . VAL B 1 120 ? -7.281 25.641 -16.219 1 77.31 120 VAL B N 1
ATOM 5605 C CA . VAL B 1 120 ? -8.656 25.906 -15.805 1 77.31 120 VAL B CA 1
ATOM 5606 C C . VAL B 1 120 ? -8.734 27.266 -15.109 1 77.31 120 VAL B C 1
ATOM 5608 O O . VAL B 1 120 ? -9.602 28.078 -15.422 1 77.31 120 VAL B O 1
ATOM 5611 N N . ALA B 1 121 ? -7.84 27.531 -14.242 1 84.62 121 ALA B N 1
ATOM 5612 C CA . ALA B 1 121 ? -7.879 28.766 -13.461 1 84.62 121 ALA B CA 1
ATOM 5613 C C . ALA B 1 121 ? -7.496 29.969 -14.32 1 84.62 121 ALA B C 1
ATOM 5615 O O . ALA B 1 121 ? -8.109 31.031 -14.219 1 84.62 121 ALA B O 1
ATOM 5616 N N . SER B 1 122 ? -6.492 29.75 -15.102 1 84.94 122 SER B N 1
ATOM 5617 C CA . SER B 1 122 ? -6.082 30.812 -16 1 84.94 122 SER B CA 1
ATOM 5618 C C . SER B 1 122 ? -7.195 31.172 -16.984 1 84.94 122 SER B C 1
ATOM 5620 O O . SER B 1 122 ? -7.484 32.344 -17.219 1 84.94 122 SER B O 1
ATOM 5622 N N . THR B 1 123 ? -7.793 30.156 -17.562 1 83.88 123 THR B N 1
ATOM 5623 C CA . THR B 1 123 ? -8.891 30.375 -18.5 1 83.88 123 THR B CA 1
ATOM 5624 C C . THR B 1 123 ? -10.047 31.094 -17.812 1 83.88 123 THR B C 1
ATOM 5626 O O . THR B 1 123 ? -10.625 32.031 -18.375 1 83.88 123 THR B O 1
ATOM 5629 N N . TRP B 1 124 ? -10.352 30.719 -16.688 1 89.19 124 TRP B N 1
ATOM 5630 C CA . TRP B 1 124 ? -11.414 31.359 -15.93 1 89.19 124 TRP B CA 1
ATOM 5631 C C . TRP B 1 124 ? -11.109 32.812 -15.695 1 89.19 124 TRP B C 1
ATOM 5633 O O . TRP B 1 124 ? -11.961 33.688 -15.93 1 89.19 124 TRP B O 1
ATOM 5643 N N . ALA B 1 125 ? -9.914 33.125 -15.219 1 91.5 125 ALA B N 1
ATOM 5644 C CA . ALA B 1 125 ? -9.523 34.5 -14.883 1 91.5 125 ALA B CA 1
ATOM 5645 C C . ALA B 1 125 ? -9.578 35.406 -16.109 1 91.5 125 ALA B C 1
ATOM 5647 O O . ALA B 1 125 ? -9.867 36.594 -16 1 91.5 125 ALA B O 1
ATOM 5648 N N . GLN B 1 126 ? -9.344 34.781 -17.234 1 87.88 126 GLN B N 1
ATOM 5649 C CA . GLN B 1 126 ? -9.352 35.562 -18.469 1 87.88 126 GLN B CA 1
ATOM 5650 C C . GLN B 1 126 ? -10.773 35.844 -18.938 1 87.88 126 GLN B C 1
ATOM 5652 O O . GLN B 1 126 ? -11.023 36.875 -19.594 1 87.88 126 GLN B O 1
ATOM 5657 N N . ARG B 1 127 ? -11.648 35.062 -18.531 1 88.44 127 ARG B N 1
ATOM 5658 C CA . ARG B 1 127 ? -13 35.188 -19.078 1 88.44 127 ARG B CA 1
ATOM 5659 C C . ARG B 1 127 ? -13.953 35.781 -18.062 1 88.44 127 ARG B C 1
ATOM 5661 O O . ARG B 1 127 ? -15.008 36.312 -18.438 1 88.44 127 ARG B O 1
ATOM 5668 N N . VAL B 1 128 ? -13.57 35.75 -16.844 1 91.31 128 VAL B N 1
ATOM 5669 C CA . VAL B 1 128 ? -14.492 36.125 -15.773 1 91.31 128 VAL B CA 1
ATOM 5670 C C . VAL B 1 128 ? -14.82 37.625 -15.859 1 91.31 128 VAL B C 1
ATOM 5672 O O . VAL B 1 128 ? -13.977 38.406 -16.25 1 91.31 128 VAL B O 1
ATOM 5675 N N . LYS B 1 129 ? -16.062 37.969 -15.516 1 90.81 129 LYS B N 1
ATOM 5676 C CA . LYS B 1 129 ? -16.547 39.344 -15.57 1 90.81 129 LYS B CA 1
ATOM 5677 C C . LYS B 1 129 ? -17.078 39.812 -14.219 1 90.81 129 LYS B C 1
ATOM 5679 O O . LYS B 1 129 ? -17.547 38.969 -13.43 1 90.81 129 LYS B O 1
ATOM 5684 N N . PRO B 1 130 ? -16.922 41.156 -14.016 1 93.31 130 PRO B N 1
ATOM 5685 C CA . PRO B 1 130 ? -17.531 41.688 -12.781 1 93.31 130 PRO B CA 1
ATOM 5686 C C . PRO B 1 130 ? -19 41.25 -12.633 1 93.31 130 PRO B C 1
ATOM 5688 O O . PRO B 1 130 ? -19.75 41.25 -13.609 1 93.31 130 PRO B O 1
ATOM 5691 N N . GLY B 1 131 ? -19.344 40.844 -11.445 1 92.25 131 GLY B N 1
ATOM 5692 C CA . GLY B 1 131 ? -20.703 40.406 -11.172 1 92.25 131 GLY B CA 1
ATOM 5693 C C . GLY B 1 131 ? -20.828 38.906 -11.047 1 92.25 131 GLY B C 1
ATOM 5694 O O . GLY B 1 131 ? -21.781 38.406 -10.438 1 92.25 131 GLY B O 1
ATOM 5695 N N . GLU B 1 132 ? -19.906 38.188 -11.602 1 92.5 132 GLU B N 1
ATOM 5696 C CA . GLU B 1 132 ? -19.953 36.75 -11.531 1 92.5 132 GLU B CA 1
ATOM 5697 C C . GLU B 1 132 ? -19.562 36.25 -10.141 1 92.5 132 GLU B C 1
ATOM 5699 O O . GLU B 1 132 ? -18.844 36.938 -9.406 1 92.5 132 GLU B O 1
ATOM 5704 N N . VAL B 1 133 ? -20.094 35.062 -9.844 1 92.69 133 VAL B N 1
ATOM 5705 C CA . VAL B 1 133 ? -19.891 34.5 -8.516 1 92.69 133 VAL B CA 1
ATOM 5706 C C . VAL B 1 133 ? -18.797 33.438 -8.562 1 92.69 133 VAL B C 1
ATOM 5708 O O . VAL B 1 133 ? -18.609 32.75 -9.578 1 92.69 133 VAL B O 1
ATOM 5711 N N . THR B 1 134 ? -17.984 33.375 -7.523 1 94.06 134 THR B N 1
ATOM 5712 C CA . THR B 1 134 ? -16.953 32.375 -7.352 1 94.06 134 THR B CA 1
ATOM 5713 C C . THR B 1 134 ? -16.859 31.922 -5.891 1 94.06 134 THR B C 1
ATOM 5715 O O . THR B 1 134 ? -17.531 32.5 -5.023 1 94.06 134 THR B O 1
ATOM 5718 N N . TRP B 1 135 ? -16.188 30.812 -5.621 1 93.94 135 TRP B N 1
ATOM 5719 C CA . TRP B 1 135 ? -16.062 30.234 -4.281 1 93.94 135 TRP B CA 1
ATOM 5720 C C . TRP B 1 135 ? -14.602 30.016 -3.914 1 93.94 135 TRP B C 1
ATOM 5722 O O . TRP B 1 135 ? -13.812 29.547 -4.742 1 93.94 135 TRP B O 1
ATOM 5732 N N . ILE B 1 136 ? -14.258 30.438 -2.705 1 94 136 ILE B N 1
ATOM 5733 C CA . ILE B 1 136 ? -12.914 30.172 -2.189 1 94 136 ILE B CA 1
ATOM 5734 C C . ILE B 1 136 ? -13.016 29.531 -0.809 1 94 136 ILE B C 1
ATOM 5736 O O . ILE B 1 136 ? -14.031 29.672 -0.127 1 94 136 ILE B O 1
ATOM 5740 N N . ALA B 1 137 ? -12.023 28.781 -0.413 1 92.12 137 ALA B N 1
ATOM 5741 C CA . ALA B 1 137 ? -11.922 28.203 0.928 1 92.12 137 ALA B CA 1
ATOM 5742 C C . ALA B 1 137 ? -10.516 28.391 1.491 1 92.12 137 ALA B C 1
ATOM 5744 O O . ALA B 1 137 ? -9.523 28.141 0.793 1 92.12 137 ALA B O 1
ATOM 5745 N N . GLY B 1 138 ? -10.477 28.828 2.807 1 87.12 138 GLY B N 1
ATOM 5746 C CA . GLY B 1 138 ? -9.203 29.062 3.469 1 87.12 138 GLY B CA 1
ATOM 5747 C C . GLY B 1 138 ? -8.953 30.531 3.795 1 87.12 138 GLY B C 1
ATOM 5748 O O . GLY B 1 138 ? -9.875 31.344 3.717 1 87.12 138 GLY B O 1
ATOM 5749 N N . PRO B 1 139 ? -7.711 30.828 4.145 1 86.62 139 PRO B N 1
ATOM 5750 C CA . PRO B 1 139 ? -6.598 29.906 4.375 1 86.62 139 PRO B CA 1
ATOM 5751 C C . PRO B 1 139 ? -6.746 29.109 5.672 1 86.62 139 PRO B C 1
ATOM 5753 O O . PRO B 1 139 ? -7.531 29.5 6.547 1 86.62 139 PRO B O 1
ATOM 5756 N N . LYS B 1 140 ? -6.027 28 5.746 1 78.19 140 LYS B N 1
ATOM 5757 C CA . LYS B 1 140 ? -6.047 27.156 6.934 1 78.19 140 LYS B CA 1
ATOM 5758 C C . LYS B 1 140 ? -5.059 27.656 7.984 1 78.19 140 LYS B C 1
ATOM 5760 O O . LYS B 1 140 ? -5.273 27.469 9.188 1 78.19 140 LYS B O 1
ATOM 5765 N N . MET B 1 141 ? -3.957 28.172 7.516 1 77.62 141 MET B N 1
ATOM 5766 C CA . MET B 1 141 ? -2.906 28.688 8.391 1 77.62 141 MET B CA 1
ATOM 5767 C C . MET B 1 141 ? -2.121 29.797 7.715 1 77.62 141 MET B C 1
ATOM 5769 O O . MET B 1 141 ? -2.119 29.906 6.484 1 77.62 141 MET B O 1
ATOM 5773 N N . SER B 1 142 ? -1.521 30.641 8.539 1 84.62 142 SER B N 1
ATOM 5774 C CA . SER B 1 142 ? -0.672 31.719 8.062 1 84.62 142 SER B CA 1
ATOM 5775 C C . SER B 1 142 ? 0.698 31.688 8.734 1 84.62 142 SER B C 1
ATOM 5777 O O . SER B 1 142 ? 0.796 31.516 9.953 1 84.62 142 SER B O 1
ATOM 5779 N N . HIS B 1 143 ? 1.666 31.75 7.898 1 83.19 143 HIS B N 1
ATOM 5780 C CA . HIS B 1 143 ? 3.023 31.938 8.398 1 83.19 143 HIS B CA 1
ATOM 5781 C C . HIS B 1 143 ? 3.438 33.406 8.305 1 83.19 143 HIS B C 1
ATOM 5783 O O . HIS B 1 143 ? 3.25 34.062 7.27 1 83.19 143 HIS B O 1
ATOM 5789 N N . GLY B 1 144 ? 3.941 33.875 9.414 1 85.38 144 GLY B N 1
ATOM 5790 C CA . GLY B 1 144 ? 4.312 35.281 9.453 1 85.38 144 GLY B CA 1
ATOM 5791 C C . GLY B 1 144 ? 5.727 35.531 8.969 1 85.38 144 GLY B C 1
ATOM 5792 O O . GLY B 1 144 ? 6.363 34.656 8.398 1 85.38 144 GLY B O 1
ATOM 5793 N N . HIS B 1 145 ? 6.156 36.844 9.016 1 89.38 145 HIS B N 1
ATOM 5794 C CA . HIS B 1 145 ? 7.516 37.281 8.703 1 89.38 145 HIS B CA 1
ATOM 5795 C C . HIS B 1 145 ? 8.539 36.594 9.594 1 89.38 145 HIS B C 1
ATOM 5797 O O . HIS B 1 145 ? 8.336 36.469 10.805 1 89.38 145 HIS B O 1
ATOM 5803 N N . PRO B 1 146 ? 9.562 36.031 8.914 1 88.06 146 PRO B N 1
ATOM 5804 C CA . PRO B 1 146 ? 10.562 35.312 9.719 1 88.06 146 PRO B CA 1
ATOM 5805 C C . PRO B 1 146 ? 11.227 36.219 10.75 1 88.06 146 PRO B C 1
ATOM 5807 O O . PRO B 1 146 ? 11.617 37.344 10.43 1 88.06 146 PRO B O 1
ATOM 5810 N N . GLU B 1 147 ? 11.375 35.656 11.914 1 83.81 147 GLU B N 1
ATOM 5811 C CA . GLU B 1 147 ? 12.008 36.406 12.992 1 83.81 147 GLU B CA 1
ATOM 5812 C C . GLU B 1 147 ? 13.484 36.031 13.125 1 83.81 147 GLU B C 1
ATOM 5814 O O . GLU B 1 147 ? 13.859 34.906 12.898 1 83.81 147 GLU B O 1
ATOM 5819 N N . GLY B 1 148 ? 14.297 37 13.469 1 82 148 GLY B N 1
ATOM 5820 C CA . GLY B 1 148 ? 15.68 36.719 13.836 1 82 148 GLY B CA 1
ATOM 5821 C C . GLY B 1 148 ? 16.609 36.688 12.648 1 82 148 GLY B C 1
ATOM 5822 O O . GLY B 1 148 ? 17.828 36.5 12.805 1 82 148 GLY B O 1
ATOM 5823 N N . ALA B 1 149 ? 16.125 36.875 11.422 1 91.38 149 ALA B N 1
ATOM 5824 C CA . ALA B 1 149 ? 16.984 36.875 10.242 1 91.38 149 ALA B CA 1
ATOM 5825 C C . ALA B 1 149 ? 17.594 38.25 10.008 1 91.38 149 ALA B C 1
ATOM 5827 O O . ALA B 1 149 ? 16.906 39.25 10.172 1 91.38 149 ALA B O 1
ATOM 5828 N N . ASP B 1 150 ? 18.891 38.281 9.68 1 93.38 150 ASP B N 1
ATOM 5829 C CA . ASP B 1 150 ? 19.562 39.531 9.367 1 93.38 150 ASP B CA 1
ATOM 5830 C C . ASP B 1 150 ? 19.188 40 7.969 1 93.38 150 ASP B C 1
ATOM 5832 O O . ASP B 1 150 ? 19.188 41.219 7.699 1 93.38 150 ASP B O 1
ATOM 5836 N N . TRP B 1 151 ? 18.922 39.125 7.148 1 95 151 TRP B N 1
ATOM 5837 C CA . TRP B 1 151 ? 18.484 39.469 5.793 1 95 151 TRP B CA 1
ATOM 5838 C C . TRP B 1 151 ? 17.703 38.312 5.164 1 95 151 TRP B C 1
ATOM 5840 O O . TRP B 1 151 ? 17.672 37.219 5.695 1 95 151 TRP B O 1
ATOM 5850 N N . LEU B 1 152 ? 17.016 38.688 4.051 1 96.19 152 LEU B N 1
ATOM 5851 C CA . LEU B 1 152 ? 16.125 37.719 3.391 1 96.19 152 LEU B CA 1
ATOM 5852 C C . LEU B 1 152 ? 16.578 37.469 1.956 1 96.19 152 LEU B C 1
ATOM 5854 O O . LEU B 1 152 ? 17.016 38.406 1.265 1 96.19 152 LEU B O 1
ATOM 5858 N N . LEU B 1 153 ? 16.562 36.25 1.541 1 95.88 153 LEU B N 1
ATOM 5859 C CA . LEU B 1 153 ? 16.672 35.844 0.14 1 95.88 153 LEU B CA 1
ATOM 5860 C C . LEU B 1 153 ? 15.344 35.344 -0.398 1 95.88 153 LEU B C 1
ATOM 5862 O O . LEU B 1 153 ? 14.836 34.312 0.062 1 95.88 153 LEU B O 1
ATOM 5866 N N . VAL B 1 154 ? 14.773 36.062 -1.313 1 96.31 154 VAL B N 1
ATOM 5867 C CA . VAL B 1 154 ? 13.461 35.75 -1.871 1 96.31 154 VAL B CA 1
ATOM 5868 C C . VAL B 1 154 ? 13.602 35.406 -3.352 1 96.31 154 VAL B C 1
ATOM 5870 O O . VAL B 1 154 ? 14.102 36.188 -4.141 1 96.31 154 VAL B O 1
ATOM 5873 N N . VAL B 1 155 ? 13.188 34.188 -3.721 1 95.31 155 VAL B N 1
ATOM 5874 C CA . VAL B 1 155 ? 13.344 33.719 -5.086 1 95.31 155 VAL B CA 1
ATOM 5875 C C . VAL B 1 155 ? 12.016 33.156 -5.602 1 95.31 155 VAL B C 1
ATOM 5877 O O . VAL B 1 155 ? 11.359 32.375 -4.926 1 95.31 155 VAL B O 1
ATOM 5880 N N . GLY B 1 156 ? 11.562 33.594 -6.812 1 94.5 156 GLY B N 1
ATOM 5881 C CA . GLY B 1 156 ? 10.344 33.031 -7.348 1 94.5 156 GLY B CA 1
ATOM 5882 C C . GLY B 1 156 ? 10.109 33.344 -8.812 1 94.5 156 GLY B C 1
ATOM 5883 O O . GLY B 1 156 ? 10.75 34.25 -9.352 1 94.5 156 GLY B O 1
ATOM 5884 N N . ASP B 1 157 ? 9.273 32.594 -9.469 1 91.12 157 ASP B N 1
ATOM 5885 C CA . ASP B 1 157 ? 8.82 32.906 -10.812 1 91.12 157 ASP B CA 1
ATOM 5886 C C . ASP B 1 157 ? 7.484 33.656 -10.773 1 91.12 157 ASP B C 1
ATOM 5888 O O . ASP B 1 157 ? 7.09 34.188 -9.734 1 91.12 157 ASP B O 1
ATOM 5892 N N . GLU B 1 158 ? 6.867 33.75 -11.867 1 88.75 158 GLU B N 1
ATOM 5893 C CA . GLU B 1 158 ? 5.66 34.562 -11.969 1 88.75 158 GLU B CA 1
ATOM 5894 C C . GLU B 1 158 ? 4.562 34.031 -11.047 1 88.75 158 GLU B C 1
ATOM 5896 O O . GLU B 1 158 ? 3.766 34.812 -10.523 1 88.75 158 GLU B O 1
ATOM 5901 N N . THR B 1 159 ? 4.547 32.75 -10.828 1 87.19 159 THR B N 1
ATOM 5902 C CA . THR B 1 159 ? 3.502 32.188 -9.992 1 87.19 159 THR B CA 1
ATOM 5903 C C . THR B 1 159 ? 3.711 32.531 -8.523 1 87.19 159 THR B C 1
ATOM 5905 O O . THR B 1 159 ? 2.766 32.531 -7.734 1 87.19 159 THR B O 1
ATOM 5908 N N . ALA B 1 160 ? 4.914 32.938 -8.188 1 91.56 160 ALA B N 1
ATOM 5909 C CA . ALA B 1 160 ? 5.242 33.312 -6.816 1 91.56 160 ALA B CA 1
ATOM 5910 C C . ALA B 1 160 ? 5.133 34.812 -6.629 1 91.56 160 ALA B C 1
ATOM 5912 O O . ALA B 1 160 ? 5.199 35.312 -5.5 1 91.56 160 ALA B O 1
ATOM 5913 N N . LEU B 1 161 ? 4.941 35.5 -7.66 1 90.81 161 LEU B N 1
ATOM 5914 C CA . LEU B 1 161 ? 4.992 36.969 -7.656 1 90.81 161 LEU B CA 1
ATOM 5915 C C . LEU B 1 161 ? 3.932 37.531 -6.727 1 90.81 161 LEU B C 1
ATOM 5917 O O . LEU B 1 161 ? 4.184 38.531 -6.02 1 90.81 161 LEU B O 1
ATOM 5921 N N . PRO B 1 162 ? 2.713 37 -6.66 1 89.5 162 PRO B N 1
ATOM 5922 C CA . PRO B 1 162 ? 1.728 37.531 -5.723 1 89.5 162 PRO B CA 1
ATOM 5923 C C . PRO B 1 162 ? 2.205 37.5 -4.273 1 89.5 162 PRO B C 1
ATOM 5925 O O . PRO B 1 162 ? 2.043 38.469 -3.539 1 89.5 162 PRO B O 1
ATOM 5928 N N . ALA B 1 163 ? 2.797 36.438 -3.891 1 92.44 163 ALA B N 1
ATOM 5929 C CA . ALA B 1 163 ? 3.328 36.312 -2.535 1 92.44 163 ALA B CA 1
ATOM 5930 C C . ALA B 1 163 ? 4.492 37.25 -2.307 1 92.44 163 ALA B C 1
ATOM 5932 O O . ALA B 1 163 ? 4.57 37.906 -1.264 1 92.44 163 ALA B O 1
ATOM 5933 N N . ILE B 1 164 ? 5.332 37.344 -3.287 1 93.75 164 ILE B N 1
ATOM 5934 C CA . ILE B 1 164 ? 6.508 38.219 -3.182 1 93.75 164 ILE B CA 1
ATOM 5935 C C . ILE B 1 164 ? 6.07 39.688 -3.08 1 93.75 164 ILE B C 1
ATOM 5937 O O . ILE B 1 164 ? 6.57 40.406 -2.234 1 93.75 164 ILE B O 1
ATOM 5941 N N . ALA B 1 165 ? 5.145 40.031 -3.953 1 92.06 165 ALA B N 1
ATOM 5942 C CA . ALA B 1 165 ? 4.648 41.406 -3.957 1 92.06 165 ALA B CA 1
ATOM 5943 C C . ALA B 1 165 ? 4.031 41.781 -2.609 1 92.06 165 ALA B C 1
ATOM 5945 O O . ALA B 1 165 ? 4.32 42.844 -2.055 1 92.06 165 ALA B O 1
ATOM 5946 N N . ARG B 1 166 ? 3.264 40.844 -2.113 1 92.31 166 ARG B N 1
ATOM 5947 C CA . ARG B 1 166 ? 2.635 41.094 -0.819 1 92.31 166 ARG B CA 1
ATOM 5948 C C . ARG B 1 166 ? 3.68 41.156 0.289 1 92.31 166 ARG B C 1
ATOM 5950 O O . ARG B 1 166 ? 3.598 42.031 1.157 1 92.31 166 ARG B O 1
ATOM 5957 N N . TRP B 1 167 ? 4.625 40.312 0.271 1 95 167 TRP B N 1
ATOM 5958 C CA . TRP B 1 167 ? 5.656 40.281 1.306 1 95 167 TRP B CA 1
ATOM 5959 C C . TRP B 1 167 ? 6.477 41.562 1.287 1 95 167 TRP B C 1
ATOM 5961 O O . TRP B 1 167 ? 6.73 42.156 2.336 1 95 167 TRP B O 1
ATOM 5971 N N . LEU B 1 168 ? 6.855 42 0.099 1 93.56 168 LEU B N 1
ATOM 5972 C CA . LEU B 1 168 ? 7.625 43.219 -0.037 1 93.56 168 LEU B CA 1
ATOM 5973 C C . LEU B 1 168 ? 6.844 44.406 0.512 1 93.56 168 LEU B C 1
ATOM 5975 O O . LEU B 1 168 ? 7.41 45.281 1.197 1 93.56 168 LEU B O 1
ATOM 5979 N N . ALA B 1 169 ? 5.57 44.438 0.266 1 91.81 169 ALA B N 1
ATOM 5980 C CA . ALA B 1 169 ? 4.727 45.531 0.752 1 91.81 169 ALA B CA 1
ATOM 5981 C C . ALA B 1 169 ? 4.625 45.5 2.275 1 91.81 169 ALA B C 1
ATOM 5983 O O . ALA B 1 169 ? 4.484 46.531 2.91 1 91.81 169 ALA B O 1
ATOM 5984 N N . GLU B 1 170 ? 4.75 44.25 2.838 1 92.19 170 GLU B N 1
ATOM 5985 C CA . GLU B 1 170 ? 4.516 44.094 4.27 1 92.19 170 GLU B CA 1
ATOM 5986 C C . GLU B 1 170 ? 5.828 44.062 5.043 1 92.19 170 GLU B C 1
ATOM 5988 O O . GLU B 1 170 ? 5.836 44.156 6.273 1 92.19 170 GLU B O 1
ATOM 5993 N N . MET B 1 171 ? 6.965 43.969 4.316 1 93.56 171 MET B N 1
ATOM 5994 C CA . MET B 1 171 ? 8.266 43.875 4.977 1 93.56 171 MET B CA 1
ATOM 5995 C C . MET B 1 171 ? 8.539 45.094 5.832 1 93.56 171 MET B C 1
ATOM 5997 O O . MET B 1 171 ? 8.336 46.219 5.387 1 93.56 171 MET B O 1
ATOM 6001 N N . PRO B 1 172 ? 8.938 44.844 7.051 1 91.19 172 PRO B N 1
ATOM 6002 C CA . PRO B 1 172 ? 9.289 45.969 7.895 1 91.19 172 PRO B CA 1
ATOM 6003 C C . PRO B 1 172 ? 10.43 46.812 7.309 1 91.19 172 PRO B C 1
ATOM 6005 O O . PRO B 1 172 ? 11.336 46.281 6.672 1 91.19 172 PRO B O 1
ATOM 6008 N N . ALA B 1 173 ? 10.367 48.156 7.582 1 92.69 173 ALA B N 1
ATOM 6009 C CA . ALA B 1 173 ? 11.453 49.031 7.18 1 92.69 173 ALA B CA 1
ATOM 6010 C C . ALA B 1 173 ? 12.781 48.562 7.777 1 92.69 173 ALA B C 1
ATOM 6012 O O . ALA B 1 173 ? 12.836 48.156 8.938 1 92.69 173 ALA B O 1
ATOM 6013 N N . GLY B 1 174 ? 13.805 48.625 6.965 1 90.62 174 GLY B N 1
ATOM 6014 C CA . GLY B 1 174 ? 15.125 48.219 7.438 1 90.62 174 GLY B CA 1
ATOM 6015 C C . GLY B 1 174 ? 15.469 46.781 7.09 1 90.62 174 GLY B C 1
ATOM 6016 O O . GLY B 1 174 ? 16.641 46.375 7.172 1 90.62 174 GLY B O 1
ATOM 6017 N N . THR B 1 175 ? 14.461 46 6.773 1 93 175 THR B N 1
ATOM 6018 C CA . THR B 1 175 ? 14.727 44.625 6.355 1 93 175 THR B CA 1
ATOM 6019 C C . THR B 1 175 ? 15.602 44.625 5.105 1 93 175 THR B C 1
ATOM 6021 O O . THR B 1 175 ? 15.312 45.312 4.125 1 93 175 THR B O 1
ATOM 6024 N N . ARG B 1 176 ? 16.75 44 5.152 1 95.5 176 ARG B N 1
ATOM 6025 C CA . ARG B 1 176 ? 17.578 43.781 3.975 1 95.5 176 ARG B CA 1
ATOM 6026 C C . ARG B 1 176 ? 17.125 42.562 3.193 1 95.5 176 ARG B C 1
ATOM 6028 O O . ARG B 1 176 ? 17.047 41.469 3.75 1 95.5 176 ARG B O 1
ATOM 6035 N N . ALA B 1 177 ? 16.797 42.75 1.966 1 96.75 177 ALA B N 1
ATOM 6036 C CA . ALA B 1 177 ? 16.297 41.625 1.191 1 96.75 177 ALA B CA 1
ATOM 6037 C C . ALA B 1 177 ? 16.891 41.625 -0.216 1 96.75 177 ALA B C 1
ATOM 6039 O O . ALA B 1 177 ? 17.031 42.688 -0.839 1 96.75 177 ALA B O 1
ATOM 6040 N N . ARG B 1 178 ? 17.344 40.5 -0.679 1 96.56 178 ARG B N 1
ATOM 6041 C CA . ARG B 1 178 ? 17.656 40.219 -2.076 1 96.56 178 ARG B CA 1
ATOM 6042 C C . ARG B 1 178 ? 16.547 39.406 -2.732 1 96.56 178 ARG B C 1
ATOM 6044 O O . ARG B 1 178 ? 16.25 38.281 -2.303 1 96.56 178 ARG B O 1
ATOM 6051 N N . VAL B 1 179 ? 15.953 40 -3.738 1 96.38 179 VAL B N 1
ATOM 6052 C CA . VAL B 1 179 ? 14.773 39.406 -4.355 1 96.38 179 VAL B CA 1
ATOM 6053 C C . VAL B 1 179 ? 15.055 39.125 -5.832 1 96.38 179 VAL B C 1
ATOM 6055 O O . VAL B 1 179 ? 15.438 40.031 -6.578 1 96.38 179 VAL B O 1
ATOM 6058 N N . PHE B 1 180 ? 14.914 37.875 -6.238 1 95.75 180 PHE B N 1
ATOM 6059 C CA . PHE B 1 180 ? 15.055 37.469 -7.633 1 95.75 180 PHE B CA 1
ATOM 6060 C C . PHE B 1 180 ? 13.727 36.969 -8.188 1 95.75 180 PHE B C 1
ATOM 6062 O O . PHE B 1 180 ? 13.133 36.031 -7.633 1 95.75 180 PHE B O 1
ATOM 6069 N N . ILE B 1 181 ? 13.219 37.562 -9.273 1 94.69 181 ILE B N 1
ATOM 6070 C CA . ILE B 1 181 ? 11.93 37.219 -9.859 1 94.69 181 ILE B CA 1
ATOM 6071 C C . ILE B 1 181 ? 12.109 36.906 -11.344 1 94.69 181 ILE B C 1
ATOM 6073 O O . ILE B 1 181 ? 12.602 37.75 -12.102 1 94.69 181 ILE B O 1
ATOM 6077 N N . GLU B 1 182 ? 11.711 35.719 -11.734 1 94.06 182 GLU B N 1
ATOM 6078 C CA . GLU B 1 182 ? 11.734 35.312 -13.141 1 94.06 182 GLU B CA 1
ATOM 6079 C C . GLU B 1 182 ? 10.391 35.562 -13.805 1 94.06 182 GLU B C 1
ATOM 6081 O O . GLU B 1 182 ? 9.344 35.156 -13.289 1 94.06 182 GLU B O 1
ATOM 6086 N N . VAL B 1 183 ? 10.406 36.312 -14.977 1 91.38 183 VAL B N 1
ATOM 6087 C CA . VAL B 1 183 ? 9.188 36.594 -15.727 1 91.38 183 VAL B CA 1
ATOM 6088 C C . VAL B 1 183 ? 9.359 36.156 -17.188 1 91.38 183 VAL B C 1
ATOM 6090 O O . VAL B 1 183 ? 10.484 35.938 -17.641 1 91.38 183 VAL B O 1
ATOM 6093 N N . GLY B 1 184 ? 8.258 36 -17.891 1 87 184 GLY B N 1
ATOM 6094 C CA . GLY B 1 184 ? 8.289 35.562 -19.281 1 87 184 GLY B CA 1
ATOM 6095 C C . GLY B 1 184 ? 8.898 36.562 -20.219 1 87 184 GLY B C 1
ATOM 6096 O O . GLY B 1 184 ? 9.672 36.219 -21.109 1 87 184 GLY B O 1
ATOM 6097 N N . GLU B 1 185 ? 8.477 37.781 -19.953 1 86.81 185 GLU B N 1
ATOM 6098 C CA . GLU B 1 185 ? 8.93 38.906 -20.781 1 86.81 185 GLU B CA 1
ATOM 6099 C C . GLU B 1 185 ? 9.188 40.156 -19.922 1 86.81 185 GLU B C 1
ATOM 6101 O O . GLU B 1 185 ? 8.695 40.25 -18.797 1 86.81 185 GLU B O 1
ATOM 6106 N N . GLU B 1 186 ? 9.984 41.062 -20.562 1 87.5 186 GLU B N 1
ATOM 6107 C CA . GLU B 1 186 ? 10.281 42.312 -19.859 1 87.5 186 GLU B CA 1
ATOM 6108 C C . GLU B 1 186 ? 9.008 43.094 -19.547 1 87.5 186 GLU B C 1
ATOM 6110 O O . GLU B 1 186 ? 8.945 43.812 -18.547 1 87.5 186 GLU B O 1
ATOM 6115 N N . SER B 1 187 ? 8.07 42.938 -20.375 1 85.75 187 SER B N 1
ATOM 6116 C CA . SER B 1 187 ? 6.816 43.656 -20.203 1 85.75 187 SER B CA 1
ATOM 6117 C C . SER B 1 187 ? 6.02 43.094 -19.016 1 85.75 187 SER B C 1
ATOM 6119 O O . SER B 1 187 ? 5.059 43.719 -18.578 1 85.75 187 SER B O 1
ATOM 6121 N N . HIS B 1 188 ? 6.469 42.031 -18.484 1 90.19 188 HIS B N 1
ATOM 6122 C CA . HIS B 1 188 ? 5.758 41.406 -17.375 1 90.19 188 HIS B CA 1
ATOM 6123 C C . HIS B 1 188 ? 6.266 41.906 -16.031 1 90.19 188 HIS B C 1
ATOM 6125 O O . HIS B 1 188 ? 5.75 41.531 -14.977 1 90.19 188 HIS B O 1
ATOM 6131 N N . ARG B 1 189 ? 7.18 42.75 -16.047 1 89.31 189 ARG B N 1
ATOM 6132 C CA . ARG B 1 189 ? 7.676 43.375 -14.828 1 89.31 189 ARG B CA 1
ATOM 6133 C C . ARG B 1 189 ? 6.617 44.281 -14.203 1 89.31 189 ARG B C 1
ATOM 6135 O O . ARG B 1 189 ? 5.875 44.969 -14.914 1 89.31 189 ARG B O 1
ATOM 6142 N N . GLN B 1 190 ? 6.574 44.188 -12.906 1 88.38 190 GLN B N 1
ATOM 6143 C CA . GLN B 1 190 ? 5.648 45.062 -12.18 1 88.38 190 GLN B CA 1
ATOM 6144 C C . GLN B 1 190 ? 6.387 45.906 -11.164 1 88.38 190 GLN B C 1
ATOM 6146 O O . GLN B 1 190 ? 7.492 45.594 -10.742 1 88.38 190 GLN B O 1
ATOM 6151 N N . GLU B 1 191 ? 5.75 47.062 -10.914 1 85.19 191 GLU B N 1
ATOM 6152 C CA . GLU B 1 191 ? 6.273 47.906 -9.828 1 85.19 191 GLU B CA 1
ATOM 6153 C C . GLU B 1 191 ? 5.879 47.344 -8.469 1 85.19 191 GLU B C 1
ATOM 6155 O O . GLU B 1 191 ? 4.703 47.031 -8.227 1 85.19 191 GLU B O 1
ATOM 6160 N N . LEU B 1 192 ? 6.871 47.062 -7.684 1 90.06 192 LEU B N 1
ATOM 6161 C CA . LEU B 1 192 ? 6.645 46.5 -6.363 1 90.06 192 LEU B CA 1
ATOM 6162 C C . LEU B 1 192 ? 6.953 47.5 -5.266 1 90.06 192 LEU B C 1
ATOM 6164 O O . LEU B 1 192 ? 8.047 48.094 -5.234 1 90.06 192 LEU B O 1
ATOM 6168 N N . GLU B 1 193 ? 5.992 47.781 -4.422 1 88.62 193 GLU B N 1
ATOM 6169 C CA . GLU B 1 193 ? 6.168 48.688 -3.301 1 88.62 193 GLU B CA 1
ATOM 6170 C C . GLU B 1 193 ? 6.836 48 -2.117 1 88.62 193 GLU B C 1
ATOM 6172 O O . GLU B 1 193 ? 6.539 46.844 -1.82 1 88.62 193 GLU B O 1
ATOM 6177 N N . THR B 1 194 ? 7.797 48.719 -1.522 1 93.56 194 THR B N 1
ATOM 6178 C CA . THR B 1 194 ? 8.406 48.156 -0.323 1 93.56 194 THR B CA 1
ATOM 6179 C C . THR B 1 194 ? 9.055 49.25 0.517 1 93.56 194 THR B C 1
ATOM 6181 O O . THR B 1 194 ? 9.508 50.281 -0.02 1 93.56 194 THR B O 1
ATOM 6184 N N . ALA B 1 195 ? 8.93 49.094 1.778 1 93.75 195 ALA B N 1
ATOM 6185 C CA . ALA B 1 195 ? 9.648 49.969 2.703 1 93.75 195 ALA B CA 1
ATOM 6186 C C . ALA B 1 195 ? 10.992 49.375 3.105 1 93.75 195 ALA B C 1
ATOM 6188 O O . ALA B 1 195 ? 11.781 50 3.799 1 93.75 195 ALA B O 1
ATOM 6189 N N . ALA B 1 196 ? 11.242 48.188 2.658 1 93.88 196 ALA B N 1
ATOM 6190 C CA . ALA B 1 196 ? 12.461 47.469 3.021 1 93.88 196 ALA B CA 1
ATOM 6191 C C . ALA B 1 196 ? 13.641 47.906 2.156 1 93.88 196 ALA B C 1
ATOM 6193 O O . ALA B 1 196 ? 13.453 48.594 1.147 1 93.88 196 ALA B O 1
ATOM 6194 N N . ASP B 1 197 ? 14.836 47.656 2.645 1 95.06 197 ASP B N 1
ATOM 6195 C CA . ASP B 1 197 ? 16.031 47.781 1.831 1 95.06 197 ASP B CA 1
ATOM 6196 C C . ASP B 1 197 ? 16.219 46.562 0.917 1 95.06 197 ASP B C 1
ATOM 6198 O O . ASP B 1 197 ? 17.125 45.781 1.114 1 95.06 197 ASP B O 1
ATOM 6202 N N . ALA B 1 198 ? 15.305 46.562 -0.067 1 95.31 198 ALA B N 1
ATOM 6203 C CA . ALA B 1 198 ? 15.258 45.375 -0.927 1 95.31 198 ALA B CA 1
ATOM 6204 C C . ALA B 1 198 ? 15.836 45.688 -2.305 1 95.31 198 ALA B C 1
ATOM 6206 O O . ALA B 1 198 ? 15.594 46.75 -2.867 1 95.31 198 ALA B O 1
ATOM 6207 N N . THR B 1 199 ? 16.672 44.844 -2.768 1 94.12 199 THR B N 1
ATOM 6208 C CA . THR B 1 199 ? 17.125 44.844 -4.152 1 94.12 199 THR B CA 1
ATOM 6209 C C . THR B 1 199 ? 16.391 43.812 -4.988 1 94.12 199 THR B C 1
ATOM 6211 O O . THR B 1 199 ? 16.594 42.625 -4.824 1 94.12 199 THR B O 1
ATOM 6214 N N . VAL B 1 200 ? 15.523 44.312 -5.867 1 95 200 VAL B N 1
ATOM 6215 C CA . VAL B 1 200 ? 14.727 43.438 -6.703 1 95 200 VAL B CA 1
ATOM 6216 C C . VAL B 1 200 ? 15.391 43.281 -8.07 1 95 200 VAL B C 1
ATOM 6218 O O . VAL B 1 200 ? 15.609 44.25 -8.781 1 95 200 VAL B O 1
ATOM 6221 N N . THR B 1 201 ? 15.781 42.062 -8.383 1 94.25 201 THR B N 1
ATOM 6222 C CA . THR B 1 201 ? 16.359 41.719 -9.68 1 94.25 201 THR B CA 1
ATOM 6223 C C . THR B 1 201 ? 15.359 40.938 -10.523 1 94.25 201 THR B C 1
ATOM 6225 O O . THR B 1 201 ? 14.922 39.875 -10.133 1 94.25 201 THR B O 1
ATOM 6228 N N . TRP B 1 202 ? 15 41.5 -11.633 1 94.75 202 TRP B N 1
ATOM 6229 C CA . TRP B 1 202 ? 14.086 40.844 -12.57 1 94.75 202 TRP B CA 1
ATOM 6230 C C . TRP B 1 202 ? 14.867 40.031 -13.609 1 94.75 202 TRP B C 1
ATOM 6232 O O . TRP B 1 202 ? 15.836 40.531 -14.18 1 94.75 202 TRP B O 1
ATOM 6242 N N . LEU B 1 203 ? 14.477 38.812 -13.789 1 92.81 203 LEU B N 1
ATOM 6243 C CA . LEU B 1 203 ? 15.062 37.906 -14.773 1 92.81 203 LEU B CA 1
ATOM 6244 C C . LEU B 1 203 ? 14.055 37.562 -15.859 1 92.81 203 LEU B C 1
ATOM 6246 O O . LEU B 1 203 ? 13.055 36.875 -15.586 1 92.81 203 LEU B O 1
ATOM 6250 N N . SER B 1 204 ? 14.25 38 -17.078 1 91.44 204 SER B N 1
ATOM 6251 C CA . SER B 1 204 ? 13.344 37.719 -18.188 1 91.44 204 SER B CA 1
ATOM 6252 C C . SER B 1 204 ? 13.781 36.5 -18.984 1 91.44 204 SER B C 1
ATOM 6254 O O . SER B 1 204 ? 14.961 36.344 -19.312 1 91.44 204 SER B O 1
ATOM 6256 N N . ARG B 1 205 ? 12.797 35.625 -19.297 1 87.75 205 ARG B N 1
ATOM 6257 C CA . ARG B 1 205 ? 13.109 34.469 -20.094 1 87.75 205 ARG B CA 1
ATOM 6258 C C . ARG B 1 205 ? 13.133 34.812 -21.578 1 87.75 205 ARG B C 1
ATOM 6260 O O . ARG B 1 205 ? 13.445 33.938 -22.406 1 87.75 205 ARG B O 1
ATOM 6267 N N . ASP B 1 206 ? 12.797 35.969 -21.891 1 85.5 206 ASP B N 1
ATOM 6268 C CA . ASP B 1 206 ? 12.758 36.438 -23.266 1 85.5 206 ASP B CA 1
ATOM 6269 C C . ASP B 1 206 ? 11.992 35.5 -24.172 1 85.5 206 ASP B C 1
ATOM 6271 O O . ASP B 1 206 ? 12.5 35.094 -25.219 1 85.5 206 ASP B O 1
ATOM 6275 N N . GLY B 1 207 ? 10.906 35 -23.672 1 75.75 207 GLY B N 1
ATOM 6276 C CA . GLY B 1 207 ? 10.008 34.188 -24.484 1 75.75 207 GLY B CA 1
ATOM 6277 C C . GLY B 1 207 ? 10.203 32.688 -24.281 1 75.75 207 GLY B C 1
ATOM 6278 O O . GLY B 1 207 ? 9.375 31.891 -24.719 1 75.75 207 GLY B O 1
ATOM 6279 N N . ALA B 1 208 ? 11.234 32.281 -23.641 1 80.44 208 ALA B N 1
ATOM 6280 C CA . ALA B 1 208 ? 11.391 30.859 -23.375 1 80.44 208 ALA B CA 1
ATOM 6281 C C . ALA B 1 208 ? 10.273 30.344 -22.469 1 80.44 208 ALA B C 1
ATOM 6283 O O . ALA B 1 208 ? 9.789 31.078 -21.594 1 80.44 208 ALA B O 1
ATOM 6284 N N . PRO B 1 209 ? 9.805 29.125 -22.734 1 78.94 209 PRO B N 1
ATOM 6285 C CA . PRO B 1 209 ? 8.734 28.578 -21.906 1 78.94 209 PRO B CA 1
ATOM 6286 C C . PRO B 1 209 ? 9.109 28.5 -20.438 1 78.94 209 PRO B C 1
ATOM 6288 O O . PRO B 1 209 ? 10.281 28.266 -20.094 1 78.94 209 PRO B O 1
ATOM 6291 N N . ALA B 1 210 ? 8.172 28.781 -19.625 1 79.25 210 ALA B N 1
ATOM 6292 C CA . ALA B 1 210 ? 8.375 28.75 -18.172 1 79.25 210 ALA B CA 1
ATOM 6293 C C . ALA B 1 210 ? 8.93 27.391 -17.734 1 79.25 210 ALA B C 1
ATOM 6295 O O . ALA B 1 210 ? 8.516 26.359 -18.25 1 79.25 210 ALA B O 1
ATOM 6296 N N . GLY B 1 211 ? 9.82 27.406 -16.828 1 76.81 211 GLY B N 1
ATOM 6297 C CA . GLY B 1 211 ? 10.367 26.188 -16.25 1 76.81 211 GLY B CA 1
ATOM 6298 C C . GLY B 1 211 ? 11.516 25.625 -17.062 1 76.81 211 GLY B C 1
ATOM 6299 O O . GLY B 1 211 ? 12.094 24.594 -16.703 1 76.81 211 GLY B O 1
ATOM 6300 N N . THR B 1 212 ? 11.891 26.188 -18.125 1 76 212 THR B N 1
ATOM 6301 C CA . THR B 1 212 ? 12.898 25.609 -19.016 1 76 212 THR B CA 1
ATOM 6302 C C . THR B 1 212 ? 14.25 26.281 -18.812 1 76 212 THR B C 1
ATOM 6304 O O . THR B 1 212 ? 15.266 25.828 -19.328 1 76 212 THR B O 1
ATOM 6307 N N . THR B 1 213 ? 14.25 27.422 -18.125 1 83.12 213 THR B N 1
ATOM 6308 C CA . THR B 1 213 ? 15.492 28.172 -17.953 1 83.12 213 THR B CA 1
ATOM 6309 C C . THR B 1 213 ? 16.062 27.953 -16.562 1 83.12 213 THR B C 1
ATOM 6311 O O . THR B 1 213 ? 15.375 27.453 -15.672 1 83.12 213 THR B O 1
ATOM 6314 N N . ASP B 1 214 ? 17.312 28.234 -16.469 1 86.94 214 ASP B N 1
ATOM 6315 C CA . ASP B 1 214 ? 17.969 28.156 -15.156 1 86.94 214 ASP B CA 1
ATOM 6316 C C . ASP B 1 214 ? 18.328 29.547 -14.648 1 86.94 214 ASP B C 1
ATOM 6318 O O . ASP B 1 214 ? 19.297 29.703 -13.898 1 86.94 214 ASP B O 1
ATOM 6322 N N . LEU B 1 215 ? 17.609 30.578 -15.086 1 87.88 215 LEU B N 1
ATOM 6323 C CA . LEU B 1 215 ? 17.906 31.969 -14.773 1 87.88 215 LEU B CA 1
ATOM 6324 C C . LEU B 1 215 ? 17.906 32.188 -13.266 1 87.88 215 LEU B C 1
ATOM 6326 O O . LEU B 1 215 ? 18.828 32.844 -12.734 1 87.88 215 LEU B O 1
ATOM 6330 N N . LEU B 1 216 ? 16.969 31.688 -12.57 1 92.38 216 LEU B N 1
ATOM 6331 C CA . LEU B 1 216 ? 16.875 31.891 -11.125 1 92.38 216 LEU B CA 1
ATOM 6332 C C . LEU B 1 216 ? 18.047 31.25 -10.406 1 92.38 216 LEU B C 1
ATOM 6334 O O . LEU B 1 216 ? 18.656 31.875 -9.531 1 92.38 216 LEU B O 1
ATOM 6338 N N . GLU B 1 217 ? 18.359 30.031 -10.789 1 90.25 217 GLU B N 1
ATOM 6339 C CA . GLU B 1 217 ? 19.469 29.328 -10.156 1 90.25 217 GLU B CA 1
ATOM 6340 C C . GLU B 1 217 ? 20.781 30.078 -10.383 1 90.25 217 GLU B C 1
ATOM 6342 O O . GLU B 1 217 ? 21.578 30.234 -9.461 1 90.25 217 GLU B O 1
ATOM 6347 N N . GLN B 1 218 ? 21.016 30.516 -11.602 1 87.25 218 GLN B N 1
ATOM 6348 C CA . GLN B 1 218 ? 22.219 31.266 -11.93 1 87.25 218 GLN B CA 1
ATOM 6349 C C . GLN B 1 218 ? 22.312 32.562 -11.125 1 87.25 218 GLN B C 1
ATOM 6351 O O . GLN B 1 218 ? 23.391 32.938 -10.648 1 87.25 218 GLN B O 1
ATOM 6356 N N . ALA B 1 219 ? 21.234 33.281 -10.977 1 92.62 219 ALA B N 1
ATOM 6357 C CA . ALA B 1 219 ? 21.219 34.531 -10.242 1 92.62 219 ALA B CA 1
ATOM 6358 C C . ALA B 1 219 ? 21.578 34.312 -8.773 1 92.62 219 ALA B C 1
ATOM 6360 O O . ALA B 1 219 ? 22.359 35.062 -8.211 1 92.62 219 ALA B O 1
ATOM 6361 N N . VAL B 1 220 ? 21.031 33.312 -8.172 1 93 220 VAL B N 1
ATOM 6362 C CA . VAL B 1 220 ? 21.266 33.031 -6.762 1 93 220 VAL B CA 1
ATOM 6363 C C . VAL B 1 220 ? 22.734 32.625 -6.559 1 93 220 VAL B C 1
ATOM 6365 O O . VAL B 1 220 ? 23.375 33.062 -5.594 1 93 220 VAL B O 1
ATOM 6368 N N . ARG B 1 221 ? 23.234 31.797 -7.492 1 90.25 221 ARG B N 1
ATOM 6369 C CA . ARG B 1 221 ? 24.609 31.328 -7.387 1 90.25 221 ARG B CA 1
ATOM 6370 C C . ARG B 1 221 ? 25.594 32.469 -7.574 1 90.25 221 ARG B C 1
ATOM 6372 O O . ARG B 1 221 ? 26.672 32.469 -6.977 1 90.25 221 ARG B O 1
ATOM 6379 N N . SER B 1 222 ? 25.25 33.469 -8.383 1 89.38 222 SER B N 1
ATOM 6380 C CA . SER B 1 222 ? 26.156 34.562 -8.734 1 89.38 222 SER B CA 1
ATOM 6381 C C . SER B 1 222 ? 26.062 35.688 -7.727 1 89.38 222 SER B C 1
ATOM 6383 O O . SER B 1 222 ? 26.922 36.594 -7.703 1 89.38 222 SER B O 1
ATOM 6385 N N . MET B 1 223 ? 25.094 35.625 -6.883 1 92.06 223 MET B N 1
ATOM 6386 C CA . MET B 1 223 ? 24.875 36.719 -5.949 1 92.06 223 MET B CA 1
ATOM 6387 C C . MET B 1 223 ? 25.922 36.688 -4.832 1 92.06 223 MET B C 1
ATOM 6389 O O . MET B 1 223 ? 26.312 35.625 -4.371 1 92.06 223 MET B O 1
ATOM 6393 N N . ALA B 1 224 ? 26.344 37.906 -4.445 1 89.56 224 ALA B N 1
ATOM 6394 C CA . ALA B 1 224 ? 27.203 38 -3.264 1 89.56 224 ALA B CA 1
ATOM 6395 C C . ALA B 1 224 ? 26.406 37.75 -1.987 1 89.56 224 ALA B C 1
ATOM 6397 O O . ALA B 1 224 ? 25.359 38.344 -1.763 1 89.56 224 ALA B O 1
ATOM 6398 N N . TRP B 1 225 ? 26.844 36.812 -1.224 1 93.31 225 TRP B N 1
ATOM 6399 C CA . TRP B 1 225 ? 26.172 36.469 0.03 1 93.31 225 TRP B CA 1
ATOM 6400 C C . TRP B 1 225 ? 26.375 37.594 1.068 1 93.31 225 TRP B C 1
ATOM 6402 O O . TRP B 1 225 ? 27.484 38.094 1.236 1 93.31 225 TRP B O 1
ATOM 6412 N N . LEU B 1 226 ? 25.391 38.031 1.649 1 91.38 226 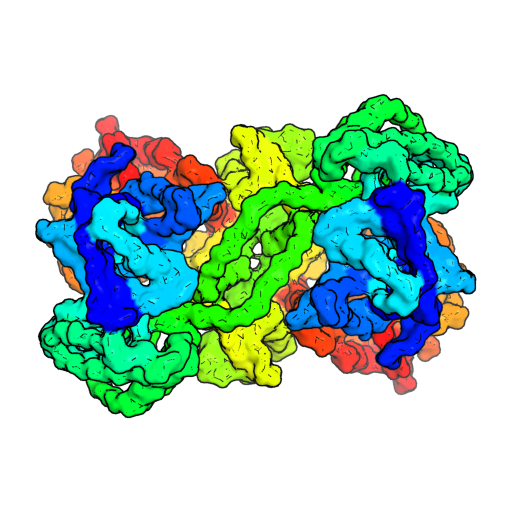LEU B N 1
ATOM 6413 C CA . LEU B 1 226 ? 25.469 39.094 2.658 1 91.38 226 LEU B CA 1
ATOM 6414 C C . LEU B 1 226 ? 25.812 38.5 4.023 1 91.38 226 LEU B C 1
ATOM 6416 O O . LEU B 1 226 ? 25.531 37.344 4.297 1 91.38 226 LEU B O 1
ATOM 6420 N N . PRO B 1 227 ? 26.469 39.312 4.828 1 92.31 227 PRO B N 1
ATOM 6421 C CA . PRO B 1 227 ? 26.812 38.812 6.168 1 92.31 227 PRO B CA 1
ATOM 6422 C C . PRO B 1 227 ? 25.578 38.656 7.059 1 92.31 227 PRO B C 1
ATOM 6424 O O . PRO B 1 227 ? 24.594 39.375 6.902 1 92.31 227 PRO B O 1
ATOM 6427 N N . GLY B 1 228 ? 25.641 37.656 8.016 1 91.25 228 GLY B N 1
ATOM 6428 C CA . GLY B 1 228 ? 24.578 37.438 8.984 1 91.25 228 GLY B CA 1
ATOM 6429 C C . GLY B 1 228 ? 23.703 36.25 8.664 1 91.25 228 GLY B C 1
ATOM 6430 O O . GLY B 1 228 ? 23.984 35.5 7.719 1 91.25 228 GLY B O 1
ATOM 6431 N N . THR B 1 229 ? 22.672 36.125 9.477 1 91.88 229 THR B N 1
ATOM 6432 C CA . THR B 1 229 ? 21.75 35 9.352 1 91.88 229 THR B CA 1
ATOM 6433 C C . THR B 1 229 ? 20.719 35.281 8.258 1 91.88 229 THR B C 1
ATOM 6435 O O . THR B 1 229 ? 20.047 36.312 8.273 1 91.88 229 THR B O 1
ATOM 6438 N N . VAL B 1 230 ? 20.594 34.375 7.328 1 94.25 230 VAL B N 1
ATOM 6439 C CA . VAL B 1 230 ? 19.672 34.531 6.219 1 94.25 230 VAL B CA 1
ATOM 6440 C C . VAL B 1 230 ? 18.422 33.656 6.461 1 94.25 230 VAL B C 1
ATOM 6442 O O . VAL B 1 230 ? 18.5 32.625 7.121 1 94.25 230 VAL B O 1
ATOM 6445 N N . TYR B 1 231 ? 17.297 34.156 6.027 1 94.31 231 TYR B N 1
ATOM 6446 C CA . TYR B 1 231 ? 16.125 33.312 5.777 1 94.31 231 TYR B CA 1
ATOM 6447 C C . TYR B 1 231 ? 15.805 33.25 4.289 1 94.31 231 TYR B C 1
ATOM 6449 O O . TYR B 1 231 ? 15.641 34.281 3.635 1 94.31 231 TYR B O 1
ATOM 6457 N N . VAL B 1 232 ? 15.75 32.031 3.781 1 93.62 232 VAL B N 1
ATOM 6458 C CA . VAL B 1 232 ? 15.547 31.844 2.35 1 93.62 232 VAL B CA 1
ATOM 6459 C C . VAL B 1 232 ? 14.109 31.406 2.084 1 93.62 232 VAL B C 1
ATOM 6461 O O . VAL B 1 232 ? 13.633 30.438 2.68 1 93.62 232 VAL B O 1
ATOM 6464 N N . TRP B 1 233 ? 13.43 32.156 1.287 1 93.81 233 TRP B N 1
ATOM 6465 C CA . TRP B 1 233 ? 12.102 31.781 0.801 1 93.81 233 TRP B CA 1
ATOM 6466 C C . TRP B 1 233 ? 12.094 31.672 -0.719 1 93.81 233 TRP B C 1
ATOM 6468 O O . TRP B 1 233 ? 12.477 32.594 -1.425 1 93.81 233 TRP B O 1
ATOM 6478 N N . ALA B 1 234 ? 11.719 30.516 -1.24 1 92.94 234 ALA B N 1
ATOM 6479 C CA . ALA B 1 234 ? 11.695 30.297 -2.684 1 92.94 234 ALA B CA 1
ATOM 6480 C C . ALA B 1 234 ? 10.43 29.547 -3.102 1 92.94 234 ALA B C 1
ATOM 6482 O O . ALA B 1 234 ? 10.023 28.578 -2.445 1 92.94 234 ALA B O 1
ATOM 6483 N N . ALA B 1 235 ? 9.75 30.031 -4.137 1 90.69 235 ALA B N 1
ATOM 6484 C CA . ALA B 1 235 ? 8.555 29.375 -4.664 1 90.69 235 ALA B CA 1
ATOM 6485 C C . ALA B 1 235 ? 8.484 29.5 -6.184 1 90.69 235 ALA B C 1
ATOM 6487 O O . ALA B 1 235 ? 8.906 30.516 -6.746 1 90.69 235 ALA B O 1
ATOM 6488 N N . GLY B 1 236 ? 7.992 28.5 -6.871 1 87.38 236 GLY B N 1
ATOM 6489 C CA . GLY B 1 236 ? 7.867 28.5 -8.32 1 87.38 236 GLY B CA 1
ATOM 6490 C C . GLY B 1 236 ? 7.789 27.109 -8.906 1 87.38 236 GLY B C 1
ATOM 6491 O O . GLY B 1 236 ? 7.062 26.25 -8.398 1 87.38 236 GLY B O 1
ATOM 6492 N N . GLU B 1 237 ? 8.398 26.922 -10.094 1 80 237 GLU B N 1
ATOM 6493 C CA . GLU B 1 237 ? 8.43 25.625 -10.75 1 80 237 GLU B CA 1
ATOM 6494 C C . GLU B 1 237 ? 9.273 24.625 -9.953 1 80 237 GLU B C 1
ATOM 6496 O O . GLU B 1 237 ? 10.414 24.922 -9.594 1 80 237 GLU B O 1
ATOM 6501 N N . ALA B 1 238 ? 8.719 23.484 -9.719 1 71.69 238 ALA B N 1
ATOM 6502 C CA . ALA B 1 238 ? 9.25 22.547 -8.734 1 71.69 238 ALA B CA 1
ATOM 6503 C C . ALA B 1 238 ? 10.648 22.078 -9.125 1 71.69 238 ALA B C 1
ATOM 6505 O O . ALA B 1 238 ? 11.547 22.016 -8.273 1 71.69 238 ALA B O 1
ATOM 6506 N N . VAL B 1 239 ? 10.883 21.766 -10.336 1 68.56 239 VAL B N 1
ATOM 6507 C CA . VAL B 1 239 ? 12.172 21.219 -10.758 1 68.56 239 VAL B CA 1
ATOM 6508 C C . VAL B 1 239 ? 13.234 22.328 -10.727 1 68.56 239 VAL B C 1
ATOM 6510 O O . VAL B 1 239 ? 14.375 22.078 -10.32 1 68.56 239 VAL B O 1
ATOM 6513 N N . THR B 1 240 ? 12.836 23.547 -11.055 1 77.06 240 THR B N 1
ATOM 6514 C CA . THR B 1 240 ? 13.742 24.688 -11.039 1 77.06 240 THR B CA 1
ATOM 6515 C C . THR B 1 240 ? 14.234 24.969 -9.625 1 77.06 240 THR B C 1
ATOM 6517 O O . THR B 1 240 ? 15.383 25.375 -9.43 1 77.06 240 THR B O 1
ATOM 6520 N N . LEU B 1 241 ? 13.422 24.703 -8.672 1 82.5 241 LEU B N 1
ATOM 6521 C CA . LEU B 1 241 ? 13.742 25.031 -7.285 1 82.5 241 LEU B CA 1
ATOM 6522 C C . LEU B 1 241 ? 14.727 24.031 -6.699 1 82.5 241 LEU B C 1
ATOM 6524 O O . LEU B 1 241 ? 15.406 24.312 -5.715 1 82.5 241 LEU B O 1
ATOM 6528 N N . LYS B 1 242 ? 14.852 22.875 -7.391 1 73.5 242 LYS B N 1
ATOM 6529 C CA . LYS B 1 242 ? 15.703 21.812 -6.855 1 73.5 242 LYS B CA 1
ATOM 6530 C C . LYS B 1 242 ? 17.172 22.25 -6.828 1 73.5 242 LYS B C 1
ATOM 6532 O O . LYS B 1 242 ? 17.844 22.078 -5.816 1 73.5 242 LYS B O 1
ATOM 6537 N N . GLY B 1 243 ? 17.594 22.812 -7.926 1 76.38 243 GLY B N 1
ATOM 6538 C CA . GLY B 1 243 ? 18.969 23.281 -7.984 1 76.38 243 GLY B CA 1
ATOM 6539 C C . GLY B 1 243 ? 19.266 24.391 -6.988 1 76.38 243 GLY B C 1
ATOM 6540 O O . GLY B 1 243 ? 20.344 24.422 -6.387 1 76.38 243 GLY B O 1
ATOM 6541 N N . ILE B 1 244 ? 18.328 25.219 -6.762 1 86.25 244 ILE B N 1
ATOM 6542 C CA . ILE B 1 244 ? 18.484 26.328 -5.828 1 86.25 244 ILE B CA 1
ATOM 6543 C C . ILE B 1 244 ? 18.531 25.781 -4.398 1 86.25 244 ILE B C 1
ATOM 6545 O O . ILE B 1 244 ? 19.391 26.188 -3.607 1 86.25 244 ILE B O 1
ATOM 6549 N N . ARG B 1 245 ? 17.656 24.891 -4.172 1 81.44 245 ARG B N 1
ATOM 6550 C CA . ARG B 1 245 ? 17.609 24.281 -2.842 1 81.44 245 ARG B CA 1
ATOM 6551 C C . ARG B 1 245 ? 18.922 23.594 -2.504 1 81.44 245 ARG B C 1
ATOM 6553 O O . ARG B 1 245 ? 19.438 23.734 -1.391 1 81.44 245 ARG B O 1
ATOM 6560 N N . ARG B 1 246 ? 19.453 22.844 -3.424 1 75.38 246 ARG B N 1
ATOM 6561 C CA . ARG B 1 246 ? 20.734 22.156 -3.23 1 75.38 246 ARG B CA 1
ATOM 6562 C C . ARG B 1 246 ? 21.859 23.156 -2.959 1 75.38 246 ARG B C 1
ATOM 6564 O O . ARG B 1 246 ? 22.672 22.953 -2.062 1 75.38 246 ARG B O 1
ATOM 6571 N N . HIS B 1 247 ? 21.859 24.188 -3.697 1 84.62 247 HIS B N 1
ATOM 6572 C CA . HIS B 1 247 ? 22.875 25.219 -3.531 1 84.62 247 HIS B CA 1
ATOM 6573 C C . HIS B 1 247 ? 22.797 25.844 -2.143 1 84.62 247 HIS B C 1
ATOM 6575 O O . HIS B 1 247 ? 23.828 26.016 -1.475 1 84.62 247 HIS B O 1
ATOM 6581 N N . ILE B 1 248 ? 21.641 26.125 -1.671 1 86.38 248 ILE B N 1
ATOM 6582 C CA . ILE B 1 248 ? 21.406 26.797 -0.395 1 86.38 248 ILE B CA 1
ATOM 6583 C C . ILE B 1 248 ? 21.766 25.859 0.754 1 86.38 248 ILE B C 1
ATOM 6585 O O . ILE B 1 248 ? 22.422 26.266 1.715 1 86.38 248 ILE B O 1
ATOM 6589 N N . ALA B 1 249 ? 21.375 24.641 0.585 1 77.94 249 ALA B N 1
ATOM 6590 C CA . ALA B 1 249 ? 21.562 23.672 1.661 1 77.94 249 ALA B CA 1
ATOM 6591 C C . ALA B 1 249 ? 23.016 23.203 1.725 1 77.94 249 ALA B C 1
ATOM 6593 O O . ALA B 1 249 ? 23.594 23.109 2.809 1 77.94 249 ALA B O 1
ATOM 6594 N N . VAL B 1 250 ? 23.625 22.906 0.557 1 71.75 250 VAL B N 1
ATOM 6595 C CA . VAL B 1 250 ? 24.922 22.219 0.515 1 71.75 250 VAL B CA 1
ATOM 6596 C C . VAL B 1 250 ? 26.047 23.234 0.417 1 71.75 250 VAL B C 1
ATOM 6598 O O . VAL B 1 250 ? 27 23.188 1.191 1 71.75 250 VAL B O 1
ATOM 6601 N N . GLU B 1 251 ? 25.953 24.078 -0.447 1 77.25 251 GLU B N 1
ATOM 6602 C CA . GLU B 1 251 ? 27.047 25.016 -0.679 1 77.25 251 GLU B CA 1
ATOM 6603 C C . GLU B 1 251 ? 27.031 26.156 0.33 1 77.25 251 GLU B C 1
ATOM 6605 O O . GLU B 1 251 ? 28.062 26.562 0.855 1 77.25 251 GLU B O 1
ATOM 6610 N N . ARG B 1 252 ? 25.844 26.641 0.657 1 88.94 252 ARG B N 1
ATOM 6611 C CA . ARG B 1 252 ? 25.734 27.781 1.564 1 88.94 252 ARG B CA 1
ATOM 6612 C C . ARG B 1 252 ? 25.438 27.312 2.984 1 88.94 252 ARG B C 1
ATOM 6614 O O . ARG B 1 252 ? 25.562 28.094 3.936 1 88.94 252 ARG B O 1
ATOM 6621 N N . GLN B 1 253 ? 24.984 26 3.135 1 81.81 253 GLN B N 1
ATOM 6622 C CA . GLN B 1 253 ? 24.766 25.359 4.422 1 81.81 253 GLN B CA 1
ATOM 6623 C C . GLN B 1 253 ? 23.75 26.125 5.262 1 81.81 253 GLN B C 1
ATOM 6625 O O . GLN B 1 253 ? 23.953 26.328 6.457 1 81.81 253 GLN B O 1
ATOM 6630 N N . VAL B 1 254 ? 22.781 26.734 4.66 1 86.25 254 VAL B N 1
ATOM 6631 C CA . VAL B 1 254 ? 21.672 27.328 5.383 1 86.25 254 VAL B CA 1
ATOM 6632 C C . VAL B 1 254 ? 20.812 26.234 6.035 1 86.25 254 VAL B C 1
ATOM 6634 O O . VAL B 1 254 ? 20.406 25.297 5.367 1 86.25 254 VAL B O 1
ATOM 6637 N N . PRO B 1 255 ? 20.641 26.422 7.34 1 75.75 255 PRO B N 1
ATOM 6638 C CA . PRO B 1 255 ? 19.828 25.391 8.023 1 75.75 255 PRO B CA 1
ATOM 6639 C C . PRO B 1 255 ? 18.422 25.281 7.449 1 75.75 255 PRO B C 1
ATOM 6641 O O . PRO B 1 255 ? 17.859 26.266 6.969 1 75.75 255 PRO B O 1
ATOM 6644 N N . ARG B 1 256 ? 17.922 24.156 7.559 1 73.12 256 ARG B N 1
ATOM 6645 C CA . ARG B 1 256 ? 16.609 23.844 7.008 1 73.12 256 ARG B CA 1
ATOM 6646 C C . ARG B 1 256 ? 15.531 24.75 7.613 1 73.12 256 ARG B C 1
ATOM 6648 O O . ARG B 1 256 ? 14.586 25.141 6.926 1 73.12 256 ARG B O 1
ATOM 6655 N N . GLU B 1 257 ? 15.711 25.016 8.836 1 73.62 257 GLU B N 1
ATOM 6656 C CA . GLU B 1 257 ? 14.719 25.828 9.531 1 73.62 257 GLU B CA 1
ATOM 6657 C C . GLU B 1 257 ? 14.719 27.266 9.008 1 73.62 257 GLU B C 1
ATOM 6659 O O . GLU B 1 257 ? 13.758 28.016 9.227 1 73.62 257 GLU B O 1
ATOM 6664 N N . GLN B 1 258 ? 15.766 27.578 8.32 1 87.06 258 GLN B N 1
ATOM 6665 C CA . GLN B 1 258 ? 15.906 28.938 7.82 1 87.06 258 GLN B CA 1
ATOM 6666 C C . GLN B 1 258 ? 15.602 29.016 6.328 1 87.06 258 GLN B C 1
ATOM 6668 O O . GLN B 1 258 ? 16.016 29.953 5.652 1 87.06 258 GLN B O 1
ATOM 6673 N N . SER B 1 259 ? 15.023 28 5.879 1 86.62 259 SER B N 1
ATOM 6674 C CA . SER B 1 259 ? 14.656 27.984 4.465 1 86.62 259 SER B CA 1
ATOM 6675 C C . SER B 1 259 ? 13.258 27.438 4.254 1 86.62 259 SER B C 1
ATOM 6677 O O . SER B 1 259 ? 12.797 26.594 5.027 1 86.62 259 SER B O 1
ATOM 6679 N N . HIS B 1 260 ? 12.562 28 3.281 1 84.38 260 HIS B N 1
ATOM 6680 C CA . HIS B 1 260 ? 11.242 27.531 2.873 1 84.38 260 HIS B CA 1
ATOM 6681 C C . HIS B 1 260 ? 11.125 27.469 1.354 1 84.38 260 HIS B C 1
ATOM 6683 O O . HIS B 1 260 ? 11.164 28.5 0.68 1 84.38 260 HIS B O 1
ATOM 6689 N N . PHE B 1 261 ? 11.094 26.266 0.826 1 83.5 261 PHE B N 1
ATOM 6690 C CA . PHE B 1 261 ? 10.953 26.031 -0.606 1 83.5 261 PHE B CA 1
ATOM 6691 C C . PHE B 1 261 ? 9.602 25.406 -0.922 1 83.5 261 PHE B C 1
ATOM 6693 O O . PHE B 1 261 ? 9.219 24.406 -0.31 1 83.5 261 PHE B O 1
ATOM 6700 N N . THR B 1 262 ? 8.852 25.953 -1.854 1 78.62 262 THR B N 1
ATOM 6701 C CA . THR B 1 262 ? 7.57 25.375 -2.258 1 78.62 2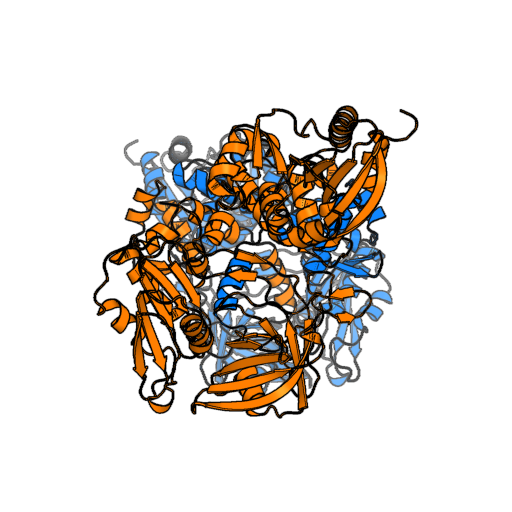62 THR B CA 1
ATOM 6702 C C . THR B 1 262 ? 7.441 25.359 -3.777 1 78.62 262 THR B C 1
ATOM 6704 O O . THR B 1 262 ? 7.508 26.406 -4.422 1 78.62 262 THR B O 1
ATOM 6707 N N . GLY B 1 263 ? 7.176 24.188 -4.344 1 76.06 263 GLY B N 1
ATOM 6708 C CA . GLY B 1 263 ? 6.828 24.094 -5.754 1 76.06 263 GLY B CA 1
ATOM 6709 C C . GLY B 1 263 ? 5.375 24.422 -6.035 1 76.06 263 GLY B C 1
ATOM 6710 O O . GLY B 1 263 ? 4.48 23.641 -5.719 1 76.06 263 GLY B O 1
ATOM 6711 N N . TYR B 1 264 ? 5.172 25.594 -6.617 1 73.12 264 TYR B N 1
ATOM 6712 C CA . TYR B 1 264 ? 3.811 26.031 -6.906 1 73.12 264 TYR B CA 1
ATOM 6713 C C . TYR B 1 264 ? 3.248 25.297 -8.117 1 73.12 264 TYR B C 1
ATOM 6715 O O . TYR B 1 264 ? 2.033 25.125 -8.242 1 73.12 264 TYR B O 1
ATOM 6723 N N . TRP B 1 265 ? 4.148 24.922 -9.102 1 68.88 265 TRP B N 1
ATOM 6724 C CA . TRP B 1 265 ? 3.736 24.219 -10.312 1 68.88 265 TRP B CA 1
ATOM 6725 C C . TRP B 1 265 ? 4.887 23.406 -10.891 1 68.88 265 TRP B C 1
ATOM 6727 O O . TRP B 1 265 ? 6.023 23.5 -10.422 1 68.88 265 TRP B O 1
ATOM 6737 N N . ARG B 1 266 ? 4.559 22.359 -11.789 1 62.41 266 ARG B N 1
ATOM 6738 C CA . ARG B 1 266 ? 5.566 21.516 -12.422 1 62.41 266 ARG B CA 1
ATOM 6739 C C . ARG B 1 266 ? 5.344 21.422 -13.93 1 62.41 266 ARG B C 1
ATOM 6741 O O . ARG B 1 266 ? 4.211 21.266 -14.383 1 62.41 266 ARG B O 1
ATOM 6748 N N . ARG B 1 267 ? 6.348 21.688 -14.586 1 57.19 267 ARG B N 1
ATOM 6749 C CA . ARG B 1 267 ? 6.273 21.578 -16.047 1 57.19 267 ARG B CA 1
ATOM 6750 C C . ARG B 1 267 ? 5.984 20.156 -16.469 1 57.19 267 ARG B C 1
ATOM 6752 O O . ARG B 1 267 ? 6.645 19.219 -16.016 1 57.19 267 ARG B O 1
ATOM 6759 N N . ALA B 1 268 ? 4.762 19.859 -17.016 1 48.66 268 ALA B N 1
ATOM 6760 C CA . ALA B 1 268 ? 4.387 18.547 -17.531 1 48.66 268 ALA B CA 1
ATOM 6761 C C . ALA B 1 268 ? 5.258 18.141 -18.719 1 48.66 268 ALA B C 1
ATOM 6763 O O . ALA B 1 268 ? 5.465 18.938 -19.641 1 48.66 268 ALA B O 1
ATOM 6764 N N . GLU B 1 269 ? 6.348 17.562 -18.609 1 41.06 269 GLU B N 1
ATOM 6765 C CA . GLU B 1 269 ? 6.777 17.016 -19.891 1 41.06 269 GLU B CA 1
ATOM 6766 C C . GLU B 1 269 ? 5.68 16.172 -20.531 1 41.06 269 GLU B C 1
ATOM 6768 O O . GLU B 1 269 ? 4.977 15.438 -19.844 1 41.06 269 GLU B O 1
ATOM 6773 N N . PRO B 1 270 ? 5.266 16.594 -21.672 1 29.95 270 PRO B N 1
ATOM 6774 C CA . PRO B 1 270 ? 4.219 15.789 -22.312 1 29.95 270 PRO B CA 1
ATOM 6775 C C . PRO B 1 270 ? 4.371 14.297 -22.031 1 29.95 270 PRO B C 1
ATOM 6777 O O . PRO B 1 270 ? 5.387 13.695 -22.391 1 29.95 270 PRO B O 1
ATOM 6780 N N . ALA B 1 271 ? 4.223 13.984 -20.844 1 31.7 271 ALA B N 1
ATOM 6781 C CA . ALA B 1 271 ? 4.223 12.523 -20.844 1 31.7 271 ALA B CA 1
ATOM 6782 C C . ALA B 1 271 ? 3.396 11.961 -22 1 31.7 271 ALA B C 1
ATOM 6784 O O . ALA B 1 271 ? 2.434 12.594 -22.438 1 31.7 271 ALA B O 1
ATOM 6785 N N . PRO B 1 272 ? 3.986 11.109 -22.812 1 30.55 272 PRO B N 1
ATOM 6786 C CA . PRO B 1 272 ? 3.066 10.477 -23.766 1 30.55 272 PRO B CA 1
ATOM 6787 C C . PRO B 1 272 ? 1.711 10.148 -23.141 1 30.55 272 PRO B C 1
ATOM 6789 O O . PRO B 1 272 ? 1.609 9.977 -21.922 1 30.55 272 PRO B O 1
ATOM 6792 N N . GLY B 1 273 ? 0.7 10.789 -23.672 1 28.5 273 GLY B N 1
ATOM 6793 C CA . GLY B 1 273 ? -0.686 10.578 -23.281 1 28.5 273 GLY B CA 1
ATOM 6794 C C . GLY B 1 273 ? -0.914 9.258 -22.578 1 28.5 273 GLY B C 1
ATOM 6795 O O . GLY B 1 273 ? -0.186 8.289 -22.812 1 28.5 273 GLY B O 1
ATOM 6796 N N . PRO B 1 274 ? -1.217 9.461 -21.406 1 31.25 274 PRO B N 1
ATOM 6797 C CA . PRO B 1 274 ? -1.57 8.188 -20.781 1 31.25 274 PRO B CA 1
ATOM 6798 C C . PRO B 1 274 ? -2.293 7.234 -21.734 1 31.25 274 PRO B C 1
ATOM 6800 O O . PRO B 1 274 ? -3.166 7.664 -22.5 1 31.25 274 PRO B O 1
ATOM 6803 N N . LEU B 1 275 ? -1.606 6.496 -22.484 1 28.48 275 LEU B N 1
ATOM 6804 C CA . LEU B 1 275 ? -2.352 5.438 -23.156 1 28.48 275 LEU B CA 1
ATOM 6805 C C . LEU B 1 275 ? -3.5 4.941 -22.281 1 28.48 275 LEU B C 1
ATOM 6807 O O . LEU B 1 275 ? -3.281 4.508 -21.141 1 28.48 275 LEU B O 1
ATOM 6811 N N . GLU B 1 276 ? -4.508 5.703 -22.266 1 31.05 276 GLU B N 1
ATOM 6812 C CA . GLU B 1 276 ? -5.785 5.25 -21.719 1 31.05 276 GLU B CA 1
ATOM 6813 C C . GLU B 1 276 ? -5.973 3.75 -21.922 1 31.05 276 GLU B C 1
ATOM 6815 O O . GLU B 1 276 ? -6.543 3.32 -22.938 1 31.05 276 GLU B O 1
ATOM 6820 N N . ASP B 1 277 ? -4.961 3.031 -22.016 1 30.45 277 ASP B N 1
ATOM 6821 C CA . ASP B 1 277 ? -5.336 1.633 -22.203 1 30.45 277 ASP B CA 1
ATOM 6822 C C . ASP B 1 277 ? -6.293 1.175 -21.094 1 30.45 277 ASP B C 1
ATOM 6824 O O . ASP B 1 277 ? -5.949 1.214 -19.922 1 30.45 277 ASP B O 1
ATOM 6828 N N . ALA B 1 278 ? -7.559 1.238 -21.375 1 31.86 278 ALA B N 1
ATOM 6829 C CA . ALA B 1 278 ? -8.625 0.59 -20.609 1 31.86 278 ALA B CA 1
ATOM 6830 C C . ALA B 1 278 ? -8.203 -0.807 -20.156 1 31.86 278 ALA B C 1
ATOM 6832 O O . ALA B 1 278 ? -8.133 -1.731 -20.969 1 31.86 278 ALA B O 1
ATOM 6833 N N . VAL B 1 279 ? -7.379 -0.941 -19.266 1 32.53 279 VAL B N 1
ATOM 6834 C CA . VAL B 1 279 ? -7.176 -2.256 -18.672 1 32.53 279 VAL B CA 1
ATOM 6835 C C . VAL B 1 279 ? -8.531 -2.877 -18.328 1 32.53 279 VAL B C 1
ATOM 6837 O O . VAL B 1 279 ? -9.398 -2.213 -17.766 1 32.53 279 VAL B O 1
ATOM 6840 N N . PRO B 1 280 ? -8.859 -3.863 -18.875 1 36.06 280 PRO B N 1
ATOM 6841 C CA . PRO B 1 280 ? -10.141 -4.48 -18.531 1 36.06 280 PRO B CA 1
ATOM 6842 C C . PRO B 1 280 ? -10.391 -4.52 -17.016 1 36.06 280 PRO B C 1
ATOM 6844 O O . PRO B 1 280 ? -9.445 -4.641 -16.234 1 36.06 280 PRO B O 1
ATOM 6847 N N . LYS B 1 281 ? -11.523 -4.105 -16.688 1 41.56 281 LYS B N 1
ATOM 6848 C CA . LYS B 1 281 ? -12 -3.822 -15.336 1 41.56 281 LYS B CA 1
ATOM 6849 C C . LYS B 1 281 ? -11.586 -4.926 -14.359 1 41.56 281 LYS B C 1
ATOM 6851 O O . LYS B 1 281 ? -11.297 -4.652 -13.195 1 41.56 281 LYS B O 1
ATOM 6856 N N . ASP B 1 282 ? -11.68 -6.332 -14.805 1 41.03 282 ASP B N 1
ATOM 6857 C CA . ASP B 1 282 ? -11.25 -7.434 -13.945 1 41.03 282 ASP B CA 1
ATOM 6858 C C . ASP B 1 282 ? -9.766 -7.312 -13.609 1 41.03 282 ASP B C 1
ATOM 6860 O O . ASP B 1 282 ? -9.359 -7.57 -12.477 1 41.03 282 ASP B O 1
ATOM 6864 N N . GLU B 1 283 ? -8.977 -7.074 -14.664 1 50.03 283 GLU B N 1
ATOM 6865 C CA . GLU B 1 283 ? -7.555 -6.84 -14.438 1 50.03 283 GLU B CA 1
ATOM 6866 C C . GLU B 1 283 ? -7.332 -5.633 -13.531 1 50.03 283 GLU B C 1
ATOM 6868 O O . GLU B 1 283 ? -6.375 -5.602 -12.758 1 50.03 283 GLU B O 1
ATOM 6873 N N . GLU B 1 284 ? -8.555 -4.969 -13.477 1 59 284 GLU B N 1
ATOM 6874 C CA . GLU B 1 284 ? -8.469 -3.781 -12.633 1 59 284 GLU B CA 1
ATOM 6875 C C . GLU B 1 284 ? -8.664 -4.141 -11.156 1 59 284 GLU B C 1
ATOM 6877 O O . GLU B 1 284 ? -7.945 -3.631 -10.297 1 59 284 GLU B O 1
ATOM 6882 N N . ALA B 1 285 ? -9.656 -5.242 -10.953 1 64.88 285 ALA B N 1
ATOM 6883 C CA . ALA B 1 285 ? -9.922 -5.629 -9.57 1 64.88 285 ALA B CA 1
ATOM 6884 C C . ALA B 1 285 ? -8.719 -6.355 -8.969 1 64.88 285 ALA B C 1
ATOM 6886 O O . ALA B 1 285 ? -8.344 -6.105 -7.824 1 64.88 285 ALA B O 1
ATOM 6887 N N . HIS B 1 286 ? -8.133 -7.25 -9.742 1 71.88 286 HIS B N 1
ATOM 6888 C CA . HIS B 1 286 ? -6.965 -7.992 -9.289 1 71.88 286 HIS B CA 1
ATOM 6889 C C . HIS B 1 286 ? -5.785 -7.059 -9.039 1 71.88 286 HIS B C 1
ATOM 6891 O O . HIS B 1 286 ? -5.109 -7.164 -8.008 1 71.88 286 HIS B O 1
ATOM 6897 N N . GLU B 1 287 ? -5.621 -6.227 -9.977 1 72.81 287 GLU B N 1
ATOM 6898 C CA . GLU B 1 287 ? -4.535 -5.266 -9.844 1 72.81 287 GLU B CA 1
ATOM 6899 C C . GLU B 1 287 ? -4.762 -4.34 -8.648 1 72.81 287 GLU B C 1
ATOM 6901 O O . GLU B 1 287 ? -3.826 -4.023 -7.91 1 72.81 287 GLU B O 1
ATOM 6906 N N . ARG B 1 288 ? -6.016 -3.984 -8.5 1 79.5 288 ARG B N 1
ATOM 6907 C CA . ARG B 1 288 ? -6.355 -3.131 -7.367 1 79.5 288 ARG B CA 1
ATOM 6908 C C . ARG B 1 288 ? -6.109 -3.85 -6.047 1 79.5 288 ARG B C 1
ATOM 6910 O O . ARG B 1 288 ? -5.551 -3.27 -5.109 1 79.5 288 ARG B O 1
ATOM 6917 N N . LEU B 1 289 ? -6.488 -5.102 -5.984 1 85.56 289 LEU B N 1
ATOM 6918 C CA . LEU B 1 289 ? -6.246 -5.895 -4.781 1 85.56 289 LEU B CA 1
ATOM 6919 C C . LEU B 1 289 ? -4.754 -6.008 -4.496 1 85.56 289 LEU B C 1
ATOM 6921 O O . LEU B 1 289 ? -4.32 -5.844 -3.352 1 85.56 289 LEU B O 1
ATOM 6925 N N . HIS B 1 290 ? -3.994 -6.203 -5.5 1 83.56 290 HIS B N 1
ATOM 6926 C CA . HIS B 1 290 ? -2.547 -6.301 -5.34 1 83.56 290 HIS B CA 1
ATOM 6927 C C . HIS B 1 290 ? -1.962 -4.992 -4.82 1 83.56 290 HIS B C 1
ATOM 6929 O O . HIS B 1 290 ? -1.129 -4.996 -3.91 1 83.56 290 HIS B O 1
ATOM 6935 N N . GLU B 1 291 ? -2.443 -3.969 -5.348 1 82.81 291 GLU B N 1
ATOM 6936 C CA . GLU B 1 291 ? -1.97 -2.658 -4.914 1 82.81 291 GLU B CA 1
ATOM 6937 C C . GLU B 1 291 ? -2.299 -2.41 -3.443 1 82.81 291 GLU B C 1
ATOM 6939 O O . GLU B 1 291 ? -1.445 -1.953 -2.68 1 82.81 291 GLU B O 1
ATOM 6944 N N . LEU B 1 292 ? -3.504 -2.758 -3.066 1 88.88 292 LEU B N 1
ATOM 6945 C CA . LEU B 1 292 ? -3.973 -2.49 -1.711 1 88.88 292 LEU B CA 1
ATOM 6946 C C . LEU B 1 292 ? -3.244 -3.367 -0.699 1 88.88 292 LEU B C 1
ATOM 6948 O O . LEU B 1 292 ? -3.039 -2.963 0.447 1 88.88 292 LEU B O 1
ATOM 6952 N N . THR B 1 293 ? -2.756 -4.52 -1.162 1 92.44 293 THR B N 1
ATOM 6953 C CA . THR B 1 293 ? -2.23 -5.488 -0.206 1 92.44 293 THR B CA 1
ATOM 6954 C C . THR B 1 293 ? -0.706 -5.477 -0.203 1 92.44 293 THR B C 1
ATOM 6956 O O . THR B 1 293 ? -0.074 -6.191 0.577 1 92.44 293 THR B O 1
ATOM 6959 N N . ASP B 1 294 ? -0.117 -4.715 -1.081 1 91.31 294 ASP B N 1
ATOM 6960 C CA . ASP B 1 294 ? 1.34 -4.664 -1.16 1 91.31 294 ASP B CA 1
ATOM 6961 C C . ASP B 1 294 ? 1.928 -3.895 0.02 1 91.31 294 ASP B C 1
ATOM 6963 O O . ASP B 1 294 ? 1.672 -2.699 0.177 1 91.31 294 ASP B O 1
ATOM 6967 N N . LEU B 1 295 ? 2.725 -4.496 0.875 1 95 295 LEU B N 1
ATOM 6968 C CA . LEU B 1 295 ? 3.299 -3.895 2.072 1 95 295 LEU B CA 1
ATOM 6969 C C . LEU B 1 295 ? 4.746 -3.475 1.83 1 95 295 LEU B C 1
ATOM 6971 O O . LEU B 1 295 ? 5.309 -2.697 2.604 1 95 295 LEU B O 1
ATOM 6975 N N . ALA B 1 296 ? 5.355 -3.949 0.764 1 95.38 296 ALA B N 1
ATOM 6976 C CA . ALA B 1 296 ? 6.805 -3.867 0.573 1 95.38 296 ALA B CA 1
ATOM 6977 C C . ALA B 1 296 ? 7.262 -2.414 0.464 1 95.38 296 ALA B C 1
ATOM 6979 O O . ALA B 1 296 ? 8.219 -2.008 1.125 1 95.38 296 ALA B O 1
ATOM 6980 N N . PRO B 1 297 ? 6.539 -1.563 -0.37 1 94.44 297 PRO B N 1
ATOM 6981 C CA . PRO B 1 297 ? 7.016 -0.183 -0.484 1 94.44 297 PRO B CA 1
ATOM 6982 C C . PRO B 1 297 ? 7.047 0.543 0.859 1 94.44 297 PRO B C 1
ATOM 6984 O O . PRO B 1 297 ? 8.031 1.22 1.176 1 94.44 297 PRO B O 1
ATOM 6987 N N . GLY B 1 298 ? 6.008 0.404 1.663 1 95.75 298 GLY B N 1
ATOM 6988 C CA . GLY B 1 298 ? 5.934 1.069 2.953 1 95.75 298 GLY B CA 1
ATOM 6989 C C . GLY B 1 298 ? 7.062 0.69 3.891 1 95.75 298 GLY B C 1
ATOM 6990 O O . GLY B 1 298 ? 7.656 1.555 4.539 1 95.75 298 GLY B O 1
ATOM 6991 N N . PHE B 1 299 ? 7.43 -0.583 3.953 1 96.12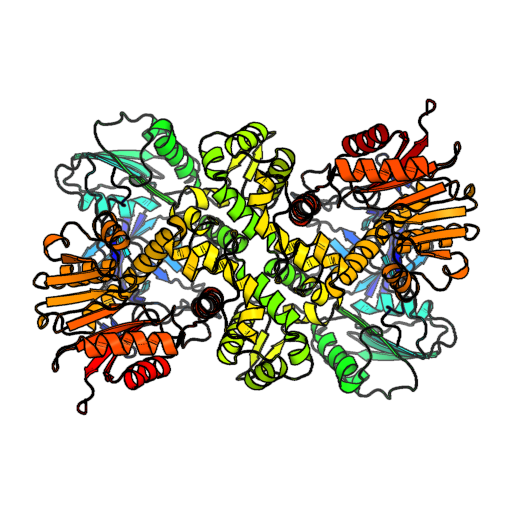 299 PHE B N 1
ATOM 6992 C CA . PHE B 1 299 ? 8.516 -1.057 4.809 1 96.12 299 PHE B CA 1
ATOM 6993 C C . PHE B 1 299 ? 9.867 -0.604 4.27 1 96.12 299 PHE B C 1
ATOM 6995 O O . PHE B 1 299 ? 10.727 -0.166 5.035 1 96.12 299 PHE B O 1
ATOM 7002 N N . ALA B 1 300 ? 10.031 -0.712 2.941 1 96.62 300 ALA B N 1
ATOM 7003 C CA . ALA B 1 300 ? 11.305 -0.354 2.322 1 96.62 300 ALA B CA 1
ATOM 7004 C C . ALA B 1 300 ? 11.617 1.126 2.523 1 96.62 300 ALA B C 1
ATOM 7006 O O . ALA B 1 300 ? 12.734 1.487 2.895 1 96.62 300 ALA B O 1
ATOM 7007 N N . ILE B 1 301 ? 10.602 1.958 2.326 1 96 301 ILE B N 1
ATOM 7008 C CA . ILE B 1 301 ? 10.797 3.4 2.434 1 96 301 ILE B CA 1
ATOM 7009 C C . ILE B 1 301 ? 11.102 3.771 3.883 1 96 301 ILE B C 1
ATOM 7011 O O . ILE B 1 301 ? 12.031 4.535 4.152 1 96 301 ILE B O 1
ATOM 7015 N N . ARG B 1 302 ? 10.359 3.24 4.832 1 96.06 302 ARG B N 1
ATOM 7016 C CA . ARG B 1 302 ? 10.602 3.539 6.238 1 96.06 302 ARG B CA 1
ATOM 7017 C C . ARG B 1 302 ? 11.984 3.08 6.668 1 96.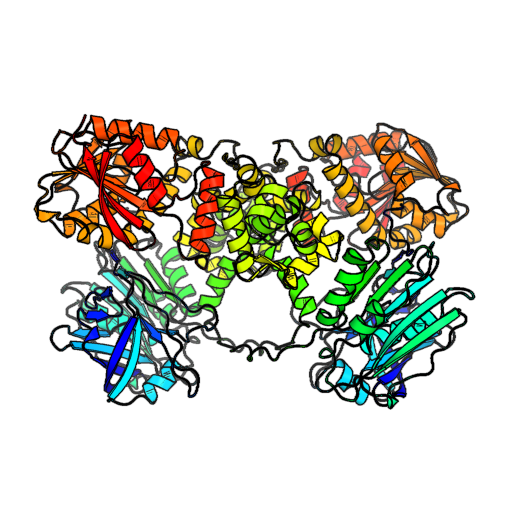06 302 ARG B C 1
ATOM 7019 O O . ARG B 1 302 ? 12.656 3.756 7.449 1 96.06 302 ARG B O 1
ATOM 7026 N N . THR B 1 303 ? 12.43 1.909 6.168 1 97.06 303 THR B N 1
ATOM 7027 C CA . THR B 1 303 ? 13.781 1.42 6.449 1 97.06 303 THR B CA 1
ATOM 7028 C C . THR B 1 303 ? 14.828 2.377 5.891 1 97.06 303 THR B C 1
ATOM 7030 O O . THR B 1 303 ? 15.773 2.75 6.598 1 97.06 303 THR B O 1
ATOM 7033 N N . ALA B 1 304 ? 14.648 2.844 4.648 1 96.75 304 ALA B N 1
ATOM 7034 C CA . ALA B 1 304 ? 15.586 3.75 3.994 1 96.75 304 ALA B CA 1
ATOM 7035 C C . ALA B 1 304 ? 15.664 5.086 4.723 1 96.75 304 ALA B C 1
ATOM 7037 O O . ALA B 1 304 ? 16.75 5.637 4.918 1 96.75 304 ALA B O 1
ATOM 7038 N N . VAL B 1 305 ? 14.469 5.594 5.145 1 94.56 305 VAL B N 1
ATOM 7039 C CA . VAL B 1 305 ? 14.414 6.844 5.895 1 94.56 305 VAL B CA 1
ATOM 7040 C C . VAL B 1 305 ? 15.164 6.691 7.215 1 94.56 305 VAL B C 1
ATOM 7042 O O . VAL B 1 305 ? 15.961 7.555 7.586 1 94.56 305 VAL B O 1
ATOM 7045 N N . THR B 1 306 ? 14.953 5.613 7.895 1 95.38 306 THR B N 1
ATOM 7046 C CA . THR B 1 306 ? 15.555 5.375 9.203 1 95.38 306 THR B CA 1
ATOM 7047 C C . THR B 1 306 ? 17.078 5.227 9.078 1 95.38 306 THR B C 1
ATOM 7049 O O . THR B 1 306 ? 17.812 5.641 9.969 1 95.38 306 THR B O 1
ATOM 7052 N N . LEU B 1 307 ? 17.547 4.668 7.926 1 95.81 307 LEU B N 1
ATOM 7053 C CA . LEU B 1 307 ? 18.984 4.52 7.66 1 95.81 307 LEU B CA 1
ATOM 7054 C C . LEU B 1 307 ? 19.609 5.859 7.281 1 95.81 307 LEU B C 1
ATOM 7056 O O . LEU B 1 307 ? 20.828 5.988 7.246 1 95.81 307 LEU B O 1
ATOM 7060 N N . GLY B 1 308 ? 18.75 6.848 6.98 1 93.06 308 GLY B N 1
ATOM 7061 C CA . GLY B 1 308 ? 19.25 8.125 6.5 1 93.06 308 GLY B CA 1
ATOM 7062 C C . GLY B 1 308 ? 19.719 8.078 5.055 1 93.06 308 GLY B C 1
ATOM 7063 O O . GLY B 1 308 ? 20.547 8.891 4.641 1 93.06 308 GLY B O 1
ATOM 7064 N N . LEU B 1 309 ? 19.188 7.121 4.297 1 94.44 309 LEU B N 1
ATOM 7065 C CA . LEU B 1 309 ? 19.656 6.855 2.945 1 94.44 309 LEU B CA 1
ATOM 7066 C C . LEU B 1 309 ? 19.406 8.055 2.035 1 94.44 309 LEU B C 1
ATOM 7068 O O . LEU B 1 309 ? 20.297 8.484 1.301 1 94.44 309 LEU B O 1
ATOM 7072 N N . PHE B 1 310 ? 18.219 8.617 2.043 1 91.06 310 PHE B N 1
ATOM 7073 C CA . PHE B 1 310 ? 17.859 9.711 1.146 1 91.06 310 PHE B CA 1
ATOM 7074 C C . PHE B 1 310 ? 18.656 10.969 1.484 1 91.06 310 PHE B C 1
ATOM 7076 O O . PHE B 1 310 ? 19.047 11.719 0.589 1 91.06 310 PHE B O 1
ATOM 7083 N N . ASP B 1 311 ? 18.875 11.188 2.785 1 83.44 311 ASP B N 1
ATOM 7084 C CA . ASP B 1 311 ? 19.703 12.312 3.205 1 83.44 311 ASP B CA 1
ATOM 7085 C C . ASP B 1 311 ? 21.141 12.156 2.701 1 83.44 311 ASP B C 1
ATOM 7087 O O . ASP B 1 311 ? 21.766 13.141 2.307 1 83.44 311 ASP B O 1
ATOM 7091 N N . LEU B 1 312 ? 21.656 10.945 2.791 1 87.75 312 LEU B N 1
ATOM 7092 C CA . LEU B 1 312 ? 23.016 10.68 2.305 1 87.75 312 LEU B CA 1
ATOM 7093 C C . LEU B 1 312 ? 23.109 10.953 0.81 1 87.75 312 LEU B C 1
ATOM 7095 O O . LEU B 1 312 ? 24.062 11.602 0.359 1 87.75 312 LEU B O 1
ATOM 7099 N N . VAL B 1 313 ? 22.125 10.492 0.072 1 86.25 313 VAL B N 1
ATOM 7100 C CA . VAL B 1 313 ? 22.125 10.703 -1.372 1 86.25 313 VAL B CA 1
ATOM 7101 C C . VAL B 1 313 ? 22.016 12.195 -1.676 1 86.25 313 VAL B C 1
ATOM 7103 O O . VAL B 1 313 ? 22.719 12.711 -2.553 1 86.25 313 VAL B O 1
ATOM 7106 N N . ARG B 1 314 ? 21.141 12.852 -0.945 1 75.31 314 ARG B N 1
ATOM 7107 C CA . ARG B 1 314 ? 21.016 14.297 -1.088 1 75.31 314 ARG B CA 1
ATOM 7108 C C . ARG B 1 314 ? 22.344 14.992 -0.82 1 75.31 314 ARG B C 1
ATOM 7110 O O . ARG B 1 314 ? 22.672 15.984 -1.471 1 75.31 314 ARG B O 1
ATOM 7117 N N . GLY B 1 315 ? 23.062 14.422 0.139 1 71.38 315 GLY B N 1
ATOM 7118 C CA . GLY B 1 315 ? 24.359 14.977 0.53 1 71.38 315 GLY B CA 1
ATOM 7119 C C . GLY B 1 315 ? 25.484 14.617 -0.422 1 71.38 315 GLY B C 1
ATOM 7120 O O . GLY B 1 315 ? 26.625 15.031 -0.224 1 71.38 315 GLY B O 1
ATOM 7121 N N . GLY B 1 316 ? 25.234 13.805 -1.424 1 74.94 316 GLY B N 1
ATOM 7122 C CA . GLY B 1 316 ? 26.234 13.539 -2.449 1 74.94 316 GLY B CA 1
ATOM 7123 C C . GLY B 1 316 ? 26.75 12.117 -2.416 1 74.94 316 GLY B C 1
ATOM 7124 O O . GLY B 1 316 ? 27.578 11.734 -3.256 1 74.94 316 GLY B O 1
ATOM 7125 N N . VAL B 1 317 ? 26.406 11.398 -1.404 1 82.88 317 VAL B N 1
ATOM 7126 C CA . VAL B 1 317 ? 26.797 9.992 -1.367 1 82.88 317 VAL B CA 1
ATOM 7127 C C . VAL B 1 317 ? 25.875 9.172 -2.262 1 82.88 317 VAL B C 1
ATOM 7129 O O . VAL B 1 317 ? 24.688 9.016 -1.96 1 82.88 317 VAL B O 1
ATOM 7132 N N . SER B 1 318 ? 26.359 8.656 -3.334 1 82.31 318 SER B N 1
ATOM 7133 C CA . SER B 1 318 ? 25.422 8.086 -4.301 1 82.31 318 SER B CA 1
ATOM 7134 C C . SER B 1 318 ? 25.781 6.641 -4.629 1 82.31 318 SER B C 1
ATOM 7136 O O . SER B 1 318 ? 24.938 5.895 -5.141 1 82.31 318 SER B O 1
ATOM 7138 N N . GLY B 1 319 ? 26.984 6.215 -4.32 1 90.5 319 GLY B N 1
ATOM 7139 C CA . GLY B 1 319 ? 27.391 4.859 -4.645 1 90.5 319 GLY B CA 1
ATOM 7140 C C . GLY B 1 319 ? 26.953 3.842 -3.609 1 90.5 319 GLY B C 1
ATOM 7141 O O . GLY B 1 319 ? 26.938 4.133 -2.41 1 90.5 319 GLY B O 1
ATOM 7142 N N . SER B 1 320 ? 26.625 2.668 -4.07 1 91.69 320 SER B N 1
ATOM 7143 C CA . SER B 1 320 ? 26.094 1.61 -3.215 1 91.69 320 SER B CA 1
ATOM 7144 C C . SER B 1 320 ? 27.094 1.224 -2.133 1 91.69 320 SER B C 1
ATOM 7146 O O . SER B 1 320 ? 26.719 1.036 -0.972 1 91.69 320 SER B O 1
ATOM 7148 N N . ALA B 1 321 ? 28.359 1.127 -2.492 1 92.94 321 ALA B N 1
ATOM 7149 C CA . ALA B 1 321 ? 29.391 0.717 -1.537 1 92.94 321 ALA B CA 1
ATOM 7150 C C . ALA B 1 321 ? 29.547 1.745 -0.42 1 92.94 321 ALA B C 1
ATOM 7152 O O . ALA B 1 321 ? 29.609 1.387 0.758 1 92.94 321 ALA B O 1
ATOM 7153 N N . GLU B 1 322 ? 29.641 3.002 -0.792 1 92.31 322 GLU B N 1
ATOM 7154 C CA . GLU B 1 322 ? 29.781 4.059 0.205 1 92.31 322 GLU B CA 1
ATOM 7155 C C . GLU B 1 322 ? 28.516 4.188 1.06 1 92.31 322 GLU B C 1
ATOM 7157 O O . GLU B 1 322 ? 28.609 4.445 2.262 1 92.31 322 GLU B O 1
ATOM 7162 N N . LEU B 1 323 ? 27.375 4.016 0.449 1 94.75 323 LEU B N 1
ATOM 7163 C CA . LEU B 1 323 ? 26.125 4.039 1.197 1 94.75 323 LEU B CA 1
ATOM 7164 C C . LEU B 1 323 ? 26.094 2.928 2.24 1 94.75 323 LEU B C 1
ATOM 7166 O O . LEU B 1 323 ? 25.688 3.15 3.379 1 94.75 323 LEU B O 1
ATOM 7170 N N . SER B 1 324 ? 26.547 1.743 1.818 1 95.94 324 SER B N 1
ATOM 7171 C CA . SER B 1 324 ? 26.594 0.622 2.752 1 95.94 324 SER B CA 1
ATOM 7172 C C . SER B 1 324 ? 27.516 0.922 3.928 1 95.94 324 SER B C 1
ATOM 7174 O O . SER B 1 324 ? 27.172 0.654 5.078 1 95.94 324 SER B O 1
ATOM 7176 N N . ARG B 1 325 ? 28.609 1.481 3.691 1 95.44 325 ARG B N 1
ATOM 7177 C CA . ARG B 1 325 ? 29.578 1.816 4.73 1 95.44 325 ARG B CA 1
ATOM 7178 C C . ARG B 1 325 ? 29.016 2.859 5.691 1 95.44 325 ARG B C 1
ATOM 7180 O O . ARG B 1 325 ? 29.109 2.701 6.91 1 95.44 325 ARG B O 1
ATOM 7187 N N . ARG B 1 326 ? 28.422 3.869 5.191 1 93.31 326 ARG B N 1
ATOM 7188 C CA . ARG B 1 326 ? 27.938 4.984 5.996 1 93.31 326 ARG B CA 1
ATOM 7189 C C . ARG B 1 326 ? 26.719 4.582 6.812 1 93.31 326 ARG B C 1
ATOM 7191 O O . ARG B 1 326 ? 26.5 5.102 7.91 1 93.31 326 ARG B O 1
ATOM 7198 N N . THR B 1 327 ? 25.953 3.637 6.277 1 95.38 327 THR B N 1
ATOM 7199 C CA . THR B 1 327 ? 24.75 3.215 6.973 1 95.38 327 THR B CA 1
ATOM 7200 C C . THR B 1 327 ? 25.016 1.994 7.848 1 95.38 327 THR B C 1
ATOM 7202 O O . THR B 1 327 ? 24.172 1.581 8.633 1 95.38 327 THR B O 1
ATOM 7205 N N . GLY B 1 328 ? 26.203 1.37 7.719 1 96.31 328 GLY B N 1
ATOM 7206 C CA . GLY B 1 328 ? 26.531 0.177 8.484 1 96.31 328 GLY B CA 1
ATOM 7207 C C . GLY B 1 328 ? 25.672 -1.017 8.125 1 96.31 328 GLY B C 1
ATOM 7208 O O . GLY B 1 328 ? 25.156 -1.704 9.016 1 96.31 328 GLY B O 1
ATOM 7209 N N . THR B 1 329 ? 25.375 -1.195 6.859 1 96.38 329 THR B N 1
ATOM 7210 C CA . THR B 1 329 ? 24.469 -2.256 6.418 1 96.38 329 THR B CA 1
ATOM 7211 C C . THR B 1 329 ? 25.219 -3.266 5.547 1 96.38 329 THR B C 1
ATOM 7213 O O . THR B 1 329 ? 26.297 -2.969 5.023 1 96.38 329 THR B O 1
ATOM 7216 N N . ASP B 1 330 ? 24.719 -4.512 5.461 1 93.25 330 ASP B N 1
ATOM 7217 C CA . ASP B 1 330 ? 25.234 -5.543 4.566 1 93.25 330 ASP B CA 1
ATOM 7218 C C . ASP B 1 330 ? 25.172 -5.09 3.111 1 93.25 330 ASP B C 1
ATOM 7220 O O . ASP B 1 330 ? 24.109 -4.688 2.625 1 93.25 330 ASP B O 1
ATOM 7224 N N . PRO B 1 331 ? 26.281 -5.109 2.414 1 92.25 331 PRO B N 1
ATOM 7225 C CA . PRO B 1 331 ? 26.359 -4.547 1.063 1 92.25 331 PRO B CA 1
ATOM 7226 C C . PRO B 1 331 ? 25.375 -5.223 0.096 1 92.25 331 PRO B C 1
ATOM 7228 O O . PRO B 1 331 ? 24.766 -4.547 -0.728 1 92.25 331 PRO B O 1
ATOM 7231 N N . SER B 1 332 ? 25.25 -6.539 0.103 1 89.19 332 SER B N 1
ATOM 7232 C CA . SER B 1 332 ? 24.375 -7.258 -0.81 1 89.19 332 SER B CA 1
ATOM 7233 C C . SER B 1 332 ? 22.906 -6.91 -0.556 1 89.19 332 SER B C 1
ATOM 7235 O O . SER B 1 332 ? 22.156 -6.656 -1.496 1 89.19 332 SER B O 1
ATOM 7237 N N . LEU B 1 333 ? 22.562 -6.906 0.673 1 92.5 333 LEU B N 1
ATOM 7238 C CA . LEU B 1 333 ? 21.188 -6.605 1.043 1 92.5 333 LEU B CA 1
ATOM 7239 C C . LEU B 1 333 ? 20.859 -5.145 0.753 1 92.5 333 LEU B C 1
ATOM 7241 O O . LEU B 1 333 ? 19.766 -4.836 0.276 1 92.5 333 LEU B O 1
ATOM 7245 N N . LEU B 1 334 ? 21.812 -4.234 1.055 1 94.56 334 LEU B N 1
ATOM 7246 C CA . LEU B 1 334 ? 21.562 -2.834 0.732 1 94.56 334 LEU B CA 1
ATOM 7247 C C . LEU B 1 334 ? 21.422 -2.641 -0.773 1 94.56 334 LEU B C 1
ATOM 7249 O O . LEU B 1 334 ? 20.594 -1.843 -1.227 1 94.56 334 LEU B O 1
ATOM 7253 N N . GLY B 1 335 ? 22.297 -3.346 -1.511 1 91.75 335 GLY B N 1
ATOM 7254 C CA . GLY B 1 335 ? 22.172 -3.297 -2.957 1 91.75 335 GLY B CA 1
ATOM 7255 C C . GLY B 1 335 ? 20.781 -3.666 -3.445 1 91.75 335 GLY B C 1
ATOM 7256 O O . GLY B 1 335 ? 20.234 -3.02 -4.344 1 91.75 335 GLY B O 1
ATOM 7257 N N . ALA B 1 336 ? 20.219 -4.699 -2.887 1 91.5 336 ALA B N 1
ATOM 7258 C CA . ALA B 1 336 ? 18.875 -5.137 -3.236 1 91.5 336 ALA B CA 1
ATOM 7259 C C . ALA B 1 336 ? 17.844 -4.078 -2.861 1 91.5 336 ALA B C 1
ATOM 7261 O O . ALA B 1 336 ? 16.891 -3.822 -3.619 1 91.5 336 ALA B O 1
ATOM 7262 N N . LEU B 1 337 ? 17.969 -3.467 -1.635 1 94.88 337 LEU B N 1
ATOM 7263 C CA . LEU B 1 337 ? 17.062 -2.396 -1.233 1 94.88 337 LEU B CA 1
ATOM 7264 C C . LEU B 1 337 ? 17.125 -1.229 -2.213 1 94.88 337 LEU B C 1
ATOM 7266 O O . LEU B 1 337 ? 16.094 -0.689 -2.615 1 94.88 337 LEU B O 1
ATOM 7270 N N . LEU B 1 338 ? 18.359 -0.85 -2.609 1 93.75 338 LEU B N 1
ATOM 7271 C CA . LEU B 1 338 ? 18.547 0.243 -3.559 1 93.75 338 LEU B CA 1
ATOM 7272 C C . LEU B 1 338 ? 17.875 -0.081 -4.891 1 93.75 338 LEU B C 1
ATOM 7274 O O . LEU B 1 338 ? 17.203 0.769 -5.477 1 93.75 338 LEU B O 1
ATOM 7278 N N . ALA B 1 339 ? 18.047 -1.318 -5.348 1 89.25 339 ALA B N 1
ATOM 7279 C CA . ALA B 1 339 ? 17.422 -1.745 -6.598 1 89.25 339 ALA B CA 1
ATOM 7280 C C . ALA B 1 339 ? 15.898 -1.662 -6.504 1 89.25 339 ALA B C 1
ATOM 7282 O O . ALA B 1 339 ? 15.234 -1.251 -7.461 1 89.25 339 ALA B O 1
ATOM 7283 N N . TYR B 1 340 ? 15.383 -2.049 -5.41 1 93.62 340 TYR B N 1
ATOM 7284 C CA . TYR B 1 340 ? 13.938 -1.987 -5.211 1 93.62 340 TYR B CA 1
ATOM 7285 C C . TYR B 1 340 ? 13.445 -0.543 -5.203 1 93.62 340 TYR B C 1
ATOM 7287 O O . TYR B 1 340 ? 12.406 -0.23 -5.785 1 93.62 340 TYR B O 1
ATOM 7295 N N . LEU B 1 341 ? 14.164 0.381 -4.461 1 94.5 341 LEU B N 1
ATOM 7296 C CA . LEU B 1 341 ? 13.797 1.79 -4.391 1 94.5 341 LEU B CA 1
ATOM 7297 C C . LEU B 1 341 ? 13.828 2.43 -5.777 1 94.5 341 LEU B C 1
ATOM 7299 O O . LEU B 1 341 ? 13.023 3.322 -6.07 1 94.5 341 LEU B O 1
ATOM 7303 N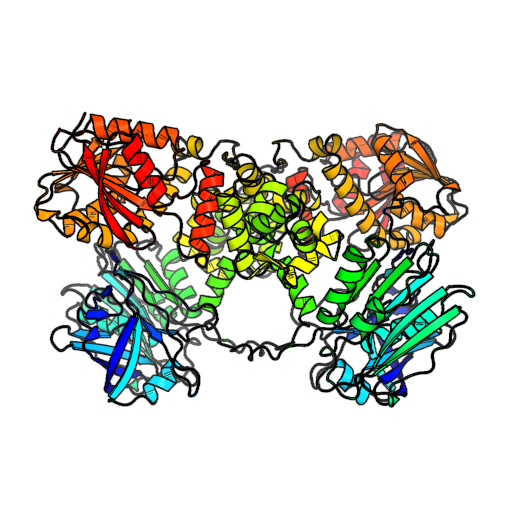 N . VAL B 1 342 ? 14.727 1.962 -6.652 1 88.38 342 VAL B N 1
ATOM 7304 C CA . VAL B 1 342 ? 14.758 2.41 -8.039 1 88.38 342 VAL B CA 1
ATOM 7305 C C . VAL B 1 342 ? 13.508 1.924 -8.773 1 88.38 342 VAL B C 1
ATOM 7307 O O . VAL B 1 342 ? 12.859 2.693 -9.484 1 88.38 342 VAL B O 1
ATOM 7310 N N . ALA B 1 343 ? 13.156 0.688 -8.516 1 83.31 343 ALA B N 1
ATOM 7311 C CA . ALA B 1 343 ? 12.023 0.065 -9.203 1 83.31 343 ALA B CA 1
ATOM 7312 C C . ALA B 1 343 ? 10.719 0.785 -8.875 1 83.31 343 ALA B C 1
ATOM 7314 O O . ALA B 1 343 ? 9.844 0.911 -9.734 1 83.31 343 ALA B O 1
ATOM 7315 N N . ILE B 1 344 ? 10.594 1.296 -7.668 1 87.69 344 ILE B N 1
ATOM 7316 C CA . ILE B 1 344 ? 9.328 1.907 -7.281 1 87.69 344 ILE B CA 1
ATOM 7317 C C . ILE B 1 344 ? 9.414 3.424 -7.434 1 87.69 344 ILE B C 1
ATOM 7319 O O . ILE B 1 344 ? 8.516 4.152 -7.016 1 87.69 344 ILE B O 1
ATOM 7323 N N . GLY B 1 345 ? 10.547 3.945 -7.891 1 87.25 345 GLY B N 1
ATOM 7324 C CA . GLY B 1 345 ? 10.633 5.316 -8.359 1 87.25 345 GLY B CA 1
ATOM 7325 C C . GLY B 1 345 ? 11.102 6.285 -7.289 1 87.25 345 GLY B C 1
ATOM 7326 O O . GLY B 1 345 ? 10.906 7.496 -7.41 1 87.25 345 GLY B O 1
ATOM 7327 N N . LEU B 1 346 ? 11.656 5.812 -6.141 1 91.88 346 LEU B N 1
ATOM 7328 C CA . LEU B 1 346 ? 12.195 6.715 -5.129 1 91.88 346 LEU B CA 1
ATOM 7329 C C . LEU B 1 346 ? 13.625 7.133 -5.484 1 91.88 346 LEU B C 1
ATOM 7331 O O . LEU B 1 346 ? 14.078 8.203 -5.082 1 91.88 346 LEU B O 1
ATOM 7335 N N . LEU B 1 347 ? 14.367 6.23 -6.211 1 91.62 347 LEU B N 1
ATOM 7336 C CA . LEU B 1 347 ? 15.719 6.523 -6.68 1 91.62 347 LEU B CA 1
ATOM 7337 C C . LEU B 1 347 ? 15.828 6.301 -8.18 1 91.62 347 LEU B C 1
ATOM 7339 O O . LEU B 1 347 ? 15.023 5.578 -8.766 1 91.62 347 LEU B O 1
ATOM 7343 N N . GLU B 1 348 ? 16.688 6.945 -8.758 1 84.69 348 GLU B N 1
ATOM 7344 C CA . GLU B 1 348 ? 17.078 6.719 -10.141 1 84.69 348 GLU B CA 1
ATOM 7345 C C . GLU B 1 348 ? 18.516 6.207 -10.227 1 84.69 348 GLU B C 1
ATOM 7347 O O . GLU B 1 348 ? 19.406 6.742 -9.562 1 84.69 348 GLU B O 1
ATOM 7352 N N . ALA B 1 349 ? 18.609 5.105 -10.945 1 81.12 349 ALA B N 1
ATOM 7353 C CA . ALA B 1 349 ? 19.953 4.562 -11.125 1 81.12 349 ALA B CA 1
ATOM 7354 C C . ALA B 1 349 ? 20.719 5.328 -12.211 1 81.12 349 ALA B C 1
ATOM 7356 O O . ALA B 1 349 ? 20.141 5.672 -13.25 1 81.12 349 ALA B O 1
ATOM 7357 N N . ASP B 1 350 ? 21.844 5.836 -11.898 1 75.12 350 ASP B N 1
ATOM 7358 C CA . ASP B 1 350 ? 22.797 6.43 -12.82 1 75.12 350 ASP B CA 1
ATOM 7359 C C . ASP B 1 350 ? 24.125 5.672 -12.797 1 75.12 350 ASP B C 1
ATOM 7361 O O . ASP B 1 350 ? 25.078 6.094 -12.133 1 75.12 350 ASP B O 1
ATOM 7365 N N . GLY B 1 351 ? 24.156 4.578 -13.602 1 73.75 351 GLY B N 1
ATOM 7366 C CA . GLY B 1 351 ? 25.281 3.678 -13.43 1 73.75 351 GLY B CA 1
ATOM 7367 C C . GLY B 1 351 ? 25.328 3.027 -12.055 1 73.75 351 GLY B C 1
ATOM 7368 O O . GLY B 1 351 ? 24.359 2.381 -11.641 1 73.75 351 GLY B O 1
ATOM 7369 N N . GLU B 1 352 ? 26.438 3.336 -11.352 1 78.19 352 GLU B N 1
ATOM 7370 C CA . GLU B 1 352 ? 26.594 2.779 -10.016 1 78.19 352 GLU B CA 1
ATOM 7371 C C . GLU B 1 352 ? 26.125 3.766 -8.945 1 78.19 352 GLU B C 1
ATOM 7373 O O . GLU B 1 352 ? 26.172 3.465 -7.75 1 78.19 352 GLU B O 1
ATOM 7378 N N . ALA B 1 353 ? 25.672 4.855 -9.484 1 83.5 353 ALA B N 1
ATOM 7379 C CA . ALA B 1 353 ? 25.25 5.902 -8.555 1 83.5 353 ALA B CA 1
ATOM 7380 C C . ALA B 1 353 ? 23.734 6.004 -8.5 1 83.5 353 ALA B C 1
ATOM 7382 O O . ALA B 1 353 ? 23.031 5.441 -9.352 1 83.5 353 ALA B O 1
ATOM 7383 N N . HIS B 1 354 ? 23.219 6.582 -7.434 1 91.81 354 HIS B N 1
ATOM 7384 C CA . HIS B 1 354 ? 21.797 6.793 -7.242 1 91.81 354 HIS B CA 1
ATOM 7385 C C . HIS B 1 354 ? 21.484 8.273 -7.055 1 91.81 354 HIS B C 1
ATOM 7387 O O . HIS B 1 354 ? 22.281 9.016 -6.473 1 91.81 354 HIS B O 1
ATOM 7393 N N . ARG B 1 355 ? 20.359 8.68 -7.609 1 84.25 355 ARG B N 1
ATOM 7394 C CA . ARG B 1 355 ? 19.859 10.039 -7.449 1 84.25 355 ARG B CA 1
ATOM 7395 C C . ARG B 1 355 ? 18.438 10.039 -6.902 1 84.25 355 ARG B C 1
ATOM 7397 O O . ARG B 1 355 ? 17.703 9.062 -7.082 1 84.25 355 ARG B O 1
ATOM 7404 N N . LEU B 1 356 ? 18.078 11.117 -6.23 1 82.75 356 LEU B N 1
ATOM 7405 C CA . LEU B 1 356 ? 16.719 11.258 -5.719 1 82.75 356 LEU B CA 1
ATOM 7406 C C . LEU B 1 356 ? 15.734 11.516 -6.852 1 82.75 356 LEU B C 1
ATOM 7408 O O . LEU B 1 356 ? 16.125 11.977 -7.926 1 82.75 356 LEU B O 1
ATOM 7412 N N . THR B 1 357 ? 14.562 11.07 -6.73 1 81.12 357 THR B N 1
ATOM 7413 C CA . THR B 1 357 ? 13.438 11.375 -7.605 1 81.12 357 THR B CA 1
ATOM 7414 C C . THR B 1 357 ? 12.531 12.43 -6.969 1 81.12 357 THR B C 1
ATOM 7416 O O . THR B 1 357 ? 12.703 12.781 -5.801 1 81.12 357 THR B O 1
ATOM 7419 N N . PRO B 1 358 ? 11.562 12.961 -7.707 1 69.81 358 PRO B N 1
ATOM 7420 C CA . PRO B 1 358 ? 10.617 13.898 -7.094 1 69.81 358 PRO B CA 1
ATOM 7421 C C . PRO B 1 358 ? 9.898 13.305 -5.887 1 69.81 358 PRO B C 1
ATOM 7423 O O . PRO B 1 358 ? 9.633 14.016 -4.91 1 69.81 358 PRO B O 1
ATOM 7426 N N . VAL B 1 359 ? 9.641 12.023 -5.906 1 81.44 359 VAL B N 1
ATOM 7427 C CA . VAL B 1 359 ? 8.938 11.367 -4.809 1 81.44 359 VAL B CA 1
ATOM 7428 C C . VAL B 1 359 ? 9.828 11.352 -3.566 1 81.44 359 VAL B C 1
ATOM 7430 O O . VAL B 1 359 ? 9.383 11.711 -2.475 1 81.44 359 VAL B O 1
ATOM 7433 N N . SER B 1 360 ? 11.141 10.992 -3.723 1 87.5 360 SER B N 1
ATOM 7434 C CA . SER B 1 360 ? 12.016 10.891 -2.557 1 87.5 360 SER B CA 1
ATOM 7435 C C . SER B 1 360 ? 12.461 12.273 -2.086 1 87.5 360 SER B C 1
ATOM 7437 O O . SER B 1 360 ? 12.859 12.438 -0.931 1 87.5 360 SER B O 1
ATOM 7439 N N . GLU B 1 361 ? 12.352 13.234 -2.91 1 76.06 361 GLU B N 1
ATOM 7440 C CA . GLU B 1 361 ? 12.656 14.609 -2.514 1 76.06 361 GLU B CA 1
ATOM 7441 C C . GLU B 1 361 ? 11.648 15.125 -1.489 1 76.06 361 GLU B C 1
ATOM 7443 O O . GLU B 1 361 ? 11.992 15.953 -0.639 1 76.06 361 GLU B O 1
ATOM 7448 N N . GLU B 1 362 ? 10.406 14.555 -1.602 1 74.62 362 GLU B N 1
ATOM 7449 C CA . GLU B 1 362 ? 9.398 14.914 -0.606 1 74.62 362 GLU B CA 1
ATOM 7450 C C . GLU B 1 362 ? 9.852 14.531 0.8 1 74.62 362 GLU B C 1
ATOM 7452 O O . GLU B 1 362 ? 9.445 15.156 1.781 1 74.62 362 GLU B O 1
ATOM 7457 N N . LEU B 1 363 ? 10.695 13.523 0.934 1 83.31 363 LEU B N 1
ATOM 7458 C CA . LEU B 1 363 ? 11.133 13 2.221 1 83.31 363 LEU B CA 1
ATOM 7459 C C . LEU B 1 363 ? 12.25 13.852 2.805 1 83.31 363 LEU B C 1
ATOM 7461 O O . LEU B 1 363 ? 12.461 13.859 4.02 1 83.31 363 LEU B O 1
ATOM 7465 N N . VAL B 1 364 ? 12.969 14.484 1.946 1 71.19 364 VAL B N 1
ATOM 7466 C CA . VAL B 1 364 ? 14.148 15.195 2.434 1 71.19 364 VAL B CA 1
ATOM 7467 C C . VAL B 1 364 ? 13.852 16.688 2.496 1 71.19 364 VAL B C 1
ATOM 7469 O O . VAL B 1 364 ? 14.523 17.438 3.219 1 71.19 364 VAL B O 1
ATOM 7472 N N . GLU B 1 365 ? 12.859 17.125 1.693 1 54.97 365 GLU B N 1
ATOM 7473 C CA . GLU B 1 365 ? 12.555 18.547 1.662 1 54.97 365 GLU B CA 1
ATOM 7474 C C . GLU B 1 365 ? 11.711 18.969 2.867 1 54.97 365 GLU B C 1
ATOM 7476 O O . GLU B 1 365 ? 11.914 20.047 3.434 1 54.97 365 GLU B O 1
ATOM 7481 N N . ASP B 1 366 ? 10.656 18.109 3.033 1 49.84 366 ASP B N 1
ATOM 7482 C CA . ASP B 1 366 ? 9.75 18.422 4.137 1 49.84 366 ASP B CA 1
ATOM 7483 C C . ASP B 1 366 ? 10.109 17.609 5.387 1 49.84 366 ASP B C 1
ATOM 7485 O O . ASP B 1 366 ? 9.992 16.391 5.398 1 49.84 366 ASP B O 1
ATOM 7489 N N . ASP B 1 367 ? 10.891 18.172 6.199 1 50.12 367 ASP B N 1
ATOM 7490 C CA . ASP B 1 367 ? 11.359 17.516 7.414 1 50.12 367 ASP B CA 1
ATOM 7491 C C . ASP B 1 367 ? 10.242 16.703 8.07 1 50.12 367 ASP B C 1
ATOM 7493 O O . ASP B 1 367 ? 10.508 15.703 8.742 1 50.12 367 ASP B O 1
ATOM 7497 N N . HIS B 1 368 ? 9.102 17.172 7.82 1 55.94 368 HIS B N 1
ATOM 7498 C CA . HIS B 1 368 ? 8.008 16.484 8.5 1 55.94 368 HIS B CA 1
ATOM 7499 C C . HIS B 1 368 ? 7.742 15.117 7.883 1 55.94 368 HIS B C 1
ATOM 7501 O O . HIS B 1 368 ? 7.398 14.172 8.586 1 55.94 368 HIS B O 1
ATOM 7507 N N . SER B 1 369 ? 8.18 15.031 6.633 1 63.28 369 SER B N 1
ATOM 7508 C CA . SER B 1 369 ? 7.832 13.766 5.988 1 63.28 369 SER B CA 1
ATOM 7509 C C . SER B 1 369 ? 8.766 12.641 6.43 1 63.28 369 SER B C 1
ATOM 7511 O O . SER B 1 369 ? 8.32 11.523 6.699 1 63.28 369 SER B O 1
ATOM 7513 N N . SER B 1 370 ? 10.07 13.062 6.66 1 72.56 370 SER B N 1
ATOM 7514 C CA . SER B 1 370 ? 11 12.008 7.059 1 72.56 370 SER B CA 1
ATOM 7515 C C . SER B 1 370 ? 10.688 11.508 8.461 1 72.56 370 SER B C 1
ATOM 7517 O O . SER B 1 370 ? 10.766 10.305 8.727 1 72.56 370 SER B O 1
ATOM 7519 N N . ASP B 1 371 ? 10.258 12.43 9.312 1 78.81 371 ASP B N 1
ATOM 7520 C CA . ASP B 1 371 ? 9.953 12.039 10.68 1 78.81 371 ASP B CA 1
ATOM 7521 C C . ASP B 1 371 ? 8.727 11.125 10.734 1 78.81 371 ASP B C 1
ATOM 7523 O O . ASP B 1 371 ? 8.633 10.25 11.594 1 78.81 371 ASP B O 1
ATOM 7527 N N . GLU B 1 372 ? 7.914 11.367 9.805 1 84.94 372 GLU B N 1
ATOM 7528 C CA . GLU B 1 372 ? 6.668 10.602 9.75 1 84.94 372 GLU B CA 1
ATOM 7529 C C . GLU B 1 372 ? 6.93 9.141 9.414 1 84.94 372 GLU B C 1
ATOM 7531 O O . GLU B 1 372 ? 6.172 8.258 9.828 1 84.94 372 GLU B O 1
ATOM 7536 N N . TYR B 1 373 ? 8.062 8.93 8.727 1 90.81 373 TYR B N 1
ATOM 7537 C CA . TYR B 1 373 ? 8.266 7.574 8.234 1 90.81 373 TYR B CA 1
ATOM 7538 C C . TYR B 1 373 ? 9.43 6.898 8.953 1 90.81 373 TYR B C 1
ATOM 7540 O O . TYR B 1 373 ? 9.734 5.73 8.695 1 90.81 373 TYR B O 1
ATOM 7548 N N . HIS B 1 374 ? 10.07 7.676 9.906 1 92.69 374 HIS B N 1
ATOM 7549 C CA . HIS B 1 374 ? 11.133 7.062 10.695 1 92.69 374 HIS B CA 1
ATOM 7550 C C . HIS B 1 374 ? 10.578 5.961 11.594 1 92.69 374 HIS B C 1
ATOM 7552 O O . HIS B 1 374 ? 9.625 6.188 12.344 1 92.69 374 HIS B O 1
ATOM 7558 N N . LEU B 1 375 ? 11.156 4.777 11.617 1 94.12 375 LEU B N 1
ATOM 7559 C CA . LEU B 1 375 ? 10.641 3.592 12.297 1 94.12 375 LEU B CA 1
ATOM 7560 C C . LEU B 1 375 ? 10.656 3.779 13.812 1 94.12 375 LEU B C 1
ATOM 7562 O O . LEU B 1 375 ? 9.938 3.088 14.531 1 94.12 375 LEU B O 1
ATOM 7566 N N . GLY B 1 376 ? 11.398 4.688 14.289 1 91.62 376 GLY B N 1
ATOM 7567 C CA . GLY B 1 376 ? 11.445 4.961 15.719 1 91.62 376 GLY B CA 1
ATOM 7568 C C . GLY B 1 376 ? 10.461 6.035 16.156 1 91.62 376 GLY B C 1
ATOM 7569 O O . GLY B 1 376 ? 10.406 6.391 17.328 1 91.62 376 GLY B O 1
ATOM 7570 N N . GLY B 1 377 ? 9.664 6.535 15.242 1 92.19 377 GLY B N 1
ATOM 7571 C CA . GLY B 1 377 ? 8.75 7.633 15.539 1 92.19 377 GLY B CA 1
ATOM 7572 C C . GLY B 1 377 ? 7.352 7.168 15.891 1 92.19 377 GLY B C 1
ATOM 7573 O O . GLY B 1 377 ? 7.012 6 15.695 1 92.19 377 GLY B O 1
ATOM 7574 N N . ALA B 1 378 ? 6.57 8.094 16.391 1 91.38 378 ALA B N 1
ATOM 7575 C CA . ALA B 1 378 ? 5.211 7.812 16.844 1 91.38 378 ALA B CA 1
ATOM 7576 C C . ALA B 1 378 ? 4.301 7.465 15.664 1 91.38 378 ALA B C 1
ATOM 7578 O O . ALA B 1 378 ? 3.436 6.594 15.781 1 91.38 378 ALA B O 1
ATOM 7579 N N . GLN B 1 379 ? 4.484 8.156 14.594 1 91 379 GLN B N 1
ATOM 7580 C CA . GLN B 1 379 ? 3.635 7.879 13.445 1 91 379 GLN B CA 1
ATOM 7581 C C . GLN B 1 379 ? 3.871 6.469 12.906 1 91 379 GLN B C 1
ATOM 7583 O O . GLN B 1 379 ? 2.924 5.773 12.539 1 91 379 GLN B O 1
ATOM 7588 N N . ALA B 1 380 ? 5.109 6.109 12.812 1 91.69 380 ALA B N 1
ATOM 7589 C CA . ALA B 1 380 ? 5.41 4.742 12.398 1 91.69 380 ALA B CA 1
ATOM 7590 C C . ALA B 1 380 ? 4.762 3.729 13.336 1 91.69 380 ALA B C 1
ATOM 7592 O O . ALA B 1 380 ? 4.215 2.719 12.883 1 91.69 380 ALA B O 1
ATOM 7593 N N . ALA B 1 381 ? 4.855 3.988 14.625 1 93.06 381 ALA B N 1
ATOM 7594 C CA . ALA B 1 381 ? 4.211 3.104 15.594 1 93.06 381 ALA B CA 1
ATOM 7595 C C . ALA B 1 381 ? 2.707 3.016 15.336 1 93.06 381 ALA B C 1
ATOM 7597 O O . ALA B 1 381 ? 2.121 1.934 15.406 1 93.06 381 ALA B O 1
ATOM 7598 N N . MET B 1 382 ? 2.123 4.148 15.062 1 92.94 382 MET B N 1
ATOM 7599 C CA . MET B 1 382 ? 0.697 4.188 14.758 1 92.94 382 MET B CA 1
ATOM 7600 C C . MET B 1 382 ? 0.385 3.346 13.523 1 92.94 382 MET B C 1
ATOM 7602 O O . MET B 1 382 ? -0.529 2.52 13.539 1 92.94 382 MET B O 1
ATOM 7606 N N . ASP B 1 383 ? 1.119 3.502 12.508 1 93.81 383 ASP B N 1
ATOM 7607 C CA . ASP B 1 383 ? 0.884 2.775 11.266 1 93.81 383 ASP B CA 1
ATOM 7608 C C . ASP B 1 383 ? 1.098 1.276 11.453 1 93.81 383 ASP B C 1
ATOM 7610 O O . ASP B 1 383 ? 0.286 0.466 11 1 93.81 383 ASP B O 1
ATOM 7614 N N . LEU B 1 384 ? 2.184 0.926 12.109 1 94.19 384 LEU B N 1
ATOM 7615 C CA . LEU B 1 384 ? 2.572 -0.47 12.273 1 94.19 384 LEU B CA 1
ATOM 7616 C C . LEU B 1 384 ? 1.69 -1.165 13.305 1 94.19 384 LEU B C 1
ATOM 7618 O O . LEU B 1 384 ? 1.647 -2.396 13.359 1 94.19 384 LEU B O 1
ATOM 7622 N N . SER B 1 385 ? 0.98 -0.377 14.109 1 95 385 SER B N 1
ATOM 7623 C CA . SER B 1 385 ? 0.136 -0.961 15.141 1 95 385 SER B CA 1
ATOM 7624 C C . SER B 1 385 ? -0.958 -1.835 14.539 1 95 385 SER B C 1
ATOM 7626 O O . SER B 1 385 ? -1.404 -2.801 15.156 1 95 385 SER B O 1
ATOM 7628 N N . LEU B 1 386 ? -1.347 -1.569 13.312 1 95.5 386 LEU B N 1
ATOM 7629 C CA . LEU B 1 386 ? -2.424 -2.299 12.648 1 95.5 386 LEU B CA 1
ATOM 7630 C C . LEU B 1 386 ? -2.012 -3.738 12.367 1 95.5 386 LEU B C 1
ATOM 7632 O O . LEU B 1 386 ? -2.857 -4.582 12.062 1 95.5 386 LEU B O 1
ATOM 7636 N N . SER B 1 387 ? -0.713 -4.051 12.43 1 93.75 387 SER B N 1
ATOM 7637 C CA . SER B 1 387 ? -0.277 -5.438 12.328 1 93.75 387 SER B CA 1
ATOM 7638 C C . SER B 1 387 ? -0.857 -6.281 13.453 1 93.75 387 SER B C 1
ATOM 7640 O O . SER B 1 387 ? -0.91 -7.512 13.359 1 93.75 387 SER B O 1
ATOM 7642 N N . GLY B 1 388 ? -1.333 -5.645 14.562 1 94.25 388 GLY B N 1
ATOM 7643 C CA . GLY B 1 388 ? -1.933 -6.336 15.695 1 94.25 388 GLY B CA 1
ATOM 7644 C C . GLY B 1 388 ? -3.447 -6.254 15.711 1 94.25 388 GLY B C 1
ATOM 7645 O O . GLY B 1 388 ? -4.082 -6.598 16.703 1 94.25 388 GLY B O 1
ATOM 7646 N N . LEU B 1 389 ? -4.008 -5.812 14.641 1 95.44 389 LEU B N 1
ATOM 7647 C CA . LEU B 1 389 ? -5.438 -5.52 14.57 1 95.44 389 LEU B CA 1
ATOM 7648 C C . LEU B 1 389 ? -6.262 -6.766 14.883 1 95.44 389 LEU B C 1
ATOM 7650 O O . LEU B 1 389 ? -7.266 -6.691 15.594 1 95.44 389 LEU B O 1
ATOM 7654 N N . LEU B 1 390 ? -5.832 -7.953 14.383 1 95.12 390 LEU B N 1
ATOM 7655 C CA . LEU B 1 390 ? -6.566 -9.188 14.625 1 95.12 390 LEU B CA 1
ATOM 7656 C C . LEU B 1 390 ? -6.688 -9.469 16.109 1 95.12 390 LEU B C 1
ATOM 7658 O O . LEU B 1 390 ? -7.785 -9.727 16.609 1 95.12 390 LEU B O 1
ATOM 7662 N N . HIS B 1 391 ? -5.574 -9.414 16.828 1 94.25 391 HIS B N 1
ATOM 7663 C CA . HIS B 1 391 ? -5.555 -9.648 18.266 1 94.25 391 HIS B CA 1
ATOM 7664 C C . HIS B 1 391 ? -6.465 -8.664 19 1 94.25 391 HIS B C 1
ATOM 7666 O O . HIS B 1 391 ? -7.258 -9.062 19.859 1 94.25 391 HIS B O 1
ATOM 7672 N N . THR B 1 392 ? -6.359 -7.402 18.625 1 94.81 392 THR B N 1
ATOM 7673 C CA . THR B 1 392 ? -7.113 -6.344 19.281 1 94.81 392 THR B CA 1
ATOM 7674 C C . THR B 1 392 ? -8.609 -6.508 19.031 1 94.81 392 THR B C 1
ATOM 7676 O O . THR B 1 392 ? -9.43 -6.309 19.922 1 94.81 392 THR B O 1
ATOM 7679 N N . LEU B 1 393 ? -9.023 -6.867 17.828 1 95.25 393 LEU B N 1
ATOM 7680 C CA . LEU B 1 393 ? -10.43 -7.086 17.5 1 95.25 393 LEU B CA 1
ATOM 7681 C C . LEU B 1 393 ? -11.008 -8.211 18.344 1 95.25 393 LEU B C 1
ATOM 7683 O O . LEU B 1 393 ? -12.156 -8.133 18.797 1 95.25 393 LEU B O 1
ATOM 7687 N N . ARG B 1 394 ? -10.25 -9.227 18.641 1 94.44 394 ARG B N 1
ATOM 7688 C CA . ARG B 1 394 ? -10.734 -10.414 19.328 1 94.44 394 ARG B CA 1
ATOM 7689 C C . ARG B 1 394 ? -10.711 -10.219 20.844 1 94.44 394 ARG B C 1
ATOM 7691 O O . ARG B 1 394 ? -11.586 -10.727 21.562 1 94.44 394 ARG B O 1
ATOM 7698 N N . THR B 1 395 ? -9.727 -9.391 21.359 1 93 395 THR B N 1
ATOM 7699 C CA . THR B 1 395 ? -9.508 -9.391 22.797 1 93 395 THR B CA 1
ATOM 7700 C C . THR B 1 395 ? -9.805 -8.016 23.391 1 93 395 THR B C 1
ATOM 7702 O O . THR B 1 395 ? -10.016 -7.883 24.594 1 93 395 THR B O 1
ATOM 7705 N N . GLY B 1 396 ? -9.688 -7.016 22.5 1 90.06 396 GLY B N 1
ATOM 7706 C CA . GLY B 1 396 ? -9.789 -5.656 23 1 90.06 396 GLY B CA 1
ATOM 7707 C C . GLY B 1 396 ? -8.492 -5.141 23.609 1 90.06 396 GLY B C 1
ATOM 7708 O O . GLY B 1 396 ? -8.414 -3.984 24.031 1 90.06 396 GLY B O 1
ATOM 7709 N N . GLU B 1 397 ? -7.48 -5.941 23.625 1 91.25 397 GLU B N 1
ATOM 7710 C CA . GLU B 1 397 ? -6.188 -5.578 24.203 1 91.25 397 GLU B CA 1
ATOM 7711 C C . GLU B 1 397 ? -5.234 -5.059 23.141 1 91.25 397 GLU B C 1
ATOM 7713 O O . GLU B 1 397 ? -5.418 -5.336 21.953 1 91.25 397 GLU B O 1
ATOM 7718 N N . PRO B 1 398 ? -4.215 -4.273 23.609 1 91.94 398 PRO B N 1
ATOM 7719 C CA . PRO B 1 398 ? -3.223 -3.844 22.625 1 91.94 398 PRO B CA 1
ATOM 7720 C C . PRO B 1 398 ? -2.562 -5.016 21.906 1 91.94 398 PRO B C 1
ATOM 7722 O O . PRO B 1 398 ? -2.299 -6.055 22.516 1 91.94 398 PRO B O 1
ATOM 7725 N N . GLY B 1 399 ? -2.332 -4.844 20.625 1 91.56 399 GLY B N 1
ATOM 7726 C CA . GLY B 1 399 ? -1.808 -5.941 19.828 1 91.56 399 GLY B CA 1
ATOM 7727 C C . GLY B 1 399 ? -0.466 -5.629 19.203 1 91.56 399 GLY B C 1
ATOM 7728 O O . GLY B 1 399 ? 0.056 -6.426 18.406 1 91.56 399 GLY B O 1
ATOM 7729 N N . TYR B 1 400 ? 0.107 -4.492 19.484 1 91.75 400 TYR B N 1
ATOM 7730 C CA . TYR B 1 400 ? 1.344 -4.082 18.828 1 91.75 400 TYR B CA 1
ATOM 7731 C C . TYR B 1 400 ? 2.441 -3.82 19.844 1 91.75 400 TYR B C 1
ATOM 7733 O O . TYR B 1 400 ? 2.201 -3.182 20.875 1 91.75 400 TYR B O 1
ATOM 7741 N N . ARG B 1 401 ? 3.633 -4.328 19.5 1 89.25 401 ARG B N 1
ATOM 7742 C CA . ARG B 1 401 ? 4.859 -4.066 20.25 1 89.25 401 ARG B CA 1
ATOM 7743 C C . ARG B 1 401 ? 5.906 -3.398 19.375 1 89.25 401 ARG B C 1
ATOM 7745 O O . ARG B 1 401 ? 5.934 -3.617 18.156 1 89.25 401 ARG B O 1
ATOM 7752 N N . THR B 1 402 ? 6.742 -2.615 20 1 87.81 402 THR B N 1
ATOM 7753 C CA . THR B 1 402 ? 7.832 -1.985 19.266 1 87.81 402 THR B CA 1
ATOM 7754 C C . THR B 1 402 ? 8.82 -3.033 18.75 1 87.81 402 THR B C 1
ATOM 7756 O O . THR B 1 402 ? 8.688 -4.219 19.062 1 87.81 402 THR B O 1
ATOM 7759 N N . ALA B 1 403 ? 9.789 -2.611 17.875 1 78.31 403 ALA B N 1
ATOM 7760 C CA . ALA B 1 403 ? 10.812 -3.5 17.328 1 78.31 403 ALA B CA 1
ATOM 7761 C C . ALA B 1 403 ? 11.594 -4.184 18.453 1 78.31 403 ALA B C 1
ATOM 7763 O O . ALA B 1 403 ? 12.039 -5.32 18.297 1 78.31 403 ALA B O 1
ATOM 7764 N N . GLY B 1 404 ? 11.68 -3.516 19.594 1 78.44 404 GLY B N 1
ATOM 7765 C CA . GLY B 1 404 ? 12.383 -4.074 20.75 1 78.44 404 GLY B CA 1
ATOM 7766 C C . GLY B 1 404 ? 11.531 -5.016 21.578 1 78.44 404 GLY B C 1
ATOM 7767 O O . GLY B 1 404 ? 12.008 -5.613 22.531 1 78.44 404 GLY B O 1
ATOM 7768 N N . GLY B 1 405 ? 10.25 -5.094 21.25 1 83 405 GLY B N 1
ATOM 7769 C CA . GLY B 1 405 ? 9.383 -6.062 21.906 1 83 405 GLY B CA 1
ATOM 7770 C C . GLY B 1 405 ? 8.57 -5.469 23.031 1 83 405 GLY B C 1
ATOM 7771 O O . GLY B 1 405 ? 7.844 -6.188 23.734 1 83 405 GLY B O 1
ATOM 7772 N N . GLU B 1 406 ? 8.594 -4.195 23.234 1 88.38 406 GLU B N 1
ATOM 7773 C CA . GLU B 1 406 ? 7.879 -3.547 24.328 1 88.38 406 GLU B CA 1
ATOM 7774 C C . GLU B 1 406 ? 6.531 -3.006 23.859 1 88.38 406 GLU B C 1
ATOM 7776 O O . GLU B 1 406 ? 6.391 -2.594 22.719 1 88.38 406 GLU B O 1
ATOM 7781 N N . TRP B 1 407 ? 5.582 -3.045 24.859 1 90.25 407 TRP B N 1
ATOM 7782 C CA . TRP B 1 407 ? 4.34 -2.332 24.578 1 90.25 407 TRP B CA 1
ATOM 7783 C C . TRP B 1 407 ? 4.594 -0.838 24.406 1 90.25 407 TRP B C 1
ATOM 7785 O O . TRP B 1 407 ? 5.449 -0.265 25.078 1 90.25 407 TRP B O 1
ATOM 7795 N N . VAL B 1 408 ? 3.877 -0.205 23.578 1 90.94 408 VAL B N 1
ATOM 7796 C CA . VAL B 1 408 ? 4.129 1.184 23.203 1 90.94 408 VAL B CA 1
ATOM 7797 C C . VAL B 1 408 ? 3.945 2.084 24.422 1 90.94 408 VAL B C 1
ATOM 7799 O O . VAL B 1 408 ? 4.742 2.998 24.656 1 90.94 408 VAL B O 1
ATOM 7802 N N . ALA B 1 409 ? 2.896 1.825 25.219 1 87.75 409 ALA B N 1
ATOM 7803 C CA . ALA B 1 409 ? 2.662 2.621 26.422 1 87.75 409 ALA B CA 1
ATOM 7804 C C . ALA B 1 409 ? 3.893 2.629 27.328 1 87.75 409 ALA B C 1
ATOM 7806 O O . ALA B 1 409 ? 4.242 3.662 27.906 1 87.75 409 ALA B O 1
ATOM 7807 N N . THR B 1 410 ? 4.555 1.521 27.406 1 88.19 410 THR B N 1
ATOM 7808 C CA . THR B 1 410 ? 5.762 1.389 28.219 1 88.19 410 THR B CA 1
ATOM 7809 C C . THR B 1 410 ? 6.949 2.051 27.516 1 88.19 410 THR B C 1
ATOM 7811 O O . THR B 1 410 ? 7.723 2.771 28.156 1 88.19 410 THR B O 1
ATOM 7814 N N . ALA B 1 411 ? 7.059 1.86 26.266 1 90.81 411 ALA B N 1
ATOM 7815 C CA . ALA B 1 411 ? 8.18 2.393 25.5 1 90.81 411 ALA B CA 1
ATOM 7816 C C . ALA B 1 411 ? 8.164 3.92 25.5 1 90.81 411 ALA B C 1
ATOM 7818 O O . ALA B 1 411 ? 9.219 4.555 25.438 1 90.81 411 ALA B O 1
ATOM 7819 N N . MET B 1 412 ? 7.062 4.547 25.609 1 87.75 412 MET B N 1
ATOM 7820 C CA . MET B 1 412 ? 6.914 6 25.594 1 87.75 412 MET B CA 1
ATOM 7821 C C . MET B 1 412 ? 7.621 6.637 26.781 1 87.75 412 MET B C 1
ATOM 7823 O O . MET B 1 412 ? 7.992 7.809 26.734 1 87.75 412 MET B O 1
ATOM 7827 N N . HIS B 1 413 ? 7.879 5.871 27.766 1 82.62 413 HIS B N 1
ATOM 7828 C CA . HIS B 1 413 ? 8.531 6.402 28.953 1 82.62 413 HIS B CA 1
ATOM 7829 C C . HIS B 1 413 ? 10.047 6.383 28.797 1 82.62 413 HIS B C 1
ATOM 7831 O O . HIS B 1 413 ? 10.75 7.156 29.453 1 82.62 413 HIS B O 1
ATOM 7837 N N . THR B 1 414 ? 10.531 5.52 27.922 1 84.56 414 THR B N 1
ATOM 7838 C CA . THR B 1 414 ? 11.977 5.312 27.891 1 84.56 414 THR B CA 1
ATOM 7839 C C . THR B 1 414 ? 12.547 5.668 26.531 1 84.56 414 THR B C 1
ATOM 7841 O O . THR B 1 414 ? 13.742 5.93 26.391 1 84.56 414 THR B O 1
ATOM 7844 N N . ASP B 1 415 ? 11.742 5.707 25.594 1 89 415 ASP B N 1
ATOM 7845 C CA . ASP B 1 415 ? 12.188 6 24.234 1 89 415 ASP B CA 1
ATOM 7846 C C . ASP B 1 415 ? 11.945 7.465 23.875 1 89 415 ASP B C 1
ATOM 7848 O O . ASP B 1 415 ? 10.836 7.848 23.516 1 89 415 ASP B O 1
ATOM 7852 N N . GLU B 1 416 ? 12.953 8.25 23.828 1 83.88 416 GLU B N 1
ATOM 7853 C CA . GLU B 1 416 ? 12.859 9.695 23.656 1 83.88 416 GLU B CA 1
ATOM 7854 C C . GLU B 1 416 ? 12.328 10.055 22.266 1 83.88 416 GLU B C 1
ATOM 7856 O O . GLU B 1 416 ? 11.586 11.031 22.125 1 83.88 416 GLU B O 1
ATOM 7861 N N . ARG B 1 417 ? 12.75 9.328 21.328 1 86.81 417 ARG B N 1
ATOM 7862 C CA . ARG B 1 417 ? 12.281 9.633 19.969 1 86.81 417 ARG B CA 1
ATOM 7863 C C . ARG B 1 417 ? 10.789 9.352 19.828 1 86.81 417 ARG B C 1
ATOM 7865 O O . ARG B 1 417 ? 10.055 10.156 19.25 1 86.81 417 ARG B O 1
ATOM 7872 N N . LEU B 1 418 ? 10.422 8.195 20.375 1 90.62 418 LEU B N 1
ATOM 7873 C CA . LEU B 1 418 ? 9.016 7.82 20.328 1 90.62 418 LEU B CA 1
ATOM 7874 C C . LEU B 1 418 ? 8.156 8.836 21.078 1 90.62 418 LEU B C 1
ATOM 7876 O O . LEU B 1 418 ? 7.191 9.367 20.531 1 90.62 418 LEU B O 1
ATOM 7880 N N . ALA B 1 419 ? 8.531 9.133 22.234 1 87.44 419 ALA B N 1
ATOM 7881 C CA . ALA B 1 419 ? 7.785 10.07 23.078 1 87.44 419 ALA B CA 1
ATOM 7882 C C . ALA B 1 419 ? 7.82 11.484 22.5 1 87.44 419 ALA B C 1
ATOM 7884 O O . ALA B 1 419 ? 6.812 12.188 22.5 1 87.44 419 ALA B O 1
ATOM 7885 N N . GLY B 1 420 ? 8.984 11.828 22.047 1 84.88 420 GLY B N 1
ATOM 7886 C CA . GLY B 1 420 ? 9.148 13.164 21.5 1 84.88 420 GLY B CA 1
ATOM 7887 C C . GLY B 1 420 ? 8.32 13.398 20.25 1 84.88 420 GLY B C 1
ATOM 7888 O O . GLY B 1 420 ? 7.652 14.422 20.125 1 84.88 420 GLY B O 1
ATOM 7889 N N . SER B 1 421 ? 8.383 12.43 19.359 1 87.81 421 SER B N 1
ATOM 7890 C CA . SER B 1 421 ? 7.613 12.578 18.125 1 87.81 421 SER B CA 1
ATOM 7891 C C . SER B 1 421 ? 6.117 12.516 18.406 1 87.81 421 SER B C 1
ATOM 7893 O O . SER B 1 421 ? 5.324 13.164 17.719 1 87.81 421 SER B O 1
ATOM 7895 N N . ALA B 1 422 ? 5.715 11.727 19.359 1 89.44 422 ALA B N 1
ATOM 7896 C CA . ALA B 1 422 ? 4.312 11.695 19.766 1 89.44 422 ALA B CA 1
ATOM 7897 C C . ALA B 1 422 ? 3.859 13.055 20.281 1 89.44 422 ALA B C 1
ATOM 7899 O O . ALA B 1 422 ? 2.775 13.531 19.938 1 89.44 422 ALA B O 1
ATOM 7900 N N . ARG B 1 423 ? 4.66 13.617 21.062 1 86.62 423 ARG B N 1
ATOM 7901 C CA . ARG B 1 423 ? 4.359 14.93 21.625 1 86.62 423 ARG B CA 1
ATOM 7902 C C . ARG B 1 423 ? 4.219 15.977 20.516 1 86.62 423 ARG B C 1
ATOM 7904 O O . ARG B 1 423 ? 3.283 16.781 20.516 1 86.62 423 ARG B O 1
ATOM 7911 N N . VAL B 1 424 ? 5.074 15.891 19.594 1 81.44 424 VAL B N 1
ATOM 7912 C CA . VAL B 1 424 ? 5.039 16.828 18.484 1 81.44 424 VAL B CA 1
ATOM 7913 C C . VAL B 1 424 ? 3.732 16.672 17.719 1 81.44 424 VAL B C 1
ATOM 7915 O O . VAL B 1 424 ? 3.084 17.656 17.359 1 81.44 424 VAL B O 1
ATOM 7918 N N . ALA B 1 425 ? 3.4 15.516 17.516 1 84.25 425 ALA B N 1
ATOM 7919 C CA . ALA B 1 425 ? 2.188 15.227 16.75 1 84.25 425 ALA B CA 1
ATOM 7920 C C . ALA B 1 425 ? 0.95 15.75 17.469 1 84.25 425 ALA B C 1
ATOM 7922 O O . ALA B 1 425 ? 0.068 16.344 16.859 1 84.25 425 ALA B O 1
ATOM 7923 N N . VAL B 1 426 ? 0.895 15.531 18.719 1 88.31 426 VAL B N 1
ATOM 7924 C CA . VAL B 1 426 ? -0.291 15.93 19.469 1 88.31 426 VAL B CA 1
ATOM 7925 C C . VAL B 1 426 ? -0.345 17.453 19.578 1 88.31 426 VAL B C 1
ATOM 7927 O O . VAL B 1 426 ? -1.426 18.047 19.547 1 88.31 426 VAL B O 1
ATOM 7930 N N . GLU B 1 427 ? 0.814 18.078 19.719 1 86.19 427 GLU B N 1
ATOM 7931 C CA . GLU B 1 427 ? 0.867 19.547 19.766 1 86.19 427 GLU B CA 1
ATOM 7932 C C . GLU B 1 427 ? 0.427 20.141 18.422 1 86.19 427 GLU B C 1
ATOM 7934 O O . GLU B 1 427 ? -0.259 21.172 18.406 1 86.19 427 GLU B O 1
ATOM 7939 N N . GLU B 1 428 ? 0.751 19.484 17.406 1 78.19 428 GLU B N 1
ATOM 7940 C CA . GLU B 1 428 ? 0.323 19.938 16.094 1 78.19 428 GLU B CA 1
ATOM 7941 C C . GLU B 1 428 ? -1.192 19.828 15.938 1 78.19 428 GLU B C 1
ATOM 7943 O O . GLU B 1 428 ? -1.829 20.75 15.406 1 78.19 428 GLU B O 1
ATOM 7948 N N . GLU B 1 429 ? -1.699 18.812 16.391 1 81.31 429 GLU B N 1
ATOM 7949 C CA . GLU B 1 429 ? -3.148 18.641 16.328 1 81.31 429 GLU B CA 1
ATOM 7950 C C . GLU B 1 429 ? -3.861 19.672 17.188 1 81.31 429 GLU B C 1
ATOM 7952 O O . GLU B 1 429 ? -4.945 20.141 16.844 1 81.31 429 GLU B O 1
ATOM 7957 N N . ALA B 1 430 ? -3.268 19.938 18.297 1 88.75 430 ALA B N 1
ATOM 7958 C CA . ALA B 1 430 ? -3.85 20.891 19.234 1 88.75 430 ALA B CA 1
ATOM 7959 C C . ALA B 1 430 ? -3.982 22.266 18.594 1 88.75 430 ALA B C 1
ATOM 7961 O O . ALA B 1 430 ? -4.859 23.047 18.969 1 88.75 430 ALA B O 1
ATOM 7962 N N . ARG B 1 431 ? -3.172 22.531 17.625 1 79.5 431 ARG B N 1
ATOM 7963 C CA . ARG B 1 431 ? -3.244 23.812 16.922 1 79.5 431 ARG B CA 1
ATOM 7964 C C . ARG B 1 431 ? -4.59 23.969 16.219 1 79.5 431 ARG B C 1
ATOM 7966 O O . ARG B 1 431 ? -5.137 25.078 16.172 1 79.5 431 ARG B O 1
ATOM 7973 N N . TRP B 1 432 ? -5.094 22.922 15.766 1 76 432 TRP B N 1
ATOM 7974 C CA . TRP B 1 432 ? -6.352 22.969 15.031 1 76 432 TRP B CA 1
ATOM 7975 C C . TRP B 1 432 ? -7.539 23.078 15.977 1 76 432 TRP B C 1
ATOM 7977 O O . TRP B 1 432 ? -8.57 23.641 15.625 1 76 432 TRP B O 1
ATOM 7987 N N . VAL B 1 433 ? -7.395 22.641 17.172 1 84.56 433 VAL B N 1
ATOM 7988 C CA . VAL B 1 433 ? -8.477 22.578 18.156 1 84.56 433 VAL B CA 1
ATOM 7989 C C . VAL B 1 433 ? -8.484 23.844 19 1 84.56 433 VAL B C 1
ATOM 7991 O O . VAL B 1 433 ? -9.508 24.219 19.578 1 84.56 433 VAL B O 1
ATOM 7994 N N . ALA B 1 434 ? -7.391 24.594 19.016 1 87.12 434 ALA B N 1
ATOM 7995 C CA . ALA B 1 434 ? -7.156 25.703 19.953 1 87.12 434 ALA B CA 1
ATOM 7996 C C . ALA B 1 434 ? -8.188 26.797 19.766 1 87.12 434 ALA B C 1
ATOM 7998 O O . ALA B 1 434 ? -8.75 27.312 20.734 1 87.12 434 ALA B O 1
ATOM 7999 N N . PRO B 1 435 ? -8.531 27.156 18.516 1 77.12 435 PRO B N 1
ATOM 8000 C CA . PRO B 1 435 ? -9.555 28.188 18.359 1 77.12 435 PRO B CA 1
ATOM 8001 C C . PRO B 1 435 ? -10.906 27.781 18.953 1 77.12 435 PRO B C 1
ATOM 8003 O O . PRO B 1 435 ? -11.594 28.609 19.547 1 77.12 435 PRO B O 1
ATOM 8006 N N . GLY B 1 436 ? -11.258 26.531 18.781 1 83.81 436 GLY B N 1
ATOM 8007 C CA . GLY B 1 436 ? -12.492 26.016 19.359 1 83.81 436 GLY B CA 1
ATOM 8008 C C . GLY B 1 436 ? -12.508 26.062 20.875 1 83.81 436 GLY B C 1
ATOM 8009 O O . GLY B 1 436 ? -13.516 26.422 21.484 1 83.81 436 GLY B O 1
ATOM 8010 N N . VAL B 1 437 ? -11.375 25.766 21.5 1 92.5 437 VAL B N 1
ATOM 8011 C CA . VAL B 1 437 ? -11.25 25.797 22.953 1 92.5 437 VAL B CA 1
ATOM 8012 C C . VAL B 1 437 ? -11.367 27.234 23.453 1 92.5 437 VAL B C 1
ATOM 8014 O O . VAL B 1 437 ? -12.055 27.5 24.438 1 92.5 437 VAL B O 1
ATOM 8017 N N . SER B 1 438 ? -10.742 28.156 22.781 1 87.88 438 SER B N 1
ATOM 8018 C CA . SER B 1 438 ? -10.727 29.562 23.172 1 87.88 438 SER B CA 1
ATOM 8019 C C . SER B 1 438 ? -12.133 30.156 23.156 1 87.88 438 SER B C 1
ATOM 8021 O O . SER B 1 438 ? -12.453 31.016 23.984 1 87.88 438 SER B O 1
ATOM 8023 N N . GLY B 1 439 ? -12.922 29.625 22.281 1 85.75 439 GLY B N 1
ATOM 8024 C CA . GLY B 1 439 ? -14.258 30.188 22.125 1 85.75 439 GLY B CA 1
ATOM 8025 C C . GLY B 1 439 ? -15.305 29.484 22.953 1 85.75 439 GLY B C 1
ATOM 8026 O O . GLY B 1 439 ? -16.422 29.984 23.125 1 85.75 439 GLY B O 1
ATOM 8027 N N . ALA B 1 440 ? -15 28.406 23.625 1 90.94 440 ALA B N 1
ATOM 8028 C CA . ALA B 1 440 ? -16.016 27.531 24.188 1 90.94 440 ALA B CA 1
ATOM 8029 C C . ALA B 1 440 ? -16.203 27.781 25.688 1 90.94 440 ALA B C 1
ATOM 8031 O O . ALA B 1 440 ? -17.094 27.219 26.312 1 90.94 440 ALA B O 1
ATOM 8032 N N . TYR B 1 441 ? -15.422 28.641 26.266 1 95 441 TYR B N 1
ATOM 8033 C CA . TYR B 1 441 ? -15.5 28.906 27.703 1 95 441 TYR B CA 1
ATOM 8034 C C . TYR B 1 441 ? -15.242 30.375 27.984 1 95 441 TYR B C 1
ATOM 8036 O O . TYR B 1 441 ? -14.609 31.078 27.188 1 95 441 TYR B O 1
ATOM 8044 N N . ASP B 1 442 ? -15.781 30.859 29.062 1 95 442 ASP B N 1
ATOM 8045 C CA . ASP B 1 442 ? -15.57 32.25 29.469 1 95 442 ASP B CA 1
ATOM 8046 C C . ASP B 1 442 ? -14.219 32.406 30.156 1 95 442 ASP B C 1
ATOM 8048 O O . ASP B 1 442 ? -14.156 32.562 31.375 1 95 442 ASP B O 1
ATOM 8052 N N . TRP B 1 443 ? -13.227 32.5 29.391 1 95.38 443 TRP B N 1
ATOM 8053 C CA . TRP B 1 443 ? -11.859 32.562 29.891 1 95.38 443 TRP B CA 1
ATOM 8054 C C . TRP B 1 443 ? -11.586 33.906 30.578 1 95.38 443 TRP B C 1
ATOM 8056 O O . TRP B 1 443 ? -10.688 34 31.406 1 95.38 443 TRP B O 1
ATOM 8066 N N . ALA B 1 444 ? -12.305 34.875 30.234 1 92.75 444 ALA B N 1
ATOM 8067 C CA . ALA B 1 444 ? -12.125 36.188 30.828 1 92.75 444 ALA B CA 1
ATOM 8068 C C . ALA B 1 444 ? -12.414 36.156 32.344 1 92.75 444 ALA B C 1
ATOM 8070 O O . ALA B 1 444 ? -11.852 36.938 33.094 1 92.75 444 ALA B O 1
ATOM 8071 N N . SER B 1 445 ? -13.227 35.281 32.719 1 92.75 445 SER B N 1
ATOM 8072 C CA . SER B 1 445 ? -13.625 35.188 34.125 1 92.75 445 SER B CA 1
ATOM 8073 C C . SER B 1 445 ? -12.688 34.25 34.906 1 92.75 445 SER B C 1
ATOM 8075 O O . SER B 1 445 ? -12.875 34.031 36.094 1 92.75 445 SER B O 1
ATOM 8077 N N . VAL B 1 446 ? -11.688 33.719 34.281 1 94.62 446 VAL B N 1
ATOM 8078 C CA . VAL B 1 446 ? -10.758 32.781 34.906 1 94.62 446 VAL B CA 1
ATOM 8079 C C . VAL B 1 446 ? -9.461 33.5 35.25 1 94.62 446 VAL B C 1
ATOM 8081 O O . VAL B 1 446 ? -8.68 33.875 34.375 1 94.62 446 VAL B O 1
ATOM 8084 N N . PRO B 1 447 ? -9.258 33.719 36.469 1 88.19 447 PRO B N 1
ATOM 8085 C CA . PRO B 1 447 ? -8.023 34.406 36.844 1 88.19 447 PRO B CA 1
ATOM 8086 C C . PRO B 1 447 ? -6.781 33.531 36.688 1 88.19 447 PRO B C 1
ATOM 8088 O O . PRO B 1 447 ? -5.73 34 36.25 1 88.19 447 PRO B O 1
ATOM 8091 N N . ALA B 1 448 ? -6.93 32.312 37.125 1 94.62 448 ALA B N 1
ATOM 8092 C CA . ALA B 1 448 ? -5.812 31.359 37.062 1 94.62 448 ALA B CA 1
ATOM 8093 C C . ALA B 1 448 ? -6.273 30 36.594 1 94.62 448 ALA B C 1
ATOM 8095 O O . ALA B 1 448 ? -7.336 29.5 36.969 1 94.62 448 ALA B O 1
ATOM 8096 N N . LEU B 1 449 ? -5.5 29.484 35.656 1 96.56 449 LEU B N 1
ATOM 8097 C CA . LEU B 1 449 ? -5.797 28.188 35.062 1 96.56 449 LEU B CA 1
ATOM 8098 C C . LEU B 1 449 ? -4.695 27.172 35.375 1 96.56 449 LEU B C 1
ATOM 8100 O O . LEU B 1 449 ? -3.51 27.484 35.219 1 96.56 449 LEU B O 1
ATOM 8104 N N . THR B 1 450 ? -5.047 26.031 35.906 1 95.69 450 THR B N 1
ATOM 8105 C CA . THR B 1 450 ? -4.141 24.891 35.969 1 95.69 450 THR B CA 1
ATOM 8106 C C . THR B 1 450 ? -4.414 23.922 34.844 1 95.69 450 THR B C 1
ATOM 8108 O O . THR B 1 450 ? -5.555 23.484 34.656 1 95.69 450 THR B O 1
ATOM 8111 N N . ALA B 1 451 ? -3.377 23.625 34.094 1 95.56 451 ALA B N 1
ATOM 8112 C CA . ALA B 1 451 ? -3.6 22.828 32.906 1 95.56 451 ALA B CA 1
ATOM 8113 C C . ALA B 1 451 ? -2.645 21.641 32.844 1 95.56 451 ALA B C 1
ATOM 8115 O O . ALA B 1 451 ? -1.552 21.688 33.406 1 95.56 451 ALA B O 1
ATOM 8116 N N . GLY B 1 452 ? -3.064 20.531 32.188 1 93.19 452 GLY B N 1
ATOM 8117 C CA . GLY B 1 452 ? -2.27 19.328 31.938 1 93.19 452 GLY B CA 1
ATOM 8118 C C . GLY B 1 452 ? -2.826 18.469 30.812 1 93.19 452 GLY B C 1
ATOM 8119 O O . GLY B 1 452 ? -3.871 18.781 30.25 1 93.19 452 GLY B O 1
ATOM 8120 N N . GLY B 1 453 ? -2.033 17.406 30.484 1 92.44 453 GLY B N 1
ATOM 8121 C CA . GLY B 1 453 ? -2.43 16.5 29.422 1 92.44 453 GLY B CA 1
ATOM 8122 C C . GLY B 1 453 ? -1.633 16.688 28.141 1 92.44 453 GLY B C 1
ATOM 8123 O O . GLY B 1 453 ? -0.602 17.375 28.141 1 92.44 453 GLY B O 1
ATOM 8124 N N . HIS B 1 454 ? -2.156 16.109 27.062 1 92.06 454 HIS B N 1
ATOM 8125 C CA . HIS B 1 454 ? -1.441 16.141 25.797 1 92.06 454 HIS B CA 1
ATOM 8126 C C . HIS B 1 454 ? -1.892 17.328 24.938 1 92.06 454 HIS B C 1
ATOM 8128 O O . HIS B 1 454 ? -3.086 17.625 24.859 1 92.06 454 HIS B O 1
ATOM 8134 N N . GLY B 1 455 ? -0.914 18.031 24.344 1 93.44 455 GLY B N 1
ATOM 8135 C CA . GLY B 1 455 ? -1.203 19.188 23.5 1 93.44 455 GLY B CA 1
ATOM 8136 C C . GLY B 1 455 ? -1.448 20.453 24.281 1 93.44 455 GLY B C 1
ATOM 8137 O O . GLY B 1 455 ? -1.821 21.484 23.719 1 93.44 455 GLY B O 1
ATOM 8138 N N . VAL B 1 456 ? -1.256 20.453 25.516 1 93.62 456 VAL B N 1
ATOM 8139 C CA . VAL B 1 456 ? -1.66 21.547 26.406 1 93.62 456 VAL B CA 1
ATOM 8140 C C . VAL B 1 456 ? -0.776 22.766 26.172 1 93.62 456 VAL B C 1
ATOM 8142 O O . VAL B 1 456 ? -1.23 23.906 26.297 1 93.62 456 VAL B O 1
ATOM 8145 N N . GLY B 1 457 ? 0.46 22.531 25.828 1 93.56 457 GLY B N 1
ATOM 8146 C CA . GLY B 1 457 ? 1.322 23.656 25.547 1 93.56 457 GLY B CA 1
ATOM 8147 C C . GLY B 1 457 ? 0.781 24.562 24.438 1 93.56 457 GLY B C 1
ATOM 8148 O O . GLY B 1 457 ? 0.727 25.781 24.594 1 93.56 457 GLY B O 1
ATOM 8149 N N . THR B 1 458 ? 0.37 23.922 23.406 1 92.31 458 THR B N 1
ATOM 8150 C CA . THR B 1 458 ? -0.177 24.641 22.266 1 92.31 458 THR B CA 1
ATOM 8151 C C . THR B 1 458 ? -1.497 25.312 22.625 1 92.31 458 THR B C 1
ATOM 8153 O O . THR B 1 458 ? -1.757 26.453 22.219 1 92.31 458 THR B O 1
ATOM 8156 N N . LEU B 1 459 ? -2.33 24.672 23.391 1 95.25 459 LEU B N 1
ATOM 8157 C CA . LEU B 1 459 ? -3.586 25.266 23.844 1 95.25 459 LEU B CA 1
ATOM 8158 C C . LEU B 1 459 ? -3.326 26.5 24.688 1 95.25 459 LEU B C 1
ATOM 8160 O O . LEU B 1 459 ? -3.988 27.531 24.516 1 95.25 459 LEU B O 1
ATOM 8164 N N . VAL B 1 460 ? -2.381 26.406 25.531 1 95.81 460 VAL B N 1
ATOM 8165 C CA . VAL B 1 460 ? -2.041 27.516 26.438 1 95.81 460 VAL B CA 1
ATOM 8166 C C . VAL B 1 460 ? -1.493 28.688 25.625 1 95.81 460 VAL B C 1
ATOM 8168 O O . VAL B 1 460 ? -1.816 29.844 25.922 1 95.81 460 VAL B O 1
ATOM 8171 N N . ASN B 1 461 ? -0.652 28.406 24.672 1 92.06 461 ASN B N 1
ATOM 8172 C CA . ASN B 1 461 ? -0.19 29.453 23.781 1 92.06 461 ASN B CA 1
ATOM 8173 C C . ASN B 1 461 ? -1.357 30.266 23.203 1 92.06 461 ASN B C 1
ATOM 8175 O O . ASN B 1 461 ? -1.365 31.484 23.266 1 92.06 461 ASN B O 1
ATOM 8179 N N . ALA B 1 462 ? -2.365 29.594 22.703 1 90 462 ALA B N 1
ATOM 8180 C CA . ALA B 1 462 ? -3.518 30.234 22.078 1 90 462 ALA B CA 1
ATOM 8181 C C . ALA B 1 462 ? -4.352 31 23.109 1 90 462 ALA B C 1
ATOM 8183 O O . ALA B 1 462 ? -4.785 32.125 22.859 1 90 462 ALA B O 1
ATOM 8184 N N . LEU B 1 463 ? -4.586 30.438 24.266 1 95 463 LEU B N 1
ATOM 8185 C CA . LEU B 1 463 ? -5.434 31.031 25.297 1 95 463 LEU B CA 1
ATOM 8186 C C . LEU B 1 463 ? -4.816 32.312 25.844 1 95 463 LEU B C 1
ATOM 8188 O O . LEU B 1 463 ? -5.504 33.312 25.984 1 95 463 LEU B O 1
ATOM 8192 N N . VAL B 1 464 ? -3.504 32.188 26.141 1 94.94 464 VAL B N 1
ATOM 8193 C CA . VAL B 1 464 ? -2.83 33.344 26.734 1 94.94 464 VAL B CA 1
ATOM 8194 C C . VAL B 1 464 ? -2.762 34.5 25.734 1 94.94 464 VAL B C 1
ATOM 8196 O O . VAL B 1 464 ? -2.889 35.656 26.094 1 94.94 464 VAL B O 1
ATOM 8199 N N . LYS B 1 465 ? -2.555 34.188 24.516 1 87.06 465 LYS B N 1
ATOM 8200 C CA . LYS B 1 465 ? -2.537 35.219 23.484 1 87.06 465 LYS B CA 1
ATOM 8201 C C . LYS B 1 465 ? -3.91 35.875 23.328 1 87.06 465 LYS B C 1
ATOM 8203 O O . LYS B 1 465 ? -4.012 37.062 23.094 1 87.06 465 LYS B O 1
ATOM 8208 N N . ALA B 1 466 ? -4.934 35.125 23.422 1 87.06 466 ALA B N 1
ATOM 8209 C CA . ALA B 1 466 ? -6.301 35.625 23.312 1 87.06 466 ALA B CA 1
ATOM 8210 C C . ALA B 1 466 ? -6.715 36.375 24.594 1 87.06 466 ALA B C 1
ATOM 8212 O O . ALA B 1 466 ? -7.531 37.281 24.547 1 87.06 466 ALA B O 1
ATOM 8213 N N . HIS B 1 467 ? -6.145 35.938 25.75 1 93.06 467 HIS B N 1
ATOM 8214 C CA . HIS B 1 467 ? -6.441 36.5 27.062 1 93.06 467 HIS B CA 1
ATOM 8215 C C . HIS B 1 467 ? -5.164 36.781 27.844 1 93.06 467 HIS B C 1
ATOM 8217 O O . HIS B 1 467 ? -4.805 36.031 28.75 1 93.06 467 HIS B O 1
ATOM 8223 N N . PRO B 1 468 ? -4.586 37.875 27.625 1 92.56 468 PRO B N 1
ATOM 8224 C CA . PRO B 1 468 ? -3.26 38.188 28.172 1 92.56 468 PRO B CA 1
ATOM 8225 C C . PRO B 1 468 ? -3.262 38.281 29.703 1 92.56 468 PRO B C 1
ATOM 8227 O O . PRO B 1 468 ? -2.199 38.25 30.328 1 92.56 468 PRO B O 1
ATOM 8230 N N . ALA B 1 469 ? -4.41 38.469 30.297 1 93.69 469 ALA B N 1
ATOM 8231 C CA . ALA B 1 469 ? -4.496 38.562 31.75 1 93.69 469 ALA B CA 1
ATOM 8232 C C . ALA B 1 469 ? -4.5 37.188 32.406 1 93.69 469 ALA B C 1
ATOM 8234 O O . ALA B 1 469 ? -4.309 37.062 33.625 1 93.69 469 ALA B O 1
ATOM 8235 N N . LEU B 1 470 ? -4.668 36.156 31.656 1 95.69 470 LEU B N 1
ATOM 8236 C CA . LEU B 1 470 ? -4.758 34.812 32.156 1 95.69 470 LEU B CA 1
ATOM 8237 C C . LEU B 1 470 ? -3.396 34.312 32.656 1 95.69 470 LEU B C 1
ATOM 8239 O O . LEU B 1 470 ? -2.396 34.438 31.938 1 95.69 470 LEU B O 1
ATOM 8243 N N . ARG B 1 471 ? -3.338 33.812 33.875 1 96.69 471 ARG B N 1
ATOM 8244 C CA . ARG B 1 471 ? -2.17 33.125 34.406 1 96.69 471 ARG B CA 1
ATOM 8245 C C . ARG B 1 471 ? -2.377 31.594 34.406 1 96.69 471 ARG B C 1
ATOM 8247 O O . ARG B 1 471 ? -3.463 31.109 34.719 1 96.69 471 ARG B O 1
ATOM 8254 N N . VAL B 1 472 ? -1.331 30.906 33.938 1 97.31 472 VAL B N 1
ATOM 8255 C CA . VAL B 1 472 ? -1.523 29.469 33.719 1 97.31 472 VAL B CA 1
ATOM 8256 C C . VAL B 1 472 ? -0.436 28.703 34.469 1 97.31 472 VAL B C 1
ATOM 8258 O O . VAL B 1 472 ? 0.728 29.109 34.5 1 97.31 472 VAL B O 1
ATOM 8261 N N . ARG B 1 473 ? -0.825 27.656 35.188 1 96.12 473 ARG B N 1
ATOM 8262 C CA . ARG B 1 473 ? 0.069 26.625 35.719 1 96.12 473 ARG B CA 1
ATOM 8263 C C . ARG B 1 473 ? -0.035 25.328 34.906 1 96.12 473 ARG B C 1
ATOM 8265 O O . ARG B 1 473 ? -1.123 24.781 34.75 1 96.12 473 ARG B O 1
ATOM 8272 N N . ILE B 1 474 ? 1.094 24.906 34.344 1 96 474 ILE B N 1
ATOM 8273 C CA . ILE B 1 474 ? 1.092 23.625 33.625 1 96 474 ILE B CA 1
ATOM 8274 C C . ILE B 1 474 ? 1.779 22.562 34.469 1 96 474 ILE B C 1
ATOM 8276 O O . ILE B 1 474 ? 2.928 22.734 34.875 1 96 474 ILE B O 1
ATOM 8280 N N . ALA B 1 475 ? 1.099 21.484 34.719 1 93.06 475 ALA B N 1
ATOM 8281 C CA . ALA B 1 475 ? 1.635 20.391 35.531 1 93.06 475 ALA B CA 1
ATOM 8282 C C . ALA B 1 475 ? 1.957 19.188 34.625 1 93.06 475 ALA B C 1
ATOM 8284 O O . ALA B 1 475 ? 1.126 18.766 33.812 1 93.06 475 ALA B O 1
ATOM 8285 N N . ALA B 1 476 ? 3.152 18.609 34.688 1 90 476 ALA B N 1
ATOM 8286 C CA . ALA B 1 476 ? 3.604 17.453 33.938 1 90 476 ALA B CA 1
ATOM 8287 C C . ALA B 1 476 ? 4.91 16.906 34.5 1 90 476 ALA B C 1
ATOM 8289 O O . ALA B 1 476 ? 5.43 17.422 35.5 1 90 476 ALA B O 1
ATOM 8290 N N . LEU B 1 477 ? 5.375 15.828 33.906 1 85.94 477 LEU B N 1
ATOM 8291 C CA . LEU B 1 477 ? 6.68 15.289 34.281 1 85.94 477 LEU B CA 1
ATOM 8292 C C . LEU B 1 477 ? 7.793 16.266 33.938 1 85.94 477 LEU B C 1
ATOM 8294 O O . LEU B 1 477 ? 7.703 17 32.938 1 85.94 477 LEU B O 1
ATOM 8298 N N . PRO B 1 478 ? 8.844 16.203 34.688 1 88.19 478 PRO B N 1
ATOM 8299 C CA . PRO B 1 478 ? 9.945 17.141 34.469 1 88.19 478 PRO B CA 1
ATOM 8300 C C . PRO B 1 478 ? 10.484 17.062 33.031 1 88.19 478 PRO B C 1
ATOM 8302 O O . PRO B 1 478 ? 10.789 18.094 32.438 1 88.19 478 PRO B O 1
ATOM 8305 N N . SER B 1 479 ? 10.586 15.914 32.562 1 82.5 479 SER B N 1
ATOM 8306 C CA . SER B 1 479 ? 11.102 15.742 31.219 1 82.5 479 SER B CA 1
ATOM 8307 C C . SER B 1 479 ? 10.18 16.406 30.188 1 82.5 479 SER B C 1
ATOM 8309 O O . SER B 1 479 ? 10.656 16.984 29.203 1 82.5 479 SER B O 1
ATOM 8311 N N . GLU B 1 480 ? 8.922 16.391 30.438 1 85.12 480 GLU B N 1
ATOM 8312 C CA . GLU B 1 480 ? 7.949 17 29.531 1 85.12 480 GLU B CA 1
ATOM 8313 C C . GLU B 1 480 ? 7.973 18.531 29.656 1 85.12 480 GLU B C 1
ATOM 8315 O O . GLU B 1 480 ? 7.84 19.234 28.656 1 85.12 480 GLU B O 1
ATOM 8320 N N . LEU B 1 481 ? 8.109 18.984 30.875 1 90.56 481 LEU B N 1
ATOM 8321 C CA . LEU B 1 481 ? 8.125 20.422 31.125 1 90.56 481 LEU B CA 1
ATOM 8322 C C . LEU B 1 481 ? 9.32 21.078 30.438 1 90.56 481 LEU B C 1
ATOM 8324 O O . LEU B 1 481 ? 9.211 22.203 29.938 1 90.56 481 LEU B O 1
ATOM 8328 N N . ARG B 1 482 ? 10.406 20.359 30.406 1 87.44 482 ARG B N 1
ATOM 8329 C CA . ARG B 1 482 ? 11.586 20.875 29.719 1 87.44 482 ARG B CA 1
ATOM 8330 C C . ARG B 1 482 ? 11.305 21.094 28.234 1 87.44 482 ARG B C 1
ATOM 8332 O O . ARG B 1 482 ? 11.641 22.156 27.688 1 87.44 482 ARG B O 1
ATOM 8339 N N . VAL B 1 483 ? 10.672 20.188 27.688 1 84.44 483 VAL B N 1
ATOM 8340 C CA . VAL B 1 483 ? 10.344 20.281 26.281 1 84.44 483 VAL B CA 1
ATOM 8341 C C . VAL B 1 483 ? 9.352 21.406 26.047 1 84.44 483 VAL B C 1
ATOM 8343 O O . VAL B 1 483 ? 9.477 22.172 25.078 1 84.44 483 VAL B O 1
ATOM 8346 N N . LEU B 1 484 ? 8.359 21.531 26.875 1 88.62 484 LEU B N 1
ATOM 8347 C CA . LEU B 1 484 ? 7.355 22.594 26.766 1 88.62 484 LEU B CA 1
ATOM 8348 C C . LEU B 1 484 ? 8.008 23.969 26.812 1 88.62 484 LEU B C 1
ATOM 8350 O O . LEU B 1 484 ? 7.699 24.828 26 1 88.62 484 LEU B O 1
ATOM 8354 N N . ASP B 1 485 ? 8.898 24.062 27.688 1 90 485 ASP B N 1
ATOM 8355 C CA . ASP B 1 485 ? 9.562 25.344 27.922 1 90 485 ASP B CA 1
ATOM 8356 C C . ASP B 1 485 ? 10.469 25.703 26.75 1 90 485 ASP B C 1
ATOM 8358 O O . ASP B 1 485 ? 10.445 26.828 26.266 1 90 485 ASP B O 1
ATOM 8362 N N . GLU B 1 486 ? 11.156 24.703 26.297 1 82.81 486 GLU B N 1
ATOM 8363 C CA . GLU B 1 486 ? 12.219 24.969 25.328 1 82.81 486 GLU B CA 1
ATOM 8364 C C . GLU B 1 486 ? 11.68 24.969 23.891 1 82.81 486 GLU B C 1
ATOM 8366 O O . GLU B 1 486 ? 12.203 25.672 23.031 1 82.81 486 GLU B O 1
ATOM 8371 N N . GLN B 1 487 ? 10.57 24.25 23.719 1 80.88 487 GLN B N 1
ATOM 8372 C CA . GLN B 1 487 ? 10.273 23.984 22.312 1 80.88 487 GLN B CA 1
ATOM 8373 C C . GLN B 1 487 ? 8.844 24.375 21.969 1 80.88 487 GLN B C 1
ATOM 8375 O O . GLN B 1 487 ? 8.523 24.625 20.812 1 80.88 487 GLN B O 1
ATOM 8380 N N . ILE B 1 488 ? 7.965 24.453 22.906 1 86.62 488 ILE B N 1
ATOM 8381 C CA . ILE B 1 488 ? 6.555 24.547 22.547 1 86.62 488 ILE B CA 1
ATOM 8382 C C . ILE B 1 488 ? 6.016 25.922 22.922 1 86.62 488 ILE B C 1
ATOM 8384 O O . ILE B 1 488 ? 5.395 26.594 22.109 1 86.62 488 ILE B O 1
ATOM 8388 N N . LEU B 1 489 ? 6.305 26.453 24.078 1 89.88 489 LEU B N 1
ATOM 8389 C CA . LEU B 1 489 ? 5.75 27.703 24.578 1 89.88 489 LEU B CA 1
ATOM 8390 C C . LEU B 1 489 ? 6.395 28.891 23.859 1 89.88 489 LEU B C 1
ATOM 8392 O O . LEU B 1 489 ? 7.617 28.953 23.719 1 89.88 489 LEU B O 1
ATOM 8396 N N . ASP B 1 490 ? 5.582 29.75 23.484 1 84.81 490 ASP B N 1
ATOM 8397 C CA . ASP B 1 490 ? 6.066 30.969 22.828 1 84.81 490 ASP B CA 1
ATOM 8398 C C . ASP B 1 490 ? 6.695 31.922 23.844 1 84.81 490 ASP B C 1
ATOM 8400 O O . ASP B 1 490 ? 6.273 31.969 25 1 84.81 490 ASP B O 1
ATOM 8404 N N . THR B 1 491 ? 7.621 32.656 23.375 1 83.56 491 THR B N 1
ATOM 8405 C CA . THR B 1 491 ? 8.383 33.531 24.25 1 83.56 491 THR B CA 1
ATOM 8406 C C . THR B 1 491 ? 7.477 34.594 24.875 1 83.56 491 THR B C 1
ATOM 8408 O O . THR B 1 491 ? 7.695 35.031 26.016 1 83.56 491 THR B O 1
ATOM 8411 N N . ASP B 1 492 ? 6.488 35.031 24.172 1 86.19 492 ASP B N 1
ATOM 8412 C CA . ASP B 1 492 ? 5.605 36.094 24.672 1 86.19 492 ASP B CA 1
ATOM 8413 C C . ASP B 1 492 ? 4.543 35.5 25.609 1 86.19 492 ASP B C 1
ATOM 8415 O O . ASP B 1 492 ? 3.84 36.25 26.297 1 86.19 492 ASP B O 1
ATOM 8419 N N . VAL B 1 493 ? 4.461 34.219 25.703 1 91.88 493 VAL B N 1
ATOM 8420 C CA . VAL B 1 493 ? 3.48 33.531 26.531 1 91.88 493 VAL B CA 1
ATOM 8421 C C . VAL B 1 493 ? 4.148 33.062 27.828 1 91.88 493 VAL B C 1
ATOM 8423 O O . VAL B 1 493 ? 3.51 33 28.875 1 91.88 493 VAL B O 1
ATOM 8426 N N . SER B 1 494 ? 5.41 32.812 27.828 1 92.62 494 SER B N 1
ATOM 8427 C CA . SER B 1 494 ? 6.18 32.188 28.891 1 92.62 494 SER B CA 1
ATOM 8428 C C . SER B 1 494 ? 6.043 32.938 30.203 1 92.62 494 SER B C 1
ATOM 8430 O O . SER B 1 494 ? 5.961 32.344 31.266 1 92.62 494 SER B O 1
ATOM 8432 N N . PRO B 1 495 ? 5.98 34.25 30.172 1 94.44 495 PRO B N 1
ATOM 8433 C CA . PRO B 1 495 ? 5.867 35 31.438 1 94.44 495 PRO B CA 1
ATOM 8434 C C . PRO B 1 495 ? 4.559 34.719 32.156 1 94.44 495 PRO B C 1
ATOM 8436 O O . PRO B 1 495 ? 4.473 34.906 33.375 1 94.44 495 PRO B O 1
ATOM 8439 N N . ASN B 1 496 ? 3.566 34.344 31.5 1 96.81 496 ASN B N 1
ATOM 8440 C CA . ASN B 1 496 ? 2.258 34.062 32.094 1 96.81 496 ASN B CA 1
ATOM 8441 C C . ASN B 1 496 ? 2.141 32.625 32.562 1 96.81 496 ASN B C 1
ATOM 8443 O O . ASN B 1 496 ? 1.117 32.219 33.125 1 96.81 496 ASN B O 1
ATOM 8447 N N . VAL B 1 497 ? 3.201 31.797 32.344 1 97.31 497 VAL B N 1
ATOM 8448 C CA . VAL B 1 497 ? 3.072 30.359 32.562 1 97.31 497 VAL B CA 1
ATOM 8449 C C . VAL B 1 497 ? 4.043 29.906 33.656 1 97.31 497 VAL B C 1
ATOM 8451 O O . VAL B 1 497 ? 5.23 30.234 33.625 1 97.31 497 VAL B O 1
ATOM 8454 N N . GLU B 1 498 ? 3.543 29.266 34.656 1 96.19 498 GLU B N 1
ATOM 8455 C CA . GLU B 1 498 ? 4.344 28.578 35.656 1 96.19 498 GLU B CA 1
ATOM 8456 C C . GLU B 1 498 ? 4.359 27.078 35.406 1 96.19 498 GLU B C 1
ATOM 8458 O O . GLU B 1 498 ? 3.305 26.453 35.281 1 96.19 498 GLU B O 1
ATOM 8463 N N . LEU B 1 499 ? 5.5 26.453 35.344 1 95.75 499 LEU B N 1
ATOM 8464 C CA . LEU B 1 499 ? 5.652 25.031 35.125 1 95.75 499 LEU B CA 1
ATOM 8465 C C . LEU B 1 499 ? 5.809 24.281 36.438 1 95.75 499 LEU B C 1
ATOM 8467 O O . LEU B 1 499 ? 6.719 24.578 37.219 1 95.75 499 LEU B O 1
ATOM 8471 N N . ILE B 1 500 ? 4.945 23.359 36.719 1 94.06 500 ILE B N 1
ATOM 8472 C CA . ILE B 1 500 ? 4.891 22.672 38 1 94.06 500 ILE B CA 1
ATOM 8473 C C . ILE B 1 500 ? 5.184 21.188 37.781 1 94.06 500 ILE B C 1
ATOM 8475 O O . ILE B 1 500 ? 4.324 20.438 37.312 1 94.06 500 ILE B O 1
ATOM 8479 N N . PRO B 1 501 ? 6.332 20.656 38.25 1 92.69 501 PRO B N 1
ATOM 8480 C CA . PRO B 1 501 ? 6.617 19.219 38.125 1 92.69 501 PRO B CA 1
ATOM 8481 C C . PRO B 1 501 ? 5.668 18.359 38.938 1 92.69 501 PRO B C 1
ATOM 8483 O O . PRO B 1 501 ? 5.414 18.656 40.125 1 92.69 501 PRO B O 1
ATOM 8486 N N . GLN B 1 502 ? 5.16 17.391 38.25 1 88.31 502 GLN B N 1
ATOM 8487 C CA . GLN B 1 502 ? 4.277 16.453 38.938 1 88.31 502 GLN B CA 1
ATOM 8488 C C . GLN B 1 502 ? 4.352 15.07 38.281 1 88.31 502 GLN B C 1
ATOM 8490 O O . GLN B 1 502 ? 4.648 14.938 37.094 1 88.31 502 GLN B O 1
ATOM 8495 N N . THR B 1 503 ? 4.078 13.992 39.062 1 80.44 503 THR B N 1
ATOM 8496 C CA . THR B 1 503 ? 4.109 12.625 38.562 1 80.44 503 THR B CA 1
ATOM 8497 C C . THR B 1 503 ? 2.717 12.18 38.094 1 80.44 503 THR B C 1
ATOM 8499 O O . THR B 1 503 ? 2.58 11.391 37.188 1 80.44 503 THR B O 1
ATOM 8502 N N . GLY B 1 504 ? 1.692 12.695 38.688 1 76.94 504 GLY B N 1
ATOM 8503 C CA . GLY B 1 504 ? 0.349 12.266 38.344 1 76.94 504 GLY B CA 1
ATOM 8504 C C . GLY B 1 504 ? -0.157 12.898 37.062 1 76.94 504 GLY B C 1
ATOM 8505 O O . GLY B 1 504 ? 0.318 13.961 36.656 1 76.94 504 GLY B O 1
ATOM 8506 N N . PRO B 1 505 ? -1.11 12.18 36.344 1 74.56 505 PRO B N 1
ATOM 8507 C CA . PRO B 1 505 ? -1.575 12.664 35.062 1 74.56 505 PRO B CA 1
ATOM 8508 C C . PRO B 1 505 ? -2.494 13.875 35.156 1 74.56 505 PRO B C 1
ATOM 8510 O O . PRO B 1 505 ? -2.672 14.617 34.188 1 74.56 505 PRO B O 1
ATOM 8513 N N . VAL B 1 506 ? -3.062 14.086 36.281 1 79.31 506 VAL B N 1
ATOM 8514 C CA . VAL B 1 506 ? -4.023 15.172 36.438 1 79.31 506 VAL B CA 1
ATOM 8515 C C . VAL B 1 506 ? -3.4 16.281 37.281 1 79.31 506 VAL B C 1
ATOM 8517 O O . VAL B 1 506 ? -2.873 16.031 38.375 1 79.31 506 VAL B O 1
ATOM 8520 N N . PRO B 1 507 ? -3.475 17.469 36.719 1 83.19 507 PRO B N 1
ATOM 8521 C CA . PRO B 1 507 ? -2.943 18.578 37.5 1 83.19 507 PRO B CA 1
ATOM 8522 C C . PRO B 1 507 ? -3.748 18.859 38.781 1 83.19 507 PRO B C 1
ATOM 8524 O O . PRO B 1 507 ? -4.965 18.641 38.781 1 83.19 507 PRO B O 1
ATOM 8527 N N . HIS B 1 508 ? -3.021 19.25 39.844 1 79.31 508 HIS B N 1
ATOM 8528 C CA . HIS B 1 508 ? -3.654 19.562 41.125 1 79.31 508 HIS B CA 1
ATOM 8529 C C . HIS B 1 508 ? -3.566 21.062 41.406 1 79.31 508 HIS B C 1
ATOM 8531 O O . HIS B 1 508 ? -2.615 21.734 41 1 79.31 508 HIS B O 1
ATOM 8537 N N . GLY B 1 509 ? -4.664 21.469 41.969 1 77 509 GLY B N 1
ATOM 8538 C CA . GLY B 1 509 ? -4.645 22.828 42.438 1 77 509 GLY B CA 1
ATOM 8539 C C . GLY B 1 509 ? -5.391 23.797 41.531 1 77 509 GLY B C 1
ATOM 8540 O O . GLY B 1 509 ? -5.512 23.562 40.344 1 77 509 GLY B O 1
ATOM 8541 N N . GLY B 1 510 ? -6.027 24.734 42.094 1 84.69 510 GLY B N 1
ATOM 8542 C CA . GLY B 1 510 ? -6.742 25.766 41.375 1 84.69 510 GLY B CA 1
ATOM 8543 C C . GLY B 1 510 ? -8.234 25.516 41.281 1 84.69 510 GLY B C 1
ATOM 8544 O O . GLY B 1 510 ? -8.703 24.422 41.594 1 84.69 510 GLY B O 1
ATOM 8545 N N . SER B 1 511 ? -8.93 26.578 40.906 1 92.31 511 SER B N 1
ATOM 8546 C CA . SER B 1 511 ? -10.383 26.5 40.812 1 92.31 511 SER B CA 1
ATOM 8547 C C . SER B 1 511 ? -10.859 26.141 39.406 1 92.31 511 SER B C 1
ATOM 8549 O O . SER B 1 511 ? -11.992 25.703 39.25 1 92.31 511 SER B O 1
ATOM 8551 N N . THR B 1 512 ? -10.039 26.375 38.406 1 95.81 512 THR B N 1
ATOM 8552 C CA . THR B 1 512 ? -10.305 25.953 37.031 1 95.81 512 THR B CA 1
ATOM 8553 C C . THR B 1 512 ? -9.164 25.094 36.5 1 95.81 512 THR B C 1
ATOM 8555 O O . THR B 1 512 ? -8.016 25.547 36.438 1 95.81 512 THR B O 1
ATOM 8558 N N . VAL B 1 513 ? -9.469 23.844 36.156 1 95.75 513 VAL B N 1
ATOM 8559 C CA . VAL B 1 513 ? -8.469 22.875 35.688 1 95.75 513 VAL B CA 1
ATOM 8560 C C . VAL B 1 513 ? -8.812 22.422 34.281 1 95.75 513 VAL B C 1
ATOM 8562 O O . VAL B 1 513 ? -9.961 22.109 33.969 1 95.75 513 VAL B O 1
ATOM 8565 N N . LEU B 1 514 ? -7.863 22.5 33.406 1 96.38 514 LEU B N 1
ATOM 8566 C CA . LEU B 1 514 ? -8.016 22.016 32.031 1 96.38 514 LEU B CA 1
ATOM 8567 C C . LEU B 1 514 ? -7.195 20.75 31.812 1 96.38 514 LEU B C 1
ATOM 8569 O O . LEU B 1 514 ? -5.992 20.734 32.094 1 96.38 514 LEU B O 1
ATOM 8573 N N . VAL B 1 515 ? -7.812 19.656 31.422 1 95.44 515 VAL B N 1
ATOM 8574 C CA . VAL B 1 515 ? -7.148 18.422 31.047 1 95.44 515 VAL B CA 1
ATOM 8575 C C . VAL B 1 515 ? -7.438 18.109 29.578 1 95.44 515 VAL B C 1
ATOM 8577 O O . VAL B 1 515 ? -8.602 18 29.172 1 95.44 515 VAL B O 1
ATOM 8580 N N . SER B 1 516 ? -6.363 17.984 28.828 1 95.62 516 SER B N 1
ATOM 8581 C CA . SER B 1 516 ? -6.512 17.812 27.391 1 95.62 516 SER B CA 1
ATOM 8582 C C . SER B 1 516 ? -6.039 16.438 26.938 1 95.62 516 SER B C 1
ATOM 8584 O O . SER B 1 516 ? -4.891 16.062 27.188 1 95.62 516 SER B O 1
ATOM 8586 N N . ARG B 1 517 ? -6.902 15.664 26.219 1 94.31 517 ARG B N 1
ATOM 8587 C CA . ARG B 1 517 ? -6.605 14.453 25.453 1 94.31 517 ARG B CA 1
ATOM 8588 C C . ARG B 1 517 ? -5.832 13.445 26.297 1 94.31 517 ARG B C 1
ATOM 8590 O O . ARG B 1 517 ? -4.793 12.938 25.859 1 94.31 517 ARG B O 1
ATOM 8597 N N . LEU B 1 518 ? -6.309 13.195 27.453 1 91.19 518 LEU B N 1
ATOM 8598 C CA . LEU B 1 518 ? -5.672 12.266 28.375 1 91.19 518 LEU B CA 1
ATOM 8599 C C . LEU B 1 518 ? -6.348 10.898 28.328 1 91.19 518 LEU B C 1
ATOM 8601 O O . LEU B 1 518 ? -5.676 9.867 28.422 1 91.19 518 LEU B O 1
ATOM 8605 N N . LEU B 1 519 ? -7.57 10.805 28.062 1 93.69 519 LEU B N 1
ATOM 8606 C CA . LEU B 1 519 ? -8.352 9.602 28.297 1 93.69 519 LEU B CA 1
ATOM 8607 C C . LEU B 1 519 ? -8.25 8.641 27.125 1 93.69 519 LEU B C 1
ATOM 8609 O O . LEU B 1 519 ? -8.5 7.441 27.266 1 93.69 519 LEU B O 1
ATOM 8613 N N . GLU B 1 520 ? -7.902 9.117 25.953 1 91.44 520 GLU B N 1
ATOM 8614 C CA . GLU B 1 520 ? -7.887 8.289 24.766 1 91.44 520 GLU B CA 1
ATOM 8615 C C . GLU B 1 520 ? -6.875 7.156 24.875 1 91.44 520 GLU B C 1
ATOM 8617 O O . GLU B 1 520 ? -6.965 6.156 24.172 1 91.44 520 GLU B O 1
ATOM 8622 N N . ARG B 1 521 ? -5.883 7.223 25.766 1 89.94 521 ARG B N 1
ATOM 8623 C CA . ARG B 1 521 ? -4.84 6.215 25.906 1 89.94 521 ARG B CA 1
ATOM 8624 C C . ARG B 1 521 ? -5.09 5.32 27.109 1 89.94 521 ARG B C 1
ATOM 8626 O O . ARG B 1 521 ? -4.238 4.508 27.484 1 89.94 521 ARG B O 1
ATOM 8633 N N . LEU B 1 522 ? -6.289 5.496 27.734 1 90.62 522 LEU B N 1
ATOM 8634 C CA . LEU B 1 522 ? -6.57 4.781 28.984 1 90.62 522 LEU B CA 1
ATOM 8635 C C . LEU B 1 522 ? -7.797 3.889 28.828 1 90.62 522 LEU B C 1
ATOM 8637 O O . LEU B 1 522 ? -8.781 4.281 28.203 1 90.62 522 LEU B O 1
ATOM 8641 N N . ALA B 1 523 ? -7.664 2.738 29.422 1 87.94 523 ALA B N 1
ATOM 8642 C CA . ALA B 1 523 ? -8.859 1.911 29.547 1 87.94 523 ALA B CA 1
ATOM 8643 C C . ALA B 1 523 ? -9.891 2.584 30.453 1 87.94 523 ALA B C 1
ATOM 8645 O O . ALA B 1 523 ? -9.57 3.512 31.188 1 87.94 523 ALA B O 1
ATOM 8646 N N . ASP B 1 524 ? -11.109 2.146 30.406 1 90.38 524 ASP B N 1
ATOM 8647 C CA . ASP B 1 524 ? -12.219 2.789 31.109 1 90.38 524 ASP B CA 1
ATOM 8648 C C . ASP B 1 524 ? -11.945 2.863 32.594 1 90.38 524 ASP B C 1
ATOM 8650 O O . ASP B 1 524 ? -12.148 3.908 33.219 1 90.38 524 ASP B O 1
ATOM 8654 N N . GLU B 1 525 ? -11.477 1.814 33.125 1 91.31 525 GLU B N 1
ATOM 8655 C CA . GLU B 1 525 ? -11.258 1.783 34.594 1 91.31 525 GLU B CA 1
ATOM 8656 C C . GLU B 1 525 ? -10.156 2.756 35 1 91.31 525 GLU B C 1
ATOM 8658 O O . GLU B 1 525 ? -10.266 3.418 36.031 1 91.31 525 GLU B O 1
ATOM 8663 N N . ASP B 1 526 ? -9.18 2.822 34.156 1 91.38 526 ASP B N 1
ATOM 8664 C CA . ASP B 1 526 ? -8.086 3.752 34.438 1 91.38 526 ASP B CA 1
ATOM 8665 C C . ASP B 1 526 ? -8.539 5.199 34.25 1 91.38 526 ASP B C 1
ATOM 8667 O O . ASP B 1 526 ? -8.141 6.082 35.031 1 91.38 526 ASP B O 1
ATOM 8671 N N . ALA B 1 527 ? -9.352 5.422 33.281 1 94.06 527 ALA B N 1
ATOM 8672 C CA . ALA B 1 527 ? -9.898 6.758 33.031 1 94.06 527 ALA B CA 1
ATOM 8673 C C . ALA B 1 527 ? -10.734 7.242 34.219 1 94.06 527 ALA B C 1
ATOM 8675 O O . ALA B 1 527 ? -10.609 8.391 34.656 1 94.06 527 ALA B O 1
ATOM 8676 N N . VAL B 1 528 ? -11.531 6.352 34.719 1 95.5 528 VAL B N 1
ATOM 8677 C CA . VAL B 1 528 ? -12.367 6.691 35.875 1 95.5 528 VAL B CA 1
ATOM 8678 C C . VAL B 1 528 ? -11.484 7.012 37.062 1 95.5 528 VAL B C 1
ATOM 8680 O O . VAL B 1 528 ? -11.75 7.965 37.812 1 95.5 528 VAL B O 1
ATOM 8683 N N . LEU B 1 529 ? -10.477 6.254 37.25 1 93.75 529 LEU B N 1
ATOM 8684 C CA . LEU B 1 529 ? -9.57 6.477 38.375 1 93.75 529 LEU B CA 1
ATOM 8685 C C . LEU B 1 529 ? -8.914 7.852 38.281 1 93.75 529 LEU B C 1
ATOM 8687 O O . LEU B 1 529 ? -8.836 8.578 39.281 1 93.75 529 LEU B O 1
ATOM 8691 N N . ILE B 1 530 ? -8.492 8.211 37.125 1 91.5 530 ILE B N 1
ATOM 8692 C CA . ILE B 1 530 ? -7.816 9.484 36.906 1 91.5 530 ILE B CA 1
ATOM 8693 C C . ILE B 1 530 ? -8.797 10.633 37.094 1 91.5 530 ILE B C 1
ATOM 8695 O O . ILE B 1 530 ? -8.461 11.641 37.719 1 91.5 530 ILE B O 1
ATOM 8699 N N . LEU B 1 531 ? -9.992 10.5 36.625 1 93.81 531 LEU B N 1
ATOM 8700 C CA . LEU B 1 531 ? -11.016 11.531 36.75 1 93.81 531 LEU B CA 1
ATOM 8701 C C . LEU B 1 531 ? -11.453 11.672 38.219 1 93.81 531 LEU B C 1
ATOM 8703 O O . LEU B 1 531 ? -11.75 12.781 38.688 1 93.81 531 LEU B O 1
ATOM 8707 N N . THR B 1 532 ? -11.492 10.555 38.906 1 92.75 532 THR B N 1
ATOM 8708 C CA . THR B 1 532 ? -11.805 10.586 40.312 1 92.75 532 THR B CA 1
ATOM 8709 C C . THR B 1 532 ? -10.742 11.375 41.094 1 92.75 532 THR B C 1
ATOM 8711 O O . THR B 1 532 ? -11.07 12.141 42 1 92.75 532 THR B O 1
ATOM 8714 N N . GLY B 1 533 ? -9.562 11.125 40.75 1 89.06 533 GLY B N 1
ATOM 8715 C CA . GLY B 1 533 ? -8.477 11.883 41.344 1 89.06 533 GLY B CA 1
ATOM 8716 C C . GLY B 1 533 ? -8.57 13.375 41.062 1 89.06 533 GLY B C 1
ATOM 8717 O O . GLY B 1 533 ? -8.312 14.195 41.938 1 89.06 533 GLY B O 1
ATOM 8718 N N . ALA B 1 534 ? -8.945 13.711 39.875 1 89.31 534 ALA B N 1
ATOM 8719 C CA . ALA B 1 534 ? -9.117 15.117 39.5 1 89.31 534 ALA B CA 1
ATOM 8720 C C . ALA B 1 534 ? -10.258 15.758 40.281 1 89.31 534 ALA B C 1
ATOM 8722 O O . ALA B 1 534 ? -10.141 16.891 40.75 1 89.31 534 ALA B O 1
ATOM 8723 N N . ALA B 1 535 ? -11.289 15.031 40.406 1 90.94 535 ALA B N 1
ATOM 8724 C CA . ALA B 1 535 ? -12.453 15.508 41.156 1 90.94 535 ALA B CA 1
ATOM 8725 C C . ALA B 1 535 ? -12.086 15.766 42.625 1 90.94 535 ALA B C 1
ATOM 8727 O O . ALA B 1 535 ? -12.5 16.781 43.188 1 90.94 535 ALA B O 1
ATOM 8728 N N . ALA B 1 536 ? -11.344 14.898 43.125 1 88.88 536 ALA B N 1
ATOM 8729 C CA . ALA B 1 536 ? -10.969 14.992 44.531 1 88.88 536 ALA B CA 1
ATOM 8730 C C . ALA B 1 536 ? -10.07 16.203 44.781 1 88.88 536 ALA B C 1
ATOM 8732 O O . ALA B 1 536 ? -10.086 16.797 45.875 1 88.88 536 ALA B O 1
ATOM 8733 N N . ALA B 1 537 ? -9.359 16.562 43.812 1 86.38 537 ALA B N 1
ATOM 8734 C CA . ALA B 1 537 ? -8.391 17.641 43.938 1 86.38 537 ALA B CA 1
ATOM 8735 C C . ALA B 1 537 ? -9.047 19 43.688 1 86.38 537 ALA B C 1
ATOM 8737 O O . ALA B 1 537 ? -8.477 20.047 44 1 86.38 537 ALA B O 1
ATOM 8738 N N . LEU B 1 538 ? -10.242 19 43.188 1 89.81 538 LEU B N 1
ATOM 8739 C CA . LEU B 1 538 ? -10.953 20.234 42.844 1 89.81 538 LEU B CA 1
ATOM 8740 C C . LEU B 1 538 ? -11.625 20.812 44.094 1 89.81 538 LEU B C 1
ATOM 8742 O O . LEU B 1 538 ? -12.219 20.094 44.875 1 89.81 538 LEU B O 1
ATOM 8746 N N . PRO B 1 539 ? -11.516 22.094 44.344 1 89.62 539 PRO B N 1
ATOM 8747 C CA . PRO B 1 539 ? -12.328 22.719 45.375 1 89.62 539 PRO B CA 1
ATOM 8748 C C . PRO B 1 539 ? -13.828 22.594 45.125 1 89.62 539 PRO B C 1
ATOM 8750 O O . PRO B 1 539 ? -14.242 22.281 44 1 89.62 539 PRO B O 1
ATOM 8753 N N . PRO B 1 540 ? -14.648 22.828 46.125 1 88.88 540 PRO B N 1
ATOM 8754 C CA . PRO B 1 540 ? -16.094 22.625 46 1 88.88 540 PRO B CA 1
ATOM 8755 C C . PRO B 1 540 ? -16.703 23.406 44.844 1 88.88 540 PRO B C 1
ATOM 8757 O O . PRO B 1 540 ? -17.609 22.922 44.188 1 88.88 540 PRO B O 1
ATOM 8760 N N . ASP B 1 541 ? -16.188 24.578 44.594 1 89 541 ASP B N 1
ATOM 8761 C CA . ASP B 1 541 ? -16.734 25.406 43.5 1 89 541 ASP B CA 1
ATOM 8762 C C . ASP B 1 541 ? -15.828 25.344 42.281 1 89 541 ASP B C 1
ATOM 8764 O O . ASP B 1 541 ? -15.922 26.203 41.406 1 89 541 ASP B O 1
ATOM 8768 N N . GLY B 1 542 ? -14.977 24.359 42.25 1 93.62 542 GLY B N 1
ATOM 8769 C CA . GLY B 1 542 ? -14.023 24.266 41.156 1 93.62 542 GLY B CA 1
ATOM 8770 C C . GLY B 1 542 ? -14.625 23.688 39.906 1 93.62 542 GLY B C 1
ATOM 8771 O O . GLY B 1 542 ? -15.711 23.109 39.938 1 93.62 542 GLY B O 1
ATOM 8772 N N . THR B 1 543 ? -13.984 23.953 38.75 1 95.5 543 THR B N 1
ATOM 8773 C CA . THR B 1 543 ? -14.43 23.5 37.438 1 95.5 543 THR B CA 1
ATOM 8774 C C . THR B 1 543 ? -13.328 22.719 36.75 1 95.5 543 THR B C 1
ATOM 8776 O O . THR B 1 543 ? -12.172 23.141 36.719 1 95.5 543 THR B O 1
ATOM 8779 N N . LEU B 1 544 ? -13.68 21.516 36.281 1 96.19 544 LEU B N 1
ATOM 8780 C CA . LEU B 1 544 ? -12.789 20.734 35.438 1 96.19 544 LEU B CA 1
ATOM 8781 C C . LEU B 1 544 ? -13.188 20.828 33.969 1 96.19 544 LEU B C 1
ATOM 8783 O O . LEU B 1 544 ? -14.312 20.484 33.594 1 96.19 544 LEU B O 1
ATOM 8787 N N . LEU B 1 545 ? -12.336 21.406 33.156 1 97.31 545 LEU B N 1
ATOM 8788 C CA . LEU B 1 545 ? -12.508 21.438 31.719 1 97.31 545 LEU B CA 1
ATOM 8789 C C . LEU B 1 545 ? -11.797 20.266 31.062 1 97.31 545 LEU B C 1
ATOM 8791 O O . LEU B 1 545 ? -10.586 20.109 31.219 1 97.31 545 LEU B O 1
ATOM 8795 N N . LEU B 1 546 ? -12.555 19.453 30.344 1 97.44 546 LEU B N 1
ATOM 8796 C CA . LEU B 1 546 ? -12.016 18.266 29.703 1 97.44 546 LEU B CA 1
ATOM 8797 C C . LEU B 1 546 ? -12.133 18.375 28.188 1 97.44 546 LEU B C 1
ATOM 8799 O O . LEU B 1 546 ? -13.219 18.609 27.656 1 97.44 546 LEU B O 1
ATOM 8803 N N . VAL B 1 547 ? -11.008 18.344 27.484 1 96.88 547 VAL B N 1
ATOM 8804 C CA . VAL B 1 547 ? -10.984 18.328 26.031 1 96.88 547 VAL B CA 1
ATOM 8805 C C . VAL B 1 547 ? -10.602 16.938 25.516 1 96.88 547 VAL B C 1
ATOM 8807 O O . VAL B 1 547 ? -9.531 16.438 25.844 1 96.88 547 VAL B O 1
ATOM 8810 N N . GLU B 1 548 ? -11.477 16.266 24.766 1 96.06 548 GLU B N 1
ATOM 8811 C CA . GLU B 1 548 ? -11.227 14.938 24.219 1 96.06 548 GLU B CA 1
ATOM 8812 C C . GLU B 1 548 ? -11.719 14.82 22.781 1 96.06 548 GLU B C 1
ATOM 8814 O O . GLU B 1 548 ? -12.672 15.5 22.391 1 96.06 548 GLU B O 1
ATOM 8819 N N . GLN B 1 549 ? -11 14.016 22.047 1 92.56 549 GLN B N 1
ATOM 8820 C CA . GLN B 1 549 ? -11.516 13.609 20.734 1 92.56 549 GLN B CA 1
ATOM 8821 C C . GLN B 1 549 ? -12.562 12.508 20.875 1 92.56 549 GLN B C 1
ATOM 8823 O O . GLN B 1 549 ? -12.398 11.586 21.672 1 92.56 549 GLN B O 1
ATOM 8828 N N . ILE B 1 550 ? -13.633 12.641 20.156 1 92.12 550 ILE B N 1
ATOM 8829 C CA . ILE B 1 550 ? -14.664 11.609 20.234 1 92.12 550 ILE B CA 1
ATOM 8830 C C . ILE B 1 550 ? -14.609 10.734 18.984 1 92.12 550 ILE B C 1
ATOM 8832 O O . ILE B 1 550 ? -13.953 11.094 18 1 92.12 550 ILE B O 1
ATOM 8836 N N . ARG B 1 551 ? -15.195 9.562 19.047 1 88 551 ARG B N 1
ATOM 8837 C CA . ARG B 1 551 ? -15.344 8.688 17.891 1 88 551 ARG B CA 1
ATOM 8838 C C . ARG B 1 551 ? -16.047 9.414 16.75 1 88 551 ARG B C 1
ATOM 8840 O O . ARG B 1 551 ? -17.047 10.117 16.969 1 88 551 ARG B O 1
ATOM 8847 N N . PRO B 1 552 ? -15.43 9.273 15.594 1 70.62 552 PRO B N 1
ATOM 8848 C CA . PRO B 1 552 ? -16.031 9.992 14.469 1 70.62 552 PRO B CA 1
ATOM 8849 C C . PRO B 1 552 ? -17.5 9.617 14.258 1 70.62 552 PRO B C 1
ATOM 8851 O O . PRO B 1 552 ? -17.875 8.445 14.367 1 70.62 552 PRO B O 1
ATOM 8854 N N . THR B 1 553 ? -18.297 10.633 14.094 1 67.81 553 THR B N 1
ATOM 8855 C CA . THR B 1 553 ? -19.719 10.406 13.852 1 67.81 553 THR B CA 1
ATOM 8856 C C . THR B 1 553 ? -19.984 10.211 12.359 1 67.81 553 THR B C 1
ATOM 8858 O O . THR B 1 553 ? -21.016 9.641 11.977 1 67.81 553 THR B O 1
ATOM 8861 N N . ASP B 1 554 ? -19 10.703 11.609 1 63.41 554 ASP B N 1
ATOM 8862 C CA . ASP B 1 554 ? -19.094 10.539 10.156 1 63.41 554 ASP B CA 1
ATOM 8863 C C . ASP B 1 554 ? -18.438 9.234 9.711 1 63.41 554 ASP B C 1
ATOM 8865 O O . ASP B 1 554 ? -17.219 9.094 9.781 1 63.41 554 ASP B O 1
ATOM 8869 N N . PRO B 1 555 ? -19.203 8.305 9.297 1 58.81 555 PRO B N 1
ATOM 8870 C CA . PRO B 1 555 ? -18.625 7.023 8.875 1 58.81 555 PRO B CA 1
ATOM 8871 C C . PRO B 1 555 ? -17.703 7.16 7.664 1 58.81 555 PRO B C 1
ATOM 8873 O O . PRO B 1 555 ? -16.891 6.27 7.398 1 58.81 555 PRO B O 1
ATOM 8876 N N . ASP B 1 556 ? -17.781 8.344 6.969 1 61.38 556 ASP B N 1
ATOM 8877 C CA . ASP B 1 556 ? -16.984 8.523 5.758 1 61.38 556 ASP B CA 1
ATOM 8878 C C . ASP B 1 556 ? -15.617 9.125 6.09 1 61.38 556 ASP B C 1
ATOM 8880 O O . ASP B 1 556 ? -14.766 9.25 5.211 1 61.38 556 ASP B O 1
ATOM 8884 N N . ASP B 1 557 ? -15.5 9.414 7.316 1 74.06 557 ASP B N 1
ATOM 8885 C CA . ASP B 1 557 ? -14.195 9.914 7.738 1 74.06 557 ASP B CA 1
ATOM 8886 C C . ASP B 1 557 ? -13.219 8.766 7.965 1 74.06 557 ASP B C 1
ATOM 8888 O O . ASP B 1 557 ? -13.07 8.281 9.094 1 74.06 557 ASP B O 1
ATOM 8892 N N . VAL B 1 558 ? -12.539 8.414 6.934 1 75.81 558 VAL B N 1
ATOM 8893 C CA . VAL B 1 558 ? -11.664 7.25 6.902 1 75.81 558 VAL B CA 1
ATOM 8894 C C . VAL B 1 558 ? -10.484 7.453 7.855 1 75.81 558 VAL B C 1
ATOM 8896 O O . VAL B 1 558 ? -10.07 6.523 8.547 1 75.81 558 VAL B O 1
ATOM 8899 N N . ASP B 1 559 ? -10.047 8.625 7.949 1 79.31 559 ASP B N 1
ATOM 8900 C CA . ASP B 1 559 ? -8.898 8.922 8.797 1 79.31 559 ASP B CA 1
ATOM 8901 C C . ASP B 1 559 ? -9.25 8.75 10.273 1 79.31 559 ASP B C 1
ATOM 8903 O O . ASP B 1 559 ? -8.469 8.18 11.039 1 79.31 559 ASP B O 1
ATOM 8907 N N . ALA B 1 560 ? -10.406 9.266 10.594 1 80.69 560 ALA B N 1
ATOM 8908 C CA . ALA B 1 560 ? -10.836 9.125 11.984 1 80.69 560 ALA B CA 1
ATOM 8909 C C . ALA B 1 560 ? -11.078 7.66 12.344 1 80.69 560 ALA B C 1
ATOM 8911 O O . ALA B 1 560 ? -10.781 7.23 13.453 1 80.69 560 ALA B O 1
ATOM 8912 N N . THR B 1 561 ? -11.617 6.914 11.406 1 85.62 561 THR B N 1
ATOM 8913 C CA . THR B 1 561 ? -11.844 5.488 11.602 1 85.62 561 THR B CA 1
ATOM 8914 C C . THR B 1 561 ? -10.523 4.754 11.82 1 85.62 561 THR B C 1
ATOM 8916 O O . THR B 1 561 ? -10.414 3.934 12.742 1 85.62 561 THR B O 1
ATOM 8919 N N . LEU B 1 562 ? -9.578 5.086 11.039 1 89.88 562 LEU B N 1
ATOM 8920 C CA . LEU B 1 562 ? -8.266 4.453 11.164 1 89.88 562 LEU B CA 1
ATOM 8921 C C . LEU B 1 562 ? -7.609 4.828 12.484 1 89.88 562 LEU B C 1
ATOM 8923 O O . LEU B 1 562 ? -6.965 3.994 13.125 1 89.88 562 LEU B O 1
ATOM 8927 N N . GLN B 1 563 ? -7.777 6.078 12.852 1 89.81 563 GLN B N 1
ATOM 8928 C CA . GLN B 1 563 ? -7.223 6.52 14.125 1 89.81 563 GLN B CA 1
ATOM 8929 C C . GLN B 1 563 ? -7.824 5.738 15.289 1 89.81 563 GLN B C 1
ATOM 8931 O O . GLN B 1 563 ? -7.117 5.363 16.219 1 89.81 563 GLN B O 1
ATOM 8936 N N . HIS B 1 564 ? -9.133 5.512 15.203 1 91.19 564 HIS B N 1
ATOM 8937 C CA . HIS B 1 564 ? -9.836 4.703 16.188 1 91.19 564 HIS B CA 1
ATOM 8938 C C . HIS B 1 564 ? -9.227 3.312 16.312 1 91.19 564 HIS B C 1
ATOM 8940 O O . HIS B 1 564 ? -8.945 2.842 17.406 1 91.19 564 HIS B O 1
ATOM 8946 N N . LEU B 1 565 ? -8.914 2.695 15.219 1 93.62 565 LEU B N 1
ATOM 8947 C CA . LEU B 1 565 ? -8.344 1.354 15.195 1 93.62 565 LEU B CA 1
ATOM 8948 C C . LEU B 1 565 ? -6.895 1.372 15.68 1 93.62 565 LEU B C 1
ATOM 8950 O O . LEU B 1 565 ? -6.48 0.49 16.438 1 93.62 565 LEU B O 1
ATOM 8954 N N . ARG B 1 566 ? -6.117 2.344 15.32 1 94.94 566 ARG B N 1
ATOM 8955 C CA . ARG B 1 566 ? -4.715 2.451 15.703 1 94.94 566 ARG B CA 1
ATOM 8956 C C . ARG B 1 566 ? -4.57 2.625 17.203 1 94.94 566 ARG B C 1
ATOM 8958 O O . ARG B 1 566 ? -3.74 1.968 17.844 1 94.94 566 ARG B O 1
ATOM 8965 N N . LEU B 1 567 ? -5.414 3.475 17.781 1 93.38 567 LEU B N 1
ATOM 8966 C CA . LEU B 1 567 ? -5.367 3.693 19.234 1 93.38 567 LEU B CA 1
ATOM 8967 C C . LEU B 1 567 ? -5.699 2.41 19.984 1 93.38 567 LEU B C 1
ATOM 8969 O O . LEU B 1 567 ? -5.055 2.094 20.984 1 93.38 567 LEU B O 1
ATOM 8973 N N . ALA B 1 568 ? -6.68 1.694 19.484 1 94 568 ALA B N 1
ATOM 8974 C CA . ALA B 1 568 ? -7.027 0.421 20.109 1 94 568 ALA B CA 1
ATOM 8975 C C . ALA B 1 568 ? -5.852 -0.552 20.062 1 94 568 ALA B C 1
ATOM 8977 O O . ALA B 1 568 ? -5.559 -1.229 21.062 1 94 568 ALA B O 1
ATOM 8978 N N . CYS B 1 569 ? -5.16 -0.614 18.938 1 94.81 569 CYS B N 1
ATOM 8979 C CA . CYS B 1 569 ? -4.047 -1.54 18.766 1 94.81 569 CYS B CA 1
ATOM 8980 C C . CYS B 1 569 ? -2.863 -1.141 19.641 1 94.81 569 CYS B C 1
ATOM 8982 O O . CYS B 1 569 ? -2.123 -2.002 20.109 1 94.81 569 CYS B O 1
ATOM 8984 N N . LEU B 1 570 ? -2.668 0.166 19.875 1 94.31 570 LEU B N 1
ATOM 8985 C CA . LEU B 1 570 ? -1.521 0.664 20.625 1 94.31 570 LEU B CA 1
ATOM 8986 C C . LEU B 1 570 ? -1.767 0.562 22.141 1 94.31 570 LEU B C 1
ATOM 8988 O O . LEU B 1 570 ? -0.865 0.197 22.891 1 94.31 570 LEU B O 1
ATOM 8992 N N . PHE B 1 571 ? -3.068 0.888 22.547 1 92.19 571 PHE B N 1
ATOM 8993 C CA . PHE B 1 571 ? -3.266 1.139 23.969 1 92.19 571 PHE B CA 1
ATOM 8994 C C . PHE B 1 571 ? -4.418 0.304 24.516 1 92.19 571 PHE B C 1
ATOM 8996 O O . PHE B 1 571 ? -4.672 0.297 25.719 1 92.19 571 PHE B O 1
ATOM 9003 N N . GLY B 1 572 ? -5.078 -0.391 23.641 1 88.62 572 GLY B N 1
ATOM 9004 C CA . GLY B 1 572 ? -6.262 -1.114 24.078 1 88.62 572 GLY B CA 1
ATOM 9005 C C . GLY B 1 572 ? -7.434 -0.205 24.391 1 88.62 572 GLY B C 1
ATOM 9006 O O . GLY B 1 572 ? -8.375 -0.61 25.078 1 88.62 572 GLY B O 1
ATOM 9007 N N . SER B 1 573 ? -7.219 0.998 24.062 1 86.44 573 SER B N 1
ATOM 9008 C CA . SER B 1 573 ? -8.258 2.008 24.219 1 86.44 573 SER B CA 1
ATOM 9009 C C . SER B 1 573 ? -8.578 2.686 22.875 1 86.44 573 SER B C 1
ATOM 9011 O O . SER B 1 573 ? -7.664 3.051 22.141 1 86.44 573 SER B O 1
ATOM 9013 N N . ALA B 1 574 ? -9.766 2.746 22.422 1 85.75 574 ALA B N 1
ATOM 9014 C CA . ALA B 1 574 ? -10.211 3.414 21.203 1 85.75 574 ALA B CA 1
ATOM 9015 C C . ALA B 1 574 ? -10.898 4.742 21.531 1 85.75 574 ALA B C 1
ATOM 9017 O O . ALA B 1 574 ? -10.906 5.18 22.688 1 85.75 574 ALA B O 1
ATOM 9018 N N . LEU B 1 575 ? -11.234 5.457 20.531 1 90.81 575 LEU B N 1
ATOM 9019 C CA . LEU B 1 575 ? -12.016 6.676 20.719 1 90.81 575 LEU B CA 1
ATOM 9020 C C . LEU B 1 575 ? -13.406 6.348 21.266 1 90.81 575 LEU B C 1
ATOM 9022 O O . LEU B 1 575 ? -14.016 5.348 20.859 1 90.81 575 LEU B O 1
ATOM 9026 N N . ARG B 1 576 ? -13.773 7.141 22.203 1 94 576 ARG B N 1
ATOM 9027 C CA . ARG B 1 576 ? -15.07 6.965 22.844 1 94 576 ARG B CA 1
ATOM 9028 C C . ARG B 1 576 ? -16.094 7.965 22.297 1 94 576 ARG B C 1
ATOM 9030 O O . ARG B 1 576 ? -15.711 9.008 21.766 1 94 576 ARG B O 1
ATOM 9037 N N . SER B 1 577 ? -17.375 7.516 22.359 1 91.31 577 SER B N 1
ATOM 9038 C CA . SER B 1 577 ? -18.422 8.461 22 1 91.31 577 SER B CA 1
ATOM 9039 C C . SER B 1 577 ? -18.578 9.547 23.047 1 91.31 577 SER B C 1
ATOM 9041 O O . SER B 1 577 ? -18.062 9.422 24.156 1 91.31 577 SER B O 1
ATOM 9043 N N . GLN B 1 578 ? -19.266 10.648 22.656 1 94 578 GLN B N 1
ATOM 9044 C CA . GLN B 1 578 ? -19.562 11.727 23.609 1 94 578 GLN B CA 1
ATOM 9045 C C . GLN B 1 578 ? -20.281 11.188 24.828 1 94 578 GLN B C 1
ATOM 9047 O O . GLN B 1 578 ? -19.953 11.539 25.969 1 94 578 GLN B O 1
ATOM 9052 N N . ASP B 1 579 ? -21.219 10.273 24.609 1 95.06 579 ASP B N 1
ATOM 9053 C CA . ASP B 1 579 ? -22 9.711 25.703 1 95.06 579 ASP B CA 1
ATOM 9054 C C . ASP B 1 579 ? -21.141 8.836 26.609 1 95.06 579 ASP B C 1
ATOM 9056 O O . ASP B 1 579 ? -21.281 8.867 27.828 1 95.06 579 ASP B O 1
ATOM 9060 N N . GLU B 1 580 ? -20.297 8.109 26.031 1 94.06 580 GLU B N 1
ATOM 9061 C CA . GLU B 1 580 ? -19.406 7.246 26.797 1 94.06 580 GLU B CA 1
ATOM 9062 C C . GLU B 1 580 ? -18.469 8.07 27.688 1 94.06 580 GLU B C 1
ATOM 9064 O O . GLU B 1 580 ? -18.219 7.711 28.844 1 94.06 580 GLU B O 1
ATOM 9069 N N . LEU B 1 581 ? -17.922 9.133 27.172 1 96.5 581 LEU B N 1
ATOM 9070 C CA . LEU B 1 581 ? -17.016 9.992 27.922 1 96.5 581 LEU B CA 1
ATOM 9071 C C . LEU B 1 581 ? -17.766 10.688 29.062 1 96.5 581 LEU B C 1
ATOM 9073 O O . LEU B 1 581 ? -17.25 10.805 30.172 1 96.5 581 LEU B O 1
ATOM 9077 N N . SER B 1 582 ? -19 11.086 28.781 1 97.31 582 SER B N 1
ATOM 9078 C CA . SER B 1 582 ? -19.828 11.68 29.828 1 97.31 582 SER B CA 1
ATOM 9079 C C . SER B 1 582 ? -20.125 10.68 30.938 1 97.31 582 SER B C 1
ATOM 9081 O O . SER B 1 582 ? -20.094 11.031 32.125 1 97.31 582 SER B O 1
ATOM 9083 N N . ALA B 1 583 ? -20.344 9.492 30.5 1 96.94 583 ALA B N 1
ATOM 9084 C CA . ALA B 1 583 ? -20.609 8.438 31.469 1 96.94 583 ALA B CA 1
ATOM 9085 C C . ALA B 1 583 ? -19.391 8.195 32.375 1 96.94 583 ALA B C 1
ATOM 9087 O O . ALA B 1 583 ? -19.547 7.914 33.562 1 96.94 583 ALA B O 1
ATOM 9088 N N . LEU B 1 584 ? -18.203 8.242 31.844 1 96.69 584 LEU B N 1
ATOM 9089 C CA . LEU B 1 584 ? -16.984 8.086 32.625 1 96.69 584 LEU B CA 1
ATOM 9090 C C . LEU B 1 584 ? -16.875 9.203 33.656 1 96.69 584 LEU B C 1
ATOM 9092 O O . LEU B 1 584 ? -16.484 8.945 34.812 1 96.69 584 LEU B O 1
ATOM 9096 N N . ALA B 1 585 ? -17.203 10.414 33.281 1 96.88 585 ALA B N 1
ATOM 9097 C CA . ALA B 1 585 ? -17.141 11.547 34.188 1 96.88 585 ALA B CA 1
ATOM 9098 C C . ALA B 1 585 ? -18.125 11.367 35.344 1 96.88 585 ALA B C 1
ATOM 9100 O O . ALA B 1 585 ? -17.781 11.609 36.5 1 96.88 585 ALA B O 1
ATOM 9101 N N . VAL B 1 586 ? -19.281 10.898 35 1 96.5 586 VAL B N 1
ATOM 9102 C CA . VAL B 1 586 ? -20.312 10.688 36.031 1 96.5 586 VAL B CA 1
ATOM 9103 C C . VAL B 1 586 ? -19.875 9.586 37 1 96.5 586 VAL B C 1
ATOM 9105 O O . VAL B 1 586 ? -20.031 9.711 38.188 1 96.5 586 VAL B O 1
ATOM 9108 N N . ARG B 1 587 ? -19.312 8.547 36.469 1 96.19 587 ARG B N 1
ATOM 9109 C CA . ARG B 1 587 ? -18.828 7.438 37.281 1 96.19 587 ARG B CA 1
ATOM 9110 C C . ARG B 1 587 ? -17.719 7.902 38.219 1 96.19 587 ARG B C 1
ATOM 9112 O O . ARG B 1 587 ? -17.531 7.336 39.312 1 96.19 587 ARG B O 1
ATOM 9119 N N . ALA B 1 588 ? -17.062 8.914 37.781 1 95.44 588 ALA B N 1
ATOM 9120 C CA . ALA B 1 588 ? -15.945 9.438 38.594 1 95.44 588 ALA B CA 1
ATOM 9121 C C . ALA B 1 588 ? -16.438 10.43 39.625 1 95.44 588 ALA B C 1
ATOM 9123 O O . ALA B 1 588 ? -15.633 11.016 40.375 1 95.44 588 ALA B O 1
ATOM 9124 N N . GLY B 1 589 ? -17.766 10.68 39.688 1 93.44 589 GLY B N 1
ATOM 9125 C CA . GLY B 1 589 ? -18.328 11.578 40.688 1 93.44 589 GLY B CA 1
ATOM 9126 C C . GLY B 1 589 ? -18.406 13.016 40.188 1 93.44 589 GLY B C 1
ATOM 9127 O O . GLY B 1 589 ? -18.438 13.945 41 1 93.44 589 GLY B O 1
ATOM 9128 N N . LEU B 1 590 ? -18.375 13.25 38.969 1 96.44 590 LEU B N 1
ATOM 9129 C CA . LEU B 1 590 ? -18.484 14.586 38.375 1 96.44 590 LEU B CA 1
ATOM 9130 C C . LEU B 1 590 ? -19.828 14.773 37.688 1 96.44 590 LEU B C 1
ATOM 9132 O O . LEU B 1 590 ? -20.453 13.805 37.281 1 96.44 590 LEU B O 1
ATOM 9136 N N . ARG B 1 591 ? -20.25 15.992 37.656 1 96.44 591 ARG B N 1
ATOM 9137 C CA . ARG B 1 591 ? -21.453 16.359 36.938 1 96.44 591 ARG B CA 1
ATOM 9138 C C . ARG B 1 591 ? -21.109 17.109 35.656 1 96.44 591 ARG B C 1
ATOM 9140 O O . ARG B 1 591 ? -20.297 18.031 35.656 1 96.44 591 ARG B O 1
ATOM 9147 N N . VAL B 1 592 ? -21.797 16.734 34.594 1 97.31 592 VAL B N 1
ATOM 9148 C CA . VAL B 1 592 ? -21.578 17.406 33.312 1 97.31 592 VAL B CA 1
ATOM 9149 C C . VAL B 1 592 ? -22.469 18.641 33.219 1 97.31 592 VAL B C 1
ATOM 9151 O O . VAL B 1 592 ? -23.688 18.547 33.062 1 97.31 592 VAL B O 1
ATOM 9154 N N . ARG B 1 593 ? -21.938 19.781 33.25 1 96.31 593 ARG B N 1
ATOM 9155 C CA . ARG B 1 593 ? -22.688 21.031 33.125 1 96.31 593 ARG B CA 1
ATOM 9156 C C . ARG B 1 593 ? -22.938 21.359 31.672 1 96.31 593 ARG B C 1
ATOM 9158 O O . ARG B 1 593 ? -24.031 21.828 31.312 1 96.31 593 ARG B O 1
ATOM 9165 N N . ARG B 1 594 ? -21.891 21.188 30.922 1 95.75 594 ARG B N 1
ATOM 9166 C CA . ARG B 1 594 ? -21.953 21.531 29.516 1 95.75 594 ARG B CA 1
ATOM 9167 C C . ARG B 1 594 ? -20.984 20.672 28.703 1 95.75 594 ARG B C 1
ATOM 9169 O O . ARG B 1 594 ? -20 20.172 29.234 1 95.75 594 ARG B O 1
ATOM 9176 N N . CYS B 1 595 ? -21.312 20.438 27.469 1 95.94 595 CYS B N 1
ATOM 9177 C CA . CYS B 1 595 ? -20.453 19.797 26.484 1 95.94 595 CYS B CA 1
ATOM 9178 C C . CYS B 1 595 ? -20.562 20.484 25.125 1 95.94 595 CYS B C 1
ATOM 9180 O O . CYS B 1 595 ? -21.625 20.438 24.484 1 95.94 595 CYS B O 1
ATOM 9182 N N . ASP B 1 596 ? -19.516 21.125 24.688 1 93.56 596 ASP B N 1
ATOM 9183 C CA . ASP B 1 596 ? -19.547 21.906 23.469 1 93.56 596 ASP B CA 1
ATOM 9184 C C . ASP B 1 596 ? -18.734 21.25 22.359 1 93.56 596 ASP B C 1
ATOM 9186 O O . ASP B 1 596 ? -17.672 20.688 22.625 1 93.56 596 ASP B O 1
ATOM 9190 N N . ASP B 1 597 ? -19.25 21.297 21.141 1 88.69 597 ASP B N 1
ATOM 9191 C CA . ASP B 1 597 ? -18.469 20.922 19.969 1 88.69 597 ASP B CA 1
ATOM 9192 C C . ASP B 1 597 ? -17.438 21.984 19.609 1 88.69 597 ASP B C 1
ATOM 9194 O O . ASP B 1 597 ? -17.797 23.125 19.312 1 88.69 597 ASP B O 1
ATOM 9198 N N . ILE B 1 598 ? -16.172 21.641 19.641 1 87.88 598 ILE B N 1
ATOM 9199 C CA . ILE B 1 598 ? -15.125 22.641 19.438 1 87.88 598 ILE B CA 1
ATOM 9200 C C . ILE B 1 598 ? -14.391 22.359 18.125 1 87.88 598 ILE B C 1
ATOM 9202 O O . ILE B 1 598 ? -13.289 22.859 17.906 1 87.88 598 ILE B O 1
ATOM 9206 N N . GLY B 1 599 ? -14.93 21.453 17.312 1 77.25 599 GLY B N 1
ATOM 9207 C CA . GLY B 1 599 ? -14.383 21.172 16 1 77.25 599 GLY B CA 1
ATOM 9208 C C . GLY B 1 599 ? -13.438 20 15.977 1 77.25 599 GLY B C 1
ATOM 9209 O O . GLY B 1 599 ? -12.922 19.594 17.016 1 77.25 599 GLY B O 1
ATOM 9210 N N . TRP B 1 600 ? -13.195 19.375 14.711 1 78.75 600 TRP B N 1
ATOM 9211 C CA . TRP B 1 600 ? -12.234 18.312 14.453 1 78.75 600 TRP B CA 1
ATOM 9212 C C . TRP B 1 600 ? -12.516 17.094 15.328 1 78.75 600 TRP B C 1
ATOM 9214 O O . TRP B 1 600 ? -11.594 16.516 15.914 1 78.75 600 TRP B O 1
ATOM 9224 N N . ASP B 1 601 ? -13.789 16.828 15.633 1 82.88 601 ASP B N 1
ATOM 9225 C CA . ASP B 1 601 ? -14.281 15.695 16.406 1 82.88 601 ASP B CA 1
ATOM 9226 C C . ASP B 1 601 ? -13.859 15.812 17.875 1 82.88 601 ASP B C 1
ATOM 9228 O O . ASP B 1 601 ? -13.664 14.797 18.547 1 82.88 601 ASP B O 1
ATOM 9232 N N . HIS B 1 602 ? -13.578 17.016 18.297 1 91.38 602 HIS B N 1
ATOM 9233 C CA . HIS B 1 602 ? -13.266 17.266 19.688 1 91.38 602 HIS B CA 1
ATOM 9234 C C . HIS B 1 602 ? -14.422 17.938 20.422 1 91.38 602 HIS B C 1
ATOM 9236 O O . HIS B 1 602 ? -15.234 18.625 19.797 1 91.38 602 HIS B O 1
ATOM 9242 N N . ARG B 1 603 ? -14.516 17.688 21.672 1 95.06 603 ARG B N 1
ATOM 9243 C CA . ARG B 1 603 ? -15.484 18.297 22.578 1 95.06 603 ARG B CA 1
ATOM 9244 C C . ARG B 1 603 ? -14.797 18.906 23.797 1 95.06 603 ARG B C 1
ATOM 9246 O O . ARG B 1 603 ? -13.711 18.469 24.188 1 95.06 603 ARG B O 1
ATOM 9253 N N . LEU B 1 604 ? -15.383 19.906 24.312 1 97.19 604 LEU B N 1
ATOM 9254 C CA . LEU B 1 604 ? -14.984 20.453 25.594 1 97.19 604 LEU B CA 1
ATOM 9255 C C . LEU B 1 604 ? -16.094 20.266 26.625 1 97.19 604 LEU B C 1
ATOM 9257 O O . LEU B 1 604 ? -17.203 20.766 26.453 1 97.19 604 LEU B O 1
ATOM 9261 N N . TRP B 1 605 ? -15.859 19.453 27.641 1 97.81 605 TRP B N 1
ATOM 9262 C CA . TRP B 1 605 ? -16.766 19.266 28.75 1 97.81 605 TRP B CA 1
ATOM 9263 C C . TRP B 1 605 ? -16.469 20.25 29.875 1 97.81 605 TRP B C 1
ATOM 9265 O O . TRP B 1 605 ? -15.305 20.484 30.219 1 97.81 605 TRP B O 1
ATOM 9275 N N . VAL B 1 606 ? -17.469 20.875 30.422 1 97.75 606 VAL B N 1
ATOM 9276 C CA . VAL B 1 606 ? -17.406 21.594 31.672 1 97.75 606 VAL B CA 1
ATOM 9277 C C . VAL B 1 606 ? -17.969 20.75 32.812 1 97.75 606 VAL B C 1
ATOM 9279 O O . VAL B 1 606 ? -19.188 20.5 32.844 1 97.75 606 VAL B O 1
ATOM 9282 N N . LEU B 1 607 ? -17.062 20.328 33.656 1 97.12 607 LEU B N 1
ATOM 9283 C CA . LEU B 1 607 ? -17.438 19.391 34.719 1 97.12 607 LEU B CA 1
ATOM 9284 C C . LEU B 1 607 ? -17.312 20.047 36.094 1 97.12 607 LEU B C 1
ATOM 9286 O O . LEU B 1 607 ? -16.406 20.844 36.312 1 97.12 607 LEU B O 1
ATOM 9290 N N . GLU B 1 608 ? -18.219 19.656 36.969 1 95.62 608 GLU B N 1
ATOM 9291 C CA . GLU B 1 608 ? -18.219 20.125 38.344 1 95.62 608 GLU B CA 1
ATOM 9292 C C . GLU B 1 608 ? -18.5 18.984 39.344 1 95.62 608 GLU B C 1
ATOM 9294 O O . GLU B 1 608 ? -18.844 17.875 38.906 1 95.62 608 GLU B O 1
ATOM 9299 N N . HIS B 1 609 ? -18.203 19.312 40.625 1 91.56 609 HIS B N 1
ATOM 9300 C CA . HIS B 1 609 ? -18.547 18.312 41.625 1 91.56 609 HIS B CA 1
ATOM 9301 C C . HIS B 1 609 ? -20.047 17.984 41.594 1 91.56 609 HIS B C 1
ATOM 9303 O O . HIS B 1 609 ? -20.875 18.875 41.406 1 91.56 609 HIS B O 1
ATOM 9309 N N . SER B 1 610 ? -20.297 16.688 41.719 1 85.06 610 SER B N 1
ATOM 9310 C CA . SER B 1 610 ? -21.703 16.312 41.875 1 85.06 610 SER B CA 1
ATOM 9311 C C . SER B 1 610 ? -22.234 16.703 43.25 1 85.06 610 SER B C 1
ATOM 9313 O O . SER B 1 610 ? -21.484 16.734 44.219 1 85.06 610 SER B O 1
ATOM 9315 N N . ALA B 1 611 ? -23.312 17.625 43.438 1 66.88 611 ALA B N 1
ATOM 9316 C CA . ALA B 1 611 ? -23.891 18.125 44.688 1 66.88 611 ALA B CA 1
ATOM 9317 C C . ALA B 1 611 ? -23.797 17.094 45.812 1 66.88 611 ALA B C 1
ATOM 9319 O O . ALA B 1 611 ? -23.672 17.438 46.969 1 66.88 611 ALA B O 1
ATOM 9320 N N . GLY B 1 612 ? -23.953 15.859 45.688 1 52.97 612 GLY B N 1
ATOM 9321 C CA . GLY B 1 612 ? -24.031 15.047 46.906 1 52.97 612 GLY B CA 1
ATOM 9322 C C . GLY B 1 612 ? -22.672 14.719 47.5 1 52.97 612 GLY B C 1
ATOM 9323 O O . GLY B 1 612 ? -22.594 14.07 48.531 1 52.97 612 GLY B O 1
ATOM 9324 N N . GLN B 1 613 ? -21.609 14.828 46.844 1 44.91 613 GLN B N 1
ATOM 9325 C CA . GLN B 1 613 ? -20.391 14.477 47.562 1 44.91 613 GLN B CA 1
ATOM 9326 C C . GLN B 1 613 ? -19.688 15.719 48.094 1 44.91 613 GLN B C 1
ATOM 9328 O O . GLN B 1 613 ? -19.625 16.75 47.438 1 44.91 613 GLN B O 1
#